Protein AF-A0DSZ3-F1 (afdb_monomer)

Nearest PDB structures (foldseek):
  6t9o-assembly1_A  TM=7.189E-01  e=1.129E-13  Homo sapiens
  1wfj-assembly1_A  TM=8.254E-01  e=3.241E-08  Arabidopsis thaliana
  7d7f-assembly1_A  TM=5.947E-01  e=1.026E-11  Mus musculus
  7d7f-assembly1_D  TM=6.562E-01  e=1.666E-10  Mus musculus
  5z1w-assembly1_B  TM=6.165E-01  e=2.910E-10  Mus musculus

Structure (mmCIF, N/CA/C/O backbone):
data_AF-A0DSZ3-F1
#
_entry.id   AF-A0DSZ3-F1
#
loop_
_atom_site.group_PDB
_atom_site.id
_atom_site.type_symbol
_atom_site.label_atom_id
_atom_site.label_alt_id
_atom_site.label_comp_id
_atom_site.label_asym_id
_atom_site.label_entity_id
_atom_site.label_seq_id
_atom_site.pdbx_PDB_ins_code
_atom_site.Cartn_x
_atom_site.Cartn_y
_atom_site.Cartn_z
_atom_site.occupancy
_atom_site.B_iso_or_equiv
_atom_site.auth_seq_id
_atom_site.auth_comp_id
_atom_site.auth_asym_id
_atom_site.auth_atom_id
_atom_site.pdbx_PDB_model_num
ATOM 1 N N . MET A 1 1 ? 15.810 -69.535 -3.157 1.00 43.78 1 MET A N 1
ATOM 2 C CA . MET A 1 1 ? 16.523 -68.258 -2.929 1.00 43.78 1 MET A CA 1
ATOM 3 C C . MET A 1 1 ? 15.518 -67.272 -2.348 1.00 43.78 1 MET A C 1
ATOM 5 O O . MET A 1 1 ? 14.525 -67.018 -3.012 1.00 43.78 1 MET A O 1
ATOM 9 N N . LYS A 1 2 ? 15.688 -66.802 -1.102 1.00 50.75 2 LYS A N 1
ATOM 10 C CA . LYS A 1 2 ? 14.826 -65.742 -0.543 1.00 50.75 2 LYS A CA 1
ATOM 11 C C . LYS A 1 2 ? 15.126 -64.450 -1.315 1.00 50.75 2 LYS A C 1
ATOM 13 O O . LYS A 1 2 ? 16.297 -64.090 -1.419 1.00 50.75 2 LYS A O 1
ATOM 18 N N . SER A 1 3 ? 14.113 -63.819 -1.910 1.00 60.22 3 SER A N 1
ATOM 19 C CA . SER A 1 3 ? 14.263 -62.538 -2.610 1.00 60.22 3 SER A CA 1
ATOM 20 C C . SER A 1 3 ? 14.832 -61.504 -1.640 1.00 60.22 3 SER A C 1
ATOM 22 O O . SER A 1 3 ? 14.325 -61.368 -0.526 1.00 60.22 3 SER A O 1
ATOM 24 N N . LYS A 1 4 ? 15.905 -60.813 -2.035 1.00 70.19 4 LYS A N 1
ATOM 25 C CA . LYS A 1 4 ? 16.459 -59.719 -1.232 1.00 70.19 4 LYS A CA 1
ATOM 26 C C . LYS A 1 4 ? 15.395 -58.613 -1.106 1.00 70.19 4 LYS A C 1
ATOM 28 O O . LYS A 1 4 ? 14.735 -58.335 -2.108 1.00 70.19 4 LYS A O 1
ATOM 33 N N . PRO A 1 5 ? 15.182 -58.034 0.086 1.00 77.62 5 PRO A N 1
ATOM 34 C CA . PRO A 1 5 ? 14.232 -56.939 0.258 1.00 77.62 5 PRO A CA 1
ATOM 35 C C . PRO A 1 5 ? 14.666 -55.718 -0.565 1.00 77.62 5 PRO A C 1
ATOM 37 O O . PRO A 1 5 ? 15.859 -55.424 -0.676 1.00 77.62 5 PRO A O 1
ATOM 40 N N . ASN A 1 6 ? 13.697 -55.014 -1.149 1.00 88.19 6 ASN A N 1
ATOM 41 C CA . ASN A 1 6 ? 13.939 -53.753 -1.848 1.00 88.19 6 ASN A CA 1
ATOM 42 C C . ASN A 1 6 ? 13.714 -52.585 -0.873 1.00 88.19 6 ASN A C 1
ATOM 44 O O . ASN A 1 6 ? 12.793 -52.622 -0.061 1.00 88.19 6 ASN A O 1
ATOM 48 N N . LEU A 1 7 ? 14.551 -51.558 -0.958 1.00 93.75 7 LEU A N 1
ATOM 49 C CA . LEU A 1 7 ? 14.502 -50.350 -0.139 1.00 93.75 7 LEU A CA 1
ATOM 50 C C . LEU A 1 7 ? 14.377 -49.141 -1.061 1.00 93.75 7 LEU A C 1
ATOM 52 O O . LEU A 1 7 ? 15.227 -48.945 -1.926 1.00 93.75 7 LEU A O 1
ATOM 56 N N . ASN A 1 8 ? 13.352 -48.324 -0.862 1.00 95.94 8 ASN A N 1
ATOM 57 C CA . ASN A 1 8 ? 13.233 -47.030 -1.515 1.00 95.94 8 ASN A CA 1
ATOM 58 C C . ASN A 1 8 ? 13.813 -45.951 -0.592 1.00 95.94 8 ASN A C 1
ATOM 60 O O . ASN A 1 8 ? 13.499 -45.910 0.596 1.00 95.94 8 ASN A O 1
ATOM 64 N N . ILE A 1 9 ? 14.668 -45.086 -1.132 1.00 96.81 9 ILE A N 1
ATOM 65 C CA . ILE A 1 9 ? 15.240 -43.938 -0.420 1.00 96.81 9 ILE A CA 1
ATOM 66 C C . ILE A 1 9 ? 14.906 -42.683 -1.217 1.00 96.81 9 ILE A C 1
ATOM 68 O O . ILE A 1 9 ? 15.325 -42.559 -2.369 1.00 96.81 9 ILE A O 1
ATOM 72 N N . THR A 1 10 ? 14.175 -41.754 -0.610 1.00 97.31 10 THR A N 1
ATOM 73 C CA . THR A 1 10 ? 13.839 -40.453 -1.193 1.00 97.31 10 THR A CA 1
ATOM 74 C C . THR A 1 10 ? 14.710 -39.368 -0.578 1.00 97.31 10 THR A C 1
ATOM 76 O O . THR A 1 10 ? 14.706 -39.172 0.635 1.00 97.31 10 THR A O 1
ATOM 79 N N . VAL A 1 11 ? 15.447 -38.640 -1.415 1.00 97.31 11 VAL A N 1
ATOM 80 C CA . VAL A 1 11 ? 16.230 -37.469 -1.001 1.00 97.31 11 VAL A CA 1
ATOM 81 C C . VAL A 1 11 ? 15.350 -36.230 -1.146 1.00 97.31 11 VAL A C 1
ATOM 83 O O . VAL A 1 11 ? 15.044 -35.833 -2.272 1.00 97.31 11 VAL A O 1
ATOM 86 N N . LYS A 1 12 ? 14.920 -35.629 -0.030 1.00 96.62 12 LYS A N 1
ATOM 87 C CA . LYS A 1 12 ? 14.001 -34.473 -0.027 1.00 96.62 12 LYS A CA 1
ATOM 88 C C . LYS A 1 12 ? 14.750 -33.181 -0.335 1.00 96.62 12 LYS A C 1
ATOM 90 O O . LYS A 1 12 ? 14.534 -32.574 -1.384 1.00 96.62 12 LYS A O 1
ATOM 95 N N . GLY A 1 13 ? 15.687 -32.816 0.534 1.00 95.75 13 GLY A N 1
ATOM 96 C CA . GLY A 1 13 ? 16.457 -31.579 0.458 1.00 95.75 13 GLY A CA 1
ATOM 97 C C . GLY A 1 13 ? 17.586 -31.537 1.485 1.00 95.75 13 GLY A C 1
ATOM 98 O O . GLY A 1 13 ? 17.763 -32.481 2.256 1.00 95.75 13 GLY A O 1
ATOM 99 N N . ALA A 1 14 ? 18.366 -30.458 1.476 1.00 95.88 14 ALA A N 1
ATOM 100 C CA . ALA A 1 14 ? 19.412 -30.202 2.467 1.00 95.88 14 ALA A CA 1
ATOM 101 C C . ALA A 1 14 ? 19.341 -28.764 2.990 1.00 95.88 14 ALA A C 1
ATOM 103 O O . ALA A 1 14 ? 18.869 -27.869 2.294 1.00 95.88 14 ALA A O 1
ATOM 104 N N . GLN A 1 15 ? 19.883 -28.534 4.183 1.00 95.06 15 GLN A N 1
ATOM 105 C CA . GLN A 1 15 ? 20.117 -27.209 4.747 1.00 95.06 15 GLN A CA 1
ATOM 106 C C . GLN A 1 15 ? 21.611 -27.056 5.030 1.00 95.06 15 GLN A C 1
ATOM 108 O O . GLN A 1 15 ? 22.111 -27.529 6.045 1.00 95.06 15 GLN A O 1
ATOM 113 N N . LEU A 1 16 ? 22.335 -26.428 4.105 1.00 91.38 16 LEU A N 1
ATOM 114 C CA . LEU A 1 16 ? 23.791 -26.280 4.126 1.00 91.38 16 LEU A CA 1
ATOM 115 C C . LEU A 1 16 ? 24.210 -25.000 4.863 1.00 91.38 16 LEU A C 1
ATOM 117 O O . LEU A 1 16 ? 23.619 -23.936 4.678 1.00 91.38 16 LEU A O 1
ATOM 121 N N . LEU A 1 17 ? 25.285 -25.062 5.649 1.00 79.50 17 LEU A N 1
ATOM 122 C CA . LEU A 1 17 ? 25.779 -23.898 6.402 1.00 79.50 17 LEU A CA 1
ATOM 123 C C . LEU A 1 17 ? 26.570 -22.909 5.524 1.00 79.50 17 LEU A C 1
ATOM 125 O O . LEU A 1 17 ? 26.542 -21.692 5.751 1.00 79.50 17 LEU A O 1
ATOM 129 N N . GLN A 1 18 ? 27.243 -23.403 4.482 1.00 82.00 18 GLN A N 1
ATOM 130 C CA . GLN A 1 18 ? 28.127 -22.615 3.617 1.00 82.00 18 GLN A CA 1
ATOM 131 C C . GLN A 1 18 ? 27.734 -22.719 2.138 1.00 82.00 18 GLN A C 1
ATOM 133 O O . GLN A 1 18 ? 27.254 -23.754 1.682 1.00 82.00 18 GLN A O 1
ATOM 138 N N . ASP A 1 19 ? 27.949 -21.620 1.410 1.00 80.81 19 ASP A N 1
ATOM 139 C CA . ASP A 1 19 ? 27.865 -21.560 -0.051 1.00 80.81 19 ASP A CA 1
ATOM 140 C C . ASP A 1 19 ? 29.287 -21.345 -0.587 1.00 80.81 19 ASP A C 1
ATOM 142 O O . ASP A 1 19 ? 29.890 -20.287 -0.369 1.00 80.81 19 ASP A O 1
ATOM 146 N N . LEU A 1 20 ? 29.851 -22.388 -1.201 1.00 74.50 20 LEU A N 1
ATOM 147 C CA . LEU A 1 20 ? 31.253 -22.402 -1.629 1.00 74.50 20 LEU A CA 1
ATOM 148 C C . LEU A 1 20 ? 31.528 -21.424 -2.782 1.00 74.50 20 LEU A C 1
ATOM 150 O O . LEU A 1 20 ? 32.667 -20.967 -2.932 1.00 74.50 20 LEU A O 1
ATOM 154 N N . ASP A 1 21 ? 30.507 -21.083 -3.571 1.00 72.81 21 ASP A N 1
ATOM 155 C CA . ASP A 1 21 ? 30.639 -20.211 -4.740 1.00 72.81 21 ASP A CA 1
ATOM 156 C C . ASP A 1 21 ? 30.352 -18.745 -4.419 1.00 72.81 21 ASP A C 1
ATOM 158 O O . ASP A 1 21 ? 30.994 -17.858 -4.998 1.00 72.81 21 ASP A O 1
ATOM 162 N N . GLN A 1 22 ? 29.503 -18.473 -3.421 1.00 71.12 22 GLN A N 1
ATOM 163 C CA . GLN A 1 22 ? 29.288 -17.113 -2.924 1.00 71.12 22 GLN A CA 1
ATOM 164 C C . GLN A 1 22 ? 30.568 -16.530 -2.299 1.00 71.12 22 GLN A C 1
ATOM 166 O O . GLN A 1 22 ? 30.901 -15.374 -2.555 1.00 71.12 22 GLN A O 1
ATOM 171 N N . GLN A 1 23 ? 31.348 -17.338 -1.566 1.00 63.00 23 GLN A N 1
ATOM 172 C CA . GLN A 1 23 ? 32.658 -16.921 -1.032 1.00 63.00 23 GLN A CA 1
ATOM 173 C C . GLN A 1 23 ? 33.678 -16.581 -2.130 1.00 63.00 23 GLN A C 1
ATOM 175 O O . GLN A 1 23 ? 34.609 -15.813 -1.899 1.00 63.00 23 GLN A O 1
ATOM 180 N N . LYS A 1 24 ? 33.509 -17.143 -3.332 1.00 64.62 24 LYS A N 1
ATOM 181 C CA . LYS A 1 24 ? 34.398 -16.940 -4.486 1.00 64.62 24 LYS A CA 1
ATOM 182 C C . LYS A 1 24 ? 33.848 -15.910 -5.483 1.00 64.62 24 LYS A C 1
ATOM 184 O O . LYS A 1 24 ? 34.476 -15.693 -6.518 1.00 64.62 24 LYS A O 1
ATOM 189 N N . GLY A 1 25 ? 32.691 -15.300 -5.200 1.00 66.19 25 GLY A N 1
ATOM 190 C CA . GLY A 1 25 ? 32.029 -14.320 -6.068 1.00 66.19 25 GLY A CA 1
ATOM 191 C C . GLY A 1 25 ? 31.495 -14.890 -7.390 1.00 66.19 25 GLY A C 1
ATOM 192 O O . GLY A 1 25 ? 31.346 -14.135 -8.349 1.00 66.19 25 GLY A O 1
ATOM 193 N N . LYS A 1 26 ? 31.245 -16.207 -7.480 1.00 66.50 26 LYS A N 1
ATOM 194 C CA . LYS A 1 26 ? 30.952 -16.911 -8.749 1.00 66.50 26 LYS A CA 1
ATOM 195 C C . LYS A 1 26 ? 29.492 -17.318 -8.976 1.00 66.50 26 LYS A C 1
ATOM 197 O O . LYS A 1 26 ? 29.199 -17.907 -10.010 1.00 66.50 26 LYS A O 1
ATOM 202 N N . GLY A 1 27 ? 28.577 -16.949 -8.085 1.00 77.69 27 GLY A N 1
ATOM 203 C CA . GLY A 1 27 ? 27.161 -17.321 -8.172 1.00 77.69 27 GLY A CA 1
ATOM 204 C C . GLY A 1 27 ? 26.725 -18.154 -6.970 1.00 77.69 27 GLY A C 1
ATOM 205 O O . GLY A 1 27 ? 27.404 -18.148 -5.946 1.00 77.69 27 GLY A O 1
ATOM 206 N N . LYS A 1 28 ? 25.570 -18.813 -7.084 1.00 83.81 28 LYS A N 1
ATOM 207 C CA . LYS A 1 28 ? 25.064 -19.768 -6.087 1.00 83.81 28 LYS A CA 1
ATOM 208 C C . LYS A 1 28 ? 25.524 -21.175 -6.472 1.00 83.81 28 LYS A C 1
ATOM 210 O O . LYS A 1 28 ? 25.491 -21.488 -7.656 1.00 83.81 28 LYS A O 1
ATOM 215 N N . GLN A 1 29 ? 25.876 -22.001 -5.489 1.00 88.00 29 GLN A N 1
ATOM 216 C CA . GLN A 1 29 ? 26.240 -23.408 -5.714 1.00 88.00 29 GLN A CA 1
ATOM 217 C C . GLN A 1 29 ? 25.100 -24.240 -6.341 1.00 88.00 29 GLN A C 1
ATOM 219 O O . GLN A 1 29 ? 23.913 -23.977 -6.088 1.00 88.00 29 GLN A O 1
ATOM 224 N N . ASP A 1 30 ? 25.484 -25.284 -7.087 1.00 92.06 30 ASP A N 1
ATOM 225 C CA . ASP A 1 30 ? 24.611 -26.228 -7.802 1.00 92.06 30 ASP A CA 1
ATOM 226 C C . ASP A 1 30 ? 24.709 -27.638 -7.172 1.00 92.06 30 ASP A C 1
ATOM 228 O O . ASP A 1 30 ? 25.304 -28.562 -7.744 1.00 92.06 30 ASP A O 1
ATOM 232 N N . PRO A 1 31 ? 24.147 -27.853 -5.968 1.00 94.12 31 PRO A N 1
ATOM 233 C CA . PRO A 1 31 ? 24.383 -29.071 -5.208 1.00 94.12 31 PRO A CA 1
ATOM 234 C C . PRO A 1 31 ? 23.666 -30.291 -5.813 1.00 94.12 31 PRO A C 1
ATOM 236 O O . PRO A 1 31 ? 22.507 -30.248 -6.238 1.00 94.12 31 PRO A O 1
ATOM 239 N N . GLN A 1 32 ? 24.356 -31.426 -5.788 1.00 95.94 32 GLN A N 1
ATOM 240 C CA . GLN A 1 32 ? 23.890 -32.747 -6.197 1.00 95.94 32 GLN A CA 1
ATOM 241 C C . GLN A 1 32 ? 24.146 -33.745 -5.064 1.00 95.94 32 GLN A C 1
ATOM 243 O O . GLN A 1 32 ? 25.259 -33.839 -4.546 1.00 95.94 32 GLN A O 1
ATOM 248 N N . ALA A 1 33 ? 23.137 -34.532 -4.697 1.00 97.12 33 ALA A N 1
ATOM 249 C CA . ALA A 1 33 ? 23.279 -35.598 -3.717 1.00 97.12 33 ALA A CA 1
ATOM 250 C C . ALA A 1 33 ? 23.647 -36.913 -4.417 1.00 97.12 33 ALA A C 1
ATOM 252 O O . ALA A 1 33 ? 23.026 -37.331 -5.394 1.00 97.12 33 ALA A O 1
ATOM 253 N N . ILE A 1 34 ? 24.672 -37.581 -3.903 1.00 97.12 34 ILE A N 1
ATOM 254 C CA . ILE A 1 34 ? 25.131 -38.896 -4.338 1.00 97.12 34 ILE A CA 1
ATOM 255 C C . ILE A 1 34 ? 24.864 -39.852 -3.185 1.00 97.12 34 ILE A C 1
ATOM 257 O O . ILE A 1 34 ? 25.453 -39.680 -2.118 1.00 97.12 34 ILE A O 1
ATOM 261 N N . ILE A 1 35 ? 24.022 -40.863 -3.391 1.00 97.25 35 ILE A N 1
ATOM 262 C CA . ILE A 1 35 ? 23.744 -41.861 -2.358 1.00 97.25 35 ILE A CA 1
ATOM 263 C C . ILE A 1 35 ? 24.173 -43.260 -2.799 1.00 97.25 35 ILE A C 1
ATOM 265 O O . ILE A 1 35 ? 23.939 -43.700 -3.927 1.00 97.25 35 ILE A O 1
ATOM 269 N N . GLN A 1 36 ? 24.909 -43.921 -1.908 1.00 96.62 36 GLN A N 1
ATOM 270 C CA . GLN A 1 36 ? 25.618 -45.165 -2.150 1.00 96.62 36 GLN A CA 1
ATOM 271 C C . GLN A 1 36 ? 25.309 -46.175 -1.044 1.00 96.62 36 GLN A C 1
ATOM 273 O O . GLN A 1 36 ? 25.546 -45.909 0.134 1.00 96.62 36 GLN A O 1
ATOM 278 N N . LEU A 1 37 ? 24.848 -47.359 -1.444 1.00 95.44 37 LEU A N 1
ATOM 279 C CA . LEU A 1 37 ? 24.607 -48.500 -0.566 1.00 95.44 37 LEU A CA 1
ATOM 280 C C . LEU A 1 37 ? 25.335 -49.729 -1.123 1.00 95.44 37 LEU A C 1
ATOM 282 O O . LEU A 1 37 ? 24.946 -50.309 -2.142 1.00 95.44 37 LEU A O 1
ATOM 286 N N . GLY A 1 38 ? 26.438 -50.107 -0.477 1.00 91.75 38 GLY A N 1
ATOM 287 C CA . GLY A 1 38 ? 27.344 -51.136 -0.989 1.00 91.75 38 GLY A CA 1
ATOM 288 C C . GLY A 1 38 ? 27.890 -50.777 -2.379 1.00 91.75 38 GLY A C 1
ATOM 289 O O . GLY A 1 38 ? 28.579 -49.769 -2.546 1.00 91.75 38 GLY A O 1
ATOM 290 N N . ALA A 1 39 ? 27.575 -51.608 -3.378 1.00 90.50 39 ALA A N 1
ATOM 291 C CA . ALA A 1 39 ? 27.979 -51.407 -4.775 1.00 90.50 39 ALA A CA 1
ATOM 292 C C . ALA A 1 39 ? 26.987 -50.561 -5.600 1.00 90.50 39 ALA A C 1
ATOM 294 O O . ALA A 1 39 ? 27.303 -50.176 -6.724 1.00 90.50 39 ALA A O 1
ATOM 295 N N . GLN A 1 40 ? 25.792 -50.279 -5.073 1.00 94.50 40 GLN A N 1
ATOM 296 C CA . GLN A 1 40 ? 24.776 -49.482 -5.763 1.00 94.50 40 GLN A CA 1
ATOM 297 C C . GLN A 1 40 ? 25.011 -48.000 -5.470 1.00 94.50 40 GLN A C 1
ATOM 299 O O . GLN A 1 40 ? 25.113 -47.611 -4.308 1.00 94.50 40 GLN A O 1
ATOM 304 N N . LYS A 1 41 ? 25.102 -47.173 -6.515 1.00 96.19 41 LYS A N 1
ATOM 305 C CA . LYS A 1 41 ? 25.348 -45.731 -6.416 1.00 96.19 41 LYS A CA 1
ATOM 306 C C . LYS A 1 41 ? 24.390 -44.987 -7.338 1.00 96.19 41 LYS A C 1
ATOM 308 O O . LYS A 1 41 ? 24.376 -45.253 -8.537 1.00 96.19 41 LYS A O 1
ATOM 313 N N . PHE A 1 42 ? 23.652 -44.033 -6.786 1.00 97.19 42 PHE A N 1
ATOM 314 C CA . PHE A 1 42 ? 22.746 -43.157 -7.523 1.00 97.19 42 PHE A CA 1
ATOM 315 C C . PHE A 1 42 ? 23.082 -41.688 -7.257 1.00 97.19 42 PHE A C 1
ATOM 317 O O . PHE A 1 42 ? 23.755 -41.357 -6.277 1.00 97.19 42 PHE A O 1
ATOM 324 N N . LYS A 1 43 ? 22.655 -40.810 -8.165 1.00 96.81 43 LYS A N 1
ATOM 325 C CA . LYS A 1 43 ? 22.856 -39.361 -8.085 1.00 96.81 43 LYS A CA 1
ATOM 326 C C . LYS A 1 43 ? 21.537 -38.656 -8.376 1.00 96.81 43 LYS A C 1
ATOM 328 O O . LYS A 1 43 ? 20.848 -39.068 -9.308 1.00 96.81 43 LYS A O 1
ATOM 333 N N . THR A 1 44 ? 21.232 -37.600 -7.631 1.00 97.12 44 THR A N 1
ATOM 334 C CA . THR A 1 44 ? 20.117 -36.700 -7.951 1.00 97.12 44 THR A CA 1
ATOM 335 C C . THR A 1 44 ? 20.450 -35.807 -9.143 1.00 97.12 44 THR A C 1
ATOM 337 O O . THR A 1 44 ? 21.602 -35.735 -9.587 1.00 97.12 44 THR A O 1
ATOM 340 N N . LYS A 1 45 ? 19.474 -35.081 -9.687 1.00 95.00 45 LYS A N 1
ATOM 341 C CA . LYS A 1 45 ? 19.768 -33.936 -10.560 1.00 95.00 45 LYS A CA 1
ATOM 342 C C . LYS A 1 45 ? 20.445 -32.822 -9.751 1.00 95.00 45 LYS A C 1
ATOM 344 O O . LYS A 1 45 ? 20.182 -32.660 -8.563 1.00 95.00 45 LYS A O 1
ATOM 349 N N . ALA A 1 46 ? 21.329 -32.054 -10.387 1.00 93.06 46 ALA A N 1
ATOM 350 C CA . ALA A 1 46 ? 21.920 -30.876 -9.752 1.00 93.06 46 ALA A CA 1
ATOM 351 C C . ALA A 1 46 ? 20.836 -29.806 -9.525 1.00 93.06 46 ALA A C 1
ATOM 353 O O . ALA A 1 46 ? 20.078 -29.491 -10.446 1.00 93.06 46 ALA A O 1
ATOM 354 N N . ALA A 1 47 ? 20.750 -29.267 -8.310 1.00 93.19 47 ALA A N 1
ATOM 355 C CA . ALA A 1 47 ? 19.769 -28.255 -7.933 1.00 93.19 47 ALA A CA 1
ATOM 356 C C . ALA A 1 47 ? 20.260 -26.857 -8.348 1.00 93.19 47 ALA A C 1
ATOM 358 O O . ALA A 1 47 ? 20.829 -26.119 -7.547 1.00 93.19 47 ALA A O 1
ATOM 359 N N . THR A 1 48 ? 20.063 -26.509 -9.622 1.00 88.50 48 THR A N 1
ATOM 360 C CA . THR A 1 48 ? 20.675 -25.321 -10.236 1.00 88.50 48 THR A CA 1
ATOM 361 C C . THR A 1 48 ? 20.257 -24.012 -9.547 1.00 88.50 48 THR A C 1
ATOM 363 O O . THR A 1 48 ? 19.064 -23.723 -9.448 1.00 88.50 48 THR A O 1
ATOM 366 N N . ASN A 1 49 ? 21.222 -23.195 -9.116 1.00 82.44 49 ASN A N 1
ATOM 367 C CA . ASN A 1 49 ? 21.071 -21.907 -8.430 1.00 82.44 49 ASN A CA 1
ATOM 368 C C . ASN A 1 49 ? 20.269 -21.940 -7.111 1.00 82.44 49 ASN A C 1
ATOM 370 O O . ASN A 1 49 ? 19.730 -20.908 -6.691 1.00 82.44 49 ASN A O 1
ATOM 374 N N . GLN A 1 50 ? 20.177 -23.092 -6.437 1.00 86.31 50 GLN A N 1
ATOM 375 C CA . GLN A 1 50 ? 19.425 -23.206 -5.178 1.00 86.31 50 GLN A CA 1
ATOM 376 C C . GLN A 1 50 ? 20.253 -22.877 -3.923 1.00 86.31 50 GLN A C 1
ATOM 378 O O . GLN A 1 50 ? 19.684 -22.633 -2.857 1.00 86.31 50 GLN A O 1
ATOM 383 N N . GLY A 1 51 ? 21.581 -22.756 -4.035 1.00 90.06 51 GLY A N 1
ATOM 384 C CA . GLY A 1 51 ? 22.419 -22.233 -2.954 1.00 90.06 51 GLY A CA 1
ATOM 385 C C . GLY A 1 51 ? 22.439 -23.143 -1.721 1.00 90.06 51 GLY A C 1
ATOM 386 O O . GLY A 1 51 ? 22.755 -24.327 -1.809 1.00 90.06 51 GLY A O 1
ATOM 387 N N . LYS A 1 52 ? 22.139 -22.588 -0.540 1.00 92.00 52 LYS A N 1
ATOM 388 C CA . LYS A 1 52 ? 22.222 -23.301 0.749 1.00 92.00 52 LYS A CA 1
ATOM 389 C C . LYS A 1 52 ? 21.057 -24.254 1.043 1.00 92.00 52 LYS A C 1
ATOM 391 O O . LYS A 1 52 ? 21.201 -25.087 1.930 1.00 92.00 52 LYS A O 1
ATOM 396 N N . VAL A 1 53 ? 19.926 -24.144 0.342 1.00 95.00 53 VAL A N 1
ATOM 397 C CA . VAL A 1 53 ? 18.711 -24.927 0.646 1.00 95.00 53 VAL A CA 1
ATOM 398 C C . VAL A 1 53 ? 18.211 -25.664 -0.604 1.00 95.00 53 VAL A C 1
ATOM 400 O O . VAL A 1 53 ? 17.195 -25.275 -1.182 1.00 95.00 53 VAL A O 1
ATOM 403 N N . PRO A 1 54 ? 18.944 -26.679 -1.099 1.00 95.62 54 PRO A N 1
ATOM 404 C CA . PRO A 1 54 ? 18.517 -27.424 -2.276 1.00 95.62 54 PRO A CA 1
ATOM 405 C C . PRO A 1 54 ? 17.370 -28.396 -1.994 1.00 95.62 54 PRO A C 1
ATOM 407 O O . PRO A 1 54 ? 17.348 -29.067 -0.964 1.00 95.62 54 PRO A O 1
ATOM 410 N N . ILE A 1 55 ? 16.460 -28.519 -2.961 1.00 95.75 55 ILE A N 1
ATOM 411 C CA . ILE A 1 55 ? 15.309 -29.427 -2.953 1.00 95.75 55 ILE A CA 1
ATOM 412 C C . ILE A 1 55 ? 15.407 -30.352 -4.174 1.00 95.75 55 ILE A C 1
ATOM 414 O O . ILE A 1 55 ? 15.439 -29.881 -5.313 1.00 95.75 55 ILE A O 1
ATOM 418 N N . TRP A 1 56 ? 15.424 -31.669 -3.942 1.00 96.69 56 TRP A N 1
ATOM 419 C CA . TRP A 1 56 ? 15.504 -32.692 -4.996 1.00 96.69 56 TRP A CA 1
ATOM 420 C C . TRP A 1 56 ? 14.202 -33.481 -5.152 1.00 96.69 56 TRP A C 1
ATOM 422 O O . TRP A 1 56 ? 13.697 -33.598 -6.265 1.00 96.69 56 TRP A O 1
ATOM 432 N N . ASN A 1 57 ? 13.644 -34.002 -4.054 1.00 96.44 57 ASN A N 1
ATOM 433 C CA . ASN A 1 57 ? 12.484 -34.905 -4.052 1.00 96.44 57 ASN A CA 1
ATOM 434 C C . ASN A 1 57 ? 12.617 -36.091 -5.033 1.00 96.44 57 ASN A C 1
ATOM 436 O O . ASN A 1 57 ? 11.677 -36.422 -5.757 1.00 96.44 57 ASN A O 1
ATOM 440 N N . GLU A 1 58 ? 13.789 -36.734 -5.067 1.00 97.31 58 GLU A N 1
ATOM 441 C CA . GLU A 1 58 ? 14.067 -37.874 -5.954 1.00 97.31 58 GLU A CA 1
ATOM 442 C C . GLU A 1 58 ? 14.154 -39.190 -5.171 1.00 97.31 58 GLU A C 1
ATOM 444 O O . GLU A 1 58 ? 14.863 -39.274 -4.166 1.00 97.31 58 GLU A O 1
ATOM 449 N N . THR A 1 59 ? 13.452 -40.223 -5.648 1.00 96.75 59 THR A N 1
ATOM 450 C CA . THR A 1 59 ? 13.400 -41.558 -5.031 1.00 96.75 59 THR A CA 1
ATOM 451 C C . THR A 1 59 ? 14.248 -42.564 -5.805 1.00 96.75 59 THR A C 1
ATOM 453 O O . THR A 1 59 ? 14.117 -42.697 -7.022 1.00 96.75 59 THR A O 1
ATOM 456 N N . PHE A 1 60 ? 15.075 -43.323 -5.087 1.00 97.00 60 PHE A N 1
ATOM 457 C CA . PHE A 1 60 ? 15.941 -44.366 -5.634 1.00 97.00 60 PHE A CA 1
ATOM 458 C C . PHE A 1 60 ? 15.637 -45.716 -4.995 1.00 97.00 60 PHE A C 1
ATOM 460 O O . PHE A 1 60 ? 15.472 -45.814 -3.780 1.00 97.00 60 PHE A O 1
ATOM 467 N N . GLN A 1 61 ? 15.603 -46.764 -5.814 1.00 95.94 61 GLN A N 1
ATOM 468 C CA . GLN A 1 61 ? 15.366 -48.129 -5.360 1.00 95.94 61 GLN A CA 1
ATOM 469 C C . GLN A 1 61 ? 16.690 -48.884 -5.225 1.00 95.94 61 GLN A C 1
ATOM 471 O O . GLN A 1 61 ? 17.465 -48.985 -6.177 1.00 95.94 61 GLN A O 1
ATOM 476 N N . PHE A 1 62 ? 16.921 -49.454 -4.047 1.00 94.69 62 PHE A N 1
ATOM 477 C CA . PHE A 1 62 ? 18.091 -50.244 -3.704 1.00 94.69 62 PHE A CA 1
ATOM 478 C C . PHE A 1 62 ? 17.711 -51.688 -3.388 1.00 94.69 62 PHE A C 1
ATOM 480 O O . PHE A 1 62 ? 16.721 -51.961 -2.714 1.00 94.69 62 PHE A O 1
ATOM 487 N N . THR A 1 63 ? 18.553 -52.635 -3.795 1.00 92.00 63 THR A N 1
ATOM 488 C CA . THR A 1 63 ? 18.534 -53.980 -3.208 1.00 92.00 63 THR A CA 1
ATOM 489 C C . THR A 1 63 ? 19.210 -53.928 -1.837 1.00 92.00 63 THR A C 1
ATOM 491 O O . THR A 1 63 ? 20.421 -53.702 -1.771 1.00 92.00 63 THR A O 1
ATOM 494 N N . TYR A 1 64 ? 18.450 -54.127 -0.759 1.00 89.62 64 TYR A N 1
ATOM 495 C CA . TYR A 1 64 ? 18.948 -54.064 0.615 1.00 89.62 64 TYR A CA 1
ATOM 496 C C . TYR A 1 64 ? 19.482 -55.432 1.060 1.00 89.62 64 TYR A C 1
ATOM 498 O O . TYR A 1 64 ? 18.800 -56.455 0.974 1.00 89.62 64 TYR A O 1
ATOM 506 N N . ASP A 1 65 ? 20.733 -55.458 1.520 1.00 86.81 65 ASP A N 1
ATOM 507 C CA . ASP A 1 65 ? 21.352 -56.630 2.138 1.00 86.81 65 ASP A CA 1
ATOM 508 C C . ASP A 1 65 ? 21.700 -56.267 3.587 1.00 86.81 65 ASP A C 1
ATOM 510 O O . ASP A 1 65 ? 22.570 -55.416 3.786 1.00 86.81 65 ASP A O 1
ATOM 514 N N . PRO A 1 66 ? 21.066 -56.885 4.602 1.00 81.69 66 PRO A N 1
ATOM 515 C CA . PRO A 1 66 ? 21.289 -56.541 6.009 1.00 81.69 66 PRO A CA 1
ATOM 516 C C . PRO A 1 66 ? 22.754 -56.631 6.459 1.00 81.69 66 PRO A C 1
ATOM 518 O O . PRO A 1 66 ? 23.128 -56.019 7.456 1.00 81.69 66 PRO A O 1
ATOM 521 N N . LYS A 1 67 ? 23.595 -57.381 5.726 1.00 82.00 67 LYS A N 1
ATOM 522 C CA . LYS A 1 67 ? 25.039 -57.493 5.988 1.00 82.00 67 LYS A CA 1
ATOM 523 C C . LYS A 1 67 ? 25.842 -56.252 5.575 1.00 82.00 67 LYS A C 1
ATOM 525 O O . LYS A 1 67 ? 26.934 -56.062 6.091 1.00 82.00 67 LYS A O 1
ATOM 530 N N . ASN A 1 68 ? 25.317 -55.429 4.664 1.00 80.81 68 ASN A N 1
ATOM 531 C CA . ASN A 1 68 ? 25.927 -54.187 4.180 1.00 80.81 68 ASN A CA 1
ATOM 532 C C . ASN A 1 68 ? 24.965 -53.015 4.432 1.00 80.81 68 ASN A C 1
ATOM 534 O O . ASN A 1 68 ? 24.401 -52.451 3.494 1.00 80.81 68 ASN A O 1
ATOM 538 N N . SER A 1 69 ? 24.756 -52.670 5.705 1.00 87.06 69 SER A N 1
ATOM 539 C CA . SER A 1 69 ? 23.760 -51.680 6.134 1.00 87.06 69 SER A CA 1
ATOM 540 C C . SER A 1 69 ? 24.231 -50.224 6.089 1.00 87.06 69 SER A C 1
ATOM 542 O O . SER A 1 69 ? 23.418 -49.330 6.294 1.00 87.06 69 SER A O 1
ATOM 544 N N . ASN A 1 70 ? 25.503 -49.955 5.789 1.00 93.19 70 ASN A N 1
ATOM 545 C CA . ASN A 1 70 ? 26.019 -48.587 5.770 1.00 93.19 70 ASN A CA 1
ATOM 546 C C . ASN A 1 70 ? 25.619 -47.858 4.481 1.00 93.19 70 ASN A C 1
ATOM 548 O O . ASN A 1 70 ? 26.185 -48.095 3.408 1.00 93.19 70 ASN A O 1
ATOM 552 N N . LEU A 1 71 ? 24.677 -46.930 4.609 1.00 96.00 71 LEU A N 1
ATOM 553 C CA . LEU A 1 71 ? 24.328 -45.961 3.584 1.00 96.00 71 LEU A CA 1
ATOM 554 C C . LEU A 1 71 ? 25.282 -44.774 3.673 1.00 96.00 71 LEU A C 1
ATOM 556 O O . LEU A 1 71 ? 25.393 -44.122 4.707 1.00 96.00 71 LEU A O 1
ATOM 560 N N . THR A 1 72 ? 25.960 -44.463 2.578 1.00 97.00 72 THR A N 1
ATOM 561 C CA . THR A 1 72 ? 26.768 -43.249 2.469 1.00 97.00 72 THR A CA 1
ATOM 562 C C . THR A 1 72 ? 26.055 -42.253 1.576 1.00 97.00 72 THR A C 1
ATOM 564 O O . THR A 1 72 ? 25.718 -42.585 0.440 1.00 97.00 72 THR A O 1
ATOM 567 N N . VAL A 1 73 ? 25.877 -41.025 2.053 1.00 97.06 73 VAL A N 1
ATOM 568 C CA . VAL A 1 73 ? 25.324 -39.930 1.253 1.00 97.06 73 VAL A CA 1
ATOM 569 C C . VAL A 1 73 ? 26.314 -38.779 1.225 1.00 97.06 73 VAL A C 1
ATOM 571 O O . VAL A 1 73 ? 26.818 -38.367 2.263 1.00 97.06 73 VAL A O 1
ATOM 574 N N . SER A 1 74 ? 26.638 -38.268 0.044 1.00 96.62 74 SER A N 1
ATOM 575 C CA . SER A 1 74 ? 27.528 -37.119 -0.119 1.00 96.62 74 SER A CA 1
ATOM 576 C C . SER A 1 74 ? 26.881 -36.071 -1.003 1.00 96.62 74 SER A C 1
ATOM 578 O O . SER A 1 74 ? 26.426 -36.399 -2.096 1.00 96.62 74 SER A O 1
ATOM 580 N N . VAL A 1 75 ? 26.885 -34.822 -0.553 1.00 96.31 75 VAL A N 1
ATOM 581 C CA . VAL A 1 75 ? 26.451 -33.669 -1.342 1.00 96.31 75 VAL A CA 1
ATOM 582 C C . VAL A 1 75 ? 27.687 -33.054 -1.988 1.00 96.31 75 VAL A C 1
ATOM 584 O O . VAL A 1 75 ? 28.672 -32.772 -1.301 1.00 96.31 75 VAL A O 1
ATOM 587 N N . VAL A 1 76 ? 27.657 -32.889 -3.306 1.00 94.75 76 VAL A N 1
ATOM 588 C CA . VAL A 1 76 ? 28.736 -32.298 -4.107 1.00 94.75 76 VAL A CA 1
ATOM 589 C C . VAL A 1 76 ? 28.218 -31.076 -4.851 1.00 94.75 76 VAL A C 1
ATOM 591 O O . VAL A 1 76 ? 27.068 -31.065 -5.273 1.00 94.75 76 VAL A O 1
ATOM 594 N N . ASP A 1 77 ? 29.059 -30.067 -5.020 1.00 92.25 77 ASP A N 1
ATOM 595 C CA . ASP A 1 77 ? 28.809 -28.947 -5.924 1.00 92.25 77 ASP A CA 1
ATOM 596 C C . ASP A 1 77 ? 29.218 -29.351 -7.347 1.00 92.25 77 ASP A C 1
ATOM 598 O O . ASP A 1 77 ? 30.359 -29.786 -7.563 1.00 92.25 77 ASP A O 1
ATOM 602 N N . VAL A 1 78 ? 28.278 -29.279 -8.295 1.00 87.81 78 VAL A N 1
ATOM 603 C CA . VAL A 1 78 ? 28.502 -29.687 -9.688 1.00 87.81 78 VAL A CA 1
ATOM 604 C C . VAL A 1 78 ? 28.759 -28.461 -10.531 1.00 87.81 78 VAL A C 1
ATOM 606 O O . VAL A 1 78 ? 27.839 -27.812 -11.018 1.00 87.81 78 VAL A O 1
ATOM 609 N N . ASP A 1 79 ? 30.035 -28.204 -10.778 1.00 80.19 79 ASP A N 1
ATOM 610 C CA . ASP A 1 79 ? 30.450 -27.001 -11.472 1.00 80.19 79 ASP A CA 1
ATOM 611 C C . ASP A 1 79 ? 31.160 -27.367 -12.781 1.00 80.19 79 ASP A C 1
ATOM 613 O O . ASP A 1 79 ? 32.330 -27.764 -12.816 1.00 80.19 79 ASP A O 1
ATOM 617 N N . LEU A 1 80 ? 30.428 -27.268 -13.897 1.00 64.69 80 LEU A N 1
ATOM 618 C CA . LEU A 1 80 ? 30.849 -27.773 -15.215 1.00 64.69 80 LEU A CA 1
ATOM 619 C C . LEU A 1 80 ? 32.122 -27.100 -15.763 1.00 64.69 80 LEU A C 1
ATOM 621 O O . LEU A 1 80 ? 32.695 -27.578 -16.745 1.00 64.69 80 LEU A O 1
ATOM 625 N N . GLN A 1 81 ? 32.556 -25.988 -15.162 1.00 63.88 81 GLN A N 1
ATOM 626 C CA . GLN A 1 81 ? 33.748 -25.238 -15.566 1.00 63.88 81 GLN A CA 1
ATOM 627 C C . GLN A 1 81 ? 34.994 -25.534 -14.710 1.00 63.88 81 GLN A C 1
ATOM 629 O O . GLN A 1 81 ? 36.098 -25.143 -15.102 1.00 63.88 81 GLN A O 1
ATOM 634 N N . LYS A 1 82 ? 34.861 -26.213 -13.558 1.00 66.44 82 LYS A N 1
ATOM 635 C CA . LYS A 1 82 ? 35.989 -26.527 -12.662 1.00 66.44 82 LYS A CA 1
ATOM 636 C C . LYS A 1 82 ? 36.754 -27.773 -13.147 1.00 66.44 82 LYS A C 1
ATOM 638 O O . LYS A 1 82 ? 36.199 -28.704 -13.721 1.00 66.44 82 LYS A O 1
ATOM 643 N N . LYS A 1 83 ? 38.073 -27.800 -12.895 1.00 56.31 83 LYS A N 1
ATOM 644 C CA . LYS A 1 83 ? 38.986 -28.906 -13.271 1.00 56.31 83 LYS A CA 1
ATOM 645 C C . LYS A 1 83 ? 38.669 -30.212 -12.520 1.00 56.31 83 LYS A C 1
ATOM 647 O O . LYS A 1 83 ? 38.920 -31.289 -13.049 1.00 56.31 83 LYS A O 1
ATOM 652 N N . ASN A 1 84 ? 38.087 -30.087 -11.323 1.00 64.31 84 ASN A N 1
ATOM 653 C CA . ASN A 1 84 ? 37.411 -31.156 -10.595 1.00 64.31 84 ASN A CA 1
ATOM 654 C C . ASN A 1 84 ? 35.906 -30.847 -10.615 1.00 64.31 84 ASN A C 1
ATOM 656 O O . ASN A 1 84 ? 35.504 -29.892 -9.955 1.00 64.31 84 ASN A O 1
ATOM 660 N N . PRO A 1 85 ? 35.094 -31.604 -11.369 1.00 64.75 85 PRO A N 1
ATOM 661 C CA . PRO A 1 85 ? 33.683 -31.278 -11.588 1.00 64.75 85 PRO A CA 1
ATOM 662 C C . PRO A 1 85 ? 32.774 -31.564 -10.381 1.00 64.75 85 PRO A C 1
ATOM 664 O O . PRO A 1 85 ? 31.600 -31.223 -10.430 1.00 64.75 85 PRO A O 1
ATOM 667 N N . GLU A 1 86 ? 33.287 -32.211 -9.328 1.00 77.25 86 GLU A N 1
ATOM 668 C CA . GLU A 1 86 ? 32.522 -32.599 -8.136 1.00 77.25 86 GLU A CA 1
ATOM 669 C C . GLU A 1 86 ? 33.321 -32.212 -6.875 1.00 77.25 86 GLU A C 1
ATOM 671 O O . GLU A 1 86 ? 34.187 -32.964 -6.421 1.00 77.25 86 GLU A O 1
ATOM 676 N N . GLU A 1 87 ? 33.072 -31.020 -6.320 1.00 86.31 87 GLU A N 1
ATOM 677 C CA . GLU A 1 87 ? 33.646 -30.600 -5.031 1.00 86.31 87 GLU A CA 1
ATOM 678 C C . GLU A 1 87 ? 32.716 -31.058 -3.895 1.00 86.31 87 GLU A C 1
ATOM 680 O O . GLU A 1 87 ? 31.565 -30.643 -3.823 1.00 86.31 87 GLU A O 1
ATOM 685 N N . ILE A 1 88 ? 33.183 -31.935 -2.995 1.00 91.81 88 ILE A N 1
ATOM 686 C CA . ILE A 1 88 ? 32.350 -32.438 -1.885 1.00 91.81 88 ILE A CA 1
ATOM 687 C C . ILE A 1 88 ? 32.042 -31.293 -0.915 1.00 91.81 88 ILE A C 1
ATOM 689 O O . ILE A 1 88 ? 32.962 -30.717 -0.331 1.00 91.81 88 ILE A O 1
ATOM 693 N N . ILE A 1 89 ? 30.757 -31.002 -0.711 1.00 93.00 89 ILE A N 1
ATOM 694 C CA . ILE A 1 89 ? 30.260 -30.050 0.288 1.00 93.00 89 ILE A CA 1
ATOM 695 C C . ILE A 1 89 ? 30.190 -30.733 1.654 1.00 93.00 89 ILE A C 1
ATOM 697 O O . ILE A 1 89 ? 30.716 -30.203 2.624 1.00 93.00 89 ILE A O 1
ATOM 701 N N . GLY A 1 90 ? 29.615 -31.936 1.729 1.00 95.50 90 GLY A N 1
ATOM 702 C CA . GLY A 1 90 ? 29.485 -32.687 2.977 1.00 95.50 90 GLY A CA 1
ATOM 703 C C . GLY A 1 90 ? 29.124 -34.152 2.750 1.00 95.50 90 GLY A C 1
ATOM 704 O O . GLY A 1 90 ? 28.632 -34.526 1.684 1.00 95.50 90 GLY A O 1
ATOM 705 N N . LYS A 1 91 ? 29.400 -34.999 3.744 1.00 96.81 91 LYS A N 1
ATOM 706 C CA . LYS A 1 91 ? 29.173 -36.447 3.704 1.00 96.81 91 LYS A CA 1
ATOM 707 C C . LYS A 1 91 ? 28.530 -36.930 5.004 1.00 96.81 91 LYS A C 1
ATOM 709 O O . LYS A 1 91 ? 28.989 -36.584 6.086 1.00 96.81 91 LYS A O 1
ATOM 714 N N . ALA A 1 92 ? 27.522 -37.779 4.876 1.00 96.69 92 ALA A N 1
ATOM 715 C CA . ALA A 1 92 ? 26.862 -38.500 5.951 1.00 96.69 92 ALA A CA 1
ATOM 716 C C . ALA A 1 92 ? 27.031 -40.015 5.761 1.00 96.69 92 ALA A C 1
ATOM 718 O O . ALA A 1 92 ? 27.068 -40.519 4.632 1.00 96.69 92 ALA A O 1
ATOM 719 N N . ILE A 1 93 ? 27.137 -40.743 6.870 1.00 96.19 93 ILE A N 1
ATOM 720 C CA . ILE A 1 93 ? 27.146 -42.208 6.903 1.00 96.19 93 ILE A CA 1
ATOM 721 C C . ILE A 1 93 ? 26.073 -42.629 7.902 1.00 96.19 93 ILE A C 1
ATOM 723 O O . ILE A 1 93 ? 26.107 -42.203 9.053 1.00 96.19 93 ILE A O 1
ATOM 727 N N . LEU A 1 94 ? 25.125 -43.442 7.452 1.00 95.62 94 LEU A N 1
ATOM 728 C CA . LEU A 1 94 ? 23.973 -43.881 8.225 1.00 95.62 94 LEU A CA 1
ATOM 729 C C . LEU A 1 94 ? 23.929 -45.408 8.254 1.00 95.62 94 LEU A C 1
ATOM 731 O O . LEU A 1 94 ? 24.045 -46.051 7.210 1.00 95.62 94 LEU A O 1
ATOM 735 N N . ASP A 1 95 ? 23.739 -45.986 9.436 1.00 94.38 95 ASP A N 1
ATOM 736 C CA . ASP A 1 95 ? 23.504 -47.421 9.579 1.00 94.38 95 ASP A CA 1
ATOM 737 C C . ASP A 1 95 ? 22.008 -47.716 9.426 1.00 94.38 95 ASP A C 1
ATOM 739 O O . ASP A 1 95 ? 21.192 -47.362 10.282 1.00 94.38 95 ASP A O 1
ATOM 743 N N . LEU A 1 96 ? 21.639 -48.370 8.324 1.00 93.75 96 LEU A N 1
ATOM 744 C CA . LEU A 1 96 ? 20.251 -48.693 8.002 1.00 93.75 96 LEU A CA 1
ATOM 745 C C . LEU A 1 96 ? 19.592 -49.622 9.027 1.00 93.75 96 LEU A C 1
ATOM 747 O O . LEU A 1 96 ? 18.368 -49.641 9.088 1.00 93.75 96 LEU A O 1
ATOM 751 N N . GLN A 1 97 ? 20.353 -50.367 9.839 1.00 90.12 97 GLN A N 1
ATOM 752 C CA . GLN A 1 97 ? 19.762 -51.177 10.914 1.00 90.12 97 GLN A CA 1
ATOM 753 C C . GLN A 1 97 ? 19.110 -50.296 11.989 1.00 90.12 97 GLN A C 1
ATOM 755 O O . GLN A 1 97 ? 18.048 -50.635 12.507 1.00 90.12 97 GLN A O 1
ATOM 760 N N . ASN A 1 98 ? 19.699 -49.134 12.283 1.00 90.06 98 ASN A N 1
ATOM 761 C CA . ASN A 1 98 ? 19.130 -48.180 13.238 1.00 90.06 98 ASN A CA 1
ATOM 762 C C . ASN A 1 98 ? 17.894 -47.486 12.654 1.00 90.06 98 ASN A C 1
ATOM 764 O O . ASN A 1 98 ? 16.901 -47.295 13.349 1.00 90.06 98 ASN A O 1
ATOM 768 N N . VAL A 1 99 ? 17.940 -47.167 11.359 1.00 91.81 99 VAL A N 1
ATOM 769 C CA . VAL A 1 99 ? 16.835 -46.535 10.620 1.00 91.81 99 VAL A CA 1
ATOM 770 C C . VAL A 1 99 ? 15.623 -47.451 10.531 1.00 91.81 99 VAL A C 1
ATOM 772 O O . VAL A 1 99 ? 14.497 -47.013 10.737 1.00 91.81 99 VAL A O 1
ATOM 775 N N . GLU A 1 100 ? 15.848 -48.732 10.243 1.00 89.31 100 GLU A N 1
ATOM 776 C CA . GLU A 1 100 ? 14.780 -49.721 10.107 1.00 89.31 100 GLU A CA 1
ATOM 777 C C . GLU A 1 100 ? 13.987 -49.905 11.414 1.00 89.31 100 GLU A C 1
ATOM 779 O O . GLU A 1 100 ? 12.788 -50.178 11.372 1.00 89.31 100 GLU A O 1
ATOM 784 N N . ASN A 1 101 ? 14.642 -49.700 12.562 1.00 87.69 101 ASN A N 1
ATOM 785 C CA . ASN A 1 101 ? 14.039 -49.781 13.893 1.00 87.69 101 ASN A CA 1
ATOM 786 C C . ASN A 1 101 ? 13.467 -48.440 14.401 1.00 87.69 101 ASN A C 1
ATOM 788 O O . ASN A 1 101 ? 12.859 -48.411 15.471 1.00 87.69 101 ASN A O 1
ATOM 792 N N . SER A 1 102 ? 13.657 -47.339 13.666 1.00 87.19 102 SER A N 1
ATOM 793 C CA . SER A 1 102 ? 13.152 -46.014 14.043 1.00 87.19 102 SER A CA 1
ATOM 794 C C . SER A 1 102 ? 11.623 -45.936 13.897 1.00 87.19 102 SER A C 1
ATOM 796 O O . SER A 1 102 ? 11.080 -46.465 12.920 1.00 87.19 102 SER A O 1
ATOM 798 N N . PRO A 1 103 ? 10.905 -45.254 14.816 1.00 83.94 103 PRO A N 1
ATOM 799 C CA . PRO A 1 103 ? 9.470 -44.998 14.670 1.00 83.94 103 PRO A CA 1
ATOM 800 C C . PRO A 1 103 ? 9.160 -44.127 13.447 1.00 83.94 103 PRO A C 1
ATOM 802 O O . PRO A 1 103 ? 8.099 -44.279 12.843 1.00 83.94 103 PRO A O 1
ATOM 805 N N . ASP A 1 104 ? 10.102 -43.269 13.043 1.00 88.00 104 ASP A N 1
ATOM 806 C CA . ASP A 1 104 ? 9.996 -42.422 11.864 1.00 88.00 104 ASP A CA 1
ATOM 807 C C . ASP A 1 104 ? 11.043 -42.764 10.811 1.00 88.00 104 ASP A C 1
ATOM 809 O O . ASP A 1 104 ? 12.240 -42.861 11.084 1.00 88.00 104 ASP A O 1
ATOM 813 N N . TRP A 1 105 ? 10.563 -42.931 9.579 1.00 92.19 105 TRP A N 1
ATOM 814 C CA . TRP A 1 105 ? 11.390 -43.159 8.399 1.00 92.19 105 TRP A CA 1
ATOM 815 C C . TRP A 1 105 ? 11.773 -41.864 7.676 1.00 92.19 105 TRP A C 1
ATOM 817 O O . TRP A 1 105 ? 12.454 -41.929 6.661 1.00 92.19 105 TRP A O 1
ATOM 827 N N . LEU A 1 106 ? 11.358 -40.700 8.181 1.00 94.50 106 LEU A N 1
ATOM 828 C CA . LEU A 1 106 ? 11.879 -39.404 7.756 1.00 94.50 106 LEU A CA 1
ATOM 829 C C . LEU A 1 106 ? 12.955 -38.989 8.761 1.00 94.50 106 LEU A C 1
ATOM 831 O O . LEU A 1 106 ? 12.649 -38.761 9.928 1.00 94.50 106 LEU A O 1
ATOM 835 N N . ILE A 1 107 ? 14.208 -38.938 8.321 1.00 94.38 107 ILE A N 1
ATOM 836 C CA . ILE A 1 107 ? 15.361 -38.687 9.187 1.00 94.38 107 ILE A CA 1
ATOM 837 C C . ILE A 1 107 ? 16.174 -37.532 8.609 1.00 94.38 107 ILE A C 1
ATOM 839 O O . ILE A 1 107 ? 16.519 -37.531 7.426 1.00 94.38 107 ILE A O 1
ATOM 843 N N . SER A 1 108 ? 16.511 -36.568 9.466 1.00 95.50 108 SER A N 1
ATOM 844 C CA . SER A 1 108 ? 17.485 -35.520 9.165 1.00 95.50 108 SER A CA 1
ATOM 845 C C . SER A 1 108 ? 18.869 -35.972 9.627 1.00 95.50 108 SER A C 1
ATOM 847 O O . SER A 1 108 ? 19.061 -36.312 10.795 1.00 95.50 108 SER A O 1
ATOM 849 N N . VAL A 1 109 ? 19.827 -36.038 8.702 1.00 95.19 109 VAL A N 1
ATOM 850 C CA . VAL A 1 109 ? 21.176 -36.558 8.952 1.00 95.19 109 VAL A CA 1
ATOM 851 C C . VAL A 1 109 ? 22.197 -35.424 8.822 1.00 95.19 109 VAL A C 1
ATOM 853 O O . VAL A 1 109 ? 22.219 -34.765 7.780 1.00 95.19 109 VAL A O 1
ATOM 856 N N . PRO A 1 110 ? 23.066 -35.192 9.822 1.00 96.00 110 PRO A N 1
ATOM 857 C CA . PRO A 1 110 ? 24.106 -34.174 9.724 1.00 96.00 110 PRO A CA 1
ATOM 858 C C . PRO A 1 110 ? 25.166 -34.552 8.679 1.00 96.00 110 PRO A C 1
ATOM 860 O O . PRO A 1 110 ? 25.579 -35.710 8.556 1.00 96.00 110 PRO A O 1
ATOM 863 N N . LEU A 1 111 ? 25.609 -33.560 7.914 1.00 96.56 111 LEU A N 1
ATOM 864 C CA . LEU A 1 111 ? 26.636 -33.664 6.886 1.00 96.56 111 LEU A CA 1
ATOM 865 C C . LEU A 1 111 ? 27.964 -33.156 7.442 1.00 96.56 111 LEU A C 1
ATOM 867 O O . LEU A 1 111 ? 28.049 -32.031 7.919 1.00 96.56 111 LEU A O 1
ATOM 871 N N . TYR A 1 112 ? 29.030 -33.938 7.279 1.00 95.31 112 TYR A N 1
ATOM 872 C CA . TYR A 1 112 ? 30.365 -33.553 7.734 1.00 95.31 112 TYR A CA 1
ATOM 873 C C . TYR A 1 112 ? 31.363 -33.439 6.580 1.00 95.31 112 TYR A C 1
ATOM 875 O O . TYR A 1 112 ? 31.365 -34.253 5.651 1.00 95.31 112 TYR A O 1
ATOM 883 N N . LYS A 1 113 ? 32.274 -32.464 6.659 1.00 94.44 113 LYS A N 1
ATOM 884 C CA . LYS A 1 113 ? 33.472 -32.366 5.807 1.00 94.44 113 LYS A CA 1
ATOM 885 C C . LYS A 1 113 ? 34.674 -32.105 6.705 1.00 94.44 113 LYS A C 1
ATOM 887 O O . LYS A 1 113 ? 34.736 -31.081 7.370 1.00 94.44 113 LYS A O 1
ATOM 892 N N . ASN A 1 114 ? 35.628 -33.037 6.740 1.00 91.12 114 ASN A N 1
ATOM 893 C CA . ASN A 1 114 ? 36.806 -32.962 7.618 1.00 91.12 114 ASN A CA 1
ATOM 894 C C . ASN A 1 114 ? 36.447 -32.691 9.097 1.00 91.12 114 ASN A C 1
ATOM 896 O O . ASN A 1 114 ? 37.074 -31.852 9.726 1.00 91.12 114 ASN A O 1
ATOM 900 N N . GLN A 1 115 ? 35.433 -33.389 9.629 1.00 89.88 115 GLN A N 1
ATOM 901 C CA . GLN A 1 115 ? 34.889 -33.230 10.995 1.00 89.88 115 GLN A CA 1
ATOM 902 C C . GLN A 1 115 ? 34.109 -31.931 11.271 1.00 89.88 115 GLN A C 1
ATOM 904 O O . GLN A 1 115 ? 33.467 -31.842 12.313 1.00 89.88 115 GLN A O 1
ATOM 909 N N . ASN A 1 116 ? 34.078 -30.972 10.344 1.00 91.62 116 ASN A N 1
ATOM 910 C CA . ASN A 1 116 ? 33.226 -29.792 10.475 1.00 91.62 116 ASN A CA 1
ATOM 911 C C . ASN A 1 116 ? 31.793 -30.113 10.050 1.00 91.62 116 ASN A C 1
ATOM 913 O O . ASN A 1 116 ? 31.590 -30.791 9.036 1.00 91.62 116 ASN A O 1
ATOM 917 N N . ASP A 1 117 ? 30.825 -29.608 10.812 1.00 93.94 117 ASP A N 1
ATOM 918 C CA . ASP A 1 117 ? 29.410 -29.619 10.445 1.00 93.94 117 ASP A CA 1
ATOM 919 C C . ASP A 1 117 ? 29.188 -28.713 9.225 1.00 93.94 117 ASP A C 1
ATOM 921 O O . ASP A 1 117 ? 29.625 -27.560 9.192 1.00 93.94 117 ASP A O 1
ATOM 925 N N . MET A 1 118 ? 28.551 -29.266 8.197 1.00 94.56 118 MET A N 1
ATOM 926 C CA . MET A 1 118 ? 28.250 -28.597 6.932 1.00 94.56 118 MET A CA 1
ATOM 927 C C . MET A 1 118 ? 26.747 -28.389 6.734 1.00 94.56 118 MET A C 1
ATOM 929 O O . MET A 1 118 ? 26.355 -27.834 5.703 1.00 94.56 118 MET A O 1
ATOM 933 N N . GLY A 1 119 ? 25.918 -28.793 7.701 1.00 95.06 119 GLY A N 1
ATOM 934 C CA . GLY A 1 119 ? 24.464 -28.725 7.640 1.00 95.06 119 GLY A CA 1
ATOM 935 C C . GLY A 1 119 ? 23.793 -30.092 7.749 1.00 95.06 119 GLY A C 1
ATOM 936 O O . GLY A 1 119 ? 24.414 -31.077 8.135 1.00 95.06 119 GLY A O 1
ATOM 937 N N . SER A 1 120 ? 22.521 -30.177 7.375 1.00 96.31 120 SER A N 1
ATOM 938 C CA . SER A 1 120 ? 21.723 -31.407 7.471 1.00 96.31 120 SER A CA 1
ATOM 939 C C . SER A 1 120 ? 21.097 -31.811 6.134 1.00 96.31 120 SER A C 1
ATOM 941 O O . SER A 1 120 ? 20.896 -30.985 5.242 1.00 96.31 120 SER A O 1
ATOM 943 N N . LEU A 1 121 ? 20.822 -33.107 5.974 1.00 96.88 121 LEU A N 1
ATOM 944 C CA . LEU A 1 121 ? 20.185 -33.714 4.806 1.00 96.88 121 LEU A CA 1
ATOM 945 C C . LEU A 1 121 ? 18.934 -34.487 5.230 1.00 96.88 121 LEU A C 1
ATOM 947 O O . LEU A 1 121 ? 19.018 -35.365 6.086 1.00 96.88 121 LEU A O 1
ATOM 951 N N . GLU A 1 122 ? 17.803 -34.226 4.583 1.00 97.56 122 GLU A N 1
ATOM 952 C CA . GLU A 1 122 ? 16.543 -34.922 4.845 1.00 97.56 122 GLU A CA 1
ATOM 953 C C . GLU A 1 122 ? 16.363 -36.132 3.916 1.00 97.56 122 GLU A C 1
ATOM 955 O O . GLU A 1 122 ? 16.323 -36.004 2.684 1.00 97.56 122 GLU A O 1
ATOM 960 N N . LEU A 1 123 ? 16.230 -37.317 4.518 1.00 97.31 123 LEU A N 1
ATOM 961 C CA . LEU A 1 123 ? 16.039 -38.595 3.833 1.00 97.31 123 LEU A CA 1
ATOM 962 C C . LEU A 1 123 ? 14.753 -39.271 4.310 1.00 97.31 123 LEU A C 1
ATOM 964 O O . LEU A 1 123 ? 14.511 -39.379 5.510 1.00 97.31 123 LEU A O 1
ATOM 968 N N . GLU A 1 124 ? 13.958 -39.776 3.371 1.00 97.06 124 GLU A N 1
ATOM 969 C CA . GLU A 1 124 ? 12.775 -40.594 3.647 1.00 97.06 124 GLU A CA 1
ATOM 970 C C . GLU A 1 124 ? 13.008 -42.034 3.169 1.00 97.06 124 GLU A C 1
ATOM 972 O O . GLU A 1 124 ? 13.392 -42.262 2.020 1.00 97.06 124 GLU A O 1
ATOM 977 N N . PHE A 1 125 ? 12.788 -43.005 4.052 1.00 95.88 125 PHE A N 1
ATOM 978 C CA . PHE A 1 125 ? 13.002 -44.430 3.806 1.00 95.88 125 PHE A CA 1
ATOM 979 C C . PHE A 1 125 ? 11.671 -45.175 3.655 1.00 95.88 125 PHE A C 1
ATOM 981 O O . PHE A 1 125 ? 10.718 -44.923 4.383 1.00 95.88 125 PHE A O 1
ATOM 988 N N . ASP A 1 126 ? 11.612 -46.133 2.735 1.00 94.19 126 ASP A N 1
ATOM 989 C CA . ASP A 1 126 ? 10.465 -47.028 2.565 1.00 94.19 126 ASP A CA 1
ATOM 990 C C . ASP A 1 126 ? 10.962 -48.461 2.312 1.00 94.19 126 ASP A C 1
ATOM 992 O O . ASP A 1 126 ? 11.483 -48.807 1.245 1.00 94.19 126 ASP A O 1
ATOM 996 N N . PHE A 1 127 ? 10.866 -49.293 3.352 1.00 91.19 127 PHE A N 1
ATOM 997 C CA . PHE A 1 127 ? 11.300 -50.688 3.335 1.00 91.19 127 PHE A CA 1
ATOM 998 C C . PHE A 1 127 ? 10.180 -51.560 2.755 1.00 91.19 127 PHE A C 1
ATOM 1000 O O . PHE A 1 127 ? 9.247 -51.949 3.462 1.00 91.19 127 PHE A O 1
ATOM 1007 N N . ILE A 1 128 ? 10.282 -51.910 1.468 1.00 86.44 128 ILE A N 1
ATOM 1008 C CA . ILE A 1 128 ? 9.238 -52.662 0.762 1.00 86.44 128 ILE A CA 1
ATOM 1009 C C . ILE A 1 128 ? 9.023 -54.017 1.451 1.00 86.44 128 ILE A C 1
ATOM 1011 O O . ILE A 1 128 ? 9.906 -54.878 1.475 1.00 86.44 128 ILE A O 1
ATOM 1015 N N . GLY A 1 129 ? 7.816 -54.215 1.984 1.00 79.94 129 GLY A N 1
ATOM 1016 C CA . GLY A 1 129 ? 7.410 -55.437 2.683 1.00 79.94 129 GLY A CA 1
ATOM 1017 C C . GLY A 1 129 ? 7.478 -55.366 4.212 1.00 79.94 129 GLY A C 1
ATOM 1018 O O . GLY A 1 129 ? 7.114 -56.346 4.862 1.00 79.94 129 GLY A O 1
ATOM 1019 N N . LYS A 1 130 ? 7.882 -54.232 4.799 1.00 79.62 130 LYS A N 1
ATOM 1020 C CA . LYS A 1 130 ? 7.721 -53.946 6.232 1.00 79.62 130 LYS A CA 1
ATOM 1021 C C . LYS A 1 130 ? 6.669 -52.851 6.418 1.00 79.62 130 LYS A C 1
ATOM 1023 O O . LYS A 1 130 ? 6.618 -51.899 5.651 1.00 79.62 130 LYS A O 1
ATOM 1028 N N . GLN A 1 131 ? 5.798 -52.997 7.413 1.00 75.50 131 GLN A N 1
ATOM 1029 C CA . GLN A 1 131 ? 4.904 -51.912 7.825 1.00 75.50 131 GLN A CA 1
ATOM 1030 C C . GLN A 1 131 ? 5.662 -50.996 8.788 1.00 75.50 131 GLN A C 1
ATOM 1032 O O . GLN A 1 131 ? 6.413 -51.493 9.631 1.00 75.50 131 GLN A O 1
ATOM 1037 N N . LYS A 1 132 ? 5.468 -49.677 8.662 1.00 72.94 132 LYS A N 1
ATOM 1038 C CA . LYS A 1 132 ? 6.045 -48.689 9.581 1.00 72.94 132 LYS A CA 1
ATOM 1039 C C . LYS A 1 132 ? 5.645 -49.065 11.020 1.00 72.94 132 LYS A C 1
ATOM 1041 O O . LYS A 1 132 ? 4.457 -49.319 11.244 1.00 72.94 132 LYS A O 1
ATOM 1046 N N . PRO A 1 133 ? 6.588 -49.167 11.975 1.00 66.62 133 PRO A N 1
ATOM 1047 C CA . PRO A 1 133 ? 6.256 -49.503 13.355 1.00 66.62 133 PRO A CA 1
ATOM 1048 C C . PRO A 1 133 ? 5.265 -48.467 13.895 1.00 66.62 133 PRO A C 1
ATOM 1050 O O . PRO A 1 133 ? 5.570 -47.281 13.991 1.00 66.62 133 PRO A O 1
ATOM 1053 N N . VAL A 1 134 ? 4.040 -48.908 14.190 1.00 60.72 134 VAL A N 1
ATOM 1054 C CA . VAL A 1 134 ? 2.990 -48.041 14.731 1.00 60.72 134 VAL A CA 1
ATOM 1055 C C . VAL A 1 134 ? 3.423 -47.628 16.133 1.00 60.72 134 VAL A C 1
ATOM 1057 O O . VAL A 1 134 ? 3.421 -48.450 17.051 1.00 60.72 134 VAL A O 1
ATOM 1060 N N . ALA A 1 135 ? 3.817 -46.364 16.293 1.00 54.06 135 ALA A N 1
ATOM 1061 C CA . ALA A 1 135 ? 4.056 -45.777 17.602 1.00 54.06 135 ALA A CA 1
ATOM 1062 C C . ALA A 1 135 ? 2.811 -46.006 18.474 1.00 54.06 135 ALA A C 1
ATOM 1064 O O . ALA A 1 135 ? 1.692 -45.666 18.072 1.00 54.06 135 ALA A O 1
ATOM 1065 N N . LYS A 1 136 ? 2.985 -46.621 19.651 1.00 47.62 136 LYS A N 1
ATOM 1066 C CA . LYS A 1 136 ? 1.927 -46.675 20.665 1.00 47.62 136 LYS A CA 1
ATOM 1067 C C . LYS A 1 136 ? 1.608 -45.231 21.038 1.00 47.62 136 LYS A C 1
ATOM 1069 O O . LYS A 1 136 ? 2.400 -44.568 21.690 1.00 47.62 136 LYS A O 1
ATOM 1074 N N . LYS A 1 137 ? 0.478 -44.747 20.533 1.00 37.09 137 LYS A N 1
ATOM 1075 C CA . LYS A 1 137 ? -0.027 -43.401 20.770 1.00 37.09 137 LYS A CA 1
ATOM 1076 C C . LYS A 1 137 ? -0.543 -43.350 22.208 1.00 37.09 137 LYS A C 1
ATOM 1078 O O . LYS A 1 137 ? -1.619 -43.885 22.483 1.00 37.09 137 LYS A O 1
ATOM 1083 N N . ASP A 1 138 ? 0.236 -42.760 23.108 1.00 38.34 138 ASP A N 1
ATOM 1084 C CA . ASP A 1 138 ? -0.287 -42.318 24.395 1.00 38.34 138 ASP A CA 1
ATOM 1085 C C . ASP A 1 138 ? -1.369 -41.262 24.140 1.00 38.34 138 ASP A C 1
ATOM 1087 O O . ASP A 1 138 ? -1.240 -40.376 23.292 1.00 38.34 138 ASP A O 1
ATOM 1091 N N . LYS A 1 139 ? -2.512 -41.456 24.801 1.00 36.72 139 LYS A N 1
ATOM 1092 C CA . LYS A 1 139 ? -3.690 -40.596 24.714 1.00 36.72 139 LYS A CA 1
ATOM 1093 C C . LYS A 1 139 ? -3.480 -39.361 25.588 1.00 36.72 139 LYS A C 1
ATOM 1095 O O . LYS A 1 139 ? -3.936 -39.336 26.725 1.00 36.72 139 LYS A O 1
ATOM 1100 N N . SER A 1 140 ? -2.884 -38.326 25.030 1.00 40.03 140 SER A N 1
ATOM 1101 C CA . SER A 1 140 ? -3.104 -36.951 25.473 1.00 40.03 140 SER A CA 1
ATOM 1102 C C . SER A 1 140 ? -2.776 -36.025 24.310 1.00 40.03 140 SER A C 1
ATOM 1104 O O . SER A 1 140 ? -1.812 -36.267 23.595 1.00 40.03 140 SER A O 1
ATOM 1106 N N . GLU A 1 141 ? -3.611 -35.004 24.136 1.00 33.59 141 GLU A N 1
ATOM 1107 C CA . GLU A 1 141 ? -3.481 -33.902 23.171 1.00 33.59 141 GLU A CA 1
ATOM 1108 C C . GLU A 1 141 ? -4.052 -34.183 21.770 1.00 33.59 141 GLU A C 1
ATOM 1110 O O . GLU A 1 141 ? -3.442 -34.738 20.854 1.00 33.59 141 GLU A O 1
ATOM 1115 N N . LEU A 1 142 ? -5.321 -33.789 21.646 1.00 31.08 142 LEU A N 1
ATOM 1116 C CA . LEU A 1 142 ? -6.117 -33.741 20.434 1.00 31.08 142 LEU A CA 1
ATOM 1117 C C . LEU A 1 142 ? -6.460 -32.270 20.169 1.00 31.08 142 LEU A C 1
ATOM 1119 O O . LEU A 1 142 ? -7.019 -31.614 21.041 1.00 31.08 142 LEU A O 1
ATOM 1123 N N . GLY A 1 143 ? -6.203 -31.815 18.944 1.00 27.39 143 GLY A N 1
ATOM 1124 C CA . GLY A 1 143 ? -6.574 -30.491 18.439 1.00 27.39 143 GLY A CA 1
ATOM 1125 C C . GLY A 1 143 ? -5.334 -29.609 18.320 1.00 27.39 143 GLY A C 1
ATOM 1126 O O . GLY A 1 143 ? -4.621 -29.434 19.287 1.00 27.39 143 GLY A O 1
ATOM 1127 N N . SER A 1 144 ? -4.963 -29.061 17.174 1.00 29.25 144 SER A N 1
ATOM 1128 C CA . SER A 1 144 ? -5.710 -28.820 15.945 1.00 29.25 144 SER A CA 1
ATOM 1129 C C . SER A 1 144 ? -4.723 -28.222 14.945 1.00 29.25 144 SER A C 1
ATOM 1131 O O . SER A 1 144 ? -4.119 -27.218 15.281 1.00 29.25 144 SER A O 1
ATOM 1133 N N . GLU A 1 145 ? -4.580 -28.788 13.742 1.00 27.45 145 GLU A N 1
ATOM 1134 C CA . GLU A 1 145 ? -4.287 -27.998 12.531 1.00 27.45 145 GLU A CA 1
ATOM 1135 C C . GLU A 1 145 ? -4.427 -28.856 11.258 1.00 27.45 145 GLU A C 1
ATOM 1137 O O . GLU A 1 145 ? -3.631 -29.733 10.927 1.00 27.45 145 GLU A O 1
ATOM 1142 N N . ARG A 1 146 ? -5.533 -28.604 10.557 1.00 30.02 146 ARG A N 1
ATOM 1143 C CA . ARG A 1 146 ? -5.745 -28.759 9.110 1.00 30.02 146 ARG A CA 1
ATOM 1144 C C . ARG A 1 146 ? -5.772 -27.307 8.597 1.00 30.02 146 ARG A C 1
ATOM 1146 O O . ARG A 1 146 ? -6.322 -26.471 9.295 1.00 30.02 146 ARG A O 1
ATOM 1153 N N . GLN A 1 147 ? -5.280 -26.903 7.434 1.00 28.05 147 GLN A N 1
ATOM 1154 C CA . GLN A 1 147 ? -5.048 -27.616 6.190 1.00 28.05 147 GLN A CA 1
ATOM 1155 C C . GLN A 1 147 ? -4.204 -26.709 5.275 1.00 28.05 147 GLN A C 1
ATOM 1157 O O . GLN A 1 147 ? -4.496 -25.527 5.118 1.00 28.05 147 GLN A O 1
ATOM 1162 N N . LEU A 1 148 ? -3.190 -27.308 4.655 1.00 29.67 148 LEU A N 1
ATOM 1163 C CA . LEU A 1 148 ? -2.555 -26.872 3.411 1.00 29.67 148 LEU A CA 1
ATOM 1164 C C . LEU A 1 148 ? -3.553 -26.889 2.246 1.00 29.67 148 LEU A C 1
ATOM 1166 O O . LEU A 1 148 ? -4.468 -27.712 2.259 1.00 29.67 148 LEU A O 1
ATOM 1170 N N . ASP A 1 149 ? -3.272 -26.079 1.217 1.00 30.31 149 ASP A N 1
ATOM 1171 C CA . ASP A 1 149 ? -3.247 -26.433 -0.221 1.00 30.31 149 ASP A CA 1
ATOM 1172 C C . ASP A 1 149 ? -3.377 -25.139 -1.070 1.00 30.31 149 ASP A C 1
ATOM 1174 O O . ASP A 1 149 ? -4.088 -24.225 -0.684 1.00 30.31 149 ASP A O 1
ATOM 1178 N N . LYS A 1 150 ? -2.785 -24.933 -2.254 1.00 28.00 150 LYS A N 1
ATOM 1179 C CA . LYS A 1 150 ? -2.039 -25.779 -3.196 1.00 28.00 150 LYS A CA 1
ATOM 1180 C C . LYS A 1 150 ? -1.503 -24.909 -4.346 1.00 28.00 150 LYS A C 1
ATOM 1182 O O . LYS A 1 150 ? -2.012 -23.826 -4.614 1.00 28.00 150 LYS A O 1
ATOM 1187 N N . SER A 1 151 ? -0.646 -25.557 -5.140 1.00 27.48 151 SER A N 1
ATOM 1188 C CA . SER A 1 151 ? -0.369 -25.360 -6.578 1.00 27.48 151 SER A CA 1
ATOM 1189 C C . SER A 1 151 ? 0.907 -24.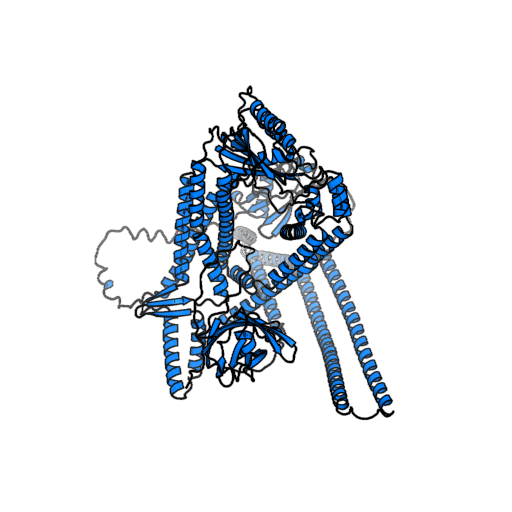556 -6.884 1.00 27.48 151 SER A C 1
ATOM 1191 O O . SER A 1 151 ? 1.017 -23.390 -6.542 1.00 27.48 151 SER A O 1
ATOM 1193 N N . ASN A 1 152 ? 2.020 -25.182 -7.288 1.00 25.80 152 ASN A N 1
ATOM 1194 C CA . ASN A 1 152 ? 2.370 -26.031 -8.451 1.00 25.80 152 ASN A CA 1
ATOM 1195 C C . ASN A 1 152 ? 3.048 -25.249 -9.592 1.00 25.80 152 ASN A C 1
ATOM 1197 O O . ASN A 1 152 ? 2.394 -24.666 -10.446 1.00 25.80 152 ASN A O 1
ATOM 1201 N N . ASN A 1 153 ? 4.383 -25.325 -9.601 1.00 25.66 153 ASN A N 1
ATOM 1202 C CA . ASN A 1 153 ? 5.218 -26.008 -10.602 1.00 25.66 153 ASN A CA 1
ATOM 1203 C C . ASN A 1 153 ? 4.774 -26.072 -12.077 1.00 25.66 153 ASN A C 1
ATOM 1205 O O . ASN A 1 153 ? 3.720 -26.630 -12.379 1.00 25.66 153 ASN A O 1
ATOM 1209 N N . ASN A 1 154 ? 5.724 -25.713 -12.964 1.00 27.77 154 ASN A N 1
ATOM 1210 C CA . ASN A 1 154 ? 6.248 -26.458 -14.141 1.00 27.77 154 ASN A CA 1
ATOM 1211 C C . ASN A 1 154 ? 6.599 -25.480 -15.290 1.00 27.77 154 ASN A C 1
ATOM 1213 O O . ASN A 1 154 ? 5.868 -24.530 -15.514 1.00 27.77 154 ASN A O 1
ATOM 1217 N N . ASN A 1 155 ? 7.614 -25.645 -16.146 1.00 26.81 155 ASN A N 1
ATOM 1218 C CA . ASN A 1 155 ? 8.751 -26.564 -16.267 1.00 26.81 155 ASN A CA 1
ATOM 1219 C C . ASN A 1 155 ? 9.633 -26.098 -17.456 1.00 26.81 155 ASN A C 1
ATOM 1221 O O . ASN A 1 155 ? 9.173 -25.347 -18.312 1.00 26.81 155 ASN A O 1
ATOM 1225 N N . SER A 1 156 ? 10.807 -26.732 -17.592 1.00 26.20 156 SER A N 1
ATOM 1226 C CA . SER A 1 156 ? 11.611 -26.968 -18.821 1.00 26.20 156 SER A CA 1
ATOM 1227 C C . SER A 1 156 ? 12.465 -25.806 -19.369 1.00 26.20 156 SER A C 1
ATOM 1229 O O . SER A 1 156 ? 11.952 -24.771 -19.761 1.00 26.20 156 SER A O 1
ATOM 1231 N N . ILE A 1 157 ? 13.806 -25.852 -19.289 1.00 25.55 157 ILE A N 1
ATOM 1232 C CA . ILE A 1 157 ? 14.799 -26.726 -19.972 1.00 25.55 157 ILE A CA 1
ATOM 1233 C C . ILE A 1 157 ? 14.904 -26.443 -21.486 1.00 25.55 157 ILE A C 1
ATOM 1235 O O . ILE A 1 157 ? 14.076 -26.922 -22.246 1.00 25.55 157 ILE A O 1
ATOM 1239 N N . SER A 1 158 ? 16.005 -25.813 -21.935 1.00 25.88 158 SER A N 1
ATOM 1240 C CA . SER A 1 158 ? 17.022 -26.491 -22.771 1.00 25.88 158 SER A CA 1
ATOM 1241 C C . SER A 1 158 ? 18.245 -25.614 -23.112 1.00 25.88 158 SER A C 1
ATOM 1243 O O . SER A 1 158 ? 18.169 -24.623 -23.829 1.00 25.88 158 SER A O 1
ATOM 1245 N N . SER A 1 159 ? 19.387 -26.092 -22.629 1.00 24.05 159 SER A N 1
ATOM 1246 C CA . SER A 1 159 ? 20.789 -25.955 -23.056 1.00 24.05 159 SER A CA 1
ATOM 1247 C C . SER A 1 159 ? 21.121 -25.699 -24.550 1.00 24.05 159 SER A C 1
ATOM 1249 O O . SER A 1 159 ? 20.549 -26.372 -25.406 1.00 24.05 159 SER A O 1
ATOM 1251 N N . LYS A 1 160 ? 22.192 -24.930 -24.849 1.00 25.16 160 LYS A N 1
ATOM 1252 C CA . LYS A 1 160 ? 23.540 -25.423 -25.283 1.00 25.16 160 LYS A CA 1
ATOM 1253 C C . LYS A 1 160 ? 24.423 -24.362 -25.985 1.00 25.16 160 LYS A C 1
ATOM 1255 O O . LYS A 1 160 ? 23.976 -23.740 -26.934 1.00 25.16 160 LYS A O 1
ATOM 1260 N N . GLN A 1 161 ? 25.704 -24.341 -25.566 1.00 23.64 161 GLN A N 1
ATOM 1261 C CA . GLN A 1 161 ? 26.974 -24.206 -26.334 1.00 23.64 161 GLN A CA 1
ATOM 1262 C C . GLN A 1 161 ? 27.129 -23.004 -27.298 1.00 23.64 161 GLN A C 1
ATOM 1264 O O . GLN A 1 161 ? 26.333 -22.825 -28.202 1.00 23.64 161 GLN A O 1
ATOM 1269 N N . GLY A 1 162 ? 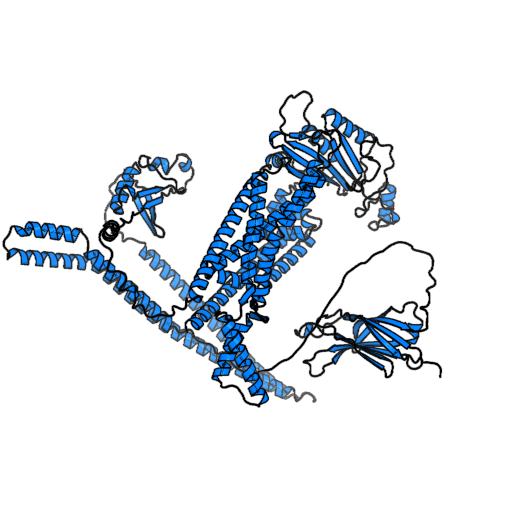28.1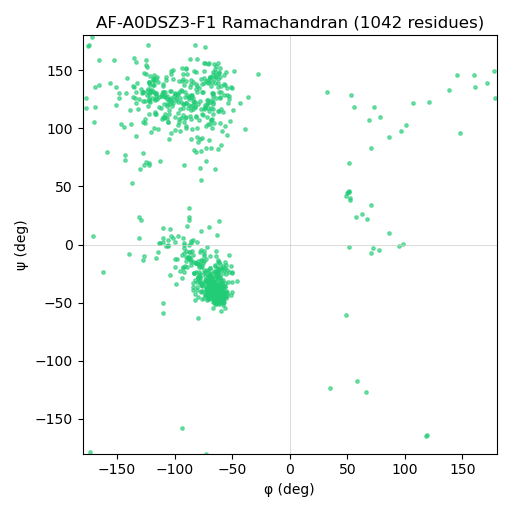75 -22.174 -27.290 1.00 22.23 162 GLY A N 1
ATOM 1270 C CA . GLY A 1 162 ? 29.513 -22.212 -26.696 1.00 22.23 162 GLY A CA 1
ATOM 1271 C C . GLY A 1 162 ? 30.513 -21.667 -27.732 1.00 22.23 162 GLY A C 1
ATOM 1272 O O . GLY A 1 162 ? 30.445 -22.095 -28.875 1.00 22.23 162 GLY A O 1
ATOM 1273 N N . SER A 1 163 ? 31.426 -20.758 -27.361 1.00 25.42 163 SER A N 1
ATOM 1274 C CA . SER A 1 163 ? 32.750 -20.583 -28.001 1.00 25.42 163 SER A CA 1
ATOM 1275 C C . SER A 1 163 ? 33.536 -19.426 -27.373 1.00 25.42 163 SER A C 1
ATOM 1277 O O . SER A 1 163 ? 33.053 -18.300 -27.313 1.00 25.42 163 SER A O 1
ATOM 1279 N N . LYS A 1 164 ? 34.762 -19.740 -26.945 1.00 24.67 164 LYS A N 1
ATOM 1280 C CA . LYS A 1 164 ? 35.825 -18.835 -26.487 1.00 24.67 164 LYS A CA 1
ATOM 1281 C C . LYS A 1 164 ? 36.321 -17.927 -27.617 1.00 24.67 164 LYS A C 1
ATOM 1283 O O . LYS A 1 164 ? 36.463 -18.412 -28.736 1.00 24.67 164 LYS A O 1
ATOM 1288 N N . GLN A 1 165 ? 36.748 -16.712 -27.278 1.00 25.52 165 GLN A N 1
ATOM 1289 C CA . GLN A 1 165 ? 37.877 -16.042 -27.930 1.00 25.52 165 GLN A CA 1
ATOM 1290 C C . GLN A 1 165 ? 38.591 -15.133 -26.918 1.00 25.52 165 GLN A C 1
ATOM 1292 O O . GLN A 1 165 ? 37.959 -14.344 -26.225 1.00 25.52 165 GLN A O 1
ATOM 1297 N N . GLN A 1 166 ? 39.903 -15.347 -26.800 1.00 25.91 166 GLN A N 1
ATOM 1298 C CA . GLN A 1 166 ? 40.871 -14.516 -26.086 1.00 25.91 166 GLN A CA 1
ATOM 1299 C C . GLN A 1 166 ? 41.053 -13.189 -26.821 1.00 25.91 166 GLN A C 1
ATOM 1301 O O . GLN A 1 166 ? 41.110 -13.197 -28.051 1.00 25.91 166 GLN A O 1
ATOM 1306 N N . GLN A 1 167 ? 41.249 -12.098 -26.083 1.00 25.52 167 GLN A N 1
ATOM 1307 C CA . GLN A 1 167 ? 41.968 -10.934 -26.589 1.00 25.52 167 GLN A CA 1
ATOM 1308 C C . GLN A 1 167 ? 42.650 -10.191 -25.437 1.00 25.52 167 GLN A C 1
ATOM 1310 O O . GLN A 1 167 ? 42.003 -9.762 -24.485 1.00 25.52 167 GLN A O 1
ATOM 1315 N N . ASP A 1 168 ? 43.972 -10.114 -25.554 1.00 22.81 168 ASP A N 1
ATOM 1316 C CA . ASP A 1 168 ? 44.874 -9.284 -24.772 1.00 22.81 168 ASP A CA 1
ATOM 1317 C C . ASP A 1 168 ? 44.775 -7.802 -25.192 1.00 22.81 168 ASP A C 1
ATOM 1319 O O . ASP A 1 168 ? 44.485 -7.508 -26.355 1.00 22.81 168 ASP A O 1
ATOM 1323 N N . ASN A 1 169 ? 45.158 -6.925 -24.254 1.00 23.59 169 ASN A N 1
ATOM 1324 C CA . ASN A 1 169 ? 45.956 -5.693 -24.417 1.00 23.59 169 ASN A CA 1
ATOM 1325 C C . ASN A 1 169 ? 45.344 -4.343 -23.992 1.00 23.59 169 ASN A C 1
ATOM 1327 O O . ASN A 1 169 ? 44.357 -3.869 -24.541 1.00 23.59 169 ASN A O 1
ATOM 1331 N N . ASN A 1 170 ? 46.108 -3.730 -23.075 1.00 24.02 170 ASN A N 1
ATOM 1332 C CA . ASN A 1 170 ? 46.544 -2.334 -22.960 1.00 24.02 170 ASN A CA 1
ATOM 1333 C C . ASN A 1 170 ? 45.527 -1.187 -22.922 1.00 24.02 170 ASN A C 1
ATOM 1335 O O . ASN A 1 170 ? 44.857 -0.859 -23.895 1.00 24.02 170 ASN A O 1
ATOM 1339 N N . TYR A 1 171 ? 45.577 -0.483 -21.789 1.00 24.55 171 TYR A N 1
ATOM 1340 C CA . TYR A 1 171 ? 45.101 0.880 -21.606 1.00 24.55 171 TYR A CA 1
ATOM 1341 C C . TYR A 1 171 ? 46.112 1.868 -22.205 1.00 24.55 171 TYR A C 1
ATOM 1343 O O . TYR A 1 171 ? 47.231 1.966 -21.707 1.00 24.55 171 TYR A O 1
ATOM 1351 N N . ASP A 1 172 ? 45.696 2.609 -23.232 1.00 25.61 172 ASP A N 1
ATOM 1352 C CA . ASP A 1 172 ? 46.376 3.821 -23.700 1.00 25.61 172 ASP A CA 1
ATOM 1353 C C . ASP A 1 172 ? 45.676 5.057 -23.117 1.00 25.61 172 ASP A C 1
ATOM 1355 O O . ASP A 1 172 ? 44.459 5.225 -23.225 1.00 25.61 172 ASP A O 1
ATOM 1359 N N . PHE A 1 173 ? 46.471 5.929 -22.503 1.00 26.50 173 PHE A N 1
ATOM 1360 C CA . PHE A 1 173 ? 46.089 7.266 -22.056 1.00 26.50 173 PHE A CA 1
ATOM 1361 C C . PHE A 1 173 ? 46.125 8.203 -23.277 1.00 26.50 173 PHE A C 1
ATOM 1363 O O . PHE A 1 173 ? 47.175 8.343 -23.902 1.00 26.50 173 PHE A O 1
ATOM 1370 N N . GLN A 1 174 ? 45.010 8.850 -23.636 1.00 30.44 174 GLN A N 1
ATOM 1371 C CA . GLN A 1 174 ? 45.002 9.892 -24.673 1.00 30.44 174 GLN A CA 1
ATOM 1372 C C . GLN A 1 174 ? 44.889 11.284 -24.052 1.00 30.44 174 GLN A C 1
ATOM 1374 O O . GLN A 1 174 ? 43.925 11.613 -23.363 1.00 30.44 174 GLN A O 1
ATOM 1379 N N . THR A 1 175 ? 45.902 12.096 -24.339 1.00 31.73 175 THR A N 1
ATOM 1380 C CA . THR A 1 175 ? 45.998 13.529 -24.075 1.00 31.73 175 THR A CA 1
ATOM 1381 C C . THR A 1 175 ? 44.962 14.316 -24.886 1.00 31.73 175 THR A C 1
ATOM 1383 O O . THR A 1 175 ? 44.692 14.037 -26.056 1.00 31.73 175 THR A O 1
ATOM 1386 N N . VAL A 1 176 ? 44.353 15.311 -24.240 1.00 35.44 176 VAL A N 1
ATOM 1387 C CA . VAL A 1 176 ? 43.323 16.190 -24.810 1.00 35.44 176 VAL A CA 1
ATOM 1388 C C . VAL A 1 176 ? 43.964 17.142 -25.823 1.00 35.44 176 VAL A C 1
ATOM 1390 O O . VAL A 1 176 ? 44.849 17.919 -25.479 1.00 35.44 176 VAL A O 1
ATOM 1393 N N . ASN A 1 177 ? 43.510 17.097 -27.078 1.00 42.75 177 ASN A N 1
ATOM 1394 C CA . ASN A 1 177 ? 44.070 17.906 -28.159 1.00 42.75 177 ASN A CA 1
ATOM 1395 C C . ASN A 1 177 ? 43.525 19.354 -28.136 1.00 42.75 177 ASN A C 1
ATOM 1397 O O . ASN A 1 177 ? 42.413 19.639 -28.601 1.00 42.75 177 ASN A O 1
ATOM 1401 N N . ILE A 1 178 ? 44.336 20.264 -27.587 1.00 43.75 178 ILE A N 1
ATOM 1402 C CA . ILE A 1 178 ? 44.101 21.712 -27.431 1.00 43.75 178 ILE A CA 1
ATOM 1403 C C . ILE A 1 178 ? 43.964 22.437 -28.787 1.00 43.75 178 ILE A C 1
ATOM 1405 O O . ILE A 1 178 ? 43.276 23.458 -28.880 1.00 43.75 178 ILE A O 1
ATOM 1409 N N . GLU A 1 179 ? 44.503 21.877 -29.877 1.00 40.06 179 GLU A N 1
ATOM 1410 C CA . GLU A 1 179 ? 44.388 22.455 -31.227 1.00 40.06 179 GLU A CA 1
ATOM 1411 C C . GLU A 1 179 ? 42.927 22.595 -31.683 1.00 40.06 179 GLU A C 1
ATOM 1413 O O . GLU A 1 179 ? 42.558 23.551 -32.372 1.00 40.06 179 GLU A O 1
ATOM 1418 N N . THR A 1 180 ? 42.061 21.683 -31.235 1.00 45.00 180 THR A N 1
ATOM 1419 C CA . THR A 1 180 ? 40.633 21.685 -31.573 1.00 45.00 180 THR A CA 1
ATOM 1420 C C . THR A 1 180 ? 39.886 22.857 -30.931 1.00 45.00 180 THR A C 1
ATOM 1422 O O . THR A 1 180 ? 39.026 23.465 -31.568 1.00 45.00 180 THR A O 1
ATOM 1425 N N . GLN A 1 181 ? 40.256 23.237 -29.705 1.00 44.34 181 GLN A N 1
ATOM 1426 C CA . GLN A 1 181 ? 39.654 24.376 -29.003 1.00 44.34 181 GLN A CA 1
ATOM 1427 C C . GLN A 1 181 ? 40.169 25.715 -29.553 1.00 44.34 181 GLN A C 1
ATOM 1429 O O . GLN A 1 181 ? 39.399 26.666 -29.698 1.00 44.34 181 GLN A O 1
ATOM 1434 N N . GLN A 1 182 ? 41.440 25.780 -29.965 1.00 43.12 182 GLN A N 1
ATOM 1435 C CA . GLN A 1 182 ? 41.989 26.956 -30.650 1.00 43.12 182 GLN A CA 1
ATOM 1436 C C . GLN A 1 182 ? 41.341 27.186 -32.027 1.00 43.12 182 GLN A C 1
ATOM 1438 O O . GLN A 1 182 ? 41.137 28.334 -32.436 1.00 43.12 182 GLN A O 1
ATOM 1443 N N . ALA A 1 183 ? 40.968 26.113 -32.734 1.00 53.91 183 ALA A N 1
ATOM 1444 C CA . ALA A 1 183 ? 40.239 26.199 -33.998 1.00 53.91 183 ALA A CA 1
ATOM 1445 C C . ALA A 1 183 ? 38.799 26.716 -33.813 1.00 53.91 183 ALA A C 1
ATOM 1447 O O . ALA A 1 183 ? 38.336 27.543 -34.604 1.00 53.91 183 ALA A O 1
ATOM 1448 N N . GLU A 1 184 ? 38.103 26.293 -32.754 1.00 50.38 184 GLU A N 1
ATOM 1449 C CA . GLU A 1 184 ? 36.757 26.789 -32.435 1.00 50.38 184 GLU A CA 1
ATOM 1450 C C . GLU A 1 184 ? 36.764 28.255 -31.983 1.00 50.38 184 GLU A C 1
ATOM 1452 O O . GLU A 1 184 ? 35.905 29.029 -32.412 1.00 50.38 184 GLU A O 1
ATOM 1457 N N . LEU A 1 185 ? 37.777 28.681 -31.221 1.00 45.66 185 LEU A N 1
ATOM 1458 C CA . LEU A 1 185 ? 37.922 30.078 -30.802 1.00 45.66 185 LEU A CA 1
ATOM 1459 C C . LEU A 1 185 ? 38.228 31.007 -31.991 1.00 45.66 185 LEU A C 1
ATOM 1461 O O . LEU A 1 185 ? 37.610 32.064 -32.129 1.00 45.66 185 LEU A O 1
ATOM 1465 N N . LYS A 1 186 ? 39.110 30.592 -32.915 1.00 52.41 186 LYS A N 1
ATOM 1466 C CA . LYS A 1 186 ? 39.373 31.334 -34.166 1.00 52.41 186 LYS A CA 1
ATOM 1467 C C . LYS A 1 186 ? 38.117 31.457 -35.032 1.00 52.41 186 LYS A C 1
ATOM 1469 O O . LYS A 1 186 ? 37.866 32.515 -35.611 1.00 52.41 186 LYS A O 1
ATOM 1474 N N . LYS A 1 187 ? 37.298 30.403 -35.082 1.00 58.19 187 LYS A N 1
ATOM 1475 C CA . LYS A 1 187 ? 36.017 30.400 -35.799 1.00 58.19 187 LYS A CA 1
ATOM 1476 C C . LYS A 1 187 ? 35.006 31.360 -35.167 1.00 58.19 187 LYS A C 1
ATOM 1478 O O . LYS A 1 187 ? 34.316 32.073 -35.890 1.00 58.19 187 LYS A O 1
ATOM 1483 N N . TRP A 1 188 ? 34.950 31.421 -33.839 1.00 53.88 188 TRP A N 1
ATOM 1484 C CA . TRP A 1 188 ? 34.073 32.339 -33.112 1.00 53.88 188 TRP A CA 1
ATOM 1485 C C . TRP A 1 188 ? 34.471 33.811 -33.313 1.00 53.88 188 TRP A C 1
ATOM 1487 O O . TRP A 1 188 ? 33.614 34.648 -33.595 1.00 53.88 188 TRP A O 1
ATOM 1497 N N . ILE A 1 189 ? 35.773 34.121 -33.297 1.00 47.69 189 ILE A N 1
ATOM 1498 C CA . ILE A 1 189 ? 36.289 35.476 -33.566 1.00 47.69 189 ILE A CA 1
ATOM 1499 C C . ILE A 1 189 ? 35.968 35.921 -35.002 1.00 47.69 189 ILE A C 1
ATOM 1501 O O . ILE A 1 189 ? 35.526 37.051 -35.210 1.00 47.69 189 ILE A O 1
ATOM 1505 N N . SER A 1 190 ? 36.105 35.027 -35.987 1.00 53.91 190 SER A N 1
ATOM 1506 C CA . SER A 1 190 ? 35.719 35.312 -37.378 1.00 53.91 190 SER A CA 1
ATOM 1507 C C . SER A 1 190 ? 34.222 35.622 -37.517 1.00 53.91 190 SER A C 1
ATOM 1509 O O . SER A 1 190 ? 33.850 36.495 -38.296 1.00 53.91 190 SER A O 1
ATOM 1511 N N . GLN A 1 191 ? 33.359 34.950 -36.748 1.00 52.69 191 GLN A N 1
ATOM 1512 C CA . GLN A 1 191 ? 31.909 35.183 -36.774 1.00 52.69 191 GLN A CA 1
ATOM 1513 C C . GLN A 1 191 ? 31.505 36.507 -36.115 1.00 52.69 191 GLN A C 1
ATOM 1515 O O . GLN A 1 191 ? 30.520 37.123 -36.522 1.00 52.69 191 GLN A O 1
ATOM 1520 N N . ILE A 1 192 ? 32.256 36.968 -35.112 1.00 53.00 192 ILE A N 1
ATOM 1521 C CA . ILE A 1 192 ? 32.050 38.289 -34.504 1.00 53.00 192 ILE A CA 1
ATOM 1522 C C . ILE A 1 192 ? 32.480 39.394 -35.469 1.00 53.00 192 ILE A C 1
ATOM 1524 O O . ILE A 1 192 ? 31.737 40.357 -35.648 1.00 53.00 192 ILE A O 1
ATOM 1528 N N . GLN A 1 193 ? 33.615 39.223 -36.152 1.00 51.25 193 GLN A N 1
ATOM 1529 C CA . GLN A 1 193 ? 34.088 40.169 -37.170 1.00 51.25 193 GLN A CA 1
ATOM 1530 C C . GLN A 1 193 ? 33.092 40.317 -38.326 1.00 51.25 193 GLN A C 1
ATOM 1532 O O . GLN A 1 193 ? 32.810 41.433 -38.758 1.00 51.25 193 GLN A O 1
ATOM 1537 N N . GLU A 1 194 ? 32.505 39.210 -38.784 1.00 52.62 194 GLU A N 1
ATOM 1538 C CA . GLU A 1 194 ? 31.483 39.222 -39.833 1.00 52.62 194 GLU A CA 1
ATOM 1539 C C . GLU A 1 194 ? 30.201 39.941 -39.370 1.00 52.62 194 GLU A C 1
ATOM 1541 O O . GLU A 1 194 ? 29.622 40.730 -40.116 1.00 52.62 194 GLU A O 1
ATOM 1546 N N . ARG A 1 195 ? 29.793 39.767 -38.103 1.00 50.84 195 ARG A N 1
ATOM 1547 C CA . ARG A 1 195 ? 28.636 40.478 -37.528 1.00 50.84 195 ARG A CA 1
ATOM 1548 C C . ARG A 1 195 ? 28.881 41.970 -37.325 1.00 50.84 195 ARG A C 1
ATOM 1550 O O . ARG A 1 195 ? 27.974 42.756 -37.585 1.00 50.84 195 ARG A O 1
ATOM 1557 N N . GLU A 1 196 ? 30.068 42.380 -36.884 1.00 52.75 196 GLU A N 1
ATOM 1558 C CA . GLU A 1 196 ? 30.397 43.804 -36.743 1.00 52.75 196 GLU A CA 1
ATOM 1559 C C . GLU A 1 196 ? 30.516 44.503 -38.101 1.00 52.75 196 GLU A C 1
ATOM 1561 O O . GLU A 1 196 ? 30.040 45.631 -38.243 1.00 52.75 196 GLU A O 1
ATOM 1566 N N . TYR A 1 197 ? 31.052 43.817 -39.116 1.00 47.94 197 TYR A N 1
ATOM 1567 C CA . TYR A 1 197 ? 31.099 44.305 -40.497 1.00 47.94 197 TYR A CA 1
ATOM 1568 C C . TYR A 1 197 ? 29.690 44.470 -41.100 1.00 47.94 197 TYR A C 1
ATOM 1570 O O . TYR A 1 197 ? 29.379 45.490 -41.715 1.00 47.94 197 TYR A O 1
ATOM 1578 N N . ILE A 1 198 ? 28.784 43.519 -40.846 1.00 50.94 198 ILE A N 1
ATOM 1579 C CA . ILE A 1 198 ? 27.374 43.611 -41.265 1.00 50.94 198 ILE A CA 1
ATOM 1580 C C . ILE A 1 198 ? 26.631 44.722 -40.504 1.00 50.94 198 ILE A C 1
ATOM 1582 O O . ILE A 1 198 ? 25.804 45.424 -41.086 1.00 50.94 198 ILE A O 1
ATOM 1586 N N . ASN A 1 199 ? 26.932 44.926 -39.219 1.00 48.41 199 ASN A N 1
ATOM 1587 C CA . ASN A 1 199 ? 26.322 45.995 -38.427 1.00 48.41 199 ASN A CA 1
ATOM 1588 C C . ASN A 1 199 ? 26.823 47.388 -38.835 1.00 48.41 199 ASN A C 1
ATOM 1590 O O . ASN A 1 199 ? 26.040 48.333 -38.812 1.00 48.41 199 ASN A O 1
ATOM 1594 N N . THR A 1 200 ? 28.081 47.521 -39.266 1.00 46.56 200 THR A N 1
ATOM 1595 C CA . THR A 1 200 ? 28.600 48.775 -39.840 1.00 46.56 200 THR A CA 1
ATOM 1596 C C . THR A 1 200 ? 28.023 49.057 -41.227 1.00 46.56 200 THR A C 1
ATOM 1598 O O . THR A 1 200 ? 27.681 50.204 -41.505 1.00 46.56 200 THR A O 1
ATOM 1601 N N . LEU A 1 201 ? 27.804 48.030 -42.058 1.00 42.69 201 LEU A N 1
ATOM 1602 C CA . LEU A 1 201 ? 27.070 48.163 -43.326 1.00 42.69 201 LEU A CA 1
ATOM 1603 C C . LEU A 1 201 ? 25.605 48.583 -43.116 1.00 42.69 201 LEU A C 1
ATOM 1605 O O . LEU A 1 201 ? 25.119 49.457 -43.824 1.00 42.69 201 LEU A O 1
ATOM 1609 N N . LYS A 1 202 ? 24.928 48.050 -42.091 1.00 46.25 202 LYS A N 1
ATOM 1610 C CA . LYS A 1 202 ? 23.569 48.478 -41.708 1.00 46.25 202 LYS A CA 1
ATOM 1611 C C . LYS A 1 202 ? 23.502 49.896 -41.144 1.00 46.25 202 LYS A C 1
ATOM 1613 O O . LYS A 1 202 ? 22.488 50.562 -41.308 1.00 46.25 202 LYS A O 1
ATOM 1618 N N . TYR A 1 203 ? 24.563 50.367 -40.491 1.00 45.19 203 TYR A N 1
ATOM 1619 C CA . TYR A 1 203 ? 24.640 51.739 -39.980 1.00 45.19 203 TYR A CA 1
ATOM 1620 C C . TYR A 1 203 ? 24.802 52.775 -41.108 1.00 45.19 203 TYR A C 1
ATOM 1622 O O . TYR A 1 203 ? 24.467 53.942 -40.930 1.00 45.19 203 TYR A O 1
ATOM 1630 N N . LEU A 1 204 ? 25.298 52.354 -42.278 1.00 43.53 204 LEU A N 1
ATOM 1631 C CA . LEU A 1 204 ? 25.399 53.190 -43.480 1.00 43.53 204 LEU A CA 1
ATOM 1632 C C . LEU A 1 204 ? 24.074 53.289 -44.262 1.00 43.53 204 LEU A C 1
ATOM 1634 O O . LEU A 1 204 ? 23.914 54.215 -45.051 1.00 43.53 204 LEU A O 1
ATOM 1638 N N . GLU A 1 205 ? 23.106 52.404 -44.001 1.00 46.44 205 GLU A N 1
ATOM 1639 C CA . GLU A 1 205 ? 21.733 52.454 -44.542 1.00 46.44 205 GLU A CA 1
ATOM 1640 C C . GLU A 1 205 ? 20.775 53.310 -43.682 1.00 46.44 205 GLU A C 1
ATOM 1642 O O . GLU A 1 205 ? 19.555 53.150 -43.730 1.00 46.44 205 GLU A O 1
ATOM 1647 N N . ASP A 1 206 ? 21.303 54.226 -42.864 1.00 51.72 206 ASP A N 1
ATOM 1648 C CA . ASP A 1 206 ? 20.487 55.101 -42.021 1.00 51.72 206 ASP A CA 1
ATOM 1649 C C . ASP A 1 206 ? 19.712 56.134 -42.869 1.00 51.72 206 ASP A C 1
ATOM 1651 O O . ASP A 1 206 ? 20.287 56.944 -43.607 1.00 51.72 206 ASP A O 1
ATOM 1655 N N . SER A 1 207 ? 18.381 56.136 -42.729 1.00 50.16 207 SER A N 1
ATOM 1656 C CA . SER A 1 207 ? 17.438 56.982 -43.485 1.00 50.16 207 SER A CA 1
ATOM 1657 C C . SER A 1 207 ? 17.704 58.486 -43.347 1.00 50.16 207 SER A C 1
ATOM 1659 O O . SER A 1 207 ? 17.268 59.275 -44.181 1.00 50.16 207 SER A O 1
ATOM 1661 N N . ARG A 1 208 ? 18.460 58.905 -42.322 1.00 47.62 208 ARG A N 1
ATOM 1662 C CA . ARG A 1 208 ? 18.878 60.301 -42.141 1.00 47.62 208 ARG A CA 1
ATOM 1663 C C . ARG A 1 208 ? 19.981 60.721 -43.105 1.00 47.62 208 ARG A C 1
ATOM 1665 O O . ARG A 1 208 ? 19.971 61.873 -43.526 1.00 47.62 208 ARG A O 1
ATOM 1672 N N . LEU A 1 209 ? 20.892 59.817 -43.480 1.00 48.69 209 LEU A N 1
ATOM 1673 C CA . LEU A 1 209 ? 21.909 60.103 -44.492 1.00 48.69 209 LEU A CA 1
ATOM 1674 C C . LEU A 1 209 ? 21.255 60.170 -45.876 1.00 48.69 209 LEU A C 1
ATOM 1676 O O . LEU A 1 209 ? 21.521 61.106 -46.617 1.00 48.69 209 LEU A O 1
ATOM 1680 N N . GLN A 1 210 ? 20.324 59.259 -46.179 1.00 52.69 210 GLN A N 1
ATOM 1681 C CA . GLN A 1 210 ? 19.523 59.324 -47.407 1.00 52.69 210 GLN A CA 1
ATOM 1682 C C . GLN A 1 210 ? 18.646 60.579 -47.470 1.00 52.69 210 GLN A C 1
ATOM 1684 O O . GLN A 1 210 ? 18.653 61.250 -48.493 1.00 52.69 210 GLN A O 1
ATOM 1689 N N . ALA A 1 211 ? 17.981 60.971 -46.378 1.00 55.66 211 ALA A N 1
ATOM 1690 C CA . ALA A 1 211 ? 17.177 62.195 -46.336 1.00 55.66 211 ALA A CA 1
ATOM 1691 C C . ALA A 1 211 ? 18.029 63.479 -46.371 1.00 55.66 211 ALA A C 1
ATOM 1693 O O . ALA A 1 211 ? 17.587 64.497 -46.899 1.00 55.66 211 ALA A O 1
ATOM 1694 N N . ALA A 1 212 ? 19.248 63.461 -45.821 1.00 54.69 212 ALA A N 1
ATOM 1695 C CA . ALA A 1 212 ? 20.193 64.572 -45.938 1.00 54.69 212 ALA A CA 1
ATOM 1696 C C . ALA A 1 212 ? 20.780 64.668 -47.355 1.00 54.69 212 ALA A C 1
ATOM 1698 O O . ALA A 1 212 ? 20.898 65.770 -47.882 1.00 54.69 212 ALA A O 1
ATOM 1699 N N . ILE A 1 213 ? 21.072 63.529 -47.990 1.00 56.47 213 ILE A N 1
ATOM 1700 C CA . ILE A 1 213 ? 21.522 63.441 -49.383 1.00 56.47 213 ILE A CA 1
ATOM 1701 C C . ILE A 1 213 ? 20.396 63.852 -50.341 1.00 56.47 213 ILE A C 1
ATOM 1703 O O . ILE A 1 213 ? 20.665 64.597 -51.271 1.00 56.47 213 ILE A O 1
ATOM 1707 N N . GLU A 1 214 ? 19.138 63.476 -50.095 1.00 59.22 214 GLU A N 1
ATOM 1708 C CA . GLU A 1 214 ? 17.980 63.942 -50.875 1.00 59.22 214 GLU A CA 1
ATOM 1709 C C . GLU A 1 214 ? 17.729 65.442 -50.706 1.00 59.22 214 GLU A C 1
ATOM 1711 O O . GLU A 1 214 ? 17.469 66.131 -51.688 1.00 59.22 214 GLU A O 1
ATOM 1716 N N . ARG A 1 215 ? 17.836 65.988 -49.486 1.00 60.34 215 ARG A N 1
ATOM 1717 C CA . ARG A 1 215 ? 17.714 67.443 -49.272 1.00 60.34 215 ARG A CA 1
ATOM 1718 C C . ARG A 1 215 ? 18.855 68.213 -49.929 1.00 60.34 215 ARG A C 1
ATOM 1720 O O . ARG A 1 215 ? 18.600 69.263 -50.509 1.00 60.34 215 ARG A O 1
ATOM 1727 N N . ALA A 1 216 ? 20.077 67.684 -49.875 1.00 54.78 216 ALA A N 1
ATOM 1728 C CA . ALA A 1 216 ? 21.223 68.264 -50.560 1.00 54.78 216 ALA A CA 1
ATOM 1729 C C . ALA A 1 216 ? 21.058 68.175 -52.085 1.00 54.78 216 ALA A C 1
ATOM 1731 O O . ALA A 1 216 ? 21.205 69.183 -52.757 1.00 54.78 216 ALA A O 1
ATOM 1732 N N . LEU A 1 217 ? 20.654 67.025 -52.636 1.00 57.66 217 LEU A N 1
ATOM 1733 C CA . LEU A 1 217 ? 20.390 66.847 -54.071 1.00 57.66 217 LEU A CA 1
ATOM 1734 C C . LEU A 1 217 ? 19.265 67.762 -54.576 1.00 57.66 217 LEU A C 1
ATOM 1736 O O . LEU A 1 217 ? 19.380 68.319 -55.665 1.00 57.66 217 LEU A O 1
ATOM 1740 N N . ASN A 1 218 ? 18.224 67.983 -53.768 1.00 61.72 218 ASN A N 1
ATOM 1741 C CA . ASN A 1 218 ? 17.128 68.891 -54.108 1.00 61.72 218 ASN A CA 1
ATOM 1742 C C . ASN A 1 218 ? 17.525 70.376 -54.020 1.00 61.72 218 ASN A C 1
ATOM 1744 O O . ASN A 1 218 ? 17.009 71.173 -54.793 1.00 61.72 218 ASN A O 1
ATOM 1748 N N . GLN A 1 219 ? 18.458 70.759 -53.141 1.00 57.19 219 GLN A N 1
ATOM 1749 C CA . GLN A 1 219 ? 19.035 72.116 -53.126 1.00 57.19 219 GLN A CA 1
ATOM 1750 C C . GLN A 1 219 ? 20.084 72.328 -54.232 1.00 57.19 219 GLN A C 1
ATOM 1752 O O . GLN A 1 219 ? 20.264 73.441 -54.720 1.00 57.19 219 GLN A O 1
ATOM 1757 N N . VAL A 1 220 ? 20.760 71.260 -54.658 1.00 51.66 220 VAL A N 1
ATOM 1758 C CA . VAL A 1 220 ? 21.803 71.265 -55.696 1.00 51.66 220 VAL A CA 1
ATOM 1759 C C . VAL A 1 220 ? 21.216 71.367 -57.113 1.00 51.66 220 VAL A C 1
ATOM 1761 O O . VAL A 1 220 ? 21.902 71.821 -58.027 1.00 51.66 220 VAL A O 1
ATOM 1764 N N . ALA A 1 221 ? 19.930 71.049 -57.297 1.00 54.81 221 ALA A N 1
ATOM 1765 C CA . ALA A 1 221 ? 19.232 71.174 -58.578 1.00 54.81 221 ALA A CA 1
ATOM 1766 C C . ALA A 1 221 ? 19.098 72.625 -59.103 1.00 54.81 221 ALA A C 1
ATOM 1768 O O . ALA A 1 221 ? 18.743 72.809 -60.266 1.00 54.81 221 ALA A O 1
ATOM 1769 N N . GLU A 1 222 ? 19.418 73.647 -58.297 1.00 54.72 222 GLU A N 1
ATOM 1770 C CA . GLU A 1 222 ? 19.275 75.064 -58.672 1.00 54.72 222 GLU A CA 1
ATOM 1771 C C . GLU A 1 222 ? 20.601 75.833 -58.890 1.00 54.72 222 GLU A C 1
ATOM 1773 O O . GLU A 1 222 ? 20.555 77.020 -59.215 1.00 54.72 222 GLU A O 1
ATOM 1778 N N . GLN A 1 223 ? 21.791 75.217 -58.778 1.00 57.16 223 GLN A N 1
ATOM 1779 C CA . GLN A 1 223 ? 23.078 75.939 -58.934 1.00 57.16 223 GLN A CA 1
ATOM 1780 C C . GLN A 1 223 ? 24.137 75.230 -59.803 1.00 57.16 223 GLN A C 1
ATOM 1782 O O . GLN A 1 223 ? 24.064 74.036 -60.061 1.00 57.16 223 GLN A O 1
ATOM 1787 N N . ASN A 1 224 ? 25.121 76.002 -60.289 1.00 62.19 224 ASN A N 1
ATOM 1788 C CA . ASN A 1 224 ? 26.105 75.650 -61.330 1.00 62.19 224 ASN A CA 1
ATOM 1789 C C . ASN A 1 224 ? 27.065 74.494 -60.921 1.00 62.19 224 ASN A C 1
ATOM 1791 O O . ASN A 1 224 ? 27.521 74.449 -59.780 1.00 62.19 224 ASN A O 1
ATOM 1795 N N . PRO A 1 225 ? 27.478 73.600 -61.846 1.00 57.25 225 PRO A N 1
ATOM 1796 C CA . PRO A 1 225 ? 28.058 72.288 -61.523 1.00 57.25 225 PRO A CA 1
ATOM 1797 C C . PRO A 1 225 ? 29.524 72.274 -61.054 1.00 57.25 225 PRO A C 1
ATOM 1799 O O . PRO A 1 225 ? 30.029 71.215 -60.691 1.00 57.25 225 PRO A O 1
ATOM 1802 N N . LYS A 1 226 ? 30.236 73.410 -61.049 1.00 55.00 226 LYS A N 1
ATOM 1803 C CA . LYS A 1 226 ? 31.637 73.461 -60.579 1.00 55.00 226 LYS A CA 1
ATOM 1804 C C . LYS A 1 226 ? 31.762 73.611 -59.062 1.00 55.00 226 LYS A C 1
ATOM 1806 O O . LYS A 1 226 ? 32.605 72.943 -58.479 1.00 55.00 226 LYS A O 1
ATOM 1811 N N . ASP A 1 227 ? 30.876 74.375 -58.428 1.00 55.22 227 ASP A N 1
ATOM 1812 C CA . ASP A 1 227 ? 30.892 74.566 -56.968 1.00 55.22 227 ASP A CA 1
ATOM 1813 C C . ASP A 1 227 ? 30.332 73.335 -56.217 1.00 55.22 227 ASP A C 1
ATOM 1815 O O . ASP A 1 227 ? 30.535 73.162 -55.017 1.00 55.22 227 ASP A O 1
ATOM 1819 N N . GLN A 1 228 ? 29.672 72.426 -56.947 1.00 56.62 228 GLN A N 1
ATOM 1820 C CA . GLN A 1 228 ? 29.069 71.197 -56.423 1.00 56.62 228 GLN A CA 1
ATOM 1821 C C . GLN A 1 228 ? 30.099 70.120 -56.04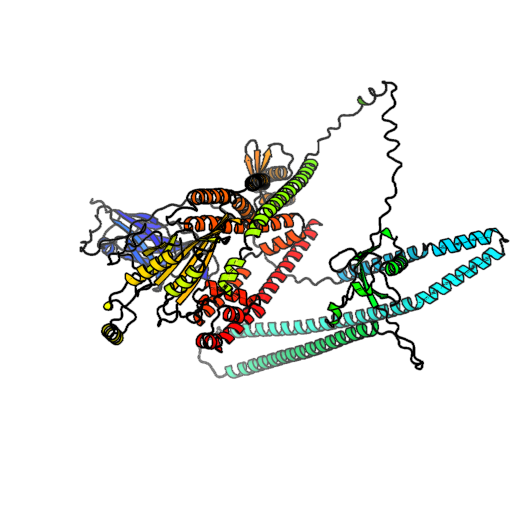9 1.00 56.62 228 GLN A C 1
ATOM 1823 O O . GLN A 1 228 ? 29.865 69.347 -55.120 1.00 56.62 228 GLN A O 1
ATOM 1828 N N . ILE A 1 229 ? 31.231 70.052 -56.756 1.00 60.62 229 ILE A N 1
ATOM 1829 C CA . ILE A 1 229 ? 32.242 69.004 -56.540 1.00 60.62 229 ILE A CA 1
ATOM 1830 C C . ILE A 1 229 ? 33.061 69.302 -55.279 1.00 60.62 229 ILE A C 1
ATOM 1832 O O . ILE A 1 229 ? 33.298 68.397 -54.478 1.00 60.62 229 ILE A O 1
ATOM 1836 N N . ASP A 1 230 ? 33.411 70.570 -55.060 1.00 59.19 230 ASP A N 1
ATOM 1837 C CA . ASP A 1 230 ? 34.185 70.986 -53.889 1.00 59.19 230 ASP A CA 1
ATOM 1838 C C . ASP A 1 230 ? 33.353 70.890 -52.600 1.00 59.19 230 ASP A C 1
ATOM 1840 O O . ASP A 1 230 ? 33.849 70.407 -51.582 1.00 59.19 230 ASP A O 1
ATOM 1844 N N . TYR A 1 231 ? 32.056 71.219 -52.652 1.00 62.53 231 TYR A N 1
ATOM 1845 C CA . TYR A 1 231 ? 31.159 71.068 -51.500 1.00 62.53 231 TYR A CA 1
ATOM 1846 C C . TYR A 1 231 ? 30.954 69.597 -51.096 1.00 62.53 231 TYR A C 1
ATOM 1848 O O . TYR A 1 231 ? 30.970 69.259 -49.910 1.00 62.53 231 TYR A O 1
ATOM 1856 N N . PHE A 1 232 ? 30.808 68.691 -52.071 1.00 58.69 232 PHE A N 1
ATOM 1857 C CA . PHE A 1 232 ? 30.678 67.258 -51.791 1.00 58.69 232 PHE A CA 1
ATOM 1858 C C . PHE A 1 232 ? 31.976 66.640 -51.261 1.00 58.69 232 PHE A C 1
ATOM 1860 O O . PHE A 1 232 ? 31.926 65.794 -50.365 1.00 58.69 232 PHE A O 1
ATOM 1867 N N . ALA A 1 233 ? 33.133 67.066 -51.774 1.00 64.25 233 ALA A N 1
ATOM 1868 C CA . ALA A 1 233 ? 34.427 66.611 -51.278 1.00 64.25 233 ALA A CA 1
ATOM 1869 C C . ALA A 1 233 ? 34.641 67.020 -49.810 1.00 64.25 233 ALA A C 1
ATOM 1871 O O . ALA A 1 233 ? 35.054 66.190 -48.996 1.00 64.25 233 ALA A O 1
ATOM 1872 N N . ASP A 1 234 ? 34.279 68.252 -49.448 1.00 65.44 234 ASP A N 1
ATOM 1873 C CA . ASP A 1 234 ? 34.441 68.759 -48.084 1.00 65.44 234 ASP A CA 1
ATOM 1874 C C . ASP A 1 234 ? 33.466 68.084 -47.098 1.00 65.44 234 ASP A C 1
ATOM 1876 O O . ASP A 1 234 ? 33.846 67.692 -45.989 1.00 65.44 234 ASP A O 1
ATOM 1880 N N . LEU A 1 235 ? 32.228 67.807 -47.527 1.00 61.62 235 LEU A N 1
ATOM 1881 C CA . LEU A 1 235 ? 31.236 67.076 -46.726 1.00 61.62 235 LEU A CA 1
ATOM 1882 C C . LEU A 1 235 ? 31.674 65.625 -46.439 1.00 61.62 235 LEU A C 1
ATOM 1884 O O . LEU A 1 235 ? 31.538 65.135 -45.312 1.00 61.62 235 LEU A O 1
ATOM 1888 N N . ILE A 1 236 ? 32.246 64.941 -47.437 1.00 65.31 236 ILE A N 1
ATOM 1889 C CA . ILE A 1 236 ? 32.764 63.573 -47.291 1.00 65.31 236 ILE A CA 1
ATOM 1890 C C . ILE A 1 236 ? 33.989 63.560 -46.371 1.00 65.31 236 ILE A C 1
ATOM 1892 O O . ILE A 1 236 ? 34.069 62.726 -45.466 1.00 65.31 236 ILE A O 1
ATOM 1896 N N . MET A 1 237 ? 34.911 64.512 -46.529 1.00 65.25 237 MET A N 1
ATOM 1897 C CA . MET A 1 237 ? 36.095 64.606 -45.671 1.00 65.25 237 MET A CA 1
ATOM 1898 C C . MET A 1 237 ? 35.737 64.942 -44.218 1.00 65.25 237 MET A C 1
ATOM 1900 O O . MET A 1 237 ? 36.327 64.381 -43.289 1.00 65.25 237 MET A O 1
ATOM 1904 N N . THR A 1 238 ? 34.710 65.765 -43.999 1.00 64.06 238 THR A N 1
ATOM 1905 C CA . THR A 1 238 ? 34.207 66.096 -42.657 1.00 64.06 238 THR A CA 1
ATOM 1906 C C . THR A 1 238 ? 33.525 64.893 -41.994 1.00 64.06 238 THR A C 1
ATOM 1908 O O . THR A 1 238 ? 33.751 64.623 -40.814 1.00 64.06 238 THR A O 1
ATOM 1911 N N . SER A 1 239 ? 32.768 64.103 -42.763 1.00 57.53 239 SER A N 1
ATOM 1912 C CA . SER A 1 239 ? 32.153 62.839 -42.327 1.00 57.53 239 SER A CA 1
ATOM 1913 C C . SER A 1 239 ? 33.194 61.777 -41.939 1.00 57.53 239 SER A C 1
ATOM 1915 O O . SER A 1 239 ? 33.102 61.154 -40.875 1.00 57.53 239 SER A O 1
ATOM 1917 N N . ILE A 1 240 ? 34.243 61.617 -42.752 1.00 62.62 240 ILE A N 1
ATOM 1918 C CA . ILE A 1 240 ? 35.342 60.678 -42.485 1.00 62.62 240 ILE A CA 1
ATOM 1919 C C . ILE A 1 240 ? 36.136 61.113 -41.244 1.00 62.62 240 ILE A C 1
ATOM 1921 O O . ILE A 1 240 ? 36.425 60.285 -40.378 1.00 62.62 240 ILE A O 1
ATOM 1925 N N . SER A 1 241 ? 36.426 62.411 -41.106 1.00 60.91 241 SER A N 1
ATOM 1926 C CA . SER A 1 241 ? 37.079 63.000 -39.927 1.00 60.91 241 SER A CA 1
ATOM 1927 C C . SER A 1 241 ? 36.262 62.794 -38.644 1.00 60.91 241 SER A C 1
ATOM 1929 O O . SER A 1 241 ? 36.796 62.352 -37.620 1.00 60.91 241 SER A O 1
ATOM 1931 N N . TYR A 1 242 ? 34.950 63.035 -38.704 1.00 60.00 242 TYR A N 1
ATOM 1932 C CA . TYR A 1 242 ? 34.033 62.858 -37.578 1.00 60.00 242 TYR A CA 1
ATOM 1933 C C . TYR A 1 242 ? 33.969 61.395 -37.112 1.00 60.00 242 TYR A C 1
ATOM 1935 O O . TYR A 1 242 ? 34.110 61.109 -35.918 1.00 60.00 242 TYR A O 1
ATOM 1943 N N . ASN A 1 243 ? 33.855 60.453 -38.052 1.00 57.66 243 ASN A N 1
ATOM 1944 C CA . ASN A 1 243 ? 33.814 59.023 -37.746 1.00 57.66 243 ASN A CA 1
ATOM 1945 C C . ASN A 1 243 ? 35.159 58.500 -37.218 1.00 57.66 243 ASN A C 1
ATOM 1947 O O . ASN A 1 243 ? 35.186 57.749 -36.240 1.00 57.66 243 ASN A O 1
ATOM 1951 N N . ALA A 1 244 ? 36.285 58.956 -37.775 1.00 62.44 244 ALA A N 1
ATOM 1952 C CA . ALA A 1 244 ? 37.616 58.595 -37.287 1.00 62.44 244 ALA A CA 1
ATOM 1953 C C . ALA A 1 244 ? 37.865 59.078 -35.846 1.00 62.44 244 ALA A C 1
ATOM 1955 O O . ALA A 1 244 ? 38.472 58.362 -35.045 1.00 62.44 244 ALA A O 1
ATOM 1956 N N . LYS A 1 245 ? 37.356 60.263 -35.480 1.00 63.12 245 LYS A N 1
ATOM 1957 C CA . LYS A 1 245 ? 37.494 60.821 -34.125 1.00 63.12 245 LYS A CA 1
ATOM 1958 C C . LYS A 1 245 ? 36.656 60.052 -33.095 1.00 63.12 245 LYS A C 1
ATOM 1960 O O . LYS A 1 245 ? 37.118 59.850 -31.975 1.00 63.12 245 LYS A O 1
ATOM 1965 N N . LYS A 1 246 ? 35.473 59.567 -33.489 1.00 58.38 246 LYS A N 1
ATOM 1966 C CA . LYS A 1 246 ? 34.548 58.812 -32.624 1.00 58.38 246 LYS A CA 1
ATOM 1967 C C . LYS A 1 246 ? 34.941 57.336 -32.446 1.00 58.38 246 LYS A C 1
ATOM 1969 O O . LYS A 1 246 ? 34.670 56.758 -31.399 1.00 58.38 246 LYS A O 1
ATOM 1974 N N . LEU A 1 247 ? 35.628 56.744 -33.429 1.00 58.16 247 LEU A N 1
ATOM 1975 C CA . LEU A 1 247 ? 36.113 55.352 -33.391 1.00 58.16 247 LEU A CA 1
ATOM 1976 C C . LEU A 1 247 ? 37.476 55.180 -32.693 1.00 58.16 247 LEU A C 1
ATOM 1978 O O . LEU A 1 247 ? 37.850 54.066 -32.324 1.00 58.16 247 LEU A O 1
ATOM 1982 N N . ARG A 1 248 ? 38.224 56.269 -32.478 1.00 60.19 248 ARG A N 1
ATOM 1983 C CA . ARG A 1 248 ? 39.545 56.251 -31.827 1.00 60.19 248 ARG A CA 1
ATOM 1984 C C . ARG A 1 248 ? 39.577 55.590 -30.432 1.00 60.19 248 ARG A C 1
ATOM 1986 O O . ARG A 1 248 ? 40.474 54.773 -30.230 1.00 60.19 248 ARG A O 1
ATOM 1993 N N . PRO A 1 249 ? 38.648 55.864 -29.489 1.00 58.03 249 PRO A N 1
ATOM 1994 C CA . PRO A 1 249 ? 38.674 55.224 -28.168 1.00 58.03 249 PRO A CA 1
ATOM 1995 C C . PRO A 1 249 ? 38.425 53.710 -28.231 1.00 58.03 249 PRO A C 1
ATOM 1997 O O . PRO A 1 249 ? 39.073 52.959 -27.508 1.00 58.03 249 PRO A O 1
ATOM 2000 N N . PHE A 1 250 ? 37.579 53.242 -29.155 1.00 53.34 250 PHE A N 1
ATOM 2001 C CA . PHE A 1 250 ? 37.333 51.810 -29.356 1.00 53.34 250 PHE A CA 1
ATOM 2002 C C . PHE A 1 250 ? 38.553 51.086 -29.921 1.00 53.34 250 PHE A C 1
ATOM 2004 O O . PHE A 1 250 ? 38.842 49.960 -29.527 1.00 53.34 250 PHE A O 1
ATOM 2011 N N . LYS A 1 251 ? 39.312 51.744 -30.806 1.00 63.94 251 LYS A N 1
ATOM 2012 C CA . LYS A 1 251 ? 40.570 51.192 -31.317 1.00 63.94 251 LYS A CA 1
ATOM 2013 C C . LYS A 1 251 ? 41.622 51.069 -30.209 1.00 63.94 251 LYS A C 1
ATOM 2015 O O . LYS A 1 251 ? 42.258 50.032 -30.106 1.00 63.94 251 LYS A O 1
ATOM 2020 N N . ILE A 1 252 ? 41.734 52.077 -29.340 1.00 71.06 252 ILE A N 1
ATOM 2021 C CA . ILE A 1 252 ? 42.647 52.045 -28.186 1.00 71.06 252 ILE A CA 1
ATOM 2022 C C . ILE A 1 252 ? 42.247 50.938 -27.197 1.00 71.06 252 ILE A C 1
ATOM 2024 O O . ILE A 1 252 ? 43.113 50.191 -26.751 1.00 71.06 252 ILE A O 1
ATOM 2028 N N . GLN A 1 253 ? 40.952 50.776 -26.897 1.00 60.88 253 GLN A N 1
ATOM 2029 C CA . GLN A 1 253 ? 40.473 49.682 -26.039 1.00 60.88 253 GLN A CA 1
ATOM 2030 C C . GLN A 1 253 ? 40.704 48.303 -26.662 1.00 60.88 253 GLN A C 1
ATOM 2032 O O . GLN A 1 253 ? 41.122 47.383 -25.963 1.00 60.88 253 GLN A O 1
ATOM 2037 N N . LYS A 1 254 ? 40.482 48.159 -27.974 1.00 73.69 254 LYS A N 1
ATOM 2038 C CA . LYS A 1 254 ? 40.772 46.921 -28.703 1.00 73.69 254 LYS A CA 1
ATOM 2039 C C . LYS A 1 254 ? 42.257 46.575 -28.641 1.00 73.69 254 LYS A C 1
ATOM 2041 O O . LYS A 1 254 ? 42.588 45.438 -28.331 1.00 73.69 254 LYS A O 1
ATOM 2046 N N . ASP A 1 255 ? 43.135 47.536 -28.916 1.00 73.12 255 ASP A N 1
ATOM 2047 C CA . ASP A 1 255 ? 44.582 47.311 -28.922 1.00 73.12 255 ASP A CA 1
ATOM 2048 C C . ASP A 1 255 ? 45.103 47.001 -27.501 1.00 73.12 255 ASP A C 1
ATOM 2050 O O . ASP A 1 255 ? 45.971 46.144 -27.340 1.00 73.12 255 ASP A O 1
ATOM 2054 N N . ALA A 1 256 ? 44.521 47.614 -26.461 1.00 72.81 256 ALA A N 1
ATOM 2055 C CA . ALA A 1 256 ? 44.809 47.284 -25.062 1.00 72.81 256 ALA A CA 1
ATOM 2056 C C . ALA A 1 256 ? 44.378 45.848 -24.704 1.00 72.81 256 ALA A C 1
ATOM 2058 O O . ALA A 1 256 ? 45.194 45.072 -24.214 1.00 72.81 256 ALA A O 1
ATOM 2059 N N . LEU A 1 257 ? 43.144 45.457 -25.045 1.00 62.03 257 LEU A N 1
ATOM 2060 C CA . LEU A 1 257 ? 42.640 44.093 -24.837 1.00 62.03 257 LEU A CA 1
ATOM 2061 C C . LEU A 1 257 ? 43.440 43.047 -25.624 1.00 62.03 257 LEU A C 1
ATOM 2063 O O . LEU A 1 257 ? 43.690 41.954 -25.125 1.00 62.03 257 LEU A O 1
ATOM 2067 N N . GLN A 1 258 ? 43.862 43.375 -26.847 1.00 71.62 258 GLN A N 1
ATOM 2068 C CA . GLN A 1 258 ? 44.685 42.497 -27.676 1.00 71.62 258 GLN A CA 1
ATOM 2069 C C . GLN A 1 258 ? 46.068 42.273 -27.042 1.00 71.62 258 GLN A C 1
ATOM 2071 O O . GLN A 1 258 ? 46.573 41.151 -27.051 1.00 71.62 258 GLN A O 1
ATOM 2076 N N . ASN A 1 259 ? 46.668 43.317 -26.463 1.00 79.19 259 ASN A N 1
ATOM 2077 C CA . ASN A 1 259 ? 47.945 43.215 -25.758 1.00 79.19 259 ASN A CA 1
ATOM 2078 C C . ASN A 1 259 ? 47.822 42.416 -24.453 1.00 79.19 259 ASN A C 1
ATOM 2080 O O . ASN A 1 259 ? 48.670 41.561 -24.198 1.00 79.19 259 ASN A O 1
ATOM 2084 N N . ASP A 1 260 ? 46.755 42.622 -23.678 1.00 74.00 260 ASP A N 1
ATOM 2085 C CA . ASP A 1 260 ? 46.494 41.846 -22.459 1.00 74.00 260 ASP A CA 1
ATOM 2086 C C . ASP A 1 260 ? 46.247 40.364 -22.771 1.00 74.00 260 ASP A C 1
ATOM 2088 O O . ASP A 1 260 ? 46.745 39.485 -22.068 1.00 74.00 260 ASP A O 1
ATOM 2092 N N . LEU A 1 261 ? 45.550 40.067 -23.871 1.00 68.94 261 LEU A N 1
ATOM 2093 C CA . LEU A 1 261 ? 45.310 38.697 -24.321 1.00 68.94 261 LEU A CA 1
ATOM 2094 C C . LEU A 1 261 ? 46.596 38.011 -24.802 1.00 68.94 261 LEU A C 1
ATOM 2096 O O . LEU A 1 261 ? 46.831 36.848 -24.480 1.00 68.94 261 LEU A O 1
ATOM 2100 N N . ASN A 1 262 ? 47.459 38.730 -25.525 1.00 77.19 262 ASN A N 1
ATOM 2101 C CA . ASN A 1 262 ? 48.768 38.212 -25.924 1.00 77.19 262 ASN A CA 1
ATOM 2102 C C . ASN A 1 262 ? 49.661 37.943 -24.705 1.00 77.19 262 ASN A C 1
ATOM 2104 O O . ASN A 1 262 ? 50.349 36.924 -24.668 1.00 77.19 262 ASN A O 1
ATOM 2108 N N . LYS A 1 263 ? 49.612 38.815 -23.691 1.00 82.44 263 LYS A N 1
ATOM 2109 C CA . LYS A 1 263 ? 50.342 38.631 -22.434 1.00 82.44 263 LYS A CA 1
ATOM 2110 C C . LYS A 1 263 ? 49.831 37.417 -21.651 1.00 82.44 263 LYS A C 1
ATOM 2112 O O . LYS A 1 263 ? 50.634 36.579 -21.261 1.00 82.44 263 LYS A O 1
ATOM 2117 N N . LEU A 1 264 ? 48.512 37.262 -21.509 1.00 66.38 264 LEU A N 1
ATOM 2118 C CA . LEU A 1 264 ? 47.898 36.080 -20.886 1.00 66.38 264 LEU A CA 1
ATOM 2119 C C . LEU A 1 264 ? 48.241 34.784 -21.632 1.00 66.38 264 LEU A C 1
ATOM 2121 O O . LEU A 1 264 ? 48.491 33.759 -21.007 1.00 66.38 264 LEU A O 1
ATOM 2125 N N . SER A 1 265 ? 48.295 34.825 -22.967 1.00 70.75 265 SER A N 1
ATOM 2126 C CA . SER A 1 265 ? 48.696 33.665 -23.768 1.00 70.75 265 SER A CA 1
ATOM 2127 C C . SER A 1 265 ? 50.163 33.281 -23.557 1.00 70.75 265 SER A C 1
ATOM 2129 O O . SER A 1 265 ? 50.476 32.095 -23.625 1.00 70.75 265 SER A O 1
ATOM 2131 N N . GLN A 1 266 ? 51.057 34.249 -23.335 1.00 77.12 266 GLN A N 1
ATOM 2132 C CA . GLN A 1 266 ? 52.462 33.980 -23.015 1.00 77.12 266 GLN A CA 1
ATOM 2133 C C . GLN A 1 266 ? 52.610 33.413 -21.600 1.00 77.12 266 GLN A C 1
ATOM 2135 O O . GLN A 1 266 ? 53.287 32.404 -21.430 1.00 77.12 266 GLN A O 1
ATOM 2140 N N . GLU A 1 267 ? 51.910 33.989 -20.616 1.00 72.81 267 GLU A N 1
ATOM 2141 C CA . GLU A 1 267 ? 51.892 33.488 -19.233 1.00 72.81 267 GLU A CA 1
ATOM 2142 C C . GLU A 1 267 ? 51.381 32.035 -19.168 1.00 72.81 267 GLU A C 1
ATOM 2144 O O . GLU A 1 267 ? 51.971 31.202 -18.486 1.00 72.81 267 GLU A O 1
ATOM 2149 N N . TYR A 1 268 ? 50.351 31.689 -19.949 1.00 65.00 268 TYR A N 1
ATOM 2150 C CA . TYR A 1 268 ? 49.832 30.317 -20.020 1.00 65.00 268 TYR A CA 1
ATOM 2151 C C . TYR A 1 268 ? 50.845 29.321 -20.611 1.00 65.00 268 TYR A C 1
ATOM 2153 O O . TYR A 1 268 ? 50.982 28.204 -20.119 1.00 65.00 268 TYR A O 1
ATOM 2161 N N . GLN A 1 269 ? 51.594 29.721 -21.646 1.00 71.00 269 GLN A N 1
ATOM 2162 C CA . GLN A 1 269 ? 52.645 28.878 -22.232 1.00 71.00 269 GLN A CA 1
ATOM 2163 C C . GLN A 1 269 ? 53.835 28.672 -21.286 1.00 71.00 269 GLN A C 1
ATOM 2165 O O . GLN A 1 269 ? 54.506 27.642 -21.350 1.00 71.00 269 GLN A O 1
ATOM 2170 N N . GLU A 1 270 ? 54.132 29.649 -20.430 1.00 76.50 270 GLU A N 1
ATOM 2171 C CA . GLU A 1 270 ? 55.153 29.506 -19.391 1.00 76.50 270 GLU A CA 1
ATOM 2172 C C . GLU A 1 270 ? 54.684 28.574 -18.262 1.00 76.50 270 GLU A C 1
ATOM 2174 O O . GLU A 1 270 ? 55.475 27.747 -17.807 1.00 76.50 270 GLU A O 1
ATOM 2179 N N . GLU A 1 271 ? 53.403 28.623 -17.873 1.00 65.44 271 GLU A N 1
ATOM 2180 C CA . GLU A 1 271 ? 52.810 27.676 -16.913 1.00 65.44 271 GLU A CA 1
ATOM 2181 C C . GLU A 1 271 ? 52.801 26.237 -17.431 1.00 65.44 271 GLU A C 1
ATOM 2183 O O . GLU A 1 271 ? 53.123 25.318 -16.682 1.00 65.44 271 GLU A O 1
ATOM 2188 N N . GLU A 1 272 ? 52.472 26.026 -18.706 1.00 67.69 272 GLU A N 1
ATOM 2189 C CA . GLU A 1 272 ? 52.482 24.695 -19.322 1.00 67.69 272 GLU A CA 1
ATOM 2190 C C . GLU A 1 272 ? 53.890 24.083 -19.277 1.00 67.69 272 GLU A C 1
ATOM 2192 O O . GLU A 1 272 ? 54.062 22.959 -18.812 1.00 67.69 272 GLU A O 1
ATOM 2197 N N . LYS A 1 273 ? 54.922 24.874 -19.604 1.00 75.31 273 LYS A N 1
ATOM 2198 C CA . LYS A 1 273 ? 56.325 24.446 -19.469 1.00 75.31 273 LYS A CA 1
ATOM 2199 C C . LYS A 1 273 ? 56.715 24.131 -18.027 1.00 75.31 273 LYS A C 1
ATOM 2201 O O . LYS A 1 273 ? 57.514 23.224 -17.809 1.00 75.31 273 LYS A O 1
ATOM 2206 N N . LEU A 1 274 ? 56.202 24.885 -17.053 1.00 70.06 274 LEU A N 1
ATOM 2207 C CA . LEU A 1 274 ? 56.489 24.647 -15.637 1.00 70.06 274 LEU A CA 1
ATOM 2208 C C . LEU A 1 274 ? 55.810 23.361 -15.137 1.00 70.06 274 LEU A C 1
ATOM 2210 O O . LEU A 1 274 ? 56.421 22.595 -14.394 1.00 70.06 274 LEU A O 1
ATOM 2214 N N . ASN A 1 275 ? 54.577 23.110 -15.582 1.00 65.50 275 ASN A N 1
ATOM 2215 C CA . ASN A 1 275 ? 53.819 21.902 -15.266 1.00 65.50 275 ASN A CA 1
ATOM 2216 C C . ASN A 1 275 ? 54.446 20.659 -15.903 1.00 65.50 275 ASN A C 1
ATOM 2218 O O . ASN A 1 275 ? 54.576 19.643 -15.225 1.00 65.50 275 ASN A O 1
ATOM 2222 N N . ASP A 1 276 ? 54.898 20.738 -17.154 1.00 71.56 276 ASP A N 1
ATOM 2223 C CA . ASP A 1 276 ? 55.614 19.636 -17.805 1.00 71.56 276 ASP A CA 1
ATOM 2224 C C . ASP A 1 276 ? 56.893 19.276 -17.034 1.00 71.56 276 ASP A C 1
ATOM 2226 O O . ASP A 1 276 ? 57.155 18.104 -16.763 1.00 71.56 276 ASP A O 1
ATOM 2230 N N . LEU A 1 277 ? 57.652 20.287 -16.591 1.00 74.25 277 LEU A N 1
ATOM 2231 C CA . LEU A 1 277 ? 58.856 20.089 -15.778 1.00 74.25 277 LEU A CA 1
ATOM 2232 C C . LEU A 1 277 ? 58.532 19.447 -14.417 1.00 74.25 277 LEU A C 1
ATOM 2234 O O . LEU A 1 277 ? 59.294 18.616 -13.924 1.00 74.25 277 LEU A O 1
ATOM 2238 N N . TYR A 1 278 ? 57.386 19.801 -13.830 1.00 71.94 278 TYR A N 1
ATOM 2239 C CA . TYR A 1 278 ? 56.883 19.232 -12.5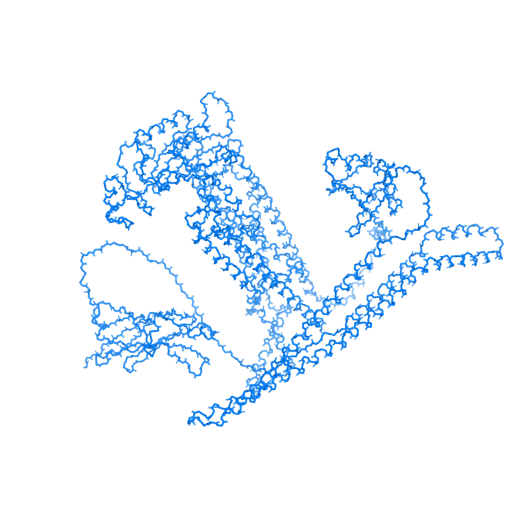80 1.00 71.94 278 TYR A CA 1
ATOM 2240 C C . TYR A 1 278 ? 56.457 17.762 -12.727 1.00 71.94 278 TYR A C 1
ATOM 2242 O O . TYR A 1 278 ? 56.845 16.924 -11.909 1.00 71.94 278 TYR A O 1
ATOM 2250 N N . PHE A 1 279 ? 55.707 17.418 -13.779 1.00 64.81 279 PHE A N 1
ATOM 2251 C CA . PHE A 1 279 ? 55.294 16.034 -14.034 1.00 64.81 279 PHE A CA 1
ATOM 2252 C C . PHE A 1 279 ? 56.483 15.129 -14.376 1.00 64.81 279 PHE A C 1
ATOM 2254 O O . PHE A 1 279 ? 56.510 13.972 -13.950 1.00 64.81 279 PHE A O 1
ATOM 2261 N N . ASP A 1 280 ? 57.507 15.659 -15.050 1.00 74.69 280 ASP A N 1
ATOM 2262 C CA . ASP A 1 280 ? 58.767 14.950 -15.275 1.00 74.69 280 ASP A CA 1
ATOM 2263 C C . ASP A 1 280 ? 59.532 14.668 -13.966 1.00 74.69 280 ASP A C 1
ATOM 2265 O O . ASP A 1 280 ? 60.105 13.584 -13.816 1.00 74.69 280 ASP A O 1
ATOM 2269 N N . GLU A 1 281 ? 59.545 15.600 -13.000 1.00 72.06 281 GLU A N 1
ATOM 2270 C CA . GLU A 1 281 ? 60.156 15.369 -11.678 1.00 72.06 281 GLU A CA 1
ATOM 2271 C C . GLU A 1 281 ? 59.405 14.286 -10.884 1.00 72.06 281 GLU A C 1
ATOM 2273 O O . GLU A 1 281 ? 60.044 13.404 -10.302 1.00 72.06 281 GLU A O 1
ATOM 2278 N N . ILE A 1 282 ? 58.066 14.283 -10.915 1.00 66.75 282 ILE A N 1
ATOM 2279 C CA . ILE A 1 282 ? 57.250 13.237 -10.271 1.00 66.75 282 ILE A CA 1
ATOM 2280 C C . ILE A 1 282 ? 57.494 11.875 -10.922 1.00 66.75 282 ILE A C 1
ATOM 2282 O O . ILE A 1 282 ? 57.763 10.898 -10.222 1.00 66.75 282 ILE A O 1
ATOM 2286 N N . GLY A 1 283 ? 57.479 11.809 -12.255 1.00 72.31 283 GLY A N 1
ATOM 2287 C CA . GLY A 1 283 ? 57.706 10.561 -12.980 1.00 72.31 283 GLY A CA 1
ATOM 2288 C C . GLY A 1 283 ? 59.102 9.969 -12.743 1.00 72.31 283 GLY A C 1
ATOM 2289 O O . GLY A 1 283 ? 59.275 8.749 -12.800 1.00 72.31 283 GLY A O 1
ATOM 2290 N N . ARG A 1 284 ? 60.116 10.798 -12.448 1.00 73.56 284 ARG A N 1
ATOM 2291 C CA . ARG A 1 284 ? 61.436 10.311 -12.005 1.00 73.56 284 ARG A CA 1
ATOM 2292 C C . ARG A 1 284 ? 61.385 9.735 -10.593 1.00 73.56 284 ARG A C 1
ATOM 2294 O O . ARG A 1 284 ? 61.912 8.644 -10.391 1.00 73.56 284 ARG A O 1
ATOM 2301 N N . ALA A 1 285 ? 60.725 10.414 -9.656 1.00 68.38 285 ALA A N 1
ATOM 2302 C CA . ALA A 1 285 ? 60.593 9.943 -8.278 1.00 68.38 285 ALA A CA 1
ATOM 2303 C C . ALA A 1 285 ? 59.824 8.609 -8.185 1.00 68.38 285 ALA A C 1
ATOM 2305 O O . ALA A 1 285 ? 60.233 7.713 -7.449 1.00 68.38 285 ALA A O 1
ATOM 2306 N N . GLU A 1 286 ? 58.761 8.437 -8.975 1.00 66.31 286 GLU A N 1
ATOM 2307 C CA . GLU A 1 286 ? 58.005 7.177 -9.042 1.00 66.31 286 GLU A CA 1
ATOM 2308 C C . GLU A 1 286 ? 58.853 6.026 -9.600 1.00 66.31 286 GLU A C 1
ATOM 2310 O O . GLU A 1 286 ? 58.849 4.926 -9.048 1.00 66.31 286 GLU A O 1
ATOM 2315 N N . LYS A 1 287 ? 59.660 6.275 -10.641 1.00 75.75 287 LYS A N 1
ATOM 2316 C CA . LYS A 1 287 ? 60.575 5.257 -11.189 1.00 75.75 287 LYS A CA 1
ATOM 2317 C C . LYS A 1 287 ? 61.663 4.841 -10.200 1.00 75.75 287 LYS A C 1
ATOM 2319 O O . LYS A 1 287 ? 62.035 3.667 -10.174 1.00 75.75 287 LYS A O 1
ATOM 2324 N N . GLU A 1 288 ? 62.189 5.779 -9.415 1.00 75.50 288 GLU A N 1
ATOM 2325 C CA . GLU A 1 288 ? 63.157 5.474 -8.355 1.00 75.50 288 GLU A CA 1
ATOM 2326 C C . GLU A 1 288 ? 62.515 4.646 -7.234 1.00 75.50 288 GLU A C 1
ATOM 2328 O O . GLU A 1 288 ? 63.115 3.675 -6.765 1.00 75.50 288 GLU A O 1
ATOM 2333 N N . PHE A 1 289 ? 61.268 4.955 -6.868 1.00 72.69 289 PHE A N 1
ATOM 2334 C CA . PHE A 1 289 ? 60.502 4.182 -5.891 1.00 72.69 289 PHE A CA 1
ATOM 2335 C C . PHE A 1 289 ? 60.219 2.748 -6.372 1.00 72.69 289 PHE A C 1
ATOM 2337 O O . PHE A 1 289 ? 60.490 1.787 -5.650 1.00 72.69 289 PHE A O 1
ATOM 2344 N N . ASP A 1 290 ? 59.775 2.581 -7.620 1.00 70.94 290 ASP A N 1
ATOM 2345 C CA . ASP A 1 290 ? 59.543 1.266 -8.230 1.00 70.94 290 ASP A CA 1
ATOM 2346 C C . ASP A 1 290 ? 60.825 0.418 -8.301 1.00 70.94 290 ASP A C 1
ATOM 2348 O O . ASP A 1 290 ? 60.793 -0.807 -8.133 1.00 70.94 290 ASP A O 1
ATOM 2352 N N . ALA A 1 291 ? 61.976 1.049 -8.562 1.00 77.69 291 ALA A N 1
ATOM 2353 C CA . ALA A 1 291 ? 63.268 0.368 -8.565 1.00 77.69 291 ALA A CA 1
ATOM 2354 C C . ALA A 1 291 ? 63.642 -0.147 -7.164 1.00 77.69 291 ALA A C 1
ATOM 2356 O O . ALA A 1 291 ? 64.109 -1.282 -7.030 1.00 77.69 291 ALA A O 1
ATOM 2357 N N . LEU A 1 292 ? 63.376 0.645 -6.124 1.00 70.81 292 LEU A N 1
ATOM 2358 C CA . LEU A 1 292 ? 63.576 0.262 -4.726 1.00 70.81 292 LEU A CA 1
ATOM 2359 C C . LEU A 1 292 ? 62.642 -0.866 -4.287 1.00 70.81 292 LEU A C 1
ATOM 2361 O O . LEU A 1 292 ? 63.085 -1.807 -3.627 1.00 70.81 292 LEU A O 1
ATOM 2365 N N . GLN A 1 293 ? 61.378 -0.831 -4.706 1.00 69.62 293 GLN A N 1
ATOM 2366 C CA . GLN A 1 293 ? 60.423 -1.894 -4.404 1.00 69.62 293 GLN A CA 1
ATOM 2367 C C . GLN A 1 293 ? 60.861 -3.231 -5.023 1.00 69.62 293 GLN A C 1
ATOM 2369 O O . GLN A 1 293 ? 60.852 -4.266 -4.356 1.00 69.62 293 GLN A O 1
ATOM 2374 N N . LYS A 1 294 ? 61.364 -3.207 -6.265 1.00 78.25 294 LYS A N 1
ATOM 2375 C CA . LYS A 1 294 ? 61.948 -4.395 -6.913 1.00 78.25 294 LYS A CA 1
ATOM 2376 C C . LYS A 1 294 ? 63.198 -4.909 -6.201 1.00 78.25 294 LYS A C 1
ATOM 2378 O O . LYS A 1 294 ? 63.400 -6.123 -6.149 1.00 78.25 294 LYS A O 1
ATOM 2383 N N . TYR A 1 295 ? 64.032 -4.017 -5.668 1.00 76.94 295 TYR A N 1
ATOM 2384 C CA . TYR A 1 295 ? 65.201 -4.404 -4.877 1.00 76.94 295 TYR A CA 1
ATOM 2385 C C . TYR A 1 295 ? 64.782 -5.100 -3.571 1.00 76.94 295 TYR A C 1
ATOM 2387 O O . TYR A 1 295 ? 65.322 -6.158 -3.240 1.00 76.94 295 TYR A O 1
ATOM 2395 N N . PHE A 1 296 ? 63.752 -4.586 -2.891 1.00 67.75 296 PHE A N 1
ATOM 2396 C CA . PHE A 1 296 ? 63.163 -5.209 -1.700 1.00 67.75 296 PHE A CA 1
ATOM 2397 C C . PHE A 1 296 ? 62.613 -6.610 -1.983 1.00 67.75 296 PHE A C 1
ATOM 2399 O O . PHE A 1 296 ? 62.938 -7.558 -1.265 1.00 67.75 296 PHE A O 1
ATOM 2406 N N . ASP A 1 297 ? 61.854 -6.768 -3.068 1.00 70.75 297 ASP A N 1
ATOM 2407 C CA . ASP A 1 297 ? 61.298 -8.062 -3.473 1.00 70.75 297 ASP A CA 1
ATOM 2408 C C . ASP A 1 297 ? 62.395 -9.090 -3.798 1.00 70.75 297 ASP A C 1
ATOM 2410 O O . ASP A 1 297 ? 62.255 -10.281 -3.504 1.00 70.75 297 ASP A O 1
ATOM 2414 N N . GLN A 1 298 ? 63.505 -8.654 -4.405 1.00 77.56 298 GLN A N 1
ATOM 2415 C CA . GLN A 1 298 ? 64.659 -9.521 -4.663 1.00 77.56 298 GLN A CA 1
ATOM 2416 C C . GLN A 1 298 ? 65.363 -9.932 -3.367 1.00 77.56 298 GLN A C 1
ATOM 2418 O O . GLN A 1 298 ? 65.700 -11.108 -3.210 1.00 77.56 298 GLN A O 1
ATOM 2423 N N . HIS A 1 299 ? 65.535 -9.003 -2.426 1.00 72.44 299 HIS A N 1
ATOM 2424 C CA . HIS A 1 299 ? 66.156 -9.283 -1.133 1.00 72.44 299 HIS A CA 1
ATOM 2425 C C . HIS A 1 299 ? 65.292 -10.240 -0.291 1.00 72.44 299 HIS A C 1
ATOM 2427 O O . HIS A 1 299 ? 65.799 -11.197 0.296 1.00 72.44 299 HIS A O 1
ATOM 2433 N N . GLN A 1 300 ? 63.968 -10.057 -0.300 1.00 65.38 300 GLN A N 1
ATOM 2434 C CA . GLN A 1 300 ? 63.026 -10.930 0.403 1.00 65.38 300 GLN A CA 1
ATOM 2435 C C . GLN A 1 300 ? 63.020 -12.354 -0.175 1.00 65.38 300 GLN A C 1
ATOM 2437 O O . GLN A 1 300 ? 63.026 -13.328 0.582 1.00 65.38 300 GLN A O 1
ATOM 2442 N N . LYS A 1 301 ? 63.090 -12.491 -1.506 1.00 70.00 301 LYS A N 1
ATOM 2443 C CA . LYS A 1 301 ? 63.200 -13.799 -2.175 1.00 70.00 301 LYS A CA 1
ATOM 2444 C C . LYS A 1 301 ? 64.510 -14.518 -1.848 1.00 70.00 301 LYS A C 1
ATOM 2446 O O . LYS A 1 301 ? 64.493 -15.724 -1.637 1.00 70.00 301 LYS A O 1
ATOM 2451 N N . GLN A 1 302 ? 65.631 -13.800 -1.749 1.00 69.19 302 GLN A N 1
ATOM 2452 C CA . GLN A 1 302 ? 66.924 -14.407 -1.403 1.00 69.19 302 GLN A CA 1
ATOM 2453 C C . GLN A 1 302 ? 66.997 -14.903 0.052 1.00 69.19 302 GLN A C 1
ATOM 2455 O O . GLN A 1 302 ? 67.736 -15.847 0.334 1.00 69.19 302 GLN A O 1
ATOM 2460 N N . HIS A 1 303 ? 66.215 -14.317 0.965 1.00 60.19 303 HIS A N 1
ATOM 2461 C CA . HIS A 1 303 ? 66.173 -14.731 2.372 1.00 60.19 303 HIS A CA 1
ATOM 2462 C C . HIS A 1 303 ? 65.114 -15.798 2.697 1.00 60.19 303 HIS A C 1
ATOM 2464 O O . HIS A 1 303 ? 65.261 -16.495 3.702 1.00 60.19 303 HIS A O 1
ATOM 2470 N N . GLN A 1 304 ? 64.092 -15.999 1.856 1.00 55.72 304 GLN A N 1
ATOM 2471 C CA . GLN A 1 304 ? 63.100 -17.065 2.070 1.00 55.72 304 GLN A CA 1
ATOM 2472 C C . GLN A 1 304 ? 63.662 -18.481 1.834 1.00 55.72 304 GLN A C 1
ATOM 2474 O O . GLN A 1 304 ? 63.237 -19.411 2.515 1.00 55.72 304 GLN A O 1
ATOM 2479 N N . ASP A 1 305 ? 64.687 -18.641 0.990 1.00 51.81 305 ASP A N 1
ATOM 2480 C CA . ASP A 1 305 ? 65.279 -19.956 0.677 1.00 51.81 305 ASP A CA 1
ATOM 2481 C C . ASP A 1 305 ? 66.367 -20.429 1.667 1.00 51.81 305 ASP A C 1
ATOM 2483 O O . ASP A 1 305 ? 66.925 -21.518 1.517 1.00 51.81 305 ASP A O 1
ATOM 2487 N N . LYS A 1 306 ? 66.677 -19.653 2.716 1.00 55.81 306 LYS A N 1
ATOM 2488 C CA . LYS A 1 306 ? 67.653 -20.032 3.756 1.00 55.81 306 LYS A CA 1
ATOM 2489 C C . LYS A 1 306 ? 67.095 -19.841 5.164 1.00 55.81 306 LYS A C 1
ATOM 2491 O O . LYS A 1 306 ? 67.606 -19.046 5.944 1.00 55.81 306 LYS A O 1
ATOM 2496 N N . THR A 1 307 ? 66.071 -20.610 5.520 1.00 46.53 307 THR A N 1
ATOM 2497 C CA . THR A 1 307 ? 65.593 -20.715 6.910 1.00 46.53 307 THR A CA 1
ATOM 2498 C C . THR A 1 307 ? 65.569 -22.167 7.389 1.00 46.53 307 THR A C 1
ATOM 2500 O O . THR A 1 307 ? 64.525 -22.768 7.607 1.00 46.53 307 THR A O 1
ATOM 2503 N N . SER A 1 308 ? 66.765 -22.733 7.594 1.00 49.56 308 SER A N 1
ATOM 2504 C CA . SER A 1 308 ? 66.984 -23.865 8.510 1.00 49.56 308 SER A CA 1
ATOM 2505 C C . SER A 1 308 ? 68.464 -23.950 8.930 1.00 49.56 308 SER A C 1
ATOM 2507 O O . SER A 1 308 ? 69.237 -24.732 8.380 1.00 49.56 308 SER A O 1
ATOM 2509 N N . GLY A 1 309 ? 68.879 -23.112 9.885 1.00 52.66 309 GLY A N 1
ATOM 2510 C CA . GLY A 1 309 ? 70.209 -23.139 10.514 1.00 52.66 309 GLY A CA 1
ATOM 2511 C C . GLY A 1 309 ? 70.382 -21.995 11.530 1.00 52.66 309 GLY A C 1
ATOM 2512 O O . GLY A 1 309 ? 69.742 -20.959 11.355 1.00 52.66 309 GLY A O 1
ATOM 2513 N N . PRO A 1 310 ? 71.176 -22.163 12.608 1.00 49.84 310 PRO A N 1
ATOM 2514 C CA . PRO A 1 310 ? 71.261 -21.185 13.691 1.00 49.84 310 PRO A CA 1
ATOM 2515 C C . PRO A 1 310 ? 71.998 -19.915 13.246 1.00 49.84 310 PRO A C 1
ATOM 2517 O O . PRO A 1 310 ? 72.999 -19.972 12.536 1.00 49.84 310 PRO A O 1
ATOM 2520 N N . ILE A 1 311 ? 71.470 -18.772 13.683 1.00 48.06 311 ILE A N 1
ATOM 2521 C CA . ILE A 1 311 ? 71.869 -17.416 13.292 1.00 48.06 311 ILE A CA 1
ATOM 2522 C C . ILE A 1 311 ? 73.279 -17.104 13.824 1.00 48.06 311 ILE A C 1
ATOM 2524 O O . ILE A 1 311 ? 73.494 -17.077 15.036 1.00 48.06 311 ILE A O 1
ATOM 2528 N N . THR A 1 312 ? 74.238 -16.854 12.928 1.00 54.94 312 THR A N 1
ATOM 2529 C CA . THR A 1 312 ? 75.579 -16.331 13.246 1.00 54.94 312 THR A CA 1
ATOM 2530 C C . THR A 1 312 ? 75.636 -14.802 13.131 1.00 54.94 312 THR A C 1
ATOM 2532 O O . THR A 1 312 ? 74.913 -14.190 12.349 1.00 54.94 312 THR A O 1
ATOM 2535 N N . GLN A 1 313 ? 76.532 -14.185 13.911 1.00 53.16 313 GLN A N 1
ATOM 2536 C CA . GLN A 1 313 ? 76.681 -12.736 14.158 1.00 53.16 313 GLN A CA 1
ATOM 2537 C C . GLN A 1 313 ? 77.054 -11.850 12.941 1.00 53.16 313 GLN A C 1
ATOM 2539 O O . GLN A 1 313 ? 77.286 -10.658 13.115 1.00 53.16 313 GLN A O 1
ATOM 2544 N N . GLU A 1 314 ? 77.073 -12.368 11.710 1.00 51.06 314 GLU A N 1
ATOM 2545 C CA . GLU A 1 314 ? 77.333 -11.563 10.499 1.00 51.06 314 GLU A CA 1
ATOM 2546 C C . GLU A 1 314 ? 76.082 -10.848 9.947 1.00 51.06 314 GLU A C 1
ATOM 2548 O O . GLU A 1 314 ? 76.207 -9.974 9.089 1.00 51.06 314 GLU A O 1
ATOM 2553 N N . SER A 1 315 ? 74.874 -11.140 10.452 1.00 51.94 315 SER A N 1
ATOM 2554 C CA . SER A 1 315 ? 73.630 -10.532 9.945 1.00 51.94 315 SER A CA 1
ATOM 2555 C C . SER A 1 315 ? 73.372 -9.093 10.418 1.00 51.94 315 SER A C 1
ATOM 2557 O O . SER A 1 315 ? 72.550 -8.404 9.826 1.00 51.94 315 SER A O 1
ATOM 2559 N N . GLN A 1 316 ? 74.093 -8.595 11.430 1.00 53.16 316 GLN A N 1
ATOM 2560 C CA . GLN A 1 316 ? 73.876 -7.242 11.971 1.00 53.16 316 GLN A CA 1
ATOM 2561 C C . GLN A 1 316 ? 74.435 -6.114 11.081 1.00 53.16 316 GLN A C 1
ATOM 2563 O O . GLN A 1 316 ? 74.019 -4.966 11.213 1.00 53.16 316 GLN A O 1
ATOM 2568 N N . GLY A 1 317 ? 75.350 -6.412 10.149 1.00 53.75 317 GLY A N 1
ATOM 2569 C CA . GLY A 1 317 ? 75.921 -5.402 9.245 1.00 53.75 317 GLY A CA 1
ATOM 2570 C C . GLY A 1 317 ? 75.044 -5.063 8.033 1.00 53.75 317 GLY A C 1
ATOM 2571 O O . GLY A 1 317 ? 75.165 -3.975 7.471 1.00 53.75 317 GLY A O 1
ATOM 2572 N N . ILE A 1 318 ? 74.160 -5.980 7.628 1.00 56.62 318 ILE A N 1
ATOM 2573 C CA . ILE A 1 318 ? 73.293 -5.818 6.450 1.00 56.62 318 ILE A CA 1
ATOM 2574 C C . ILE A 1 318 ? 72.035 -5.025 6.823 1.00 56.62 318 ILE A C 1
ATOM 2576 O O . ILE A 1 318 ? 71.651 -4.123 6.078 1.00 56.62 318 ILE A O 1
ATOM 2580 N N . ASP A 1 319 ? 71.479 -5.268 8.014 1.00 57.56 319 ASP A N 1
ATOM 2581 C CA . ASP A 1 319 ? 70.315 -4.530 8.519 1.00 57.56 319 ASP A CA 1
ATOM 2582 C C . ASP A 1 319 ? 70.618 -3.038 8.706 1.00 57.56 319 ASP A C 1
ATOM 2584 O O . ASP A 1 319 ? 69.814 -2.204 8.304 1.00 57.56 319 ASP A O 1
ATOM 2588 N N . ALA A 1 320 ? 71.818 -2.672 9.171 1.00 60.59 320 ALA A N 1
ATOM 2589 C CA . ALA A 1 320 ? 72.205 -1.265 9.314 1.00 60.59 320 ALA A CA 1
ATOM 2590 C C . ALA A 1 320 ? 72.319 -0.525 7.965 1.00 60.59 320 ALA A C 1
ATOM 2592 O O . ALA A 1 320 ? 72.042 0.673 7.877 1.00 60.59 320 ALA A O 1
ATOM 2593 N N . LYS A 1 321 ? 72.723 -1.223 6.894 1.00 67.31 321 LYS A N 1
ATOM 2594 C CA . LYS A 1 321 ? 72.823 -0.634 5.551 1.00 67.31 321 LYS A CA 1
ATOM 2595 C C . LYS A 1 321 ? 71.445 -0.495 4.899 1.00 67.31 321 LYS A C 1
ATOM 2597 O O . LYS A 1 321 ? 71.171 0.536 4.289 1.00 67.31 321 LYS A O 1
ATOM 2602 N N . LEU A 1 322 ? 70.579 -1.494 5.080 1.00 66.81 322 LEU A N 1
ATOM 2603 C CA . LEU A 1 322 ? 69.191 -1.456 4.622 1.00 66.81 322 LEU A CA 1
ATOM 2604 C C . LEU A 1 322 ? 68.404 -0.360 5.354 1.00 66.81 322 LEU A C 1
ATOM 2606 O O . LEU A 1 322 ? 67.714 0.434 4.722 1.00 66.81 322 LEU A O 1
ATOM 2610 N N . GLU A 1 323 ? 68.567 -0.257 6.672 1.00 65.38 323 GLU A N 1
ATOM 2611 C CA . GLU A 1 323 ? 67.946 0.783 7.491 1.00 65.38 323 GLU A CA 1
ATOM 2612 C C . GLU A 1 323 ? 68.439 2.179 7.084 1.00 65.38 323 GLU A C 1
ATOM 2614 O O . GLU A 1 323 ? 67.637 3.108 6.975 1.00 65.38 323 GLU A O 1
ATOM 2619 N N . HIS A 1 324 ? 69.727 2.334 6.749 1.00 74.12 324 HIS A N 1
ATOM 2620 C CA . HIS A 1 324 ? 70.260 3.595 6.232 1.00 74.12 324 HIS A CA 1
ATOM 2621 C C . HIS A 1 324 ? 69.655 3.988 4.874 1.00 74.12 324 HIS A C 1
ATOM 2623 O O . HIS A 1 324 ? 69.257 5.142 4.704 1.00 74.12 324 HIS A O 1
ATOM 2629 N N . GLU A 1 325 ? 69.543 3.056 3.922 1.00 72.12 325 GLU A N 1
ATOM 2630 C CA . GLU A 1 325 ? 68.952 3.330 2.602 1.00 72.12 325 GLU A CA 1
ATOM 2631 C C . GLU A 1 325 ? 67.442 3.586 2.680 1.00 72.12 325 GLU A C 1
ATOM 2633 O O . GLU A 1 325 ? 66.945 4.525 2.055 1.00 72.12 325 GLU A O 1
ATOM 2638 N N . VAL A 1 326 ? 66.713 2.842 3.516 1.00 70.62 326 VAL A N 1
ATOM 2639 C CA . VAL A 1 326 ? 65.289 3.096 3.773 1.00 70.62 326 VAL A CA 1
ATOM 2640 C C . VAL A 1 326 ? 65.106 4.475 4.398 1.00 70.62 326 VAL A C 1
ATOM 2642 O O . VAL A 1 326 ? 64.277 5.249 3.928 1.00 70.62 326 VAL A O 1
ATOM 2645 N N . THR A 1 327 ? 65.923 4.839 5.389 1.00 69.69 327 THR A N 1
ATOM 2646 C CA . THR A 1 327 ? 65.833 6.148 6.053 1.00 69.69 327 THR A CA 1
ATOM 2647 C C . THR A 1 327 ? 66.171 7.300 5.099 1.00 69.69 327 THR A C 1
ATOM 2649 O O . THR A 1 327 ? 65.494 8.328 5.116 1.00 69.69 327 THR A O 1
ATOM 2652 N N . GLN A 1 328 ? 67.176 7.142 4.230 1.00 70.56 328 GLN A N 1
ATOM 2653 C CA . GLN A 1 328 ? 67.515 8.115 3.179 1.00 70.56 328 GLN A CA 1
ATOM 2654 C C . GLN A 1 328 ? 66.358 8.303 2.189 1.00 70.56 328 GLN A C 1
ATOM 2656 O O . GLN A 1 328 ? 65.991 9.435 1.872 1.00 70.56 328 GLN A O 1
ATOM 2661 N N . THR A 1 329 ? 65.738 7.202 1.762 1.00 67.81 329 THR A N 1
ATOM 2662 C CA . THR A 1 329 ? 64.611 7.216 0.821 1.00 67.81 329 THR A CA 1
ATOM 2663 C C . THR A 1 329 ? 63.379 7.870 1.442 1.00 67.81 329 THR A C 1
ATOM 2665 O O . THR A 1 329 ? 62.742 8.721 0.826 1.00 67.81 329 THR A O 1
ATOM 2668 N N . LEU A 1 330 ? 63.071 7.541 2.698 1.00 67.06 330 LEU A N 1
ATOM 2669 C CA . LEU A 1 330 ? 61.944 8.123 3.426 1.00 67.06 330 LEU A CA 1
ATOM 2670 C C . LEU A 1 330 ? 62.152 9.625 3.649 1.00 67.06 330 LEU A C 1
ATOM 2672 O O . LEU A 1 330 ? 61.214 10.410 3.533 1.00 67.06 330 LEU A O 1
ATOM 2676 N N . LYS A 1 331 ? 63.399 10.046 3.886 1.00 69.81 331 LYS A N 1
ATOM 2677 C CA . LYS A 1 331 ? 63.761 11.460 3.991 1.00 69.81 331 LYS A CA 1
ATOM 2678 C C . LYS A 1 331 ? 63.596 12.195 2.659 1.00 69.81 331 LYS A C 1
ATOM 2680 O O . LYS A 1 331 ? 63.062 13.297 2.669 1.00 69.81 331 LYS A O 1
ATOM 2685 N N . LEU A 1 332 ? 63.991 11.596 1.532 1.00 68.75 332 LEU A N 1
ATOM 2686 C CA . LEU A 1 332 ? 63.762 12.149 0.188 1.00 68.75 332 LEU A CA 1
ATOM 2687 C C . LEU A 1 332 ? 62.267 12.251 -0.146 1.00 68.75 332 LEU A C 1
ATOM 2689 O O . LEU A 1 332 ? 61.820 13.276 -0.654 1.00 68.75 332 LEU A O 1
ATOM 2693 N N . PHE A 1 333 ? 61.483 11.233 0.207 1.00 70.06 333 PHE A N 1
ATOM 2694 C CA . PHE A 1 333 ? 60.037 11.221 -0.000 1.00 70.06 333 PHE A CA 1
ATOM 2695 C C . PHE A 1 333 ? 59.328 12.309 0.818 1.00 70.06 333 PHE A C 1
ATOM 2697 O O . PHE A 1 333 ? 58.536 13.077 0.275 1.00 70.06 333 PHE A O 1
ATOM 2704 N N . LEU A 1 334 ? 59.672 12.451 2.102 1.00 69.44 334 LEU A N 1
ATOM 2705 C CA . LEU A 1 334 ? 59.135 13.512 2.959 1.00 69.44 334 LEU A CA 1
ATOM 2706 C C . LEU A 1 334 ? 59.555 14.912 2.485 1.00 69.44 334 LEU A C 1
ATOM 2708 O O . LEU A 1 334 ? 58.762 15.849 2.559 1.00 69.44 334 LEU A O 1
ATOM 2712 N N . LEU A 1 335 ? 60.774 15.059 1.956 1.00 71.62 335 LEU A N 1
ATOM 2713 C CA . LEU A 1 335 ? 61.249 16.325 1.396 1.00 71.62 335 LEU A CA 1
ATOM 2714 C C . LEU A 1 335 ? 60.494 16.689 0.108 1.00 71.62 335 LEU A C 1
ATOM 2716 O O . LEU A 1 335 ? 60.156 17.854 -0.087 1.00 71.62 335 LEU A O 1
ATOM 2720 N N . ASN A 1 336 ? 60.148 15.698 -0.721 1.00 66.31 336 ASN A N 1
ATOM 2721 C CA . ASN A 1 336 ? 59.312 15.889 -1.909 1.00 66.31 336 ASN A CA 1
ATOM 2722 C C . ASN A 1 336 ? 57.850 16.207 -1.563 1.00 66.31 336 ASN A C 1
ATOM 2724 O O . ASN A 1 336 ? 57.253 17.052 -2.226 1.00 66.31 336 ASN A O 1
ATOM 2728 N N . ILE A 1 337 ? 57.288 15.617 -0.502 1.00 69.88 337 ILE A N 1
ATOM 2729 C CA . ILE A 1 337 ? 55.946 15.978 -0.010 1.00 69.88 337 ILE A CA 1
ATOM 2730 C C . ILE A 1 337 ? 55.933 17.416 0.512 1.00 69.88 337 ILE A C 1
ATOM 2732 O O . ILE A 1 337 ? 55.075 18.200 0.121 1.00 69.88 337 ILE A O 1
ATOM 2736 N N . SER A 1 338 ? 56.927 17.807 1.310 1.00 72.94 338 SER A N 1
ATOM 2737 C CA . SER A 1 338 ? 57.045 19.188 1.792 1.00 72.94 338 SER A CA 1
ATOM 2738 C C . SER A 1 338 ? 57.238 20.193 0.642 1.00 72.94 338 SER A C 1
ATOM 2740 O O . SER A 1 338 ? 56.654 21.282 0.640 1.00 72.94 338 SER A O 1
ATOM 2742 N N . LYS A 1 339 ? 58.011 19.825 -0.389 1.00 69.12 339 LYS A N 1
ATOM 2743 C CA . LYS A 1 339 ? 58.177 20.640 -1.602 1.00 69.12 339 LYS A CA 1
ATOM 2744 C C . LYS A 1 339 ? 56.871 20.733 -2.407 1.00 69.12 339 LYS A C 1
ATOM 2746 O O . LYS A 1 339 ? 56.568 21.791 -2.945 1.00 69.12 339 LYS A O 1
ATOM 2751 N N . LYS A 1 340 ? 56.063 19.668 -2.440 1.00 73.19 340 LYS A N 1
ATOM 2752 C CA . LYS A 1 340 ? 54.723 19.674 -3.044 1.00 73.19 340 LYS A CA 1
ATOM 2753 C C . LYS A 1 340 ? 53.771 20.617 -2.304 1.00 73.19 340 LYS A C 1
ATOM 2755 O O . LYS A 1 340 ? 53.182 21.478 -2.944 1.00 73.19 340 LYS A O 1
ATOM 2760 N N . GLU A 1 341 ? 53.685 20.523 -0.980 1.00 68.75 341 GLU A N 1
ATOM 2761 C CA . GLU A 1 341 ? 52.804 21.383 -0.172 1.00 68.75 341 GLU A CA 1
ATOM 2762 C C . GLU A 1 341 ? 53.169 22.871 -0.301 1.00 68.75 341 GLU A C 1
ATOM 2764 O O . GLU A 1 341 ? 52.298 23.733 -0.401 1.00 68.75 341 GLU A O 1
ATOM 2769 N N . THR A 1 342 ? 54.466 23.192 -0.357 1.00 68.81 342 THR A N 1
ATOM 2770 C CA . THR A 1 342 ? 54.920 24.579 -0.561 1.00 68.81 342 THR A CA 1
ATOM 2771 C C . THR A 1 342 ? 54.599 25.106 -1.959 1.00 68.81 342 THR A C 1
ATOM 2773 O O . THR A 1 342 ? 54.246 26.278 -2.091 1.00 68.81 342 THR A O 1
ATOM 2776 N N . LEU A 1 343 ? 54.672 24.264 -2.993 1.00 61.62 343 LEU A N 1
ATOM 2777 C CA . LEU A 1 343 ? 54.288 24.635 -4.357 1.00 61.62 343 LEU A CA 1
ATOM 2778 C C . LEU A 1 343 ? 52.769 24.789 -4.509 1.00 61.62 343 LEU A C 1
ATOM 2780 O O . LEU A 1 343 ? 52.332 25.769 -5.108 1.00 61.62 343 LEU A O 1
ATOM 2784 N N . GLU A 1 344 ? 51.972 23.902 -3.910 1.00 64.62 344 GLU A N 1
ATOM 2785 C CA . GLU A 1 344 ? 50.505 24.015 -3.879 1.00 64.62 344 GLU A CA 1
ATOM 2786 C C . GLU A 1 344 ? 50.066 25.297 -3.153 1.00 64.62 344 GLU A C 1
ATOM 2788 O O . GLU A 1 344 ? 49.222 26.037 -3.656 1.00 64.62 344 GLU A O 1
ATOM 2793 N N . PHE A 1 345 ? 50.717 25.645 -2.038 1.00 70.94 345 PHE A N 1
ATOM 2794 C CA . PHE A 1 345 ? 50.479 26.907 -1.335 1.00 70.94 345 PHE A CA 1
ATOM 2795 C C . PHE A 1 345 ? 50.851 28.145 -2.173 1.00 70.94 345 PHE A C 1
ATOM 2797 O O . PHE A 1 345 ? 50.132 29.150 -2.161 1.00 70.94 345 PHE A O 1
ATOM 2804 N N . ILE A 1 346 ? 51.966 28.103 -2.915 1.00 69.44 346 ILE A N 1
ATOM 2805 C CA . ILE A 1 346 ? 52.343 29.183 -3.844 1.00 69.44 346 ILE A CA 1
ATOM 2806 C C . ILE A 1 346 ? 51.285 29.316 -4.944 1.00 69.44 346 ILE A C 1
ATOM 2808 O O . ILE A 1 346 ? 50.836 30.431 -5.212 1.00 69.44 346 ILE A O 1
ATOM 2812 N N . GLN A 1 347 ? 50.833 28.196 -5.512 1.00 65.00 347 GLN A N 1
ATOM 2813 C CA . GLN A 1 347 ? 49.814 28.163 -6.557 1.00 65.00 347 GLN A CA 1
ATOM 2814 C C . GLN A 1 347 ? 48.470 28.714 -6.061 1.00 65.00 347 GLN A C 1
ATOM 2816 O O . GLN A 1 347 ? 47.851 29.527 -6.745 1.00 65.00 347 GLN A O 1
ATOM 2821 N N . GLU A 1 348 ? 48.043 28.357 -4.849 1.00 67.88 348 GLU A N 1
ATOM 2822 C CA . GLU A 1 348 ? 46.806 28.854 -4.240 1.00 67.88 348 GLU A CA 1
ATOM 2823 C C . GLU A 1 348 ? 46.873 30.368 -3.967 1.00 67.88 348 GLU A C 1
ATOM 2825 O O . GLU A 1 348 ? 45.926 31.110 -4.249 1.00 67.88 348 GLU A O 1
ATOM 2830 N N . LYS A 1 349 ? 48.033 30.867 -3.521 1.00 72.94 349 LYS A N 1
ATOM 2831 C CA . LYS A 1 349 ? 48.283 32.304 -3.330 1.00 72.94 349 LYS A CA 1
ATOM 2832 C C . LYS A 1 349 ? 48.300 33.076 -4.656 1.00 72.94 349 LYS A C 1
ATOM 2834 O O . LYS A 1 349 ? 47.826 34.215 -4.708 1.00 72.94 349 LYS A O 1
ATOM 2839 N N . GLU A 1 350 ? 48.824 32.480 -5.726 1.00 65.19 350 GLU A N 1
ATOM 2840 C CA . GLU A 1 350 ? 48.783 33.025 -7.091 1.00 65.19 350 GLU A CA 1
ATOM 2841 C C . GLU A 1 350 ? 47.329 33.116 -7.594 1.00 65.19 350 GLU A C 1
ATOM 2843 O O . GLU A 1 350 ? 46.903 34.148 -8.121 1.00 65.19 350 GLU A O 1
ATOM 2848 N N . LEU A 1 351 ? 46.533 32.071 -7.345 1.00 63.19 351 LEU A N 1
ATOM 2849 C CA . LEU A 1 351 ? 45.113 31.988 -7.697 1.00 63.19 351 LEU A CA 1
ATOM 2850 C C . LEU A 1 351 ? 44.276 33.033 -6.948 1.00 63.19 351 LEU A C 1
ATOM 2852 O O . LEU A 1 351 ? 43.442 33.711 -7.551 1.00 63.19 351 LEU A O 1
ATOM 2856 N N . GLN A 1 352 ? 44.550 33.257 -5.661 1.00 62.62 352 GLN A N 1
ATOM 2857 C CA . GLN A 1 352 ? 43.912 34.327 -4.889 1.00 62.62 352 GLN A CA 1
ATOM 2858 C C . GLN A 1 352 ? 44.280 35.723 -5.410 1.00 62.62 352 GLN A C 1
ATOM 2860 O O . GLN A 1 352 ? 43.401 36.577 -5.545 1.00 62.62 352 GLN A O 1
ATOM 2865 N N . LYS A 1 353 ? 45.546 35.960 -5.788 1.00 71.62 353 LYS A N 1
ATOM 2866 C CA . LYS A 1 353 ? 45.946 37.215 -6.452 1.00 71.62 353 LYS A CA 1
ATOM 2867 C C . LYS A 1 353 ? 45.238 37.401 -7.799 1.00 71.62 353 LYS A C 1
ATOM 2869 O O . LYS A 1 353 ? 44.873 38.529 -8.130 1.00 71.62 353 LYS A O 1
ATOM 2874 N N . ARG A 1 354 ? 45.013 36.324 -8.567 1.00 58.22 354 ARG A N 1
ATOM 2875 C CA . ARG A 1 354 ? 44.234 36.353 -9.822 1.00 58.22 354 ARG A CA 1
ATOM 2876 C C . ARG A 1 354 ? 42.778 36.729 -9.572 1.00 58.22 354 ARG A C 1
ATOM 2878 O O . ARG A 1 354 ? 42.269 37.611 -10.256 1.00 58.22 354 ARG A O 1
ATOM 2885 N N . LEU A 1 355 ? 42.136 36.137 -8.566 1.00 60.06 355 LEU A N 1
ATOM 2886 C CA . LEU A 1 355 ? 40.760 36.481 -8.193 1.00 60.06 355 LEU A CA 1
ATOM 2887 C C . LEU A 1 355 ? 40.641 37.944 -7.749 1.00 60.06 355 LEU A C 1
ATOM 2889 O O . LEU A 1 355 ? 39.724 38.638 -8.184 1.00 60.06 355 LEU A O 1
ATOM 2893 N N . GLN A 1 356 ? 41.611 38.448 -6.981 1.00 62.44 356 GLN A N 1
ATOM 2894 C CA . GLN A 1 356 ? 41.663 39.861 -6.594 1.00 62.44 356 GLN A CA 1
ATOM 2895 C C . GLN A 1 356 ? 41.893 40.796 -7.790 1.00 62.44 356 GLN A C 1
ATOM 2897 O O . GLN A 1 356 ? 41.265 41.853 -7.850 1.00 62.44 356 GLN A O 1
ATOM 2902 N N . ARG A 1 357 ? 42.734 40.416 -8.767 1.00 58.66 357 ARG A N 1
ATOM 2903 C CA . ARG A 1 357 ? 42.930 41.174 -10.020 1.00 58.66 357 ARG A CA 1
ATOM 2904 C C . ARG A 1 357 ? 41.679 41.183 -10.895 1.00 58.66 357 ARG A C 1
ATOM 2906 O O . ARG A 1 357 ? 41.316 42.230 -11.412 1.00 58.66 357 ARG A O 1
ATOM 2913 N N . ILE A 1 358 ? 40.984 40.053 -11.021 1.00 57.44 358 ILE A N 1
ATOM 2914 C CA . ILE A 1 358 ? 39.714 39.965 -11.758 1.00 57.44 358 ILE A CA 1
ATOM 2915 C C . ILE A 1 358 ? 38.642 40.827 -11.077 1.00 57.44 358 ILE A C 1
ATOM 2917 O O . ILE A 1 358 ? 37.941 41.570 -11.760 1.00 57.44 358 ILE A O 1
ATOM 2921 N N . GLN A 1 359 ? 38.570 40.813 -9.742 1.00 53.59 359 GLN A N 1
ATOM 2922 C CA . GLN A 1 359 ? 37.675 41.692 -8.984 1.00 53.59 359 GLN A CA 1
ATOM 2923 C C . GLN A 1 359 ? 38.033 43.175 -9.139 1.00 53.59 359 GLN A C 1
ATOM 2925 O O . GLN A 1 359 ? 37.136 43.997 -9.300 1.00 53.59 359 GLN A O 1
ATOM 2930 N N . THR A 1 360 ? 39.318 43.543 -9.149 1.00 59.00 360 THR A N 1
ATOM 2931 C CA . THR A 1 360 ? 39.729 44.941 -9.385 1.00 59.00 360 THR A CA 1
ATOM 2932 C C . THR A 1 360 ? 39.486 45.386 -10.825 1.00 59.00 360 THR A C 1
ATOM 2934 O O . THR A 1 360 ? 39.095 46.533 -11.028 1.00 59.00 360 THR A O 1
ATOM 2937 N N . ILE A 1 361 ? 39.619 44.497 -11.816 1.00 51.12 361 ILE A N 1
ATOM 2938 C CA . ILE A 1 361 ? 39.233 44.759 -13.214 1.00 51.12 361 ILE A CA 1
ATOM 2939 C C . ILE A 1 361 ? 37.708 44.937 -13.328 1.00 51.12 361 ILE A C 1
ATOM 2941 O O . ILE A 1 361 ? 37.244 45.862 -13.987 1.00 51.12 361 ILE A O 1
ATOM 2945 N N . GLN A 1 362 ? 36.910 44.125 -12.626 1.00 47.62 362 GLN A N 1
ATOM 2946 C CA . GLN A 1 362 ? 35.451 44.297 -12.571 1.00 47.62 362 GLN A CA 1
ATOM 2947 C C . GLN A 1 362 ? 35.030 45.597 -11.866 1.00 47.62 362 GLN A C 1
ATOM 2949 O O . GLN A 1 362 ? 34.077 46.241 -12.299 1.00 47.62 362 GLN A O 1
ATOM 2954 N N . LEU A 1 363 ? 35.745 46.011 -10.816 1.00 43.41 363 LEU A N 1
ATOM 2955 C CA . LEU A 1 363 ? 35.495 47.273 -10.110 1.00 43.41 363 LEU A CA 1
ATOM 2956 C C . LEU A 1 363 ? 35.903 48.497 -10.945 1.00 43.41 363 LEU A C 1
ATOM 2958 O O . LEU A 1 363 ? 35.172 49.484 -10.968 1.00 43.41 363 LEU A O 1
ATOM 2962 N N . THR A 1 364 ? 37.012 48.424 -11.687 1.00 41.16 364 THR A N 1
ATOM 2963 C CA . THR A 1 364 ? 37.461 49.513 -12.578 1.00 41.16 364 THR A CA 1
ATOM 2964 C C . THR A 1 364 ? 36.617 49.644 -13.847 1.00 41.16 364 THR A C 1
ATOM 2966 O O . THR A 1 364 ? 36.510 50.745 -14.377 1.00 41.16 364 THR A O 1
ATOM 2969 N N . MET A 1 365 ? 35.929 48.587 -14.296 1.00 41.47 365 MET A N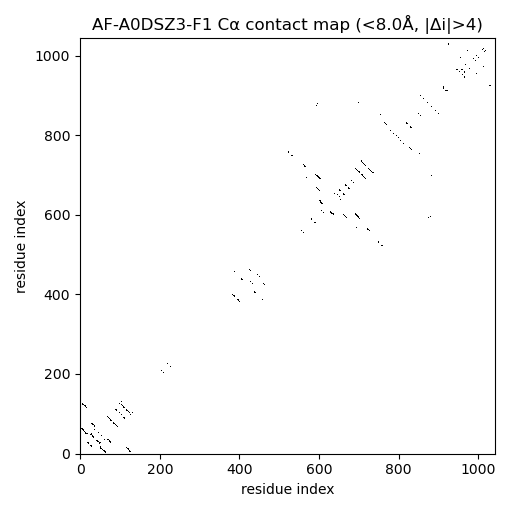 1
ATOM 2970 C CA . MET A 1 365 ? 34.920 48.701 -15.362 1.00 41.47 365 MET A CA 1
ATOM 2971 C C . MET A 1 365 ? 33.612 49.381 -14.913 1.00 41.47 365 MET A C 1
ATOM 2973 O O . MET A 1 365 ? 32.821 49.774 -15.768 1.00 41.47 365 MET A O 1
ATOM 2977 N N . ASN A 1 366 ? 33.397 49.564 -13.602 1.00 39.34 366 ASN A N 1
ATOM 2978 C CA . ASN A 1 366 ? 32.175 50.144 -13.029 1.00 39.34 366 ASN A CA 1
ATOM 2979 C C . ASN A 1 366 ? 32.348 51.544 -12.411 1.00 39.34 366 ASN A C 1
ATOM 2981 O O . ASN A 1 366 ? 31.390 52.074 -11.850 1.00 39.34 366 ASN A O 1
ATOM 2985 N N . GLN A 1 367 ? 33.516 52.180 -12.530 1.00 31.72 367 GLN A N 1
ATOM 2986 C CA . GLN A 1 367 ? 33.709 53.562 -12.079 1.00 31.72 367 GLN A CA 1
ATOM 2987 C C . GLN A 1 367 ? 33.801 54.525 -13.270 1.00 31.72 367 GLN A C 1
ATOM 2989 O O . GLN A 1 367 ? 34.664 54.399 -14.137 1.00 31.72 367 GLN A O 1
ATOM 2994 N N . LYS A 1 368 ? 32.882 55.501 -13.313 1.00 39.53 368 LYS A N 1
ATOM 2995 C CA . LYS A 1 368 ? 32.998 56.697 -14.165 1.00 39.53 368 LYS A CA 1
ATOM 2996 C C . LYS A 1 368 ? 34.177 57.552 -13.669 1.00 39.53 368 LYS A C 1
ATOM 2998 O O . LYS A 1 368 ? 34.372 57.618 -12.458 1.00 39.53 368 LYS A O 1
ATOM 3003 N N . PRO A 1 369 ? 34.915 58.241 -14.556 1.00 34.22 369 PRO A N 1
ATOM 3004 C CA . PRO A 1 369 ? 35.908 59.214 -14.124 1.00 34.22 369 PRO A CA 1
ATOM 3005 C C . PRO A 1 369 ? 35.187 60.447 -13.558 1.00 34.22 369 PRO A C 1
ATOM 3007 O O . PRO A 1 369 ? 34.366 61.052 -14.249 1.00 34.22 369 PRO A O 1
ATOM 3010 N N . GLU A 1 370 ? 35.461 60.785 -12.299 1.00 32.03 370 GLU A N 1
ATOM 3011 C CA . GLU A 1 370 ? 35.113 62.080 -11.713 1.00 32.03 370 GLU A CA 1
ATOM 3012 C C . GLU A 1 370 ? 36.190 63.100 -12.103 1.00 32.03 370 GLU A C 1
ATOM 3014 O O . GLU A 1 370 ? 37.376 62.896 -11.843 1.00 32.03 370 GLU A O 1
ATOM 3019 N N . ASP A 1 371 ? 35.766 64.184 -12.754 1.00 32.78 371 ASP A N 1
ATOM 3020 C CA . ASP A 1 371 ? 36.570 65.390 -12.922 1.00 32.78 371 ASP A CA 1
ATOM 3021 C C . ASP A 1 371 ? 36.609 66.143 -11.583 1.00 32.78 371 ASP A C 1
ATOM 3023 O O . ASP A 1 371 ? 35.592 66.633 -11.085 1.00 32.78 371 ASP A O 1
ATOM 3027 N N . GLU A 1 372 ? 37.802 66.270 -11.006 1.00 39.31 372 GLU A N 1
ATOM 3028 C CA . GLU A 1 372 ? 38.079 67.237 -9.949 1.00 39.31 372 GLU A CA 1
ATOM 3029 C C . GLU A 1 372 ? 38.011 68.654 -10.540 1.00 39.31 372 GLU A C 1
ATOM 3031 O O . GLU A 1 372 ? 38.902 69.053 -11.292 1.00 39.31 372 GLU A O 1
ATOM 3036 N N . ASN A 1 373 ? 36.945 69.398 -10.212 1.00 40.53 373 ASN A N 1
ATOM 3037 C CA . ASN A 1 373 ? 36.888 70.850 -9.939 1.00 40.53 373 ASN A CA 1
ATOM 3038 C C . ASN A 1 373 ? 35.542 71.465 -10.369 1.00 40.53 373 ASN A C 1
ATOM 3040 O O . ASN A 1 373 ? 35.413 71.930 -11.497 1.00 40.53 373 ASN A O 1
ATOM 3044 N N . ALA A 1 374 ? 34.585 71.603 -9.446 1.00 33.09 374 ALA A N 1
ATOM 3045 C CA . ALA A 1 374 ? 33.649 72.734 -9.432 1.00 33.09 374 ALA A CA 1
ATOM 3046 C C . ALA A 1 374 ? 32.911 72.807 -8.090 1.00 33.09 374 ALA A C 1
ATOM 3048 O O . ALA A 1 374 ? 32.512 71.797 -7.519 1.00 33.09 374 ALA A O 1
ATOM 3049 N N . LYS A 1 375 ? 32.784 74.029 -7.576 1.00 33.62 375 LYS A N 1
ATOM 3050 C CA . LYS A 1 375 ? 32.165 74.366 -6.296 1.00 33.62 375 LYS A CA 1
ATOM 3051 C C . LYS A 1 375 ? 30.639 74.266 -6.352 1.00 33.62 375 LYS A C 1
ATOM 3053 O O . LYS A 1 375 ? 30.027 74.564 -7.367 1.00 33.62 375 LYS A O 1
ATOM 3058 N N . VAL A 1 376 ? 30.114 73.915 -5.183 1.00 44.09 376 VAL A N 1
ATOM 3059 C CA . VAL A 1 376 ? 28.735 73.966 -4.688 1.00 44.09 376 VAL A CA 1
ATOM 3060 C C . VAL A 1 376 ? 28.020 75.270 -5.052 1.00 44.09 376 VAL A C 1
ATOM 3062 O O . VAL A 1 376 ? 28.462 76.322 -4.598 1.00 44.09 376 VAL A O 1
ATOM 3065 N N . GLU A 1 377 ? 26.893 75.167 -5.758 1.00 35.41 377 GLU A N 1
ATOM 3066 C CA . GLU A 1 377 ? 25.696 76.001 -5.569 1.00 35.41 377 GLU A CA 1
ATOM 3067 C C . GLU A 1 377 ? 24.448 75.115 -5.749 1.00 35.41 377 GLU A C 1
ATOM 3069 O O . GLU A 1 377 ? 24.463 74.152 -6.516 1.00 35.41 377 GLU A O 1
ATOM 3074 N N . ASP A 1 378 ? 23.426 75.401 -4.945 1.00 48.81 378 ASP A N 1
ATOM 3075 C CA . ASP A 1 378 ? 22.199 74.629 -4.750 1.00 48.81 378 ASP A CA 1
ATOM 3076 C C . ASP A 1 378 ? 21.368 74.465 -6.037 1.00 48.81 378 ASP A C 1
ATOM 3078 O O . ASP A 1 378 ? 20.963 75.457 -6.641 1.00 48.81 378 ASP A O 1
ATOM 3082 N N . GLU A 1 379 ? 21.012 73.226 -6.399 1.00 36.25 379 GLU A N 1
ATOM 3083 C CA . GLU A 1 379 ? 19.913 72.952 -7.333 1.00 36.25 379 GLU A CA 1
ATOM 3084 C C . GLU A 1 379 ? 18.943 71.915 -6.754 1.00 36.25 379 GLU A C 1
ATOM 3086 O O . GLU A 1 379 ? 19.317 70.892 -6.176 1.00 36.25 379 GLU A O 1
ATOM 3091 N N . GLU A 1 380 ? 17.666 72.257 -6.883 1.00 40.78 380 GLU A N 1
ATOM 3092 C CA . GLU A 1 380 ? 16.494 71.570 -6.369 1.00 40.78 380 GLU A CA 1
ATOM 3093 C C . GLU A 1 380 ? 16.405 70.099 -6.812 1.00 40.78 380 GLU A C 1
ATOM 3095 O O . GLU A 1 380 ? 16.815 69.707 -7.901 1.00 40.78 380 GLU A O 1
ATOM 3100 N N . LEU A 1 381 ? 15.812 69.288 -5.932 1.00 45.34 381 LEU A N 1
ATOM 3101 C CA . LEU A 1 381 ? 15.532 67.855 -6.064 1.00 45.34 381 LEU A CA 1
ATOM 3102 C C . LEU A 1 381 ? 15.080 67.414 -7.473 1.00 45.34 381 LEU A C 1
ATOM 3104 O O . LEU A 1 381 ? 13.890 67.424 -7.793 1.00 45.34 381 LEU A O 1
ATOM 3108 N N . ASP A 1 382 ? 16.010 66.875 -8.263 1.00 44.53 382 ASP A N 1
ATOM 3109 C CA . ASP A 1 382 ? 15.717 66.109 -9.481 1.00 44.53 382 ASP A CA 1
ATOM 3110 C C . ASP A 1 382 ? 15.267 64.670 -9.128 1.00 44.53 382 ASP A C 1
ATOM 3112 O O . ASP A 1 382 ? 15.952 63.668 -9.392 1.00 44.53 382 ASP A O 1
ATOM 3116 N N . ASN A 1 383 ? 14.102 64.577 -8.471 1.00 56.81 383 ASN A N 1
ATOM 3117 C CA . ASN A 1 383 ? 13.432 63.337 -8.060 1.00 56.81 383 ASN A CA 1
ATOM 3118 C C . ASN A 1 383 ? 12.820 62.613 -9.274 1.00 56.81 383 ASN A C 1
ATOM 3120 O O . ASN A 1 383 ? 11.606 62.583 -9.470 1.00 56.81 383 ASN A O 1
ATOM 3124 N N . GLY A 1 384 ? 13.671 62.033 -10.118 1.00 59.28 384 GLY A N 1
ATOM 3125 C CA . GLY A 1 384 ? 13.265 61.025 -11.098 1.00 59.28 384 GLY A CA 1
ATOM 3126 C C . GLY A 1 384 ? 13.328 59.612 -10.513 1.00 59.28 384 GLY A C 1
ATOM 3127 O O . GLY A 1 384 ? 14.203 59.319 -9.700 1.00 59.28 384 GLY A O 1
ATOM 3128 N N . TYR A 1 385 ? 12.433 58.724 -10.943 1.00 62.00 385 TYR A N 1
ATOM 3129 C CA . TYR A 1 385 ? 12.399 57.314 -10.535 1.00 62.00 385 TYR A CA 1
ATOM 3130 C C . TYR A 1 385 ? 12.956 56.406 -11.642 1.00 62.00 385 TYR A C 1
ATOM 3132 O O . TYR A 1 385 ? 12.828 56.700 -12.830 1.00 62.00 385 TYR A O 1
ATOM 3140 N N . TYR A 1 386 ? 13.615 55.305 -11.273 1.00 60.84 386 TYR A N 1
ATOM 3141 C CA . TYR A 1 386 ? 14.229 54.378 -12.230 1.00 60.84 386 TYR A CA 1
ATOM 3142 C C . TYR A 1 386 ? 13.250 53.269 -12.624 1.00 60.84 386 TYR A C 1
ATOM 3144 O O . TYR A 1 386 ? 12.725 52.566 -11.768 1.00 60.84 386 TYR A O 1
ATOM 3152 N N . ILE A 1 387 ? 13.038 53.074 -13.928 1.00 60.44 387 ILE A N 1
ATOM 3153 C CA . ILE A 1 387 ? 12.232 51.971 -14.466 1.00 60.44 387 ILE A CA 1
ATOM 3154 C C . ILE A 1 387 ? 13.158 50.956 -15.130 1.00 60.44 387 ILE A C 1
ATOM 3156 O O . ILE A 1 387 ? 13.965 51.308 -15.991 1.00 60.44 387 ILE A O 1
ATOM 3160 N N . THR A 1 388 ? 13.029 49.681 -14.757 1.00 54.06 388 THR A N 1
ATOM 3161 C CA . THR A 1 388 ? 13.776 48.584 -15.388 1.00 54.06 388 THR A CA 1
ATOM 3162 C C . THR A 1 388 ? 12.963 47.983 -16.534 1.00 54.06 388 THR A C 1
ATOM 3164 O O . THR A 1 388 ? 12.017 47.235 -16.306 1.00 54.06 388 THR A O 1
ATOM 3167 N N . LEU A 1 389 ? 13.346 48.271 -17.775 1.00 58.53 389 LEU A N 1
ATOM 3168 C CA . LEU A 1 389 ? 12.716 47.733 -18.981 1.00 58.53 389 LEU A CA 1
ATOM 3169 C C . LEU A 1 389 ? 13.295 46.353 -19.301 1.00 58.53 389 LEU A C 1
ATOM 3171 O O . LEU A 1 389 ? 14.498 46.244 -19.535 1.00 58.53 389 LEU A O 1
ATOM 3175 N N . ARG A 1 390 ? 12.466 45.303 -19.333 1.00 49.25 390 ARG A N 1
ATOM 3176 C CA . ARG A 1 390 ? 12.889 43.927 -19.656 1.00 49.25 390 ARG A CA 1
ATOM 3177 C C . ARG A 1 390 ? 12.389 43.498 -21.034 1.00 49.25 390 ARG A C 1
ATOM 3179 O O . ARG A 1 390 ? 11.193 43.534 -21.291 1.00 49.25 390 ARG A O 1
ATOM 3186 N N . ASN A 1 391 ? 13.292 43.024 -21.890 1.00 53.44 391 ASN A N 1
ATOM 3187 C CA . ASN A 1 391 ? 12.964 42.387 -23.165 1.00 53.44 391 ASN A CA 1
ATOM 3188 C C . ASN A 1 391 ? 13.625 41.005 -23.242 1.00 53.44 391 ASN A C 1
ATOM 3190 O O . ASN A 1 391 ? 14.833 40.934 -23.459 1.00 53.44 391 ASN A O 1
ATOM 3194 N N . GLN A 1 392 ? 12.824 39.947 -23.059 1.00 57.38 392 GLN A N 1
ATOM 3195 C CA . GLN A 1 392 ? 13.148 38.506 -23.107 1.00 57.38 392 GLN A CA 1
ATOM 3196 C C . GLN A 1 392 ? 14.382 38.047 -22.295 1.00 57.38 392 GLN A C 1
ATOM 3198 O O . GLN A 1 392 ? 14.224 37.247 -21.381 1.00 57.38 392 GLN A O 1
ATOM 3203 N N . SER A 1 393 ? 15.586 38.546 -22.584 1.00 42.78 393 SER A N 1
ATOM 3204 C CA . SER A 1 393 ? 16.839 38.238 -21.877 1.00 42.78 393 SER A CA 1
ATOM 3205 C C . SER A 1 393 ? 17.618 39.462 -21.372 1.00 42.78 393 SER A C 1
ATOM 3207 O O . SER A 1 393 ? 18.569 39.287 -20.617 1.00 42.78 393 SER A O 1
ATOM 3209 N N . ASN A 1 394 ? 17.244 40.690 -21.760 1.00 49.03 394 ASN A N 1
ATOM 3210 C CA . ASN A 1 394 ? 17.993 41.909 -21.428 1.00 49.03 394 ASN A CA 1
ATOM 3211 C C . ASN A 1 394 ? 17.149 42.866 -20.575 1.00 49.03 394 ASN A C 1
ATOM 3213 O O . ASN A 1 394 ? 15.962 43.051 -20.849 1.00 49.03 394 ASN A O 1
ATOM 3217 N N . SER A 1 395 ? 17.768 43.511 -19.580 1.00 56.81 395 SER A N 1
ATOM 3218 C CA . SER A 1 395 ? 17.143 44.562 -18.769 1.00 56.81 395 SER A CA 1
ATOM 3219 C C . SER A 1 395 ? 17.922 45.874 -18.850 1.00 56.81 395 SER A C 1
ATOM 3221 O O . SER A 1 395 ? 19.134 45.865 -18.650 1.00 56.81 395 SER A O 1
ATOM 3223 N N . VAL A 1 396 ? 17.241 46.994 -19.098 1.00 61.56 396 VAL A N 1
ATOM 3224 C CA . VAL A 1 396 ? 17.839 48.341 -19.129 1.00 61.56 396 VAL A CA 1
ATOM 3225 C C . VAL A 1 396 ? 17.124 49.229 -18.117 1.00 61.56 396 VAL A C 1
ATOM 3227 O O . VAL A 1 396 ? 15.902 49.342 -18.161 1.00 61.56 396 VAL A O 1
ATOM 3230 N N . GLN A 1 397 ? 17.874 49.859 -17.211 1.00 55.97 397 GLN A N 1
ATOM 3231 C CA . GLN A 1 397 ? 17.334 50.850 -16.279 1.00 55.97 397 GLN A CA 1
ATOM 3232 C C . GLN A 1 397 ? 17.319 52.235 -16.925 1.00 55.97 397 GLN A C 1
ATOM 3234 O O . GLN A 1 397 ? 18.339 52.701 -17.430 1.00 55.97 397 GLN A O 1
ATOM 3239 N N . VAL A 1 398 ? 16.162 52.893 -16.905 1.00 66.50 398 VAL A N 1
ATOM 3240 C CA . VAL A 1 398 ? 15.964 54.240 -17.451 1.00 66.50 398 VAL A CA 1
ATOM 3241 C C . VAL A 1 398 ? 15.459 55.149 -16.332 1.00 66.50 398 VAL A C 1
ATOM 3243 O O . VAL A 1 398 ? 14.441 54.841 -15.713 1.00 66.50 398 VAL A O 1
ATOM 3246 N N . LYS A 1 399 ? 16.163 56.260 -16.063 1.00 69.00 399 LYS A N 1
ATOM 3247 C CA . LYS A 1 399 ? 15.699 57.301 -15.128 1.00 69.00 399 LYS A CA 1
ATOM 3248 C C . LYS A 1 399 ? 14.573 58.082 -15.803 1.00 69.00 399 LYS A C 1
ATOM 3250 O O . LYS A 1 399 ? 14.789 58.703 -16.843 1.00 69.00 399 LYS A O 1
ATOM 3255 N N . VAL A 1 400 ? 13.381 58.031 -15.227 1.00 72.81 400 VAL A N 1
ATOM 3256 C CA . VAL A 1 400 ? 12.200 58.750 -15.697 1.00 72.81 400 VAL A CA 1
ATOM 3257 C C . VAL A 1 400 ? 12.045 60.024 -14.863 1.00 72.81 400 VAL A C 1
ATOM 3259 O O . VAL A 1 400 ? 12.011 59.934 -13.635 1.00 72.81 400 VAL A O 1
ATOM 3262 N N . PRO A 1 401 ? 11.979 61.211 -15.491 1.00 72.50 401 PRO A N 1
ATOM 3263 C CA . PRO A 1 401 ? 11.753 62.467 -14.781 1.00 72.50 401 PRO A CA 1
ATOM 3264 C C . PRO A 1 401 ? 10.458 62.438 -13.957 1.00 72.50 401 PRO A C 1
ATOM 3266 O O . PRO A 1 401 ? 9.419 62.002 -14.453 1.00 72.50 401 PRO A O 1
ATOM 3269 N N . GLY A 1 402 ? 10.486 62.970 -12.730 1.00 69.62 402 GLY A N 1
ATOM 3270 C CA . GLY A 1 402 ? 9.314 63.031 -11.840 1.00 69.62 402 GLY A CA 1
ATOM 3271 C C . GLY A 1 402 ? 8.155 63.901 -12.352 1.00 69.62 402 GLY A C 1
ATOM 3272 O O . GLY A 1 402 ? 7.084 63.934 -11.751 1.00 69.62 402 GLY A O 1
ATOM 3273 N N . THR A 1 403 ? 8.346 64.598 -13.474 1.00 77.19 403 THR A N 1
ATOM 3274 C CA . THR A 1 403 ? 7.320 65.399 -14.154 1.00 77.19 403 THR A CA 1
ATOM 3275 C C . THR A 1 403 ? 6.296 64.558 -14.918 1.00 77.19 403 THR A C 1
ATOM 3277 O O . THR A 1 403 ? 5.228 65.074 -15.240 1.00 77.19 403 THR A O 1
ATOM 3280 N N . ILE A 1 404 ? 6.585 63.279 -15.179 1.00 77.69 404 ILE A N 1
ATOM 3281 C CA . ILE A 1 404 ? 5.691 62.363 -15.898 1.00 77.69 404 ILE A CA 1
ATOM 3282 C C . ILE A 1 404 ? 4.680 61.780 -14.916 1.00 77.69 404 ILE A C 1
ATOM 3284 O O . ILE A 1 404 ? 5.049 61.084 -13.967 1.00 77.69 404 ILE A O 1
ATOM 3288 N N . LYS A 1 405 ? 3.398 62.078 -15.137 1.00 80.12 405 LYS A N 1
ATOM 3289 C CA . LYS A 1 405 ? 2.317 61.712 -14.210 1.00 80.12 405 LYS A CA 1
ATOM 3290 C C . LYS A 1 405 ? 1.487 60.535 -14.700 1.00 80.12 405 LYS A C 1
ATOM 3292 O O . LYS A 1 405 ? 0.925 59.828 -13.874 1.00 80.12 405 LYS A O 1
ATOM 3297 N N . THR A 1 406 ? 1.399 60.296 -16.008 1.00 87.69 406 THR A N 1
ATOM 3298 C CA . THR A 1 406 ? 0.522 59.249 -16.570 1.00 87.69 406 THR A CA 1
ATOM 3299 C C . THR A 1 406 ? 1.270 58.239 -17.434 1.00 87.69 406 THR A C 1
ATOM 3301 O O . THR A 1 406 ? 2.284 58.556 -18.062 1.00 87.69 406 THR A O 1
ATOM 3304 N N . PHE A 1 407 ? 0.752 57.008 -17.515 1.00 84.75 407 PHE A N 1
ATOM 3305 C CA . PHE A 1 407 ? 1.324 55.981 -18.395 1.00 84.75 407 PHE A CA 1
ATOM 3306 C C . PHE A 1 407 ? 1.258 56.379 -19.879 1.00 84.75 407 PHE A C 1
ATOM 3308 O O . PHE A 1 407 ? 2.074 55.917 -20.673 1.00 84.75 407 PHE A O 1
ATOM 3315 N N . ARG A 1 408 ? 0.344 57.280 -20.266 1.00 87.62 408 ARG A N 1
ATOM 3316 C CA . ARG A 1 408 ? 0.243 57.875 -21.608 1.00 87.62 408 ARG A CA 1
ATOM 3317 C C . ARG A 1 408 ? 1.472 58.716 -21.963 1.00 87.62 408 ARG A C 1
ATOM 3319 O O . ARG A 1 408 ? 1.996 58.583 -23.066 1.00 87.62 408 ARG A O 1
ATOM 3326 N N . GLU A 1 409 ? 1.950 59.544 -21.039 1.00 86.69 409 GLU A N 1
ATOM 3327 C CA . GLU A 1 409 ? 3.174 60.342 -21.214 1.00 86.69 409 GLU A CA 1
ATOM 3328 C C . GLU A 1 409 ? 4.411 59.438 -21.263 1.00 86.69 409 GLU A C 1
ATOM 3330 O O . GLU A 1 409 ? 5.256 59.571 -22.152 1.00 86.69 409 GLU A O 1
ATOM 3335 N N . LEU A 1 410 ? 4.467 58.433 -20.380 1.00 85.69 410 LEU A N 1
ATOM 3336 C CA . LEU A 1 410 ? 5.525 57.424 -20.401 1.00 85.69 410 LEU A CA 1
ATOM 3337 C C . LEU A 1 410 ? 5.545 56.648 -21.733 1.00 85.69 410 LEU A C 1
ATOM 3339 O O . LEU A 1 410 ? 6.617 56.357 -22.267 1.00 85.69 410 LEU A O 1
ATOM 3343 N N . LYS A 1 411 ? 4.370 56.383 -22.321 1.00 85.06 411 LYS A N 1
ATOM 3344 C CA . LYS A 1 411 ? 4.222 55.730 -23.631 1.00 85.06 411 LYS A CA 1
ATOM 3345 C C . LYS A 1 411 ? 4.853 56.511 -24.763 1.00 85.06 411 LYS A C 1
ATOM 3347 O O . LYS A 1 411 ? 5.488 55.908 -25.624 1.00 85.06 411 LYS A O 1
ATOM 3352 N N . GLN A 1 412 ? 4.731 57.834 -24.757 1.00 84.38 412 GLN A N 1
ATOM 3353 C CA . GLN A 1 412 ? 5.350 58.681 -25.778 1.00 84.38 412 GLN A CA 1
ATOM 3354 C C . GLN A 1 412 ? 6.881 58.622 -25.712 1.00 84.38 412 GLN A C 1
ATOM 3356 O O . GLN A 1 412 ? 7.553 58.632 -26.746 1.00 84.38 412 GLN A O 1
ATOM 3361 N N . ILE A 1 413 ? 7.436 58.485 -24.506 1.00 81.88 413 ILE A N 1
ATOM 3362 C CA . ILE A 1 413 ? 8.879 58.335 -24.295 1.00 81.88 413 ILE A CA 1
ATOM 3363 C C . ILE A 1 413 ? 9.344 56.954 -24.751 1.00 81.88 413 ILE A C 1
ATOM 3365 O O . ILE A 1 413 ? 10.282 56.854 -25.534 1.00 81.88 413 ILE A O 1
ATOM 3369 N N . VAL A 1 414 ? 8.653 55.882 -24.355 1.00 81.44 414 VAL A N 1
ATOM 3370 C CA . VAL A 1 414 ? 8.988 54.527 -24.827 1.00 81.44 414 VAL A CA 1
ATOM 3371 C C . VAL A 1 414 ? 8.863 54.440 -26.353 1.00 81.44 414 VAL A C 1
ATOM 3373 O O . VAL A 1 414 ? 9.733 53.873 -27.014 1.00 81.44 414 VAL A O 1
ATOM 3376 N N . ARG A 1 415 ? 7.843 55.070 -26.943 1.00 81.38 415 ARG A N 1
ATOM 3377 C CA . ARG A 1 415 ? 7.683 55.173 -28.397 1.00 81.38 415 ARG A CA 1
ATOM 3378 C C . ARG A 1 415 ? 8.876 55.850 -29.064 1.00 81.38 415 ARG A C 1
ATOM 3380 O O . ARG A 1 415 ? 9.370 55.333 -30.066 1.00 81.38 415 ARG A O 1
ATOM 3387 N N . SER A 1 416 ? 9.350 56.975 -28.528 1.00 76.81 416 SER A N 1
ATOM 3388 C CA . SER A 1 416 ? 10.495 57.687 -29.105 1.00 76.81 416 SER A CA 1
ATOM 3389 C C . SER A 1 416 ? 11.806 56.911 -28.935 1.00 76.81 416 SER A C 1
ATOM 3391 O O . SER A 1 416 ? 12.609 56.875 -29.866 1.00 76.81 416 SER A O 1
ATOM 3393 N N . CYS A 1 417 ? 11.987 56.214 -27.809 1.00 73.75 417 CYS A N 1
ATOM 3394 C CA . CYS A 1 417 ? 13.173 55.402 -27.541 1.00 73.75 417 CYS A CA 1
ATOM 3395 C C . CYS A 1 417 ? 13.247 54.124 -28.391 1.00 73.75 417 CYS A C 1
ATOM 3397 O O . CYS A 1 417 ? 14.334 53.753 -28.828 1.00 73.75 417 CYS A O 1
ATOM 3399 N N . PHE A 1 418 ? 12.121 53.443 -28.628 1.00 73.19 418 PHE A N 1
ATOM 3400 C CA . PHE A 1 418 ? 12.101 52.124 -29.283 1.00 73.19 418 PHE A CA 1
ATOM 3401 C C . PHE A 1 418 ? 11.568 52.130 -30.722 1.00 73.19 418 PHE A C 1
ATOM 3403 O O . PHE A 1 418 ? 11.564 51.079 -31.370 1.00 73.19 418 PHE A O 1
ATOM 3410 N N . MET A 1 419 ? 11.150 53.294 -31.236 1.00 76.38 419 MET A N 1
ATOM 3411 C CA . MET A 1 419 ? 10.572 53.458 -32.577 1.00 76.38 419 MET A CA 1
ATOM 3412 C C . MET A 1 419 ? 9.438 52.457 -32.860 1.00 76.38 419 MET A C 1
ATOM 3414 O O . MET A 1 419 ? 9.413 51.812 -33.909 1.00 76.38 419 MET A O 1
ATOM 3418 N N . ALA A 1 420 ? 8.537 52.285 -31.891 1.00 75.62 420 ALA A N 1
ATOM 3419 C CA . ALA A 1 420 ? 7.360 51.419 -31.987 1.00 75.62 420 ALA A CA 1
ATOM 3420 C C . ALA A 1 420 ? 6.095 52.251 -32.266 1.00 75.62 420 ALA A C 1
ATOM 3422 O O . ALA A 1 420 ? 6.021 53.415 -31.865 1.00 75.62 420 ALA A O 1
ATOM 3423 N N . GLU A 1 421 ? 5.105 51.686 -32.958 1.00 80.94 421 GLU A N 1
ATOM 3424 C CA . GLU A 1 421 ? 3.814 52.364 -33.159 1.00 80.94 421 GLU A CA 1
ATOM 3425 C C . GLU A 1 421 ? 2.978 52.352 -31.854 1.00 80.94 421 GLU A C 1
ATOM 3427 O O . GLU A 1 421 ? 3.187 51.517 -30.972 1.00 80.94 421 GLU A O 1
ATOM 3432 N N . ASP A 1 422 ? 2.037 53.294 -31.677 1.00 78.00 422 ASP A N 1
ATOM 3433 C CA . ASP A 1 422 ? 1.282 53.429 -30.409 1.00 78.00 422 ASP A CA 1
ATOM 3434 C C . ASP A 1 422 ? 0.495 52.158 -30.046 1.00 78.00 422 ASP A C 1
ATOM 3436 O O . ASP A 1 422 ? 0.282 51.852 -28.875 1.00 78.00 422 ASP A O 1
ATOM 3440 N N . ASN A 1 423 ? 0.056 51.407 -31.044 1.00 81.31 423 ASN A N 1
ATOM 3441 C CA . ASN A 1 423 ? -0.652 50.135 -30.919 1.00 81.31 423 ASN A CA 1
ATOM 3442 C C . ASN A 1 423 ? 0.268 48.939 -30.602 1.00 81.31 423 ASN A C 1
ATOM 3444 O O . ASN A 1 423 ? -0.243 47.854 -30.338 1.00 81.31 423 ASN A O 1
ATOM 3448 N N . GLU A 1 424 ? 1.591 49.113 -30.600 1.00 80.94 424 GLU A N 1
ATOM 3449 C CA . GLU A 1 424 ? 2.555 48.034 -30.349 1.00 80.94 424 GLU A CA 1
ATOM 3450 C C . GLU A 1 424 ? 3.064 47.999 -28.901 1.00 80.94 424 GLU A C 1
ATOM 3452 O O . GLU A 1 424 ? 3.696 47.020 -28.511 1.00 80.94 424 GLU A O 1
ATOM 3457 N N . ILE A 1 425 ? 2.809 49.043 -28.104 1.00 83.06 425 ILE A N 1
ATOM 3458 C CA . ILE A 1 425 ? 3.349 49.196 -26.744 1.00 83.06 425 ILE A CA 1
ATOM 3459 C C . ILE A 1 425 ? 2.251 48.960 -25.703 1.00 83.06 425 ILE A C 1
ATOM 3461 O O . ILE A 1 425 ? 1.279 49.723 -25.625 1.00 83.06 425 ILE A O 1
ATOM 3465 N N . PHE A 1 426 ? 2.456 47.951 -24.858 1.00 80.00 426 PHE A N 1
ATOM 3466 C CA . PHE A 1 426 ? 1.574 47.590 -23.750 1.00 80.00 426 PHE A CA 1
ATOM 3467 C C . PHE A 1 426 ? 2.341 47.621 -22.426 1.00 80.00 426 PHE A C 1
ATOM 3469 O O . PHE A 1 426 ? 3.492 47.186 -22.356 1.00 80.00 426 PHE A O 1
ATOM 3476 N N . TYR A 1 427 ? 1.697 48.133 -21.379 1.00 83.94 427 TYR A N 1
ATOM 3477 C CA . TYR A 1 427 ? 2.227 48.133 -20.017 1.00 83.94 427 TYR A CA 1
ATOM 3478 C C . TYR A 1 427 ? 1.530 47.048 -19.214 1.00 83.94 427 TYR A C 1
ATOM 3480 O O . TYR A 1 427 ? 0.301 46.972 -19.244 1.00 83.94 427 TYR A O 1
ATOM 3488 N N . THR A 1 428 ? 2.300 46.234 -18.500 1.00 74.81 428 THR A N 1
ATOM 3489 C CA . THR A 1 428 ? 1.769 45.214 -17.601 1.00 74.81 428 THR A CA 1
ATOM 3490 C C . THR A 1 428 ? 2.350 45.349 -16.201 1.00 74.81 428 THR A C 1
ATOM 3492 O O . THR A 1 428 ? 3.514 45.724 -16.036 1.00 74.81 428 THR A O 1
ATOM 3495 N N . ASP A 1 429 ? 1.564 45.010 -15.185 1.00 76.31 429 ASP A N 1
ATOM 3496 C CA . ASP A 1 429 ? 2.090 44.805 -13.834 1.00 76.31 429 ASP A CA 1
ATOM 3497 C C . ASP A 1 429 ? 2.900 43.488 -13.740 1.00 76.31 429 ASP A C 1
ATOM 3499 O O . ASP A 1 429 ? 3.052 42.752 -14.723 1.00 76.31 429 ASP A O 1
ATOM 3503 N N . GLN A 1 430 ? 3.436 43.175 -12.554 1.00 65.88 430 GLN A N 1
ATOM 3504 C CA . GLN A 1 430 ? 4.167 41.921 -12.312 1.00 65.88 430 GLN A CA 1
ATOM 3505 C C . GLN A 1 430 ? 3.310 40.659 -12.519 1.00 65.88 430 GLN A C 1
ATOM 3507 O O . GLN A 1 430 ? 3.865 39.584 -12.742 1.00 65.88 430 GLN A O 1
ATOM 3512 N N . MET A 1 431 ? 1.982 40.783 -12.456 1.00 61.44 431 MET A N 1
ATOM 3513 C CA . MET A 1 431 ? 1.027 39.685 -12.623 1.00 61.44 431 MET A CA 1
ATOM 3514 C C . MET A 1 431 ? 0.559 39.532 -14.080 1.00 61.44 431 MET A C 1
ATOM 3516 O O . MET A 1 431 ? -0.167 38.592 -14.395 1.00 61.44 431 MET A O 1
ATOM 3520 N N . GLY A 1 432 ? 1.001 40.415 -14.983 1.00 66.50 432 GLY A N 1
ATOM 3521 C CA . GLY A 1 432 ? 0.640 40.399 -16.400 1.00 66.50 432 GLY A CA 1
ATOM 3522 C C . GLY A 1 432 ? -0.665 41.131 -16.730 1.00 66.50 432 GLY A C 1
ATOM 3523 O O . GLY A 1 432 ? -1.138 41.027 -17.862 1.00 66.50 432 GLY A O 1
ATOM 3524 N N . ASN A 1 433 ? -1.246 41.883 -15.790 1.00 72.00 433 ASN A N 1
ATOM 3525 C CA . ASN A 1 433 ? -2.451 42.675 -16.036 1.00 72.00 433 ASN A CA 1
ATOM 3526 C C . ASN A 1 433 ? -2.115 43.936 -16.827 1.00 72.00 433 ASN A C 1
ATOM 3528 O O . ASN A 1 433 ? -1.126 44.608 -16.542 1.00 72.00 433 ASN A O 1
ATOM 3532 N N . LEU A 1 434 ? -2.958 44.279 -17.799 1.00 76.38 434 LEU A N 1
ATOM 3533 C CA . LEU A 1 434 ? -2.721 45.386 -18.723 1.00 76.38 434 LEU A CA 1
ATOM 3534 C C . LEU A 1 434 ? -3.124 46.726 -18.083 1.00 76.38 434 LEU A C 1
ATOM 3536 O O . LEU A 1 434 ? -4.289 46.930 -17.741 1.00 76.38 434 LEU A O 1
ATOM 3540 N N . LEU A 1 435 ? -2.163 47.639 -17.927 1.00 81.69 435 LEU A N 1
ATOM 3541 C CA . LEU A 1 435 ? -2.369 48.945 -17.295 1.00 81.69 435 LEU A CA 1
ATOM 3542 C C . LEU A 1 435 ? -2.989 49.940 -18.287 1.00 81.69 435 LEU A C 1
ATOM 3544 O O . LEU A 1 435 ? -2.570 50.032 -19.445 1.00 81.69 435 LEU A O 1
ATOM 3548 N N . GLN A 1 436 ? -3.985 50.706 -17.836 1.00 84.25 436 GLN A N 1
ATOM 3549 C CA . GLN A 1 436 ? -4.643 51.712 -18.672 1.00 84.25 436 GLN A CA 1
ATOM 3550 C C . GLN A 1 436 ? -3.773 52.968 -18.803 1.00 84.25 436 GLN A C 1
ATOM 3552 O O . GLN A 1 436 ? -3.143 53.415 -17.848 1.00 84.25 436 GLN A O 1
ATOM 3557 N N . PHE A 1 437 ? -3.765 53.583 -19.988 1.00 80.06 437 PHE A N 1
ATOM 3558 C CA . PHE A 1 437 ? -2.858 54.699 -20.292 1.00 80.06 437 PHE A CA 1
ATOM 3559 C C . PHE A 1 437 ? -3.119 55.960 -19.454 1.00 80.06 437 PHE A C 1
ATOM 3561 O O . PHE A 1 437 ? -2.203 56.752 -19.248 1.00 80.06 437 PHE A O 1
ATOM 3568 N N . ASP A 1 438 ? -4.336 56.129 -18.941 1.00 82.25 438 ASP A N 1
ATOM 3569 C CA . ASP A 1 438 ? -4.738 57.337 -18.208 1.00 82.25 438 ASP A CA 1
ATOM 3570 C C . ASP A 1 438 ? -4.507 57.219 -16.696 1.00 82.25 438 ASP A C 1
ATOM 3572 O O . ASP A 1 438 ? -4.749 58.169 -15.953 1.00 82.25 438 ASP A O 1
ATOM 3576 N N . MET A 1 439 ? -4.003 56.069 -16.238 1.00 78.88 439 MET A N 1
ATOM 3577 C CA . MET A 1 439 ? -3.652 55.843 -14.839 1.00 78.88 439 MET A CA 1
ATOM 3578 C C . MET A 1 439 ? -2.428 56.672 -14.434 1.00 78.88 439 MET A C 1
ATOM 3580 O O . MET A 1 439 ? -1.493 56.873 -15.221 1.00 78.88 439 MET A O 1
ATOM 3584 N N . ASN A 1 440 ? -2.438 57.144 -13.185 1.00 80.94 440 ASN A N 1
ATOM 3585 C CA . ASN A 1 440 ? -1.326 57.887 -12.603 1.00 80.94 440 ASN A CA 1
ATOM 3586 C C . ASN A 1 440 ? -0.211 56.915 -12.188 1.00 80.94 440 ASN A C 1
ATOM 3588 O O . ASN A 1 440 ? -0.446 56.000 -11.401 1.00 80.94 440 ASN A O 1
ATOM 3592 N N . VAL A 1 441 ? 0.996 57.130 -12.712 1.00 74.00 441 VAL A N 1
ATOM 3593 C CA . VAL A 1 441 ? 2.142 56.216 -12.574 1.00 74.00 441 VAL A CA 1
ATOM 3594 C C . VAL A 1 441 ? 2.547 56.038 -11.109 1.00 74.00 441 VAL A C 1
ATOM 3596 O O . VAL A 1 441 ? 2.842 54.926 -10.686 1.00 74.00 441 VAL A O 1
ATOM 3599 N N . LEU A 1 442 ? 2.517 57.111 -10.315 1.00 69.69 442 LEU A N 1
ATOM 3600 C CA . LEU A 1 442 ? 2.959 57.087 -8.917 1.00 69.69 442 LEU A CA 1
ATOM 3601 C C . LEU A 1 442 ? 1.968 56.371 -7.992 1.00 69.69 442 LEU A C 1
ATOM 3603 O O . LEU A 1 442 ? 2.386 55.573 -7.159 1.00 69.69 442 LEU A O 1
ATOM 3607 N N . ASN A 1 443 ? 0.667 56.609 -8.168 1.00 69.69 443 ASN A N 1
ATOM 3608 C CA . ASN A 1 443 ? -0.360 56.064 -7.274 1.00 69.69 443 ASN A CA 1
ATOM 3609 C C . ASN A 1 443 ? -0.551 54.548 -7.436 1.00 69.69 443 ASN A C 1
ATOM 3611 O O . ASN A 1 443 ? -0.879 53.873 -6.464 1.00 69.69 443 ASN A O 1
ATOM 3615 N N . GLU A 1 444 ? -0.345 54.017 -8.644 1.00 68.50 444 GLU A N 1
ATOM 3616 C CA . GLU A 1 444 ? -0.471 52.578 -8.918 1.00 68.50 444 GLU A CA 1
ATOM 3617 C C . GLU A 1 444 ? 0.808 51.801 -8.577 1.00 68.50 444 GLU A C 1
ATOM 3619 O O . GLU A 1 444 ? 0.742 50.653 -8.142 1.00 68.50 444 GLU A O 1
ATOM 3624 N N . LEU A 1 445 ? 1.986 52.417 -8.739 1.00 62.44 445 LEU A N 1
ATOM 3625 C CA . LEU A 1 445 ? 3.257 51.769 -8.394 1.00 62.44 445 LEU A CA 1
ATOM 3626 C C . LEU A 1 445 ? 3.557 51.799 -6.898 1.00 62.44 445 LEU A C 1
ATOM 3628 O O . LEU A 1 445 ? 4.194 50.874 -6.393 1.00 62.44 445 LEU A O 1
ATOM 3632 N N . TYR A 1 446 ? 3.063 52.814 -6.191 1.00 61.84 446 TYR A N 1
ATOM 3633 C CA . TYR A 1 446 ? 3.197 52.948 -4.746 1.00 61.84 446 TYR A CA 1
ATOM 3634 C C . TYR A 1 446 ? 1.830 53.183 -4.085 1.00 61.84 446 TYR A C 1
ATOM 3636 O O . TYR A 1 446 ? 1.503 54.311 -3.710 1.00 61.84 446 TYR A O 1
ATOM 3644 N N . PRO A 1 447 ? 1.013 52.128 -3.899 1.00 59.56 447 PRO A N 1
ATOM 3645 C CA . PRO A 1 447 ? -0.186 52.232 -3.078 1.00 59.56 447 PRO A CA 1
ATOM 3646 C C . PRO A 1 447 ? 0.188 52.604 -1.629 1.00 59.56 447 PRO A C 1
ATOM 3648 O O . PRO A 1 447 ? 1.216 52.129 -1.140 1.00 59.56 447 PRO A O 1
ATOM 3651 N N . PRO A 1 448 ? -0.652 53.350 -0.884 1.00 51.28 448 PRO A N 1
ATOM 3652 C CA . PRO A 1 448 ? -0.329 53.854 0.463 1.00 51.28 448 PRO A CA 1
ATOM 3653 C C . PRO A 1 448 ? 0.092 52.774 1.474 1.00 51.28 448 PRO A C 1
ATOM 3655 O O . PRO A 1 448 ? 0.838 53.035 2.411 1.00 51.28 448 PRO A O 1
ATOM 3658 N N . ILE A 1 449 ? -0.353 51.530 1.271 1.00 45.31 449 ILE A N 1
ATOM 3659 C CA . ILE A 1 449 ? 0.021 50.372 2.096 1.00 45.31 449 ILE A CA 1
ATOM 3660 C C . ILE A 1 449 ? 1.521 50.034 2.009 1.00 45.31 449 ILE A C 1
ATOM 3662 O O . ILE A 1 449 ? 2.078 49.482 2.957 1.00 45.31 449 ILE A O 1
ATOM 3666 N N . TYR A 1 450 ? 2.190 50.378 0.905 1.00 52.34 450 TYR A N 1
ATOM 3667 C CA . TYR A 1 450 ? 3.589 50.026 0.655 1.00 52.34 450 TYR A CA 1
ATOM 3668 C C . TYR A 1 450 ? 4.596 51.034 1.222 1.00 52.34 450 TYR A C 1
ATOM 3670 O O . TYR A 1 450 ? 5.766 50.679 1.348 1.00 52.34 450 TYR A O 1
ATOM 3678 N N . GLU A 1 451 ? 4.167 52.218 1.686 1.00 51.72 451 GLU A N 1
ATOM 3679 C CA . GLU A 1 451 ? 5.022 53.109 2.498 1.00 51.72 451 GLU A CA 1
ATOM 3680 C C . GLU A 1 451 ? 5.492 52.434 3.803 1.00 51.72 451 GLU A C 1
ATOM 3682 O O . GLU A 1 451 ? 6.523 52.802 4.367 1.00 51.72 451 GLU A O 1
ATOM 3687 N N . LEU A 1 452 ? 4.781 51.396 4.263 1.00 45.28 452 LEU A N 1
ATOM 3688 C CA . LEU A 1 452 ? 5.139 50.608 5.446 1.00 45.28 452 LEU A CA 1
ATOM 3689 C C . LEU A 1 452 ? 6.198 49.524 5.167 1.00 45.28 452 LEU A C 1
ATOM 3691 O O . LEU A 1 452 ? 6.814 49.013 6.104 1.00 45.28 452 LEU A O 1
ATOM 3695 N N . LEU A 1 453 ? 6.454 49.178 3.901 1.00 44.50 453 LEU A N 1
ATOM 3696 C CA . LEU A 1 453 ? 7.426 48.158 3.502 1.00 44.50 453 LEU A CA 1
ATOM 3697 C C . LEU A 1 453 ? 8.684 48.837 2.949 1.00 44.50 453 LEU A C 1
ATOM 3699 O O . LEU A 1 453 ? 8.799 49.079 1.752 1.00 44.50 453 LEU A O 1
ATOM 3703 N N . ARG A 1 454 ? 9.662 49.104 3.828 1.00 44.06 454 ARG A N 1
ATOM 3704 C CA . ARG A 1 454 ? 10.903 49.866 3.542 1.00 44.06 454 ARG A CA 1
ATOM 3705 C C . ARG A 1 454 ? 11.750 49.407 2.335 1.00 44.06 454 ARG A C 1
ATOM 3707 O O . ARG A 1 454 ? 12.668 50.132 1.977 1.00 44.06 454 ARG A O 1
ATOM 3714 N N . ASN A 1 455 ? 11.456 48.262 1.713 1.00 52.81 455 ASN A N 1
ATOM 3715 C CA . ASN A 1 455 ? 12.263 47.654 0.645 1.00 52.81 455 ASN A CA 1
ATOM 3716 C C . ASN A 1 455 ? 11.455 47.266 -0.616 1.00 52.81 455 ASN A C 1
ATOM 3718 O O . ASN A 1 455 ? 11.886 46.385 -1.360 1.00 52.81 455 ASN A O 1
ATOM 3722 N N . TYR A 1 456 ? 10.271 47.842 -0.852 1.00 53.03 456 TYR A N 1
ATOM 3723 C CA . TYR A 1 456 ? 9.493 47.525 -2.056 1.00 53.03 456 TYR A CA 1
ATOM 3724 C C . TYR A 1 456 ? 9.919 48.383 -3.262 1.00 53.03 456 TYR A C 1
ATOM 3726 O O . TYR A 1 456 ? 9.746 49.602 -3.264 1.00 53.03 456 TYR A O 1
ATOM 3734 N N . GLU A 1 457 ? 10.450 47.733 -4.303 1.00 60.09 457 GLU A N 1
ATOM 3735 C CA . GLU A 1 457 ? 10.761 48.340 -5.604 1.00 60.09 457 GLU A CA 1
ATOM 3736 C C . GLU A 1 457 ? 9.723 47.884 -6.648 1.00 60.09 457 GLU A C 1
ATOM 3738 O O . GLU A 1 457 ? 9.765 46.730 -7.095 1.00 60.09 457 GLU A O 1
ATOM 3743 N N . PRO A 1 458 ? 8.768 48.739 -7.053 1.00 61.75 458 PRO A N 1
ATOM 3744 C CA . PRO A 1 458 ? 7.788 48.371 -8.061 1.00 61.75 458 PRO A CA 1
ATOM 3745 C C . PRO A 1 458 ? 8.458 48.220 -9.428 1.00 61.75 458 PRO A C 1
ATOM 3747 O O . PRO A 1 458 ? 9.268 49.046 -9.851 1.00 61.75 458 PRO A O 1
ATOM 3750 N N . THR A 1 459 ? 8.090 47.166 -10.158 1.00 64.69 459 THR A N 1
ATOM 3751 C CA . THR A 1 459 ? 8.565 46.936 -11.527 1.00 64.69 459 THR A CA 1
ATOM 3752 C C . THR A 1 459 ? 7.389 46.887 -12.495 1.00 64.69 459 THR A C 1
ATOM 3754 O O . THR A 1 459 ? 6.404 46.191 -12.261 1.00 64.69 459 THR A O 1
ATOM 3757 N N . VAL A 1 460 ? 7.498 47.635 -13.596 1.00 71.06 460 VAL A N 1
ATOM 3758 C CA . VAL A 1 460 ? 6.518 47.640 -14.693 1.00 71.06 460 VAL A CA 1
ATOM 3759 C C . VAL A 1 460 ? 7.092 46.871 -15.869 1.00 71.06 460 VAL A C 1
ATOM 3761 O O . VAL A 1 460 ? 8.176 47.194 -16.360 1.00 71.06 460 VAL A O 1
ATOM 3764 N N . GLY A 1 461 ? 6.357 45.869 -16.342 1.00 71.12 461 GLY A N 1
ATOM 3765 C CA . GLY A 1 461 ? 6.654 45.194 -17.597 1.00 71.12 461 GLY A CA 1
ATOM 3766 C C . GLY A 1 461 ? 6.226 46.062 -18.779 1.00 71.12 461 GLY A C 1
ATOM 3767 O O . GLY A 1 461 ? 5.107 46.566 -18.813 1.00 71.12 461 GLY A O 1
ATOM 3768 N N . VAL A 1 462 ? 7.104 46.243 -19.767 1.00 78.44 462 VAL A N 1
ATOM 3769 C CA . VAL A 1 462 ? 6.757 46.906 -21.033 1.00 78.44 462 VAL A CA 1
ATOM 3770 C C . VAL A 1 462 ? 6.899 45.892 -22.153 1.00 78.44 462 VAL A C 1
ATOM 3772 O O . VAL A 1 462 ? 8.008 45.455 -22.460 1.00 78.44 462 VAL A O 1
ATOM 3775 N N . GLN A 1 463 ? 5.782 45.516 -22.767 1.00 74.19 463 GLN A N 1
ATOM 3776 C CA . GLN A 1 463 ? 5.760 44.576 -23.877 1.00 74.19 463 GLN A CA 1
ATOM 3777 C C . GLN A 1 463 ? 5.591 45.338 -25.192 1.00 74.19 463 GLN A C 1
ATOM 3779 O O . GLN A 1 463 ? 4.587 46.019 -25.401 1.00 74.19 463 GLN A O 1
ATOM 3784 N N . ILE A 1 464 ? 6.581 45.216 -26.082 1.00 78.06 464 ILE A N 1
ATOM 3785 C CA . ILE A 1 464 ? 6.548 45.805 -27.425 1.00 78.06 464 ILE A CA 1
ATOM 3786 C C . ILE A 1 464 ? 6.335 44.683 -28.441 1.00 78.06 464 ILE A C 1
ATOM 3788 O O . ILE A 1 464 ? 7.232 43.871 -28.677 1.00 78.06 464 ILE A O 1
ATOM 3792 N N . VAL A 1 465 ? 5.149 44.624 -29.040 1.00 73.00 465 VAL A N 1
ATOM 3793 C CA . VAL A 1 465 ? 4.779 43.602 -30.027 1.00 73.00 465 VAL A CA 1
ATOM 3794 C C . VAL A 1 465 ? 4.847 44.213 -31.421 1.00 73.00 465 VAL A C 1
ATOM 3796 O O . VAL A 1 465 ? 3.893 44.837 -31.870 1.00 73.00 465 VAL A O 1
ATOM 3799 N N . LYS A 1 466 ? 5.973 44.024 -32.124 1.00 64.06 466 LYS A N 1
ATOM 3800 C CA . LYS A 1 466 ? 6.108 44.484 -33.514 1.00 64.06 466 LYS A CA 1
ATOM 3801 C C . LYS A 1 466 ? 5.240 43.644 -34.441 1.00 64.06 466 LYS A C 1
ATOM 3803 O O . LYS A 1 466 ? 5.513 42.454 -34.633 1.00 64.06 466 LYS A O 1
ATOM 3808 N N . GLN A 1 467 ? 4.228 44.252 -35.051 1.00 51.72 467 GLN A N 1
ATOM 3809 C CA . GLN A 1 467 ? 3.431 43.566 -36.060 1.00 51.72 467 GLN A CA 1
ATOM 3810 C C . GLN A 1 467 ? 4.239 43.495 -37.356 1.00 51.72 467 GLN A C 1
ATOM 3812 O O . GLN A 1 467 ? 4.523 44.493 -38.017 1.00 51.72 467 GLN A O 1
ATOM 3817 N N . LYS A 1 468 ? 4.653 42.285 -37.738 1.00 48.91 468 LYS A N 1
ATOM 3818 C CA . LYS A 1 468 ? 5.342 42.056 -39.009 1.00 48.91 468 LYS A CA 1
ATOM 3819 C C . LYS A 1 468 ? 4.332 42.317 -40.132 1.00 48.91 468 LYS A C 1
ATOM 3821 O O . LYS A 1 468 ? 3.510 41.446 -40.400 1.00 48.91 468 LYS A O 1
ATOM 3826 N N . LYS A 1 469 ? 4.373 43.499 -40.770 1.00 46.03 469 LYS A N 1
ATOM 3827 C CA . LYS A 1 469 ? 3.586 43.788 -41.985 1.00 46.03 469 LYS A CA 1
ATOM 3828 C C . LYS A 1 469 ? 3.855 42.677 -42.997 1.00 46.03 469 LYS A C 1
ATOM 3830 O O . LYS A 1 469 ? 4.950 42.573 -43.552 1.00 46.03 469 LYS A O 1
ATOM 3835 N N . GLN A 1 470 ? 2.870 41.803 -43.162 1.00 38.97 470 GLN A N 1
ATOM 3836 C CA . GLN A 1 470 ? 2.891 40.739 -44.144 1.00 38.97 470 GLN A CA 1
ATOM 3837 C C . GLN A 1 470 ? 2.839 41.433 -45.504 1.00 38.97 470 GLN A C 1
ATOM 3839 O O . GLN A 1 470 ? 1.884 42.139 -45.815 1.00 38.97 470 GLN A O 1
ATOM 3844 N N . LYS A 1 471 ? 3.935 41.337 -46.256 1.00 39.25 471 LYS A N 1
ATOM 3845 C CA . LYS A 1 471 ? 4.013 41.838 -47.625 1.00 39.25 471 LYS A CA 1
ATOM 3846 C C . LYS A 1 471 ? 2.961 41.060 -48.420 1.00 39.25 471 LYS A C 1
ATOM 3848 O O . LYS A 1 471 ? 3.047 39.837 -48.491 1.00 39.25 471 LYS A O 1
ATOM 3853 N N . ASP A 1 472 ? 1.945 41.761 -48.913 1.00 40.38 472 ASP A N 1
ATOM 3854 C CA . ASP A 1 472 ? 0.894 41.207 -49.760 1.00 40.38 472 ASP A CA 1
ATOM 3855 C C . ASP A 1 472 ? 1.513 40.599 -51.029 1.00 40.38 472 ASP A C 1
ATOM 3857 O O . ASP A 1 472 ? 1.757 41.300 -52.009 1.00 40.38 472 ASP A O 1
ATOM 3861 N N . ASP A 1 473 ? 1.718 39.282 -51.045 1.00 40.53 473 ASP A N 1
ATOM 3862 C CA . ASP A 1 473 ? 1.933 38.499 -52.269 1.00 40.53 473 ASP A CA 1
ATOM 3863 C C . ASP A 1 473 ? 0.582 38.270 -52.982 1.00 40.53 473 ASP A C 1
ATOM 3865 O O . ASP A 1 473 ? 0.155 37.148 -53.260 1.00 40.53 473 ASP A O 1
ATOM 3869 N N . LYS A 1 474 ? -0.123 39.367 -53.284 1.00 41.34 474 LYS A N 1
ATOM 3870 C CA . LYS A 1 474 ? -1.300 39.393 -54.164 1.00 41.34 474 LYS A CA 1
ATOM 3871 C C . LYS A 1 474 ? -0.873 39.687 -55.601 1.00 41.34 474 LYS A C 1
ATOM 3873 O O . LYS A 1 474 ? -1.188 40.741 -56.140 1.00 41.34 474 LYS A O 1
ATOM 3878 N N . THR A 1 475 ? -0.169 38.758 -56.240 1.00 43.44 475 THR A N 1
ATOM 3879 C CA . THR A 1 475 ? 0.036 38.813 -57.704 1.00 43.44 475 THR A CA 1
ATOM 3880 C C . THR A 1 475 ? -0.056 37.469 -58.422 1.00 43.44 475 THR A C 1
ATOM 3882 O O . THR A 1 475 ? -0.157 37.473 -59.641 1.00 43.44 475 THR A O 1
ATOM 3885 N N . ASN A 1 476 ? -0.144 36.332 -57.719 1.00 41.09 476 ASN A N 1
ATOM 3886 C CA . ASN A 1 476 ? -0.212 35.017 -58.382 1.00 41.09 476 ASN A CA 1
ATOM 3887 C C . ASN A 1 476 ? -1.544 34.266 -58.210 1.00 41.09 476 ASN A C 1
ATOM 3889 O O . ASN A 1 476 ? -1.681 33.166 -58.738 1.00 41.09 476 ASN A O 1
ATOM 3893 N N . LEU A 1 477 ? -2.534 34.838 -57.511 1.00 37.78 477 LEU A N 1
ATOM 3894 C CA . LEU A 1 477 ? -3.841 34.190 -57.314 1.00 37.78 477 LEU A CA 1
ATOM 3895 C C . LEU A 1 477 ? -4.942 34.701 -58.262 1.00 37.78 477 LEU A C 1
ATOM 3897 O O . LEU A 1 477 ? -5.909 33.989 -58.494 1.00 37.78 477 LEU A O 1
ATOM 3901 N N . SER A 1 478 ? -4.780 35.882 -58.869 1.00 41.78 478 SER A N 1
ATOM 3902 C CA . SER A 1 478 ? -5.769 36.454 -59.799 1.00 41.78 478 SER A CA 1
ATOM 3903 C C . SER A 1 478 ? -5.688 35.893 -61.223 1.00 41.78 478 SER A C 1
ATOM 3905 O O . SER A 1 478 ? -6.645 36.019 -61.974 1.00 41.78 478 SER A O 1
ATOM 3907 N N . GLN A 1 479 ? -4.590 35.227 -61.598 1.00 41.59 479 GLN A N 1
ATOM 3908 C CA . GLN A 1 479 ? -4.458 34.573 -62.910 1.00 41.59 479 GLN A CA 1
ATOM 3909 C C . GLN A 1 479 ? -4.991 33.133 -62.930 1.00 41.59 479 GLN A C 1
ATOM 3911 O O . GLN A 1 479 ? -5.155 32.559 -64.004 1.00 41.59 479 GLN A O 1
ATOM 3916 N N . LEU A 1 480 ? -5.270 32.538 -61.763 1.00 40.34 480 LEU A N 1
ATOM 3917 C CA . LEU A 1 480 ? -5.774 31.164 -61.677 1.00 40.34 480 LEU A CA 1
ATOM 3918 C C . LEU A 1 480 ? -7.311 31.090 -61.662 1.00 40.34 480 LEU A C 1
ATOM 3920 O O . LEU A 1 480 ? -7.869 30.072 -62.062 1.00 40.34 480 LEU A O 1
ATOM 3924 N N . GLU A 1 481 ? -7.995 32.162 -61.249 1.00 41.09 481 GLU A N 1
ATOM 3925 C CA . GLU A 1 481 ? -9.465 32.236 -61.254 1.00 41.09 481 GLU A CA 1
ATOM 3926 C C . GLU A 1 481 ? -10.044 32.635 -62.621 1.00 41.09 481 GLU A C 1
ATOM 3928 O O . GLU A 1 481 ? -11.154 32.227 -62.954 1.00 41.09 481 GLU A O 1
ATOM 3933 N N . GLU A 1 482 ? -9.282 33.337 -63.466 1.00 40.12 482 GLU A N 1
ATOM 3934 C CA . GLU A 1 482 ? -9.758 33.790 -64.785 1.00 40.12 482 GLU A CA 1
ATOM 3935 C C . GLU A 1 482 ? -9.714 32.686 -65.866 1.00 40.12 482 GLU A C 1
ATOM 3937 O O . GLU A 1 482 ? -10.364 32.786 -66.905 1.00 40.12 482 GLU A O 1
ATOM 3942 N N . VAL A 1 483 ? -9.008 31.579 -65.603 1.00 44.28 483 VAL A N 1
ATOM 3943 C CA . VAL A 1 483 ? -8.910 30.426 -66.522 1.00 44.28 483 VAL A CA 1
ATOM 3944 C C . VAL A 1 483 ? -10.017 29.388 -66.276 1.00 44.28 483 VAL A C 1
ATOM 3946 O O . VAL A 1 483 ? -10.262 28.539 -67.131 1.00 44.28 483 VAL A O 1
ATOM 3949 N N . LEU A 1 484 ? -10.736 29.456 -65.148 1.00 41.94 484 LEU A N 1
ATOM 3950 C CA . LEU A 1 484 ? -11.758 28.459 -64.806 1.00 41.94 484 LEU A CA 1
ATOM 3951 C C . LEU A 1 484 ? -13.167 28.750 -65.356 1.00 41.94 484 LEU A C 1
ATOM 3953 O O . LEU A 1 484 ? -14.029 27.880 -65.249 1.00 41.94 484 LEU A O 1
ATOM 3957 N N . PHE A 1 485 ? -13.407 29.911 -65.978 1.00 45.31 485 PHE A N 1
ATOM 3958 C CA . PHE A 1 485 ? -14.739 30.300 -66.470 1.00 45.31 485 PHE A CA 1
ATOM 3959 C C . PHE A 1 485 ? -14.736 30.942 -67.865 1.00 45.31 485 PHE A C 1
ATOM 3961 O O . PHE A 1 485 ? -15.326 31.998 -68.077 1.00 45.31 485 PHE A O 1
ATOM 3968 N N . THR A 1 486 ? -14.127 30.285 -68.853 1.00 40.44 486 THR A N 1
ATOM 3969 C CA . THR A 1 486 ? -14.440 30.576 -70.262 1.00 40.44 486 THR A CA 1
ATOM 3970 C C . THR A 1 486 ? -14.849 29.307 -71.007 1.00 40.44 486 THR A C 1
ATOM 3972 O O . THR A 1 486 ? -14.055 28.415 -71.294 1.00 40.44 486 THR A O 1
ATOM 3975 N N . GLU A 1 487 ? -16.147 29.230 -71.300 1.00 50.00 487 GLU A N 1
ATOM 3976 C CA . GLU A 1 487 ? -16.754 28.273 -72.219 1.00 50.00 487 GLU A CA 1
ATOM 3977 C C . GLU A 1 487 ? -16.304 28.581 -73.654 1.00 50.00 487 GLU A C 1
ATOM 3979 O O . GLU A 1 487 ? -16.772 29.549 -74.248 1.00 50.00 487 GLU A O 1
ATOM 3984 N N . ALA A 1 488 ? -15.421 27.764 -74.236 1.00 42.75 488 ALA A N 1
ATOM 3985 C CA . ALA A 1 488 ? -15.309 27.628 -75.691 1.00 42.75 488 ALA A CA 1
ATOM 3986 C C . ALA A 1 488 ? -14.423 26.439 -76.110 1.00 42.75 488 ALA A C 1
ATOM 3988 O O . ALA A 1 488 ? -13.214 26.436 -75.907 1.00 42.75 488 ALA A O 1
ATOM 3989 N N . TYR A 1 489 ? -15.058 25.507 -76.824 1.00 41.19 489 TYR A N 1
ATOM 3990 C CA . TYR A 1 489 ? -14.506 24.518 -77.760 1.00 41.19 489 TYR A CA 1
ATOM 3991 C C . TYR A 1 489 ? -13.716 23.290 -77.243 1.00 41.19 489 TYR A C 1
ATOM 3993 O O . TYR A 1 489 ? -12.607 23.404 -76.722 1.00 41.19 489 TYR A O 1
ATOM 4001 N N . PRO A 1 490 ? -14.229 22.070 -77.521 1.00 52.28 490 PRO A N 1
ATOM 4002 C CA . PRO A 1 490 ? -13.516 20.813 -77.349 1.00 52.28 490 PRO A CA 1
ATOM 4003 C C . PRO A 1 490 ? -12.871 20.385 -78.678 1.00 52.28 490 PRO A C 1
ATOM 4005 O O . PRO A 1 490 ? -13.596 20.123 -79.625 1.00 52.28 490 PRO A O 1
ATOM 4008 N N . ASP A 1 491 ? -11.537 20.295 -78.761 1.00 43.12 491 ASP A N 1
ATOM 4009 C CA . ASP A 1 491 ? -10.879 19.357 -79.709 1.00 43.12 491 ASP A CA 1
ATOM 4010 C C . ASP A 1 491 ? -9.348 19.182 -79.558 1.00 43.12 491 ASP A C 1
ATOM 4012 O O . ASP A 1 491 ? -8.704 18.482 -80.339 1.00 43.12 491 ASP A O 1
ATOM 4016 N N . GLY A 1 492 ? -8.716 19.749 -78.524 1.00 44.44 492 GLY A N 1
ATOM 4017 C CA . GLY A 1 492 ? -7.257 19.636 -78.336 1.00 44.44 492 GLY A CA 1
ATOM 4018 C C . GLY A 1 492 ? -6.765 18.473 -77.459 1.00 44.44 492 GLY A C 1
ATOM 4019 O O . GLY A 1 492 ? -5.596 18.092 -77.533 1.00 44.44 492 GLY A O 1
ATOM 4020 N N . LEU A 1 493 ? -7.619 17.894 -76.608 1.00 40.09 493 LEU A N 1
ATOM 4021 C CA . LEU A 1 493 ? -7.158 17.092 -75.460 1.00 40.09 493 LEU A CA 1
ATOM 4022 C C . LEU A 1 493 ? -6.960 15.591 -75.729 1.00 40.09 493 LEU A C 1
ATOM 4024 O O . LEU A 1 493 ? -6.324 14.906 -74.931 1.00 40.09 493 LEU A O 1
ATOM 4028 N N . THR A 1 494 ? -7.403 15.056 -76.868 1.00 44.66 494 THR A N 1
ATOM 4029 C CA . THR A 1 494 ? -7.270 13.615 -77.169 1.00 44.66 494 THR A CA 1
ATOM 4030 C C . THR A 1 494 ? -5.936 13.227 -77.818 1.00 44.66 494 THR A C 1
ATOM 4032 O O . THR A 1 494 ? -5.600 12.041 -77.857 1.00 44.66 494 THR A O 1
ATOM 4035 N N . LYS A 1 495 ? -5.118 14.192 -78.267 1.00 41.84 495 LYS A N 1
ATOM 4036 C CA . LYS A 1 495 ? -3.787 13.915 -78.848 1.00 41.84 495 LYS A CA 1
ATOM 4037 C C . LYS A 1 495 ? -2.626 13.958 -77.852 1.00 41.84 495 LYS A C 1
ATOM 4039 O O . LYS A 1 495 ? -1.609 13.324 -78.115 1.00 41.84 495 LYS A O 1
ATOM 4044 N N . ILE A 1 496 ? -2.781 14.599 -76.692 1.00 44.41 496 ILE A N 1
ATOM 4045 C CA . ILE A 1 496 ? -1.723 14.654 -75.663 1.00 44.41 496 ILE A CA 1
ATOM 4046 C C . ILE A 1 496 ? -1.729 13.396 -74.771 1.00 44.41 496 ILE A C 1
ATOM 4048 O O . ILE A 1 496 ? -0.683 12.964 -74.292 1.00 44.41 496 ILE A O 1
ATOM 4052 N N . PHE A 1 497 ? -2.865 12.701 -74.650 1.00 41.41 497 PHE A N 1
ATOM 4053 C CA . PHE A 1 497 ? -2.979 11.485 -73.831 1.00 41.41 497 PHE A CA 1
ATOM 4054 C C . PHE A 1 497 ? -2.536 10.174 -74.508 1.00 41.41 497 PHE A C 1
ATOM 4056 O O . PHE A 1 497 ? -2.635 9.112 -73.899 1.00 41.41 497 PHE A O 1
ATOM 4063 N N . ARG A 1 498 ? -2.004 10.209 -75.740 1.00 42.00 498 ARG A N 1
ATOM 4064 C CA . ARG A 1 498 ? -1.493 9.002 -76.432 1.00 42.00 498 ARG A CA 1
ATOM 4065 C C . ARG A 1 498 ? 0.031 8.835 -76.424 1.00 42.00 498 ARG A C 1
ATOM 4067 O O . ARG A 1 498 ? 0.523 7.881 -77.019 1.00 42.00 498 ARG A O 1
ATOM 4074 N N . GLN A 1 499 ? 0.781 9.689 -75.723 1.00 42.56 499 GLN A N 1
ATOM 4075 C CA . GLN A 1 499 ? 2.249 9.582 -75.640 1.00 42.56 499 GLN A CA 1
ATOM 4076 C C . GLN A 1 499 ? 2.843 9.658 -74.224 1.00 42.56 499 GLN A C 1
ATOM 4078 O O . GLN A 1 499 ? 4.038 9.897 -74.067 1.00 42.56 499 GLN A O 1
ATOM 4083 N N . THR A 1 500 ? 2.083 9.344 -73.174 1.00 39.84 500 THR A N 1
ATOM 4084 C CA . THR A 1 500 ? 2.685 9.016 -71.873 1.00 39.84 500 THR A CA 1
ATOM 4085 C C . THR A 1 500 ? 3.038 7.533 -71.829 1.00 39.84 500 THR A C 1
ATOM 4087 O O . THR A 1 500 ? 2.256 6.646 -71.493 1.00 39.84 500 THR A O 1
ATOM 4090 N N . ARG A 1 501 ? 4.281 7.279 -72.241 1.00 40.94 501 ARG A N 1
ATOM 4091 C CA . ARG A 1 501 ? 5.067 6.074 -71.973 1.00 40.94 501 ARG A CA 1
ATOM 4092 C C . ARG A 1 501 ? 4.759 5.572 -70.553 1.00 40.94 501 ARG A C 1
ATOM 4094 O O . ARG A 1 501 ? 4.872 6.347 -69.607 1.00 40.94 501 ARG A O 1
ATOM 4101 N N . ARG A 1 502 ? 4.385 4.293 -70.415 1.00 42.34 502 ARG A N 1
ATOM 4102 C CA . ARG A 1 502 ? 4.244 3.600 -69.124 1.00 42.34 502 ARG A CA 1
ATOM 4103 C C . ARG A 1 502 ? 5.553 3.736 -68.338 1.00 42.34 502 ARG A C 1
ATOM 4105 O O . ARG A 1 502 ? 6.492 2.980 -68.559 1.00 42.34 502 ARG A O 1
ATOM 4112 N N . MET A 1 503 ? 5.631 4.740 -67.474 1.00 40.50 503 MET A N 1
ATOM 4113 C CA . MET A 1 503 ? 6.533 4.736 -66.335 1.00 40.50 503 MET A CA 1
ATOM 4114 C C . MET A 1 503 ? 5.807 3.914 -65.280 1.00 40.50 503 MET A C 1
ATOM 4116 O O . MET A 1 503 ? 4.762 4.333 -64.780 1.00 40.50 503 MET A O 1
ATOM 4120 N N . ASP A 1 504 ? 6.326 2.723 -64.996 1.00 43.84 504 ASP A N 1
ATOM 4121 C CA . ASP A 1 504 ? 5.956 1.961 -63.810 1.00 43.84 504 ASP A CA 1
ATOM 4122 C C . ASP A 1 504 ? 6.356 2.793 -62.584 1.00 43.84 504 ASP A C 1
ATOM 4124 O O . ASP A 1 504 ? 7.427 2.612 -62.002 1.00 43.84 504 ASP A O 1
ATOM 4128 N N . ASN A 1 505 ? 5.505 3.743 -62.196 1.00 45.09 505 ASN A N 1
ATOM 4129 C CA . ASN A 1 505 ? 5.600 4.419 -60.915 1.00 45.09 505 ASN A CA 1
ATOM 4130 C C . ASN A 1 505 ? 5.252 3.379 -59.852 1.00 45.09 505 ASN A C 1
ATOM 4132 O O . ASN A 1 505 ? 4.116 3.278 -59.390 1.00 45.09 505 ASN A O 1
ATOM 4136 N N . LYS A 1 506 ? 6.248 2.571 -59.480 1.00 47.38 506 LYS A N 1
ATOM 4137 C CA . LYS A 1 506 ? 6.226 1.815 -58.235 1.00 47.38 506 LYS A CA 1
ATOM 4138 C C . LYS A 1 506 ? 6.027 2.839 -57.128 1.00 47.38 506 LYS A C 1
ATOM 4140 O O . LYS A 1 506 ? 6.953 3.569 -56.783 1.00 47.38 506 LYS A O 1
ATOM 4145 N N . VAL A 1 507 ? 4.796 2.920 -56.624 1.00 52.78 507 VAL A N 1
ATOM 4146 C CA . VAL A 1 507 ? 4.459 3.696 -55.433 1.00 52.78 507 VAL A CA 1
ATOM 4147 C C . VAL A 1 507 ? 5.467 3.296 -54.371 1.00 52.78 507 VAL A C 1
ATOM 4149 O O . VAL A 1 507 ? 5.567 2.123 -54.005 1.00 52.78 507 VAL A O 1
ATOM 4152 N N . ASN A 1 508 ? 6.282 4.257 -53.949 1.00 56.66 508 ASN A N 1
ATOM 4153 C CA . ASN A 1 508 ? 7.334 3.998 -52.989 1.00 56.66 508 ASN A CA 1
ATOM 4154 C C . ASN A 1 508 ? 6.690 3.893 -51.602 1.00 56.66 508 ASN A C 1
ATOM 4156 O O . ASN A 1 508 ? 6.655 4.854 -50.835 1.00 56.66 508 ASN A O 1
ATOM 4160 N N . TRP A 1 509 ? 6.125 2.717 -51.313 1.00 57.25 509 TRP A N 1
ATOM 4161 C CA . TRP A 1 509 ? 5.413 2.394 -50.075 1.00 57.25 509 TRP A CA 1
ATOM 4162 C C . TRP A 1 509 ? 6.237 2.698 -48.818 1.00 57.25 509 TRP A C 1
ATOM 4164 O O . TRP A 1 509 ? 5.661 2.963 -47.769 1.00 57.25 509 TRP A O 1
ATOM 4174 N N . SER A 1 510 ? 7.570 2.739 -48.924 1.00 54.91 510 SER A N 1
ATOM 4175 C CA . SER A 1 510 ? 8.464 3.140 -47.831 1.00 54.91 510 SER A CA 1
ATOM 4176 C C . SER A 1 510 ? 8.253 4.592 -47.381 1.00 54.91 510 SER A C 1
ATOM 4178 O O . SER A 1 510 ? 8.217 4.864 -46.182 1.00 54.91 510 SER A O 1
ATOM 4180 N N . LEU A 1 511 ? 8.036 5.518 -48.323 1.00 61.88 511 LEU A N 1
ATOM 4181 C CA . LEU A 1 511 ? 7.785 6.925 -48.020 1.00 61.88 511 LEU A CA 1
ATOM 4182 C C . LEU A 1 511 ? 6.410 7.081 -47.354 1.00 61.88 511 LEU A C 1
ATOM 4184 O O . LEU A 1 511 ? 6.277 7.785 -46.358 1.00 61.88 511 LEU A O 1
ATOM 4188 N N . TYR A 1 512 ? 5.408 6.354 -47.859 1.00 59.59 512 TYR A N 1
ATOM 4189 C CA . TYR A 1 512 ? 4.042 6.357 -47.329 1.00 59.59 512 TYR A CA 1
ATOM 4190 C C . TYR A 1 512 ? 3.956 5.748 -45.918 1.00 59.59 512 TYR A C 1
ATOM 4192 O O . TYR A 1 512 ? 3.324 6.322 -45.035 1.00 59.59 512 TYR A O 1
ATOM 4200 N N . LEU A 1 513 ? 4.669 4.647 -45.661 1.00 56.03 513 LEU A N 1
ATOM 4201 C CA . LEU A 1 513 ? 4.801 4.059 -44.321 1.00 56.03 513 LEU A CA 1
ATOM 4202 C C . LEU A 1 513 ? 5.523 5.001 -43.342 1.00 56.03 513 LEU A C 1
ATOM 4204 O O . LEU A 1 513 ? 5.148 5.080 -42.174 1.00 56.03 513 LEU A O 1
ATOM 4208 N N . GLY A 1 514 ? 6.501 5.778 -43.818 1.00 63.47 514 GLY A N 1
ATOM 4209 C CA . GLY A 1 514 ? 7.139 6.833 -43.025 1.00 63.47 514 GLY A CA 1
ATOM 4210 C C . GLY A 1 514 ? 6.171 7.948 -42.606 1.00 63.47 514 GLY A C 1
ATOM 4211 O O . GLY A 1 514 ? 6.245 8.432 -41.474 1.00 63.47 514 GLY A O 1
ATOM 4212 N N . TYR A 1 515 ? 5.231 8.328 -43.478 1.00 65.38 515 TYR A N 1
ATOM 4213 C CA . TYR A 1 515 ? 4.151 9.260 -43.130 1.00 65.38 515 TYR A CA 1
ATOM 4214 C C . TYR A 1 515 ? 3.155 8.647 -42.143 1.00 65.38 515 TYR A C 1
ATOM 4216 O O . TYR A 1 515 ? 2.780 9.315 -41.182 1.00 65.38 515 TYR A O 1
ATOM 4224 N N . LEU A 1 516 ? 2.784 7.375 -42.318 1.00 60.53 516 LEU A N 1
ATOM 4225 C CA . LEU A 1 516 ? 1.876 6.677 -41.403 1.00 60.53 516 LEU A CA 1
ATOM 4226 C C . LEU A 1 516 ? 2.429 6.584 -39.976 1.00 60.53 516 LEU A C 1
ATOM 4228 O O . LEU A 1 516 ? 1.662 6.755 -39.037 1.00 60.53 516 LEU A O 1
ATOM 4232 N N . ASN A 1 517 ? 3.742 6.417 -39.791 1.00 66.56 517 ASN A N 1
ATOM 4233 C CA . ASN A 1 517 ? 4.341 6.446 -38.451 1.00 66.56 517 ASN A CA 1
ATOM 4234 C C . ASN A 1 517 ? 4.220 7.824 -37.784 1.00 66.56 517 ASN A C 1
ATOM 4236 O O . ASN A 1 517 ? 3.909 7.909 -36.601 1.00 66.56 517 ASN A O 1
ATOM 4240 N N . LYS A 1 518 ? 4.406 8.920 -38.531 1.00 73.62 518 LYS A N 1
ATOM 4241 C CA . LYS A 1 518 ? 4.197 10.276 -37.988 1.00 73.62 518 LYS A CA 1
ATOM 4242 C C . LYS A 1 518 ? 2.730 10.524 -37.636 1.00 73.62 518 LYS A C 1
ATOM 4244 O O . LYS A 1 518 ? 2.443 11.105 -36.596 1.00 73.62 518 LYS A O 1
ATOM 4249 N N . VAL A 1 519 ? 1.818 10.057 -38.488 1.00 73.94 519 VAL A N 1
ATOM 4250 C CA . VAL A 1 519 ? 0.370 10.141 -38.264 1.00 73.94 519 VAL A CA 1
ATOM 4251 C C . VAL A 1 519 ? -0.043 9.308 -37.050 1.00 73.94 519 VAL A C 1
ATOM 4253 O O . VAL A 1 519 ? -0.812 9.786 -36.224 1.00 73.94 519 VAL A O 1
ATOM 4256 N N . LYS A 1 520 ? 0.522 8.109 -36.883 1.00 78.19 520 LYS A N 1
ATOM 4257 C CA . LYS A 1 520 ? 0.318 7.260 -35.707 1.00 78.19 520 LYS A CA 1
ATOM 4258 C C . LYS A 1 520 ? 0.684 7.998 -34.419 1.00 78.19 520 LYS A C 1
ATOM 4260 O O . LYS A 1 520 ? -0.168 8.126 -33.546 1.00 78.19 520 LYS A O 1
ATOM 4265 N N . TYR A 1 521 ? 1.905 8.531 -34.325 1.00 73.81 521 TYR A N 1
ATOM 4266 C CA . TYR A 1 521 ? 2.331 9.265 -33.130 1.00 73.81 521 TYR A CA 1
ATOM 4267 C C . TYR A 1 521 ? 1.458 10.490 -32.873 1.00 73.81 521 TYR A C 1
ATOM 4269 O O . TYR A 1 521 ? 1.152 10.788 -31.723 1.00 73.81 521 TYR A O 1
ATOM 4277 N N . PHE A 1 522 ? 1.011 11.182 -33.923 1.00 78.94 522 PHE A N 1
ATOM 4278 C CA . PHE A 1 522 ? 0.070 12.290 -33.785 1.00 78.94 522 PHE A CA 1
ATOM 4279 C C . PHE A 1 522 ? -1.274 11.840 -33.189 1.00 78.94 522 PHE A C 1
ATOM 4281 O O . PHE A 1 522 ? -1.749 12.455 -32.239 1.00 78.94 522 PHE A O 1
ATOM 4288 N N . PHE A 1 523 ? -1.858 10.739 -33.672 1.00 79.50 523 PHE A N 1
ATOM 4289 C CA . PHE A 1 523 ? -3.103 10.205 -33.112 1.00 79.50 523 PHE A CA 1
ATOM 4290 C C . PHE A 1 523 ? -2.942 9.737 -31.664 1.00 79.50 523 PHE A C 1
ATOM 4292 O O . PHE A 1 523 ? -3.782 10.071 -30.833 1.00 79.50 523 PHE A O 1
ATOM 4299 N N . GLU A 1 524 ? -1.856 9.032 -31.340 1.00 76.75 524 GLU A N 1
ATOM 4300 C CA . GLU A 1 524 ? -1.537 8.650 -29.956 1.00 76.75 524 GLU A CA 1
ATOM 4301 C C . GLU A 1 524 ? -1.414 9.880 -29.052 1.00 76.75 524 GLU A C 1
ATOM 4303 O O . GLU A 1 524 ? -1.955 9.895 -27.951 1.00 76.75 524 GLU A O 1
ATOM 4308 N N . SER A 1 525 ? -0.776 10.943 -29.549 1.00 77.88 525 SER A N 1
ATOM 4309 C CA . SER A 1 525 ? -0.640 12.219 -28.844 1.00 77.88 525 SER A CA 1
ATOM 4310 C C . SER A 1 525 ? -1.990 12.864 -28.550 1.00 77.88 525 SER A C 1
ATOM 4312 O O . SER A 1 525 ? -2.256 13.263 -27.419 1.00 77.88 525 SER A O 1
ATOM 4314 N N . CYS A 1 526 ? -2.859 12.958 -29.559 1.00 81.88 526 CYS A N 1
ATOM 4315 C CA . CYS A 1 526 ? -4.188 13.538 -29.403 1.00 81.88 526 CYS A CA 1
ATOM 4316 C C . CYS A 1 526 ? -5.057 12.721 -28.442 1.00 81.88 526 CYS A C 1
ATOM 4318 O O . CYS A 1 526 ? -5.711 13.299 -27.579 1.00 81.88 526 CYS A O 1
ATOM 4320 N N . LEU A 1 527 ? -5.041 11.390 -28.562 1.00 81.69 527 LEU A N 1
ATOM 4321 C CA . LEU A 1 527 ? -5.791 10.495 -27.680 1.00 81.69 527 LEU A CA 1
ATOM 4322 C C . LEU A 1 527 ? -5.292 10.562 -26.237 1.00 81.69 527 LEU A C 1
ATOM 4324 O O . LEU A 1 527 ? -6.100 10.573 -25.314 1.00 81.69 527 LEU A O 1
ATOM 4328 N N . PHE A 1 528 ? -3.979 10.659 -26.037 1.00 78.25 528 PHE A N 1
ATOM 4329 C CA . PHE A 1 528 ? -3.390 10.795 -24.711 1.00 78.25 528 PHE A CA 1
ATOM 4330 C C . PHE A 1 528 ? -3.733 12.137 -24.052 1.00 78.25 528 PHE A C 1
ATOM 4332 O O . PHE A 1 528 ? -4.122 12.169 -22.888 1.00 78.25 528 PHE A O 1
ATOM 4339 N N . ILE A 1 529 ? -3.649 13.246 -24.795 1.00 82.31 529 ILE A N 1
ATOM 4340 C CA . ILE A 1 529 ? -4.050 14.571 -24.294 1.00 82.31 529 ILE A CA 1
ATOM 4341 C C . ILE A 1 529 ? -5.547 14.588 -23.963 1.00 82.31 529 ILE A C 1
ATOM 4343 O O . ILE A 1 529 ? -5.937 15.139 -22.936 1.00 82.31 529 ILE A O 1
ATOM 4347 N N . LEU A 1 530 ? -6.380 13.957 -24.797 1.00 86.12 530 LEU A N 1
ATOM 4348 C CA . LEU A 1 530 ? -7.811 13.821 -24.538 1.00 86.12 530 LEU A CA 1
ATOM 4349 C C . LEU A 1 530 ? -8.079 13.006 -23.265 1.00 86.12 530 LEU A C 1
ATOM 4351 O O . LEU A 1 530 ? -8.888 13.428 -22.442 1.00 86.12 530 LEU A O 1
ATOM 4355 N N . LEU A 1 531 ? -7.380 11.881 -23.079 1.00 81.62 531 LEU A N 1
ATOM 4356 C CA . LEU A 1 531 ? -7.459 11.066 -21.864 1.00 81.62 531 LEU A CA 1
ATOM 4357 C C . LEU A 1 531 ? -7.077 11.891 -20.630 1.00 81.62 531 LEU A C 1
ATOM 4359 O O . LEU A 1 531 ? -7.809 11.891 -19.649 1.00 81.62 531 LEU A O 1
ATOM 4363 N N . LEU A 1 532 ? -5.966 12.628 -20.697 1.00 80.12 532 LEU A N 1
ATOM 4364 C CA . LEU A 1 532 ? -5.491 13.479 -19.608 1.00 80.12 532 LEU A CA 1
ATOM 4365 C C . LEU A 1 532 ? -6.483 14.603 -19.284 1.00 80.12 532 LEU A C 1
ATOM 4367 O O . LEU A 1 532 ? -6.721 14.888 -18.116 1.00 80.12 532 LEU A O 1
ATOM 4371 N N . PHE A 1 533 ? -7.095 15.215 -20.298 1.00 85.12 533 PHE A N 1
ATOM 4372 C CA . PHE A 1 533 ? -8.113 16.243 -20.097 1.00 85.12 533 PHE A CA 1
ATOM 4373 C C . PHE A 1 533 ? -9.380 15.680 -19.444 1.00 85.12 533 PHE A C 1
ATOM 4375 O O . PHE A 1 533 ? -9.866 16.258 -18.475 1.00 85.12 533 PHE A O 1
ATOM 4382 N N . LEU A 1 534 ? -9.890 14.543 -19.935 1.00 83.56 534 LEU A N 1
ATOM 4383 C CA . LEU A 1 534 ? -11.041 13.860 -19.332 1.00 83.56 534 LEU A CA 1
ATOM 4384 C C . LEU A 1 534 ? -10.749 13.460 -17.886 1.00 83.56 534 LEU A C 1
ATOM 4386 O O . LEU A 1 534 ? -11.581 13.691 -17.017 1.00 83.56 534 LEU A O 1
ATOM 4390 N N . PHE A 1 535 ? -9.546 12.946 -17.634 1.00 81.12 535 PHE A N 1
ATOM 4391 C CA . PHE A 1 535 ? -9.088 12.561 -16.309 1.00 81.12 535 PHE A CA 1
ATOM 4392 C C . PHE A 1 535 ? -9.035 13.757 -15.346 1.00 81.12 535 PHE A C 1
ATOM 4394 O O . PHE A 1 535 ? -9.602 13.713 -14.257 1.00 81.12 535 PHE A O 1
ATOM 4401 N N . ILE A 1 536 ? -8.415 14.866 -15.764 1.00 80.44 536 ILE A N 1
ATOM 4402 C CA . ILE A 1 536 ? -8.376 16.108 -14.979 1.00 80.44 536 ILE A CA 1
ATOM 4403 C C . ILE A 1 536 ? -9.795 16.627 -14.723 1.00 80.44 536 ILE A C 1
ATOM 4405 O O . ILE A 1 536 ? -10.096 17.048 -13.610 1.00 80.44 536 ILE A O 1
ATOM 4409 N N . PHE A 1 537 ? -10.680 16.581 -15.720 1.00 83.31 537 PHE A N 1
ATOM 4410 C CA . PHE A 1 537 ? -12.063 17.025 -15.570 1.00 83.31 537 PHE A CA 1
ATOM 4411 C C . PHE A 1 537 ? -12.830 16.185 -14.537 1.00 83.31 537 PHE A C 1
ATOM 4413 O O . PHE A 1 537 ? -13.524 16.751 -13.692 1.00 83.31 537 PHE A O 1
ATOM 4420 N N . THR A 1 538 ? -12.669 14.857 -14.552 1.00 79.38 538 THR A N 1
ATOM 4421 C CA . THR A 1 538 ? -13.301 13.977 -13.558 1.00 79.38 538 THR A CA 1
ATOM 4422 C C . THR A 1 538 ? -12.711 14.161 -12.162 1.00 79.38 538 THR A C 1
ATOM 4424 O O . THR A 1 538 ? -13.462 14.251 -11.195 1.00 79.38 538 THR A O 1
ATOM 4427 N N . GLU A 1 539 ? -11.388 14.290 -12.041 1.00 77.12 539 GLU A N 1
ATOM 4428 C CA . GLU A 1 539 ? -10.725 14.407 -10.737 1.00 77.12 539 GLU A CA 1
ATOM 4429 C C . GLU A 1 539 ? -10.872 15.794 -10.104 1.00 77.12 539 GLU A C 1
ATOM 4431 O O . GLU A 1 539 ? -11.001 15.896 -8.891 1.00 77.12 539 GLU A O 1
ATOM 4436 N N . ILE A 1 540 ? -10.918 16.888 -10.874 1.00 74.69 540 ILE A N 1
ATOM 4437 C CA . ILE A 1 540 ? -11.152 18.232 -10.309 1.00 74.69 540 ILE A CA 1
ATOM 4438 C C . ILE A 1 540 ? -12.504 18.298 -9.589 1.00 74.69 540 ILE A C 1
ATOM 4440 O O . ILE A 1 540 ? -12.614 18.932 -8.534 1.00 74.69 540 ILE A O 1
ATOM 4444 N N . ASN A 1 541 ? -13.523 17.621 -10.123 1.00 67.25 541 ASN A N 1
ATOM 4445 C CA . ASN A 1 541 ? -14.821 17.519 -9.460 1.00 67.25 541 ASN A CA 1
ATOM 4446 C C . ASN A 1 541 ? -14.712 16.728 -8.148 1.00 67.25 541 ASN A C 1
ATOM 4448 O O . ASN A 1 541 ? -15.320 17.123 -7.153 1.00 67.25 541 ASN A O 1
ATOM 4452 N N . GLN A 1 542 ? -13.851 15.706 -8.106 1.00 65.19 542 GLN A N 1
ATOM 4453 C CA . GLN A 1 542 ? -13.520 14.984 -6.878 1.00 65.19 542 GLN A CA 1
ATOM 4454 C C . GLN A 1 542 ? -12.608 15.776 -5.930 1.00 65.19 542 GLN A C 1
ATOM 4456 O O . GLN A 1 542 ? -12.697 15.582 -4.734 1.00 65.19 542 GLN A O 1
ATOM 4461 N N . ILE A 1 543 ? -11.763 16.714 -6.362 1.00 57.09 543 ILE A N 1
ATOM 4462 C CA . ILE A 1 543 ? -10.892 17.478 -5.441 1.00 57.09 543 ILE A CA 1
ATOM 4463 C C . ILE A 1 543 ? -11.685 18.508 -4.624 1.00 57.09 543 ILE A C 1
ATOM 4465 O O . ILE A 1 543 ? -11.371 18.738 -3.453 1.00 57.09 543 ILE A O 1
ATOM 4469 N N . LYS A 1 544 ? -12.783 19.058 -5.170 1.00 55.84 544 LYS A N 1
ATOM 4470 C CA . LYS A 1 544 ? -13.744 19.874 -4.393 1.00 55.84 544 LYS A CA 1
ATOM 4471 C C . LYS A 1 544 ? -14.318 19.126 -3.174 1.00 55.84 544 LYS A C 1
ATOM 4473 O O . LYS A 1 544 ? -14.873 19.748 -2.275 1.00 55.84 544 LYS A O 1
ATOM 4478 N N . PHE A 1 545 ? -14.164 17.804 -3.117 1.00 51.00 545 PHE A N 1
ATOM 4479 C CA . PHE A 1 545 ? -14.583 16.928 -2.026 1.00 51.00 545 PHE A CA 1
ATOM 4480 C C . PHE A 1 545 ? -13.756 17.089 -0.734 1.00 51.00 545 PHE A C 1
ATOM 4482 O O . PHE A 1 545 ? -14.282 16.850 0.350 1.00 51.00 545 PHE A O 1
ATOM 4489 N N . VAL A 1 546 ? -12.481 17.503 -0.815 1.00 49.62 546 VAL A N 1
ATOM 4490 C CA . VAL A 1 546 ? -11.542 17.474 0.332 1.00 49.62 546 VAL A CA 1
ATOM 4491 C C . VAL A 1 546 ? -11.675 18.696 1.254 1.00 49.62 546 VAL A C 1
ATOM 4493 O O . VAL A 1 546 ? -11.253 18.658 2.407 1.00 49.62 546 VAL A O 1
ATOM 4496 N N . THR A 1 547 ? -12.335 19.771 0.819 1.00 48.53 547 THR A N 1
ATOM 4497 C CA . THR A 1 547 ? -12.477 21.005 1.615 1.00 48.53 547 THR A CA 1
ATOM 4498 C C . THR A 1 547 ? -13.522 20.931 2.737 1.00 48.53 547 THR A C 1
ATOM 4500 O O . THR A 1 547 ? -13.797 21.942 3.376 1.00 48.53 547 THR A O 1
ATOM 4503 N N . ASN A 1 548 ? -14.048 19.743 3.068 1.00 50.00 548 ASN A N 1
ATOM 4504 C CA . ASN A 1 548 ? -14.850 19.505 4.284 1.00 50.00 548 ASN A CA 1
ATOM 4505 C C . ASN A 1 548 ? -14.024 19.565 5.590 1.00 50.00 548 ASN A C 1
ATOM 4507 O O . ASN A 1 548 ? -14.501 19.186 6.663 1.00 50.00 548 ASN A O 1
ATOM 4511 N N . THR A 1 549 ? -12.808 20.111 5.517 1.00 53.47 549 THR A N 1
ATOM 4512 C CA . THR A 1 549 ? -11.945 20.448 6.648 1.00 53.47 549 THR A CA 1
ATOM 4513 C C . THR A 1 549 ? -12.657 21.270 7.710 1.00 53.47 549 THR A C 1
ATOM 4515 O O . THR A 1 549 ? -12.271 21.162 8.855 1.00 53.47 549 THR A O 1
ATOM 4518 N N . GLN A 1 550 ? -13.716 22.025 7.413 1.00 54.59 550 GLN A N 1
ATOM 4519 C CA . GLN A 1 550 ? -14.376 22.866 8.419 1.00 54.59 550 GLN A CA 1
ATOM 4520 C C . GLN A 1 550 ? -14.960 22.091 9.613 1.00 54.59 550 GLN A C 1
ATOM 4522 O O . GLN A 1 550 ? -14.816 22.566 10.733 1.00 54.59 550 GLN A O 1
ATOM 4527 N N . ILE A 1 551 ? -15.538 20.898 9.410 1.00 55.00 551 ILE A N 1
ATOM 4528 C CA . ILE A 1 551 ? -16.063 20.070 10.519 1.00 55.00 551 ILE A CA 1
ATOM 4529 C C . ILE A 1 551 ? -14.904 19.471 11.329 1.00 55.00 551 ILE A C 1
ATOM 4531 O O . ILE A 1 551 ? -14.898 19.506 12.555 1.00 55.00 551 ILE A O 1
ATOM 4535 N N . LEU A 1 552 ? -13.879 18.956 10.644 1.00 54.88 552 LEU A N 1
ATOM 4536 C CA . LEU A 1 552 ? -12.673 18.428 11.290 1.00 54.88 552 LEU A CA 1
ATOM 4537 C C . LEU A 1 552 ? -11.919 19.511 12.064 1.00 54.88 552 LEU A C 1
ATOM 4539 O O . LEU A 1 552 ? -11.505 19.276 13.189 1.00 54.88 552 LEU A O 1
ATOM 4543 N N . VAL A 1 553 ? -11.798 20.703 11.487 1.00 56.25 553 VAL A N 1
ATOM 4544 C CA . VAL A 1 553 ? -11.156 21.875 12.083 1.00 56.25 553 VAL A CA 1
ATOM 4545 C C . VAL A 1 553 ? -11.982 22.386 13.258 1.00 56.25 553 VAL A C 1
ATOM 4547 O O . VAL A 1 553 ? -11.391 22.750 14.266 1.00 56.25 553 VAL A O 1
ATOM 4550 N N . SER A 1 554 ? -13.320 22.370 13.201 1.00 56.84 554 SER A N 1
ATOM 4551 C CA . SER A 1 554 ? -14.134 22.745 14.362 1.00 56.84 554 SER A CA 1
ATOM 4552 C C . SER A 1 554 ? -13.984 21.750 15.510 1.00 56.84 554 SER A C 1
ATOM 4554 O O . SER A 1 554 ? -13.837 22.199 16.640 1.00 56.84 554 SER A O 1
ATOM 4556 N N . PHE A 1 555 ? -13.939 20.435 15.252 1.00 55.16 555 PHE A N 1
ATOM 4557 C CA . PHE A 1 555 ? -13.688 19.428 16.297 1.00 55.16 555 PHE A CA 1
ATOM 4558 C C . PHE A 1 555 ? -12.240 19.457 16.818 1.00 55.16 555 PHE A C 1
ATOM 4560 O O . PHE A 1 555 ? -12.028 19.395 18.024 1.00 55.16 555 PHE A O 1
ATOM 4567 N N . GLN A 1 556 ? -11.240 19.606 15.942 1.00 55.25 556 GLN A N 1
ATOM 4568 C CA . GLN A 1 556 ? -9.824 19.657 16.334 1.00 55.25 556 GLN A CA 1
ATOM 4569 C C . GLN A 1 556 ? -9.454 20.945 17.077 1.00 55.25 556 GLN A C 1
ATOM 4571 O O . GLN A 1 556 ? -8.664 20.891 18.015 1.00 55.25 556 GLN A O 1
ATOM 4576 N N . ASN A 1 557 ? -10.003 22.099 16.679 1.00 53.41 557 ASN A N 1
ATOM 4577 C CA . ASN A 1 557 ? -9.677 23.378 17.314 1.00 53.41 557 ASN A CA 1
ATOM 4578 C C . ASN A 1 557 ? -10.412 23.592 18.639 1.00 53.41 557 ASN A C 1
ATOM 4580 O O . ASN A 1 557 ? -9.936 24.372 19.460 1.00 53.41 557 ASN A O 1
ATOM 4584 N N . SER A 1 558 ? -11.580 22.973 18.833 1.00 50.72 558 SER A N 1
ATOM 4585 C CA . SER A 1 558 ? -12.385 23.217 20.034 1.00 50.72 558 SER A CA 1
ATOM 4586 C C . SER A 1 558 ? -11.866 22.465 21.254 1.00 50.72 558 SER A C 1
ATOM 4588 O O . SER A 1 558 ? -11.940 23.014 22.349 1.00 50.72 558 SER A O 1
ATOM 4590 N N . TYR A 1 559 ? -11.268 21.280 21.088 1.00 52.00 559 TYR A N 1
ATOM 4591 C CA . TYR A 1 559 ? -10.722 20.525 22.214 1.00 52.00 559 TYR A CA 1
ATOM 4592 C C . TYR A 1 559 ? -9.471 19.753 21.784 1.00 52.00 559 TYR A C 1
ATOM 4594 O O . TYR A 1 559 ? -9.599 18.716 21.125 1.00 52.00 559 TYR A O 1
ATOM 4602 N N . PRO A 1 560 ? -8.250 20.217 22.137 1.00 52.44 560 PRO A N 1
ATOM 4603 C CA . PRO A 1 560 ? -7.073 19.381 21.971 1.00 52.44 560 PRO A CA 1
ATOM 4604 C C . PRO A 1 560 ? -7.347 18.078 22.713 1.00 52.44 560 PRO A C 1
ATOM 4606 O O . PRO A 1 560 ? -7.877 18.095 23.822 1.00 52.44 560 PRO A O 1
ATOM 4609 N N . ILE A 1 561 ? -7.034 16.955 22.075 1.00 50.06 561 ILE A N 1
ATOM 4610 C CA . ILE A 1 561 ? -7.134 15.618 22.654 1.00 50.06 561 ILE A CA 1
ATOM 4611 C C . ILE A 1 561 ? -6.225 15.591 23.893 1.00 50.06 561 ILE A C 1
ATOM 4613 O O . ILE A 1 561 ? -5.037 15.287 23.813 1.00 50.06 561 ILE A O 1
ATOM 4617 N N . GLN A 1 562 ? -6.754 16.018 25.037 1.00 48.72 562 GLN A N 1
ATOM 4618 C CA . GLN A 1 562 ? -6.014 16.108 26.283 1.00 48.72 562 GLN A CA 1
ATOM 4619 C C . GLN A 1 562 ? -5.959 14.717 26.908 1.00 48.72 562 GLN A C 1
ATOM 4621 O O . GLN A 1 562 ? -6.967 14.014 27.017 1.00 48.72 562 GLN A O 1
ATOM 4626 N N . ARG A 1 563 ? -4.747 14.313 27.301 1.00 48.56 563 ARG A N 1
ATOM 4627 C CA . ARG A 1 563 ? -4.530 13.152 28.165 1.00 48.56 563 ARG A CA 1
ATOM 4628 C C . ARG A 1 563 ? -5.222 13.397 29.505 1.00 48.56 563 ARG A C 1
ATOM 4630 O O . ARG A 1 563 ? -5.237 14.520 29.998 1.00 48.56 563 ARG A O 1
ATOM 4637 N N . SER A 1 564 ? -5.701 12.314 30.105 1.00 51.03 564 SER A N 1
ATOM 4638 C CA . SER A 1 564 ? -6.327 12.241 31.430 1.00 51.03 564 SER A CA 1
ATOM 4639 C C . SER A 1 564 ? -7.716 12.874 31.536 1.00 51.03 564 SER A C 1
ATOM 4641 O O . SER A 1 564 ? -7.913 13.974 32.041 1.00 51.03 564 SER A O 1
ATOM 4643 N N . TYR A 1 565 ? -8.714 12.091 31.142 1.00 52.19 565 TYR A N 1
ATOM 4644 C CA . TYR A 1 565 ? -9.997 12.156 31.820 1.00 52.19 565 TYR A CA 1
ATOM 4645 C C . TYR A 1 565 ? -10.177 10.861 32.606 1.00 52.19 565 TYR A C 1
ATOM 4647 O O . TYR A 1 565 ? -9.991 9.797 32.008 1.00 52.19 565 TYR A O 1
ATOM 4655 N N . PRO A 1 566 ? -10.552 10.930 33.896 1.00 57.34 566 PRO A N 1
ATOM 4656 C CA . PRO A 1 566 ? -10.790 9.738 34.715 1.00 57.34 566 PRO A CA 1
ATOM 4657 C C . PRO A 1 566 ? -11.921 8.868 34.142 1.00 57.34 566 PRO A C 1
ATOM 4659 O O . PRO A 1 566 ? -12.041 7.695 34.471 1.00 57.34 566 PRO A O 1
ATOM 4662 N N . GLN A 1 567 ? -12.740 9.437 33.251 1.00 71.06 567 GLN A N 1
ATOM 4663 C CA . GLN A 1 567 ? -13.888 8.795 32.628 1.00 71.06 567 GLN A CA 1
ATOM 4664 C C . GLN A 1 567 ? -14.036 9.235 31.156 1.00 71.06 567 GLN A C 1
ATOM 4666 O O . GLN A 1 567 ? -14.868 10.086 30.834 1.00 71.06 567 GLN A O 1
ATOM 4671 N N . PRO A 1 568 ? -13.223 8.695 30.227 1.00 72.94 568 PRO A N 1
ATOM 4672 C CA . PRO A 1 568 ? -13.182 9.172 28.843 1.00 72.94 568 PRO A CA 1
ATOM 4673 C C . PRO A 1 568 ? -14.499 8.939 28.092 1.00 72.94 568 PRO A C 1
ATOM 4675 O O . PRO A 1 568 ? -14.905 9.795 27.316 1.00 72.94 568 PRO A O 1
ATOM 4678 N N . VAL A 1 569 ? -15.209 7.839 28.370 1.00 79.19 569 VAL A N 1
ATOM 4679 C CA . VAL A 1 569 ? -16.520 7.536 27.761 1.00 79.19 569 VAL A CA 1
ATOM 4680 C C . VAL A 1 569 ? -17.548 8.607 28.117 1.00 79.19 569 VAL A C 1
ATOM 4682 O O . VAL A 1 569 ? -18.259 9.083 27.239 1.00 79.19 569 VAL A O 1
ATOM 4685 N N . PHE A 1 570 ? -17.579 9.054 29.374 1.00 80.25 570 PHE A N 1
ATOM 4686 C CA . PHE A 1 570 ? -18.525 10.072 29.827 1.00 80.25 570 PHE A CA 1
ATOM 4687 C C . PHE A 1 570 ? -18.189 11.456 29.265 1.00 80.25 570 PHE A C 1
ATOM 4689 O O . PHE A 1 570 ? -19.081 12.170 28.818 1.00 80.25 570 PHE A O 1
ATOM 4696 N N . ASN A 1 571 ? -16.912 11.816 29.170 1.00 78.25 571 ASN A N 1
ATOM 4697 C CA . ASN A 1 571 ? -16.530 13.099 28.572 1.00 78.25 571 ASN A CA 1
ATOM 4698 C C . ASN A 1 571 ? -16.733 13.137 27.055 1.00 78.25 571 ASN A C 1
ATOM 4700 O O . ASN A 1 571 ? -17.067 14.175 26.493 1.00 78.25 571 ASN A O 1
ATOM 4704 N N . LEU A 1 572 ? -16.572 12.000 26.381 1.00 78.62 572 LEU A N 1
ATOM 4705 C CA . LEU A 1 572 ? -16.979 11.881 24.987 1.00 78.62 572 LEU A CA 1
ATOM 4706 C C . LEU A 1 572 ? -18.498 11.956 24.853 1.00 78.62 572 LEU A C 1
ATOM 4708 O O . LEU A 1 572 ? -18.988 12.593 23.928 1.00 78.62 572 LEU A O 1
ATOM 4712 N N . SER A 1 573 ? -19.249 11.384 25.795 1.00 79.94 573 SER A N 1
ATOM 4713 C CA . SER A 1 573 ? -20.708 11.474 25.786 1.00 79.94 573 SER A CA 1
ATOM 4714 C C . SER A 1 573 ? -21.209 12.911 25.917 1.00 79.94 573 SER A C 1
ATOM 4716 O O . SER A 1 573 ? -22.086 13.310 25.161 1.00 79.94 573 SER A O 1
ATOM 4718 N N . THR A 1 574 ? -20.606 13.734 26.780 1.00 80.19 574 THR A N 1
ATOM 4719 C CA . THR A 1 574 ? -20.991 15.148 26.907 1.00 80.19 574 THR A CA 1
ATOM 4720 C C . THR A 1 574 ? -20.674 15.936 25.637 1.00 80.19 574 THR A C 1
ATOM 4722 O O . THR A 1 574 ? -21.453 16.801 25.242 1.00 80.19 574 THR A O 1
ATOM 4725 N N . LEU A 1 575 ? -19.582 15.597 24.945 1.00 76.69 575 LEU A N 1
ATOM 4726 C CA . LEU A 1 575 ? -19.251 16.169 23.640 1.00 76.69 575 LEU A CA 1
ATOM 4727 C C . LEU A 1 575 ? -20.279 15.768 22.575 1.00 76.69 575 LEU A C 1
ATOM 4729 O O . LEU A 1 575 ? -20.728 16.617 21.811 1.00 76.69 575 LEU A O 1
ATOM 4733 N N . ILE A 1 576 ? -20.694 14.500 22.544 1.00 80.44 576 ILE A N 1
ATOM 4734 C CA . ILE A 1 576 ? -21.738 14.019 21.629 1.00 80.44 576 ILE A CA 1
ATOM 4735 C C . ILE A 1 576 ? -23.063 14.719 21.928 1.00 80.44 576 ILE A C 1
ATOM 4737 O O . ILE A 1 576 ? -23.712 15.203 21.004 1.00 80.44 576 ILE A O 1
ATOM 4741 N N . HIS A 1 577 ? -23.421 14.851 23.204 1.00 82.56 577 HIS A N 1
ATOM 4742 C CA . HIS A 1 577 ? -24.631 15.527 23.659 1.00 82.56 577 HIS A CA 1
ATOM 4743 C C . HIS A 1 577 ? -24.714 16.974 23.146 1.00 82.56 577 HIS A C 1
ATOM 4745 O O . HIS A 1 577 ? -25.761 17.384 22.655 1.00 82.56 577 HIS A O 1
ATOM 4751 N N . GLN A 1 578 ? -23.597 17.712 23.135 1.00 81.62 578 GLN A N 1
ATOM 4752 C CA . GLN A 1 578 ? -23.526 19.068 22.566 1.00 81.62 578 GLN A CA 1
ATOM 4753 C C . GLN A 1 578 ? -23.748 19.124 21.045 1.00 81.62 578 GLN A C 1
ATOM 4755 O O . GLN A 1 578 ? -24.031 20.193 20.509 1.00 81.62 578 GLN A O 1
ATOM 4760 N N . THR A 1 579 ? -23.602 18.003 20.332 1.00 80.31 579 THR A N 1
ATOM 4761 C CA . THR A 1 579 ? -23.866 17.932 18.884 1.00 80.31 579 THR A CA 1
ATOM 4762 C C . THR A 1 579 ? -25.322 17.608 18.544 1.00 80.31 579 THR A C 1
ATOM 4764 O O . THR A 1 579 ? -25.701 17.717 17.378 1.00 80.31 579 THR A O 1
ATOM 4767 N N . LEU A 1 580 ? -26.130 17.201 19.529 1.00 80.75 580 LEU A N 1
ATOM 4768 C CA . LEU A 1 580 ? -27.545 16.877 19.348 1.00 80.75 580 LEU A CA 1
ATOM 4769 C C . LEU A 1 580 ? -28.388 18.155 19.450 1.00 80.75 580 LEU A C 1
ATOM 4771 O O . LEU A 1 580 ? -28.147 18.989 20.322 1.00 80.75 580 LEU A O 1
ATOM 4775 N N . ALA A 1 581 ? -29.383 18.304 18.573 1.00 75.31 581 ALA A N 1
ATOM 4776 C CA . ALA A 1 581 ? -30.294 19.447 18.603 1.00 75.31 581 ALA A CA 1
ATOM 4777 C C . ALA A 1 581 ? -31.219 19.392 19.835 1.00 75.31 581 ALA A C 1
ATOM 4779 O O . ALA A 1 581 ? -31.672 18.316 20.230 1.00 75.31 581 ALA A O 1
ATOM 4780 N N . GLU A 1 582 ? -31.522 20.552 20.420 1.00 78.56 582 GLU A N 1
ATOM 4781 C CA . GLU A 1 582 ? -32.570 20.674 21.438 1.00 78.56 582 GLU A CA 1
ATOM 4782 C C . GLU A 1 582 ? -33.957 20.598 20.774 1.00 78.56 582 GLU A C 1
ATOM 4784 O O . GLU A 1 582 ? -34.179 21.213 19.730 1.00 78.56 582 GLU A O 1
ATOM 4789 N N . GLU A 1 583 ? -34.914 19.886 21.388 1.00 71.38 583 GLU A N 1
ATOM 4790 C CA . GLU A 1 583 ? -36.262 19.619 20.835 1.00 71.38 583 GLU A CA 1
ATOM 4791 C C . GLU A 1 583 ? -37.062 20.877 20.433 1.00 71.38 583 GLU A C 1
ATOM 4793 O O . GLU A 1 583 ? -38.033 20.774 19.686 1.00 71.38 583 GLU A O 1
ATOM 4798 N N . ASN A 1 584 ? -36.672 22.061 20.915 1.00 66.38 584 ASN A N 1
ATOM 4799 C CA . ASN A 1 584 ? -37.414 23.312 20.736 1.00 66.38 584 ASN A CA 1
ATOM 4800 C C . ASN A 1 584 ? -36.792 24.283 19.723 1.00 66.38 584 ASN A C 1
ATOM 4802 O O . ASN A 1 584 ? -37.354 25.355 19.486 1.00 66.38 584 ASN A O 1
ATOM 4806 N N . GLU A 1 585 ? -35.654 23.943 19.118 1.00 61.88 585 GLU A N 1
ATOM 4807 C CA . GLU A 1 585 ? -35.069 24.766 18.066 1.00 61.88 585 GLU A CA 1
ATOM 4808 C C . GLU A 1 585 ? -35.457 24.228 16.683 1.00 61.88 585 GLU A C 1
ATOM 4810 O O . GLU A 1 585 ? -34.829 23.312 16.160 1.00 61.88 585 GLU A O 1
ATOM 4815 N N . ASP A 1 586 ? -36.418 24.886 16.018 1.00 55.31 586 ASP A N 1
ATOM 4816 C CA . ASP A 1 586 ? -36.719 24.764 14.570 1.00 55.31 586 ASP A CA 1
ATOM 4817 C C . ASP A 1 586 ? -35.523 25.183 13.667 1.00 55.31 586 ASP A C 1
ATOM 4819 O O . ASP A 1 586 ? -35.667 25.554 12.493 1.00 55.31 586 ASP A O 1
ATOM 4823 N N . GLN A 1 587 ? -34.307 25.198 14.215 1.00 48.53 587 GLN A N 1
ATOM 4824 C CA . GLN A 1 587 ? -33.117 25.649 13.534 1.00 48.53 587 GLN A CA 1
ATOM 4825 C C . GLN A 1 587 ? -32.649 24.604 12.528 1.00 48.53 587 GLN A C 1
ATOM 4827 O O . GLN A 1 587 ? -32.497 23.414 12.796 1.00 48.53 587 GLN A O 1
ATOM 4832 N N . LYS A 1 588 ? -32.401 25.118 11.325 1.00 56.09 588 LYS A N 1
ATOM 4833 C CA . LYS A 1 588 ? -31.877 24.444 10.140 1.00 56.09 588 LYS A CA 1
ATOM 4834 C C . LYS A 1 588 ? -30.443 23.964 10.378 1.00 56.09 588 LYS A C 1
ATOM 4836 O O . LYS A 1 588 ? -29.516 24.452 9.729 1.00 56.09 588 LYS A O 1
ATOM 4841 N N . PHE A 1 589 ? -30.231 23.029 11.297 1.00 57.53 589 PHE A N 1
ATOM 4842 C CA . PHE A 1 589 ? -28.961 22.327 11.364 1.00 57.53 589 PHE A CA 1
ATOM 4843 C C . PHE A 1 589 ? -28.792 21.562 10.056 1.00 57.53 589 PHE A C 1
ATOM 4845 O O . PHE A 1 589 ? -29.571 20.679 9.700 1.00 57.53 589 PHE A O 1
ATOM 4852 N N . TYR A 1 590 ? -27.782 21.961 9.289 1.00 68.56 590 TYR A N 1
ATOM 4853 C CA . TYR A 1 590 ? -27.482 21.330 8.011 1.00 68.56 590 TYR A CA 1
ATOM 4854 C C . TYR A 1 590 ? -27.025 19.878 8.183 1.00 68.56 590 TYR A C 1
ATOM 4856 O O . TYR A 1 590 ? -27.184 19.096 7.250 1.00 68.56 590 TYR A O 1
ATOM 4864 N N . ASN A 1 591 ? -26.512 19.528 9.367 1.00 74.44 591 ASN A N 1
ATOM 4865 C CA . ASN A 1 591 ? -26.125 18.180 9.763 1.00 74.44 591 ASN A CA 1
ATOM 4866 C C . ASN A 1 591 ? -27.023 17.721 10.910 1.00 74.44 591 ASN A C 1
ATOM 4868 O O . ASN A 1 591 ? -27.057 18.396 11.936 1.00 74.44 591 ASN A O 1
ATOM 4872 N N . TYR A 1 592 ? -27.679 16.575 10.771 1.00 81.44 592 TYR A N 1
ATOM 4873 C CA . TYR A 1 592 ? -28.361 15.913 11.881 1.00 81.44 592 TYR A CA 1
ATOM 4874 C C . TYR A 1 592 ? -27.800 14.498 12.071 1.00 81.44 592 TYR A C 1
ATOM 4876 O O . TYR A 1 592 ? -27.484 13.833 11.081 1.00 81.44 592 TYR A O 1
ATOM 4884 N N . PRO A 1 593 ? -27.611 14.033 13.316 1.00 85.12 593 PRO A N 1
ATOM 4885 C CA . PRO A 1 593 ? -27.246 12.646 13.582 1.00 85.12 593 PRO A CA 1
ATOM 4886 C C . PRO A 1 593 ? -28.362 11.714 13.092 1.00 85.12 593 PRO A C 1
ATOM 4888 O O . PRO A 1 593 ? -29.545 12.056 13.136 1.00 85.12 593 PRO A O 1
ATOM 4891 N N . LEU A 1 594 ? -27.996 10.525 12.618 1.00 89.12 594 LEU A N 1
ATOM 4892 C CA . LEU A 1 594 ? -28.954 9.433 12.490 1.00 89.12 594 LEU A CA 1
ATOM 4893 C C . LEU A 1 594 ? -29.441 9.041 13.888 1.00 89.12 594 LEU A C 1
ATOM 4895 O O . LEU A 1 594 ? -28.724 9.215 14.870 1.00 89.12 594 LEU A O 1
ATOM 4899 N N . LYS A 1 595 ? -30.654 8.491 13.971 1.00 89.69 595 LYS A N 1
ATOM 4900 C CA . LYS A 1 595 ? -31.359 8.235 15.240 1.00 89.69 595 LYS A CA 1
ATOM 4901 C C . LYS A 1 595 ? -30.648 7.273 16.196 1.00 89.69 595 LYS A C 1
ATOM 4903 O O . LYS A 1 595 ? -31.009 7.215 17.361 1.00 89.69 595 LYS A O 1
ATOM 4908 N N . SER A 1 596 ? -29.660 6.534 15.718 1.00 91.75 596 SER A N 1
ATOM 4909 C CA . SER A 1 596 ? -28.977 5.465 16.444 1.00 91.75 596 SER A CA 1
ATOM 4910 C C . SER A 1 596 ? -27.465 5.557 16.226 1.00 91.75 596 SER A C 1
ATOM 4912 O O . SER A 1 596 ? -27.011 5.726 15.087 1.00 91.75 596 SER A O 1
ATOM 4914 N N . GLY A 1 597 ? -26.684 5.390 17.290 1.00 94.12 597 GLY A N 1
ATOM 4915 C CA . GLY A 1 597 ? -25.228 5.222 17.260 1.00 94.12 597 GLY A CA 1
ATOM 4916 C C . GLY A 1 597 ? -24.807 3.924 17.945 1.00 94.12 597 GLY A C 1
ATOM 4917 O O . GLY A 1 597 ? -25.628 3.273 18.577 1.00 94.12 597 GLY A O 1
ATOM 4918 N N . LEU A 1 598 ? -23.530 3.553 17.851 1.00 96.25 598 LEU A N 1
ATOM 4919 C CA . LEU A 1 598 ? -22.987 2.396 18.574 1.00 96.25 598 LEU A CA 1
ATOM 4920 C C . LEU A 1 598 ? -21.886 2.815 19.541 1.00 96.25 598 LEU A C 1
ATOM 4922 O O . LEU A 1 598 ? -21.033 3.638 19.200 1.00 96.25 598 LEU A O 1
ATOM 4926 N N . LEU A 1 599 ? -21.864 2.184 20.711 1.00 96.19 599 LEU A N 1
ATOM 4927 C CA . LEU A 1 599 ? -20.727 2.134 21.616 1.00 96.19 599 LEU A CA 1
ATOM 4928 C C . LEU A 1 599 ? -20.205 0.698 21.655 1.00 96.19 599 LEU A C 1
ATOM 4930 O O . LEU A 1 599 ? -20.910 -0.220 22.057 1.00 96.19 599 LEU A O 1
ATOM 4934 N N . ILE A 1 600 ? -18.962 0.503 21.228 1.00 96.44 600 ILE A N 1
ATOM 4935 C CA . ILE A 1 600 ? -18.313 -0.806 21.180 1.00 96.44 600 ILE A CA 1
ATOM 4936 C C . ILE A 1 600 ? -17.225 -0.848 22.244 1.00 96.44 600 ILE A C 1
ATOM 4938 O O . ILE A 1 600 ? -16.377 0.043 22.301 1.00 96.44 600 ILE A O 1
ATOM 4942 N N . GLN A 1 601 ? -17.208 -1.903 23.050 1.00 95.19 601 GLN A N 1
ATOM 4943 C CA . GLN A 1 601 ? -16.201 -2.144 24.075 1.00 95.19 601 GLN A CA 1
ATOM 4944 C C . GLN A 1 601 ? -15.431 -3.427 23.766 1.00 95.19 601 GLN A C 1
ATOM 4946 O O . GLN A 1 601 ? -16.009 -4.501 23.613 1.00 95.19 601 GLN A O 1
ATOM 4951 N N . LYS A 1 602 ? -14.102 -3.330 23.700 1.00 95.62 602 LYS A N 1
ATOM 4952 C CA . LYS A 1 602 ? -13.208 -4.487 23.590 1.00 95.62 602 LYS A CA 1
ATOM 4953 C C . LYS A 1 602 ? -12.566 -4.753 24.936 1.00 95.62 602 LYS A C 1
ATOM 4955 O O . LYS A 1 602 ? -11.937 -3.858 25.502 1.00 95.62 602 LYS A O 1
ATOM 4960 N N . LEU A 1 603 ? -12.702 -5.981 25.414 1.00 94.31 603 LEU A N 1
ATOM 4961 C CA . LEU A 1 603 ? -12.195 -6.412 26.709 1.00 94.31 603 LEU A CA 1
ATOM 4962 C C . LEU A 1 603 ? -10.913 -7.231 26.571 1.00 94.31 603 LEU A C 1
ATOM 4964 O O . LEU A 1 603 ? -10.698 -7.918 25.570 1.00 94.31 603 LEU A O 1
ATOM 4968 N N . VAL A 1 604 ? -10.057 -7.130 27.581 1.00 93.44 604 VAL A N 1
ATOM 4969 C CA . VAL A 1 604 ? -8.840 -7.933 27.723 1.00 93.44 604 VAL A CA 1
ATOM 4970 C C . VAL A 1 604 ? -9.156 -9.179 28.541 1.00 93.44 604 VAL A C 1
ATOM 4972 O O . VAL A 1 604 ? -9.855 -9.085 29.551 1.00 93.44 604 VAL A O 1
ATOM 4975 N N . GLN A 1 605 ? -8.642 -10.337 28.122 1.00 92.75 605 GLN A N 1
ATOM 4976 C CA . GLN A 1 605 ? -8.795 -11.561 28.904 1.00 92.75 605 GLN A CA 1
ATOM 4977 C C . GLN A 1 605 ? -8.007 -11.460 30.216 1.00 92.75 605 GLN A C 1
ATOM 4979 O O . GLN A 1 605 ? -6.825 -11.105 30.222 1.00 92.75 605 GLN A O 1
ATOM 4984 N N . GLU A 1 606 ? -8.673 -11.787 31.321 1.00 90.69 606 GLU A N 1
ATOM 4985 C CA . GLU A 1 606 ? -8.026 -11.974 32.616 1.00 90.69 606 GLU A CA 1
ATOM 4986 C C . GLU A 1 606 ? -7.220 -13.274 32.580 1.00 90.69 606 GLU A C 1
ATOM 4988 O O . GLU A 1 606 ? -7.746 -14.338 32.244 1.00 90.69 606 GLU A O 1
ATOM 4993 N N . GLU A 1 607 ? -5.927 -13.186 32.881 1.00 89.38 607 GLU A N 1
ATOM 4994 C CA . GLU A 1 607 ? -5.089 -14.365 33.063 1.00 89.38 607 GLU A CA 1
ATOM 4995 C C . GLU A 1 607 ? -5.056 -14.770 34.527 1.00 89.38 607 GLU A C 1
ATOM 4997 O O . GLU A 1 607 ? -5.080 -13.934 35.435 1.00 89.38 607 GLU A O 1
ATOM 5002 N N . ASN A 1 608 ? -4.969 -16.081 34.751 1.00 88.19 608 ASN A N 1
ATOM 5003 C CA . ASN A 1 608 ? -4.733 -16.593 36.085 1.00 88.19 608 ASN A CA 1
ATOM 5004 C C . ASN A 1 608 ? -3.397 -16.032 36.601 1.00 88.19 608 ASN A C 1
ATOM 5006 O O . ASN A 1 608 ? -2.404 -15.994 35.873 1.00 88.19 608 ASN A O 1
ATOM 5010 N N . ILE A 1 609 ? -3.366 -15.594 37.859 1.00 84.94 609 ILE A N 1
ATOM 5011 C CA . ILE A 1 609 ? -2.200 -14.932 38.470 1.00 84.94 609 ILE A CA 1
ATOM 5012 C C . ILE A 1 609 ? -0.960 -15.839 38.420 1.00 84.94 609 ILE A C 1
ATOM 5014 O O . ILE A 1 609 ? 0.166 -15.353 38.274 1.00 84.94 609 ILE A O 1
ATOM 5018 N N . ASP A 1 610 ? -1.168 -17.156 38.462 1.00 83.25 610 ASP A N 1
ATOM 5019 C CA . ASP A 1 610 ? -0.109 -18.158 38.341 1.00 83.25 610 ASP A CA 1
ATOM 5020 C C . ASP A 1 610 ? 0.634 -18.075 36.995 1.00 83.25 610 ASP A C 1
ATOM 5022 O O . ASP A 1 610 ? 1.865 -18.187 36.969 1.00 83.25 610 ASP A O 1
ATOM 5026 N N . ASP A 1 611 ? -0.094 -17.784 35.913 1.00 84.38 611 ASP A N 1
ATOM 5027 C CA . ASP A 1 611 ? 0.408 -17.714 34.534 1.00 84.38 611 ASP A CA 1
ATOM 5028 C C . ASP A 1 611 ? 0.983 -16.331 34.174 1.00 84.38 611 ASP A C 1
ATOM 5030 O O . ASP A 1 611 ? 1.602 -16.156 33.123 1.00 84.38 611 ASP A O 1
ATOM 5034 N N . CYS A 1 612 ? 0.842 -15.340 35.060 1.00 83.50 612 CYS A N 1
ATOM 5035 C CA . CYS A 1 612 ? 1.328 -13.978 34.853 1.00 83.50 612 CYS A CA 1
ATOM 5036 C C . CYS A 1 612 ? 2.874 -13.940 34.904 1.00 83.50 612 CYS A C 1
ATOM 5038 O O . CYS A 1 612 ? 3.489 -13.757 35.958 1.00 83.50 612 CYS A O 1
ATOM 5040 N N . HIS A 1 613 ? 3.523 -14.124 33.747 1.00 75.31 613 HIS A N 1
ATOM 5041 C CA . HIS A 1 613 ? 4.977 -14.320 33.603 1.00 75.31 613 HIS A CA 1
ATOM 5042 C C . HIS A 1 613 ? 5.868 -13.154 34.071 1.00 75.31 613 HIS A C 1
ATOM 5044 O O . HIS A 1 613 ? 7.079 -13.325 34.205 1.00 75.31 613 HIS A O 1
ATOM 5050 N N . ILE A 1 614 ? 5.302 -11.964 34.278 1.00 68.00 614 ILE A N 1
ATOM 5051 C CA . ILE A 1 614 ? 6.065 -10.726 34.507 1.00 68.00 614 ILE A CA 1
ATOM 5052 C C . ILE A 1 614 ? 6.358 -10.498 36.001 1.00 68.00 614 ILE A C 1
ATOM 5054 O O . ILE A 1 614 ? 7.286 -9.763 36.340 1.00 68.00 614 ILE A O 1
ATOM 5058 N N . LEU A 1 615 ? 5.609 -11.139 36.901 1.00 74.69 615 LEU A N 1
ATOM 5059 C CA . LEU A 1 615 ? 5.680 -10.869 38.336 1.00 74.69 615 LEU A CA 1
ATOM 5060 C C . LEU A 1 615 ? 6.586 -11.873 39.058 1.00 74.69 615 LEU A C 1
ATOM 5062 O O . LEU A 1 615 ? 6.417 -13.087 38.943 1.00 74.69 615 LEU A O 1
ATOM 5066 N N . ASN A 1 616 ? 7.527 -11.358 39.852 1.00 85.62 616 ASN A N 1
ATOM 5067 C CA . ASN A 1 616 ? 8.237 -12.160 40.851 1.00 85.62 616 ASN A CA 1
ATOM 5068 C C . ASN A 1 616 ? 7.250 -12.620 41.948 1.00 85.62 616 ASN A C 1
ATOM 5070 O O . ASN A 1 616 ? 6.259 -11.939 42.193 1.00 85.62 616 ASN A O 1
ATOM 5074 N N . GLU A 1 617 ? 7.533 -13.715 42.655 1.00 84.19 617 GLU A N 1
ATOM 5075 C CA . GLU A 1 617 ? 6.657 -14.295 43.694 1.00 84.19 617 GLU A CA 1
ATOM 5076 C C . GLU A 1 617 ? 6.199 -13.255 44.737 1.00 84.19 617 GLU A C 1
ATOM 5078 O O . GLU A 1 617 ? 5.010 -13.128 45.010 1.00 84.19 617 GLU A O 1
ATOM 5083 N N . ASN A 1 618 ? 7.105 -12.394 45.216 1.00 83.38 618 ASN A N 1
ATOM 5084 C CA . ASN A 1 618 ? 6.753 -11.319 46.158 1.00 83.38 618 ASN A CA 1
ATOM 5085 C C . ASN A 1 618 ? 5.781 -10.281 45.560 1.00 83.38 618 ASN A C 1
ATOM 5087 O O . ASN A 1 618 ? 5.002 -9.662 46.279 1.00 83.38 618 ASN A O 1
ATOM 5091 N N . GLN A 1 619 ? 5.850 -10.039 44.247 1.00 82.38 619 GLN A N 1
ATOM 5092 C CA . GLN A 1 619 ? 4.913 -9.144 43.564 1.00 82.38 619 GLN A CA 1
ATOM 5093 C C . GLN A 1 619 ? 3.568 -9.837 43.350 1.00 82.38 619 GLN A C 1
ATOM 5095 O O . GLN A 1 619 ? 2.541 -9.183 43.480 1.00 82.38 619 GLN A O 1
ATOM 5100 N N . LYS A 1 620 ? 3.557 -11.151 43.088 1.00 83.81 620 LYS A N 1
ATOM 5101 C CA . LYS A 1 620 ? 2.318 -11.937 43.023 1.00 83.81 620 LYS A CA 1
ATOM 5102 C C . LYS A 1 620 ? 1.565 -11.896 44.353 1.00 83.81 620 LYS A C 1
ATOM 5104 O O . LYS A 1 620 ? 0.369 -11.628 44.344 1.00 83.81 620 LYS A O 1
ATOM 5109 N N . GLU A 1 621 ? 2.258 -12.067 45.483 1.00 82.56 621 GLU A N 1
ATOM 5110 C CA . GLU A 1 621 ? 1.655 -11.926 46.820 1.00 82.56 621 GLU A CA 1
ATOM 5111 C C . GLU A 1 621 ? 1.058 -10.527 47.026 1.00 82.56 621 GLU A C 1
ATOM 5113 O O . GLU A 1 621 ? -0.098 -10.406 47.420 1.00 82.56 621 GLU A O 1
ATOM 5118 N N . MET A 1 622 ? 1.788 -9.468 46.666 1.00 81.19 622 MET A N 1
ATOM 5119 C CA . MET A 1 622 ? 1.294 -8.092 46.790 1.00 81.19 622 MET A CA 1
ATOM 5120 C C . MET A 1 622 ? 0.085 -7.801 45.878 1.00 81.19 622 MET A C 1
ATOM 5122 O O . MET A 1 622 ? -0.802 -7.034 46.250 1.00 81.19 622 MET A O 1
ATOM 5126 N N . PHE A 1 623 ? 0.025 -8.408 44.688 1.00 82.88 623 PHE A N 1
ATOM 5127 C CA . PHE A 1 623 ? -1.125 -8.301 43.783 1.00 82.88 623 PHE A CA 1
ATOM 5128 C C . PHE A 1 623 ? -2.345 -9.046 44.339 1.00 82.88 623 PHE A C 1
ATOM 5130 O O . PHE A 1 623 ? -3.450 -8.504 44.313 1.00 82.88 623 PHE A O 1
ATOM 5137 N N . LEU A 1 624 ? -2.140 -10.243 44.900 1.00 84.94 624 LEU A N 1
ATOM 5138 C CA . LEU A 1 624 ? -3.182 -11.019 45.577 1.00 84.94 624 LEU A CA 1
ATOM 5139 C C . LEU A 1 624 ? -3.731 -10.277 46.804 1.00 84.94 624 LEU A C 1
ATOM 5141 O O . LEU A 1 624 ? -4.944 -10.207 46.977 1.00 84.94 624 LEU A O 1
ATOM 5145 N N . GLU A 1 625 ? -2.863 -9.673 47.621 1.00 88.69 625 GLU A N 1
ATOM 5146 C CA . GLU A 1 625 ? -3.266 -8.881 48.794 1.00 88.69 625 GLU A CA 1
ATOM 5147 C C . GLU A 1 625 ? -4.103 -7.649 48.417 1.00 88.69 625 GLU A C 1
ATOM 5149 O O . GLU A 1 625 ? -5.016 -7.270 49.153 1.00 88.69 625 GLU A O 1
ATOM 5154 N N . ASN A 1 626 ? -3.829 -7.046 47.257 1.00 86.00 626 ASN A N 1
ATOM 5155 C CA . ASN A 1 626 ? -4.528 -5.857 46.769 1.00 86.00 626 ASN A CA 1
ATOM 5156 C C . ASN A 1 626 ? -5.730 -6.167 45.856 1.00 86.00 626 ASN A C 1
ATOM 5158 O O . ASN A 1 626 ? -6.313 -5.231 45.307 1.00 86.00 626 ASN A O 1
ATOM 5162 N N . ASN A 1 627 ? -6.111 -7.442 45.678 1.00 84.62 627 ASN A N 1
ATOM 5163 C CA . ASN A 1 627 ? -7.144 -7.881 44.724 1.00 84.62 627 ASN A CA 1
ATOM 5164 C C . ASN A 1 627 ? -6.914 -7.358 43.290 1.00 84.62 627 ASN A C 1
ATOM 5166 O O . ASN A 1 627 ? -7.852 -6.951 42.604 1.00 84.62 627 ASN A O 1
ATOM 5170 N N . GLN A 1 628 ? -5.660 -7.339 42.835 1.00 83.44 628 GLN A N 1
ATOM 5171 C CA . GLN A 1 628 ? -5.310 -6.917 41.482 1.00 83.44 628 GLN A CA 1
ATOM 5172 C C . GLN A 1 628 ? -5.348 -8.108 40.518 1.00 83.44 628 GLN A C 1
ATOM 5174 O O . GLN A 1 628 ? -4.730 -9.144 40.755 1.00 83.44 628 GLN A O 1
ATOM 5179 N N . SER A 1 629 ? -6.059 -7.948 39.404 1.00 84.31 629 SER A N 1
ATOM 5180 C CA . SER A 1 629 ? -6.144 -8.926 38.313 1.00 84.31 629 SER A CA 1
ATOM 5181 C C . SER A 1 629 ? -4.984 -8.766 37.324 1.00 84.31 629 SER A C 1
ATOM 5183 O O . SER A 1 629 ? -4.639 -7.638 36.959 1.00 84.31 629 SER A O 1
ATOM 5185 N N . CYS A 1 630 ? -4.437 -9.873 36.813 1.00 86.44 630 CYS A N 1
ATOM 5186 C CA . CYS A 1 630 ? -3.497 -9.840 35.688 1.00 86.44 630 CYS A CA 1
ATOM 5187 C C . CYS A 1 630 ? -4.274 -9.851 34.359 1.00 86.44 630 CYS A C 1
ATOM 5189 O O . CYS A 1 630 ? -5.126 -10.709 34.137 1.00 86.44 630 CYS A O 1
ATOM 5191 N N . LEU A 1 631 ? -4.001 -8.887 33.475 1.00 87.75 631 LEU A N 1
ATOM 5192 C CA . LEU A 1 631 ? -4.666 -8.748 32.174 1.00 87.75 631 LEU A CA 1
ATOM 5193 C C . LEU A 1 631 ? -3.693 -9.086 31.041 1.00 87.75 631 LEU A C 1
ATOM 5195 O O . LEU A 1 631 ? -2.622 -8.483 30.950 1.00 87.75 631 LEU A O 1
ATOM 5199 N N . ASN A 1 632 ? -4.080 -9.987 30.134 1.00 88.31 632 ASN A N 1
ATOM 5200 C CA . ASN A 1 632 ? -3.280 -10.296 28.948 1.00 88.31 632 ASN A CA 1
ATOM 5201 C C . ASN A 1 632 ? -3.739 -9.498 27.725 1.00 88.31 632 ASN A C 1
ATOM 5203 O O . ASN A 1 632 ? -4.644 -9.914 27.002 1.00 88.31 632 ASN A O 1
ATOM 5207 N N . PHE A 1 633 ? -3.047 -8.394 27.438 1.00 84.50 633 PHE A N 1
ATOM 5208 C CA . PHE A 1 633 ? -3.355 -7.494 26.318 1.00 84.50 633 PHE A CA 1
ATOM 5209 C C . PHE A 1 633 ? -3.325 -8.140 24.931 1.00 84.50 633 PHE A C 1
ATOM 5211 O O . PHE A 1 633 ? -3.939 -7.589 24.007 1.00 84.50 633 PHE A O 1
ATOM 5218 N N . ASP A 1 634 ? -2.655 -9.277 24.765 1.00 87.44 634 ASP A N 1
ATOM 5219 C CA . ASP A 1 634 ? -2.587 -9.982 23.488 1.00 87.44 634 ASP A CA 1
ATOM 5220 C C . ASP A 1 634 ? -3.862 -10.790 23.213 1.00 87.44 634 ASP A C 1
ATOM 5222 O O . ASP A 1 634 ? -4.209 -11.016 22.051 1.00 87.44 634 ASP A O 1
ATOM 5226 N N . LYS A 1 635 ? -4.608 -11.167 24.260 1.00 90.81 635 LYS A N 1
ATOM 5227 C CA . LYS A 1 635 ? -5.846 -11.946 24.153 1.00 90.81 635 LYS A CA 1
ATOM 5228 C C . LYS A 1 635 ? -7.075 -11.063 24.372 1.00 90.81 635 LYS A C 1
ATOM 5230 O O . LYS A 1 635 ? -7.227 -10.389 25.390 1.00 90.81 635 LYS A O 1
ATOM 5235 N N . VAL A 1 636 ? -7.980 -11.075 23.395 1.00 93.69 636 VAL A N 1
ATOM 5236 C CA . VAL A 1 636 ? -9.279 -10.394 23.491 1.00 93.69 636 VAL A CA 1
ATOM 5237 C C . VAL A 1 636 ? -10.267 -11.319 24.194 1.00 93.69 636 VAL A C 1
ATOM 5239 O O . VAL A 1 636 ? -10.422 -12.474 23.797 1.00 93.69 636 VAL A O 1
ATOM 5242 N N . PHE A 1 637 ? -10.942 -10.808 25.221 1.00 95.00 637 PHE A N 1
ATOM 5243 C CA . PHE A 1 637 ? -12.024 -11.528 25.882 1.00 95.00 637 PHE A CA 1
ATOM 5244 C C . PHE A 1 637 ? -13.243 -11.577 24.949 1.00 95.00 637 PHE A C 1
ATOM 5246 O O . PHE A 1 637 ? -13.678 -10.540 24.443 1.00 95.00 637 PHE A O 1
ATOM 5253 N N . SER A 1 638 ? -13.725 -12.790 24.670 1.00 95.31 638 SER A N 1
ATOM 5254 C CA . SER A 1 638 ? -14.779 -13.065 23.679 1.00 95.31 638 SER A CA 1
ATOM 5255 C C . SER A 1 638 ? -15.905 -13.958 24.208 1.00 95.31 638 SER A C 1
ATOM 5257 O O . SER A 1 638 ? -16.782 -14.349 23.443 1.00 95.31 638 SER A O 1
ATOM 5259 N N . GLU A 1 639 ? -15.884 -14.284 25.501 1.00 94.69 639 GLU A N 1
ATOM 5260 C CA . GLU A 1 639 ? -16.950 -15.049 26.154 1.00 94.69 639 GLU A CA 1
ATOM 5261 C C . GLU A 1 639 ? -18.133 -14.134 26.501 1.00 94.69 639 GLU A C 1
ATOM 5263 O O . GLU A 1 639 ? -17.990 -12.912 26.554 1.00 94.69 639 GLU A O 1
ATOM 5268 N N . ASP A 1 640 ? -19.318 -14.699 26.709 1.00 93.56 640 ASP A N 1
ATOM 5269 C CA . ASP A 1 640 ? -20.499 -13.904 27.055 1.00 93.56 640 ASP A CA 1
ATOM 5270 C C . ASP A 1 640 ? -20.324 -13.251 28.439 1.00 93.56 640 ASP A C 1
ATOM 5272 O O . ASP A 1 640 ? -19.744 -13.834 29.355 1.00 93.56 640 ASP A O 1
ATOM 5276 N N . LEU A 1 641 ? -20.807 -12.017 28.587 1.00 92.38 641 LEU A N 1
ATOM 5277 C CA . LEU A 1 641 ? -20.758 -11.287 29.849 1.00 92.38 641 LEU A CA 1
ATOM 5278 C C . LEU A 1 641 ? -21.854 -11.768 30.794 1.00 92.38 641 LEU A C 1
ATOM 5280 O O . LEU A 1 641 ? -23.028 -11.826 30.428 1.00 92.38 641 LEU A O 1
ATOM 5284 N N . ASP A 1 642 ? -21.480 -11.985 32.051 1.00 85.81 642 ASP A N 1
ATOM 5285 C CA . ASP A 1 642 ? -22.433 -12.239 33.123 1.00 85.81 642 ASP A CA 1
ATOM 5286 C C . ASP A 1 642 ? -23.210 -10.948 33.454 1.00 85.81 642 ASP A C 1
ATOM 5288 O O . ASP A 1 642 ? -22.685 -10.024 34.087 1.00 85.81 642 ASP A O 1
ATOM 5292 N N . GLY A 1 643 ? -24.466 -10.867 33.004 1.00 81.75 643 GLY A N 1
ATOM 5293 C CA . GLY A 1 643 ? -25.385 -9.775 33.329 1.00 81.75 643 GLY A CA 1
ATOM 5294 C C . GLY A 1 643 ? -26.687 -9.806 32.524 1.00 81.75 643 GLY A C 1
ATOM 5295 O O . GLY A 1 643 ? -26.679 -10.049 31.319 1.00 81.75 643 GLY A O 1
ATOM 5296 N N . ASP A 1 644 ? -27.807 -9.514 33.189 1.00 83.31 644 ASP A N 1
ATOM 5297 C CA . ASP A 1 644 ? -29.106 -9.306 32.539 1.00 83.31 644 ASP A CA 1
ATOM 5298 C C . ASP A 1 644 ? -29.173 -7.870 32.000 1.00 83.31 644 ASP A C 1
ATOM 5300 O O . ASP A 1 644 ? -29.722 -6.965 32.631 1.00 83.31 644 ASP A O 1
ATOM 5304 N N . TYR A 1 645 ? -28.553 -7.653 30.844 1.00 86.81 645 TYR A N 1
ATOM 5305 C CA . TYR A 1 645 ? -28.583 -6.369 30.154 1.00 86.81 645 TYR A CA 1
ATOM 5306 C C . TYR A 1 645 ? -29.862 -6.224 29.319 1.00 86.81 645 TYR A C 1
ATOM 5308 O O . TYR A 1 645 ? -30.420 -7.203 28.811 1.00 86.81 645 TYR A O 1
ATOM 5316 N N . THR A 1 646 ? -30.341 -4.995 29.154 1.00 75.19 646 THR A N 1
ATOM 5317 C CA . THR A 1 646 ? -31.519 -4.716 28.327 1.00 75.19 646 THR A CA 1
ATOM 5318 C C . THR A 1 646 ? -31.218 -5.000 26.857 1.00 75.19 646 THR A C 1
ATOM 5320 O O . THR A 1 646 ? -30.278 -4.472 26.267 1.00 75.19 646 THR A O 1
ATOM 5323 N N . GLN A 1 647 ? -32.014 -5.887 26.256 1.00 69.75 647 GLN A N 1
ATOM 5324 C CA . GLN A 1 647 ? -31.849 -6.251 24.852 1.00 69.75 647 GLN A CA 1
ATOM 5325 C C . GLN A 1 647 ? -32.338 -5.111 23.958 1.00 69.75 647 GLN A C 1
ATOM 5327 O O . GLN A 1 647 ? -33.519 -4.756 23.971 1.00 69.75 647 GLN A O 1
ATOM 5332 N N . THR A 1 648 ? -31.415 -4.572 23.166 1.00 75.56 648 THR A N 1
ATOM 5333 C CA . THR A 1 648 ? -31.728 -3.742 21.996 1.00 75.56 648 THR A CA 1
ATOM 5334 C C . THR A 1 648 ? -31.767 -4.640 20.753 1.00 75.56 648 THR A C 1
ATOM 5336 O O . THR A 1 648 ? -31.959 -5.852 20.874 1.00 75.56 648 THR A O 1
ATOM 5339 N N . GLU A 1 649 ? -31.595 -4.093 19.547 1.00 83.75 649 GLU A N 1
ATOM 5340 C CA . GLU A 1 649 ? -31.347 -4.928 18.362 1.00 83.75 649 GLU A CA 1
ATOM 5341 C C . GLU A 1 649 ? -30.043 -5.737 18.508 1.00 83.75 649 GLU A C 1
ATOM 5343 O O . GLU A 1 649 ? -29.937 -6.853 17.994 1.00 83.75 649 GLU A O 1
ATOM 5348 N N . PHE A 1 650 ? -29.089 -5.211 19.286 1.00 86.56 650 PHE A N 1
ATOM 5349 C CA . PHE A 1 650 ? -27.859 -5.886 19.684 1.00 86.56 650 PHE A CA 1
ATOM 5350 C C . PHE A 1 650 ? -27.969 -6.420 21.119 1.00 86.56 650 PHE A C 1
ATOM 5352 O O . PHE A 1 650 ? -28.553 -5.780 21.998 1.00 86.56 650 PHE A O 1
ATOM 5359 N N . ASP A 1 651 ? -27.400 -7.605 21.353 1.00 90.00 651 ASP A N 1
ATOM 5360 C CA . ASP A 1 651 ? -27.300 -8.225 22.677 1.00 90.00 651 ASP A CA 1
ATOM 5361 C C . ASP A 1 651 ? -25.976 -7.786 23.333 1.00 90.00 651 ASP A C 1
ATOM 5363 O O . ASP A 1 651 ? -24.925 -8.324 22.974 1.00 90.00 651 ASP A O 1
ATOM 5367 N N . PRO A 1 652 ? -25.985 -6.821 24.273 1.00 91.62 652 PRO A N 1
ATOM 5368 C CA . PRO A 1 652 ? -24.760 -6.255 24.845 1.00 91.62 652 PRO A CA 1
ATOM 5369 C C . PRO A 1 652 ? -23.992 -7.243 25.737 1.00 91.62 652 PRO A C 1
ATOM 5371 O O . PRO A 1 652 ? -22.859 -6.944 26.124 1.00 91.62 652 PRO A O 1
ATOM 5374 N N . SER A 1 653 ? -24.588 -8.402 26.059 1.00 92.38 653 SER A N 1
ATOM 5375 C CA . SER A 1 653 ? -23.922 -9.497 26.774 1.00 92.38 653 SER A CA 1
ATOM 5376 C C . SER A 1 653 ? -23.032 -10.342 25.861 1.00 92.38 653 SER A C 1
ATOM 5378 O O . SER A 1 653 ? -22.039 -10.903 26.320 1.00 92.38 653 SER A O 1
ATOM 5380 N N . LYS A 1 654 ? -23.348 -10.416 24.564 1.00 94.50 654 LYS A N 1
ATOM 5381 C CA . LYS A 1 654 ? -22.666 -11.306 23.622 1.00 94.50 654 LYS A CA 1
ATOM 5382 C C . LYS A 1 654 ? -21.576 -10.581 22.867 1.00 94.50 654 LYS A C 1
ATOM 5384 O O . LYS A 1 654 ? -21.730 -9.438 22.438 1.00 94.50 654 LYS A O 1
ATOM 5389 N N . TYR A 1 655 ? -20.471 -11.283 22.660 1.00 95.19 655 TYR A N 1
ATOM 5390 C CA . TYR A 1 655 ? -19.385 -10.767 21.846 1.00 95.19 655 TYR A CA 1
ATOM 5391 C C . TYR A 1 655 ? -19.792 -10.741 20.366 1.00 95.19 655 TYR A C 1
ATOM 5393 O O . TYR A 1 655 ? -20.020 -11.786 19.749 1.00 95.19 655 TYR A O 1
ATOM 5401 N N . ASP A 1 656 ? -19.842 -9.552 19.766 1.00 95.62 656 ASP A N 1
ATOM 5402 C CA . ASP A 1 656 ? -20.113 -9.413 18.341 1.00 95.62 656 ASP A CA 1
ATOM 5403 C C . ASP A 1 656 ? -18.810 -9.551 17.542 1.00 95.62 656 ASP A C 1
ATOM 5405 O O . ASP A 1 656 ? -17.951 -8.664 17.523 1.00 95.62 656 ASP A O 1
ATOM 5409 N N . SER A 1 657 ? -18.669 -10.677 16.841 1.00 94.06 657 SER A N 1
ATOM 5410 C CA . SER A 1 657 ? -17.519 -10.945 15.969 1.00 94.06 657 SER A CA 1
ATOM 5411 C C . SER A 1 657 ? -17.373 -9.960 14.801 1.00 94.06 657 SER A C 1
ATOM 5413 O O . SER A 1 657 ? -16.261 -9.770 14.309 1.00 94.06 657 SER A O 1
ATOM 5415 N N . TYR A 1 658 ? -18.466 -9.330 14.357 1.00 93.19 658 TYR A N 1
ATOM 5416 C CA . TYR A 1 658 ? -18.471 -8.393 13.239 1.00 93.19 658 TYR A CA 1
ATOM 5417 C C . TYR A 1 658 ? -17.851 -7.047 13.634 1.00 93.19 658 TYR A C 1
ATOM 5419 O O . TYR A 1 658 ? -16.976 -6.538 12.933 1.00 93.19 658 TYR A O 1
ATOM 5427 N N . PHE A 1 659 ? -18.237 -6.505 14.793 1.00 93.81 659 PHE A N 1
ATOM 5428 C CA . PHE A 1 659 ? -17.649 -5.277 15.347 1.00 93.81 659 PHE A CA 1
ATOM 5429 C C . PHE A 1 659 ? -16.381 -5.537 16.184 1.00 93.81 659 PHE A C 1
ATOM 5431 O O . PHE A 1 659 ? -15.604 -4.619 16.474 1.00 93.81 659 PHE A O 1
ATOM 5438 N N . GLY A 1 660 ? -16.129 -6.799 16.538 1.00 94.56 660 GLY A N 1
ATOM 5439 C CA . GLY A 1 660 ? -14.967 -7.250 17.296 1.00 94.56 660 GLY A CA 1
ATOM 5440 C C . GLY A 1 660 ? -14.995 -6.821 18.764 1.00 94.56 660 GLY A C 1
ATOM 5441 O O . GLY A 1 660 ? -13.932 -6.521 19.316 1.00 94.56 660 GLY A O 1
ATOM 5442 N N . GLY A 1 661 ? -16.178 -6.748 19.376 1.00 96.06 661 GLY A N 1
ATOM 5443 C CA . GLY A 1 661 ? -16.386 -6.306 20.757 1.00 96.06 661 GLY A CA 1
ATOM 5444 C C . GLY A 1 661 ? -17.835 -6.472 21.218 1.00 96.06 661 GLY A C 1
ATOM 5445 O O . GLY A 1 661 ? -18.683 -6.939 20.463 1.00 96.06 661 GLY A O 1
ATOM 5446 N N . TYR A 1 662 ? -18.116 -6.064 22.452 1.00 96.38 662 TYR A N 1
ATOM 5447 C CA . TYR A 1 662 ? -19.477 -5.962 22.986 1.00 96.38 662 TYR A CA 1
ATOM 5448 C C . TYR A 1 662 ? -20.093 -4.655 22.509 1.00 96.38 662 TYR A C 1
ATOM 5450 O O . TYR A 1 662 ? -19.433 -3.614 22.556 1.00 96.38 662 TYR A O 1
ATOM 5458 N N . VAL A 1 663 ? -21.331 -4.709 22.032 1.00 96.62 663 VAL A N 1
ATOM 5459 C CA . VAL A 1 663 ? -21.971 -3.596 21.326 1.00 96.62 663 VAL A CA 1
ATOM 5460 C C . VAL A 1 663 ? -23.177 -3.112 22.112 1.00 96.62 663 VAL A C 1
ATOM 5462 O O . VAL A 1 663 ? -24.036 -3.906 22.482 1.00 96.62 663 VAL A O 1
ATOM 5465 N N . TRP A 1 664 ? -23.248 -1.803 22.323 1.00 95.56 664 TRP A N 1
ATOM 5466 C CA . TRP A 1 664 ? -24.400 -1.123 22.897 1.00 95.56 664 TRP A CA 1
ATOM 5467 C C . TRP A 1 664 ? -24.951 -0.101 21.901 1.00 95.56 664 TRP A C 1
ATOM 5469 O O . TRP A 1 664 ? -24.211 0.763 21.421 1.00 95.56 664 TRP A O 1
ATOM 5479 N N . GLU A 1 665 ? -26.244 -0.180 21.589 1.00 95.38 665 GLU A N 1
ATOM 5480 C CA . GLU A 1 665 ? -26.913 0.784 20.712 1.00 95.38 665 GLU A CA 1
ATOM 5481 C C . GLU A 1 665 ? -27.354 2.024 21.501 1.00 95.38 665 GLU A C 1
ATOM 5483 O O . GLU A 1 665 ? -28.031 1.939 22.524 1.00 95.38 665 GLU A O 1
ATOM 5488 N N . LEU A 1 666 ? -26.937 3.196 21.033 1.00 94.31 666 LEU A N 1
ATOM 5489 C CA . LEU A 1 666 ? -27.225 4.493 21.633 1.00 94.31 666 LEU A CA 1
ATOM 5490 C C . LEU A 1 666 ? -28.379 5.151 20.885 1.00 94.31 666 LEU A C 1
ATOM 5492 O O . LEU A 1 666 ? -28.302 5.306 19.664 1.00 94.31 666 LEU A O 1
ATOM 5496 N N . ASN A 1 667 ? -29.400 5.618 21.602 1.00 93.69 667 ASN A N 1
ATOM 5497 C CA . ASN A 1 667 ? -30.458 6.416 20.994 1.00 93.69 667 ASN A CA 1
ATOM 5498 C C . ASN A 1 667 ? -30.020 7.889 20.879 1.00 93.69 667 ASN A C 1
ATOM 5500 O O . ASN A 1 667 ? -29.753 8.543 21.882 1.00 93.69 667 ASN A O 1
ATOM 5504 N N . LEU A 1 668 ? -29.942 8.407 19.652 1.00 92.69 668 LEU A N 1
ATOM 5505 C CA . LEU A 1 668 ? -29.504 9.765 19.309 1.00 92.69 668 LEU A CA 1
ATOM 5506 C C . LEU A 1 668 ? -30.659 10.653 18.805 1.00 92.69 668 LEU A C 1
ATOM 5508 O O . LEU A 1 668 ? -30.399 11.692 18.200 1.00 92.69 668 LEU A O 1
ATOM 5512 N N . THR A 1 669 ? -31.925 10.254 18.997 1.00 89.56 669 THR A N 1
ATOM 5513 C CA . THR A 1 669 ? -33.090 11.042 18.542 1.00 89.56 669 THR A CA 1
ATOM 5514 C C . THR A 1 669 ? -33.143 12.436 19.151 1.00 89.56 669 THR A C 1
ATOM 5516 O O . THR A 1 669 ? -33.463 13.400 18.460 1.00 89.56 669 THR A O 1
ATOM 5519 N N . ASP A 1 670 ? -32.831 12.525 20.437 1.00 89.88 670 ASP A N 1
ATOM 5520 C CA . ASP A 1 670 ? -32.919 13.720 21.260 1.00 89.88 670 ASP A CA 1
ATOM 5521 C C . ASP A 1 670 ? -31.899 13.626 22.400 1.00 89.88 670 ASP A C 1
ATOM 5523 O O . ASP A 1 670 ? -31.437 12.543 22.779 1.00 89.88 670 ASP A O 1
ATOM 5527 N N . GLN A 1 671 ? -31.543 14.783 22.953 1.00 89.81 671 GLN A N 1
ATOM 5528 C CA . GLN A 1 671 ? -30.583 14.894 24.049 1.00 89.81 671 GLN A CA 1
ATOM 5529 C C . GLN A 1 671 ? -30.976 14.059 25.279 1.00 89.81 671 GLN A C 1
ATOM 5531 O O . GLN A 1 671 ? -30.095 13.472 25.913 1.00 89.81 671 GLN A O 1
ATOM 5536 N N . ASN A 1 672 ? -32.275 13.964 25.594 1.00 92.50 672 ASN A N 1
ATOM 5537 C CA . ASN A 1 672 ? -32.762 13.221 26.758 1.00 92.50 672 ASN A CA 1
ATOM 5538 C C . ASN A 1 672 ? -32.675 11.708 26.533 1.00 92.50 672 ASN A C 1
ATOM 5540 O O . ASN A 1 672 ? -32.207 10.993 27.413 1.00 92.50 672 ASN A O 1
ATOM 5544 N N . SER A 1 673 ? -33.057 11.203 25.356 1.00 91.75 673 SER A N 1
ATOM 5545 C CA . SER A 1 673 ? -32.910 9.777 25.030 1.00 91.75 673 SER A CA 1
ATOM 5546 C C . SER A 1 673 ? -31.455 9.310 25.036 1.00 91.75 673 SER A C 1
ATOM 5548 O O . SER A 1 673 ? -31.163 8.209 25.515 1.00 91.75 673 SER A O 1
ATOM 5550 N N . PHE A 1 674 ? -30.531 10.148 24.560 1.00 92.88 674 PHE A N 1
ATOM 5551 C CA . PHE A 1 674 ? -29.103 9.847 24.636 1.00 92.88 674 PHE A CA 1
ATOM 5552 C C . PHE A 1 674 ? -28.613 9.800 26.087 1.00 92.88 674 PHE A C 1
ATOM 5554 O O . PHE A 1 674 ? -27.929 8.855 26.481 1.00 92.88 674 PHE A O 1
ATOM 5561 N N . GLN A 1 675 ? -29.014 10.782 26.899 1.00 92.06 675 GLN A N 1
ATOM 5562 C CA . GLN A 1 675 ? -28.690 10.827 28.323 1.00 92.06 675 GLN A CA 1
ATOM 5563 C C . GLN A 1 675 ? -29.230 9.592 29.061 1.00 92.06 675 GLN A C 1
ATOM 5565 O O . GLN A 1 675 ? -28.478 8.949 29.788 1.00 92.06 675 GLN A O 1
ATOM 5570 N N . ASN A 1 676 ? -30.480 9.200 28.799 1.00 93.94 676 ASN A N 1
ATOM 5571 C CA . ASN A 1 676 ? -31.089 7.991 29.359 1.00 93.94 676 ASN A CA 1
ATOM 5572 C C . ASN A 1 676 ? -30.297 6.730 28.982 1.00 93.94 676 ASN A C 1
ATOM 5574 O O . ASN A 1 676 ? -30.075 5.873 29.833 1.00 93.94 676 ASN A O 1
ATOM 5578 N N . SER A 1 677 ? -29.823 6.637 27.732 1.00 92.62 677 SER A N 1
ATOM 5579 C CA . SER A 1 677 ? -28.990 5.511 27.280 1.00 92.62 677 SER A CA 1
ATOM 5580 C C . SER A 1 677 ? -27.668 5.444 28.061 1.00 92.62 677 SER A C 1
ATOM 5582 O O . SER A 1 677 ? -27.229 4.365 28.457 1.00 92.62 677 SER A O 1
ATOM 5584 N N . MET A 1 678 ? -27.036 6.592 28.333 1.00 93.38 678 MET A N 1
ATOM 5585 C CA . MET A 1 678 ? -25.796 6.641 29.119 1.00 93.38 678 MET A CA 1
ATOM 5586 C C . MET A 1 678 ? -26.019 6.375 30.611 1.00 93.38 678 MET A C 1
ATOM 5588 O O . MET A 1 678 ? -25.196 5.706 31.240 1.00 93.38 678 MET A O 1
ATOM 5592 N N . GLU A 1 679 ? -27.131 6.843 31.178 1.00 93.81 679 GLU A N 1
ATOM 5593 C CA . GLU A 1 679 ? -27.537 6.518 32.549 1.00 93.81 679 GLU A CA 1
ATOM 5594 C C . GLU A 1 679 ? -27.815 5.019 32.709 1.00 93.81 679 GLU A C 1
ATOM 5596 O O . GLU A 1 679 ? -27.430 4.424 33.717 1.00 93.81 679 GLU A O 1
ATOM 5601 N N . GLU A 1 680 ? -28.399 4.380 31.694 1.00 93.31 680 GLU A N 1
ATOM 5602 C CA . GLU A 1 680 ? -28.625 2.938 31.669 1.00 93.31 680 GLU A CA 1
ATOM 5603 C C . GLU A 1 680 ? -27.302 2.157 31.667 1.00 93.31 680 GLU A C 1
ATOM 5605 O O . GLU A 1 680 ? -27.097 1.319 32.550 1.00 93.31 680 GLU A O 1
ATOM 5610 N N . ILE A 1 681 ? -26.361 2.507 30.779 1.00 92.81 681 ILE A N 1
ATOM 5611 C CA . ILE A 1 681 ? -25.001 1.932 30.734 1.00 92.81 681 ILE A CA 1
ATOM 5612 C C . ILE A 1 681 ? -24.300 2.054 32.094 1.00 92.81 681 ILE A C 1
ATOM 5614 O O . ILE A 1 681 ? -23.650 1.110 32.560 1.00 92.81 681 ILE A O 1
ATOM 5618 N N . GLN A 1 682 ? -24.434 3.214 32.744 1.00 91.38 682 GLN A N 1
ATOM 5619 C CA . GLN A 1 682 ? -23.851 3.470 34.057 1.00 91.38 682 GLN A CA 1
ATOM 5620 C C . GLN A 1 682 ? -24.528 2.636 35.153 1.00 91.38 682 GLN A C 1
ATOM 5622 O O . GLN A 1 682 ? -23.838 2.042 35.983 1.00 91.38 682 GLN A O 1
ATOM 5627 N N . SER A 1 683 ? -25.862 2.570 35.152 1.00 93.06 683 SER A N 1
ATOM 5628 C CA . SER A 1 683 ? -26.643 1.831 36.149 1.00 93.06 683 SER A CA 1
ATOM 5629 C C . SER A 1 683 ? -26.399 0.320 36.088 1.00 93.06 683 SER A C 1
ATOM 5631 O O . SER A 1 683 ? -26.335 -0.330 37.130 1.00 93.06 683 SER A O 1
ATOM 5633 N N . GLN A 1 684 ? -26.189 -0.223 34.885 1.00 92.31 684 GLN A N 1
ATOM 5634 C CA . GLN A 1 684 ? -25.950 -1.648 34.645 1.00 92.31 684 GLN A CA 1
ATOM 5635 C C . GLN A 1 684 ? -24.468 -2.043 34.761 1.00 92.31 684 GLN A C 1
ATOM 5637 O O . GLN A 1 684 ? -24.129 -3.212 34.579 1.00 92.31 684 GLN A O 1
ATOM 5642 N N . GLN A 1 685 ? -23.569 -1.092 35.057 1.00 91.00 685 GLN A N 1
ATOM 5643 C CA . GLN A 1 685 ? -22.120 -1.324 35.144 1.00 91.00 685 GLN A CA 1
ATOM 5644 C C . GLN A 1 685 ? -21.569 -2.091 33.924 1.00 91.00 685 GLN A C 1
ATOM 5646 O O . GLN A 1 685 ? -20.768 -3.025 34.051 1.00 91.00 685 GLN A O 1
ATOM 5651 N N . TRP A 1 686 ? -22.042 -1.726 32.727 1.00 92.88 686 TRP A N 1
ATOM 5652 C CA . TRP A 1 686 ? -21.643 -2.392 31.484 1.00 92.88 686 TRP A CA 1
ATOM 5653 C C . TRP A 1 686 ? -20.173 -2.110 31.130 1.00 92.88 686 TRP A C 1
ATOM 5655 O O . TRP A 1 686 ? -19.443 -3.002 30.693 1.00 92.88 686 TRP A O 1
ATOM 5665 N N . LEU A 1 687 ? -19.704 -0.893 31.428 1.00 90.62 687 LEU A N 1
ATOM 5666 C CA . LEU A 1 687 ? -18.288 -0.534 31.367 1.00 90.62 687 LEU A CA 1
ATOM 5667 C C . LEU A 1 687 ? -17.513 -1.318 32.435 1.00 90.62 687 LEU A C 1
ATOM 5669 O O . LEU A 1 687 ? -17.583 -1.005 33.625 1.00 90.62 687 LEU A O 1
ATOM 5673 N N . LYS A 1 688 ? -16.775 -2.346 32.010 1.00 90.19 688 LYS A N 1
ATOM 5674 C CA . LYS A 1 688 ? -15.927 -3.147 32.900 1.00 90.19 688 LYS A CA 1
ATOM 5675 C C . LYS A 1 688 ? -14.590 -2.442 33.134 1.00 90.19 688 LYS A C 1
ATOM 5677 O O . LYS A 1 688 ? -14.277 -1.434 32.511 1.00 90.19 688 LYS A O 1
ATOM 5682 N N . TYR A 1 689 ? -13.783 -2.966 34.044 1.00 86.75 689 TYR A N 1
ATOM 5683 C CA . TYR A 1 689 ? -12.473 -2.388 34.345 1.00 86.75 689 TYR A CA 1
ATOM 5684 C C . TYR A 1 689 ? -11.383 -2.859 33.366 1.00 86.75 689 TYR A C 1
ATOM 5686 O O . TYR A 1 689 ? -10.408 -2.151 33.159 1.00 86.75 689 TYR A O 1
ATOM 5694 N N . ASN A 1 690 ? -11.552 -4.021 32.725 1.00 90.31 690 ASN A N 1
ATOM 5695 C CA . ASN A 1 690 ? -10.600 -4.642 31.796 1.00 90.31 690 ASN A CA 1
ATOM 5696 C C . ASN A 1 690 ? -10.775 -4.173 30.334 1.00 90.31 690 ASN A C 1
ATOM 5698 O O . ASN A 1 690 ? -10.545 -4.937 29.392 1.00 90.31 690 ASN A O 1
ATOM 5702 N N . ILE A 1 691 ? -11.207 -2.927 30.113 1.00 90.81 691 ILE A N 1
ATOM 5703 C CA . ILE A 1 691 ? -11.434 -2.381 28.764 1.00 90.81 691 ILE A CA 1
ATOM 5704 C C . ILE A 1 691 ? -10.101 -2.092 28.089 1.00 90.81 691 ILE A C 1
ATOM 5706 O O . ILE A 1 691 ? -9.355 -1.233 28.533 1.00 90.81 691 ILE A O 1
ATOM 5710 N N . LYS A 1 692 ? -9.840 -2.732 26.950 1.00 90.94 692 LYS A N 1
ATOM 5711 C CA . LYS A 1 692 ? -8.712 -2.404 26.066 1.00 90.94 692 LYS A CA 1
ATOM 5712 C C . LYS A 1 692 ? -8.979 -1.139 25.256 1.00 90.94 692 LYS A C 1
ATOM 5714 O O . LYS A 1 692 ? -8.119 -0.275 25.092 1.00 90.94 692 LYS A O 1
ATOM 5719 N N . GLN A 1 693 ? -10.175 -1.079 24.679 1.00 93.12 693 GLN A N 1
ATOM 5720 C CA . GLN A 1 693 ? -10.574 -0.069 23.710 1.00 93.12 693 GLN A CA 1
ATOM 5721 C C . GLN A 1 693 ? -12.081 0.159 23.815 1.00 93.12 693 GLN A C 1
ATOM 5723 O O . GLN A 1 693 ? -12.843 -0.806 23.852 1.00 93.12 693 GLN A O 1
ATOM 5728 N N . SER A 1 694 ? -12.507 1.419 23.801 1.00 93.75 694 SER A N 1
ATOM 5729 C CA . SER A 1 694 ? -13.897 1.800 23.554 1.00 93.75 694 SER A CA 1
ATOM 5730 C C . SER A 1 694 ? -13.989 2.589 22.251 1.00 93.75 694 SER A C 1
ATOM 5732 O O . SER A 1 694 ? -13.065 3.313 21.876 1.00 93.75 694 SER A O 1
ATOM 5734 N N . GLN A 1 695 ? -15.070 2.397 21.504 1.00 95.50 695 GLN A N 1
ATOM 5735 C CA . GLN A 1 695 ? -15.261 3.008 20.197 1.00 95.50 695 GLN A CA 1
ATOM 5736 C C . GLN A 1 695 ? -16.705 3.478 20.049 1.00 95.50 695 GLN A C 1
ATOM 5738 O O . GLN A 1 695 ? -17.623 2.667 20.026 1.00 95.50 695 GLN A O 1
ATOM 5743 N N . PHE A 1 696 ? -16.899 4.786 19.915 1.00 94.88 696 PHE A N 1
ATOM 5744 C CA . PHE A 1 696 ? -18.169 5.376 19.510 1.00 94.88 696 PHE A CA 1
ATOM 5745 C C . PHE A 1 696 ? -18.222 5.448 17.991 1.00 94.88 696 PHE A C 1
ATOM 5747 O O . PHE A 1 696 ? -17.311 6.006 17.379 1.00 94.88 696 PHE A O 1
ATOM 5754 N N . ILE A 1 697 ? -19.280 4.919 17.384 1.00 95.56 697 ILE A N 1
ATOM 5755 C CA . ILE A 1 697 ? -19.556 5.063 15.955 1.00 95.56 697 ILE A CA 1
ATOM 5756 C C . ILE A 1 697 ? -20.862 5.832 15.791 1.00 95.56 697 ILE A C 1
ATOM 5758 O O . ILE A 1 697 ? -21.941 5.336 16.112 1.00 95.56 697 ILE A O 1
ATOM 5762 N N . LEU A 1 698 ? -20.751 7.046 15.264 1.00 94.50 698 LEU A N 1
ATOM 5763 C CA . LEU A 1 698 ? -21.854 7.982 15.085 1.00 94.50 698 LEU A CA 1
ATOM 5764 C C . LEU A 1 698 ? -21.995 8.296 13.602 1.00 94.50 698 LEU A C 1
ATOM 5766 O O . LEU A 1 698 ? -21.009 8.605 12.938 1.00 94.50 698 LEU A O 1
ATOM 5770 N N . ASN A 1 699 ? -23.213 8.251 13.080 1.00 94.44 699 ASN A N 1
ATOM 5771 C CA . ASN A 1 699 ? -23.489 8.586 11.689 1.00 94.44 699 ASN A CA 1
ATOM 5772 C C . ASN A 1 699 ? -24.276 9.898 11.647 1.00 94.44 699 ASN A C 1
ATOM 5774 O O . ASN A 1 699 ? -25.291 10.024 12.319 1.00 94.44 699 ASN A O 1
ATOM 5778 N N . TYR A 1 700 ? -23.834 10.862 10.848 1.00 91.38 700 TYR A N 1
ATOM 5779 C CA . TYR A 1 700 ? -24.473 12.160 10.648 1.00 91.38 700 TYR A CA 1
ATOM 5780 C C . TYR A 1 700 ? -24.870 12.313 9.187 1.00 91.38 700 TYR A C 1
ATOM 5782 O O . TYR A 1 700 ? -24.077 12.015 8.302 1.00 91.38 700 TYR A O 1
ATOM 5790 N N . PHE A 1 701 ? -26.058 12.825 8.904 1.00 90.06 701 PHE A N 1
ATOM 5791 C CA . PHE A 1 701 ? -26.473 13.162 7.551 1.00 90.06 701 PHE A CA 1
ATOM 5792 C C . PHE A 1 701 ? -26.477 14.681 7.358 1.00 90.06 701 PHE A C 1
ATOM 5794 O O . PHE A 1 701 ? -27.107 15.427 8.106 1.00 90.06 701 PHE A O 1
ATOM 5801 N N . ASN A 1 702 ? -25.761 15.141 6.335 1.00 87.12 702 ASN A N 1
ATOM 5802 C CA . ASN A 1 702 ? -25.732 16.524 5.887 1.00 87.12 702 ASN A CA 1
ATOM 5803 C C . ASN A 1 702 ? -26.758 16.713 4.764 1.00 87.12 702 ASN A C 1
ATOM 5805 O O . ASN A 1 702 ? -26.544 16.255 3.642 1.00 87.12 702 ASN A O 1
ATOM 5809 N N . SER A 1 703 ? -27.851 17.415 5.059 1.00 83.50 703 SER A N 1
ATOM 5810 C CA . SER A 1 703 ? -28.972 17.604 4.133 1.00 83.50 703 SER A CA 1
ATOM 5811 C C . SER A 1 703 ? -28.618 18.426 2.882 1.00 83.50 703 SER A C 1
ATOM 5813 O O . SER A 1 703 ? -28.876 17.936 1.782 1.00 83.50 703 SER A O 1
ATOM 5815 N N . PRO A 1 704 ? -27.961 19.605 2.970 1.00 83.50 704 PRO A N 1
ATOM 5816 C CA . PRO A 1 704 ? -27.601 20.383 1.778 1.00 83.50 704 PRO A CA 1
ATOM 5817 C C . PRO A 1 704 ? -26.658 19.683 0.809 1.00 83.50 704 PRO A C 1
ATOM 5819 O O . PRO A 1 704 ? -26.761 19.885 -0.396 1.00 83.50 704 PRO A O 1
ATOM 5822 N N . THR A 1 705 ? -25.700 18.916 1.333 1.00 81.06 705 THR A N 1
ATOM 5823 C CA . THR A 1 705 ? -24.718 18.214 0.494 1.00 81.06 705 THR A CA 1
ATOM 5824 C C . THR A 1 705 ? -25.141 16.788 0.161 1.00 81.06 705 THR A C 1
ATOM 5826 O O . THR A 1 705 ? -24.499 16.171 -0.680 1.00 81.06 705 THR A O 1
ATOM 5829 N N . GLN A 1 706 ? -26.207 16.278 0.793 1.00 87.62 706 GLN A N 1
ATOM 5830 C CA . GLN A 1 706 ? -26.654 14.884 0.713 1.00 87.62 706 GLN A CA 1
ATOM 5831 C C . GLN A 1 706 ? -25.511 13.903 1.011 1.00 87.62 706 GLN A C 1
ATOM 5833 O O . GLN A 1 706 ? -25.284 12.928 0.299 1.00 87.62 706 GLN A O 1
ATOM 5838 N N . ARG A 1 707 ? -24.759 14.184 2.080 1.00 88.19 707 ARG A N 1
ATOM 5839 C CA . ARG A 1 707 ? -23.611 13.373 2.502 1.00 88.19 707 ARG A CA 1
ATOM 5840 C C . ARG A 1 707 ? -23.864 12.713 3.837 1.00 88.19 707 ARG A C 1
ATOM 5842 O O . ARG A 1 707 ? -24.357 13.346 4.763 1.00 88.19 707 ARG A O 1
ATOM 5849 N N . LEU A 1 708 ? -23.444 11.466 3.952 1.00 91.06 708 LEU A N 1
ATOM 5850 C CA . LEU A 1 708 ? -23.392 10.735 5.204 1.00 91.06 708 LEU A CA 1
ATOM 5851 C C . LEU A 1 708 ? -21.979 10.845 5.775 1.00 91.06 708 LEU A C 1
ATOM 5853 O O . LEU A 1 708 ? -21.004 10.653 5.062 1.00 91.06 708 LEU A O 1
ATOM 5857 N N . ILE A 1 709 ? -21.841 11.192 7.043 1.00 91.00 709 ILE A N 1
ATOM 5858 C CA . ILE A 1 709 ? -20.571 11.399 7.728 1.00 91.00 709 ILE A CA 1
ATOM 5859 C C . ILE A 1 709 ? -20.535 10.442 8.910 1.00 91.00 709 ILE A C 1
ATOM 5861 O O . ILE A 1 709 ? -21.284 10.612 9.863 1.00 91.00 709 ILE A O 1
ATOM 5865 N N . GLN A 1 710 ? -19.656 9.451 8.870 1.00 93.12 710 GLN A N 1
ATOM 5866 C CA . GLN A 1 710 ? -19.385 8.595 10.013 1.00 93.12 710 GLN A CA 1
ATOM 5867 C C . GLN A 1 710 ? -18.254 9.204 10.840 1.00 93.12 710 GLN A C 1
ATOM 5869 O O . GLN A 1 710 ? -17.155 9.428 10.331 1.00 93.12 710 GLN A O 1
ATOM 5874 N N . ALA A 1 711 ? -18.525 9.482 12.109 1.00 90.44 711 ALA A N 1
ATOM 5875 C CA . ALA A 1 711 ? -17.545 9.864 13.107 1.00 90.44 711 ALA A CA 1
ATOM 5876 C C . ALA A 1 711 ? -17.290 8.670 14.031 1.00 90.44 711 ALA A C 1
ATOM 5878 O O . ALA A 1 711 ? -18.176 8.219 14.753 1.00 90.44 711 ALA A O 1
ATOM 5879 N N . THR A 1 712 ? -16.059 8.175 14.003 1.00 92.31 712 THR A N 1
ATOM 5880 C CA . THR A 1 712 ? -15.579 7.092 14.850 1.00 92.31 712 THR A CA 1
ATOM 5881 C C . THR A 1 712 ? -14.620 7.667 15.879 1.00 92.31 712 THR A C 1
ATOM 5883 O O . THR A 1 712 ? -13.523 8.108 15.530 1.00 92.31 712 THR A O 1
ATOM 5886 N N . ILE A 1 713 ? -15.013 7.659 17.148 1.00 91.00 713 ILE A N 1
ATOM 5887 C CA . ILE A 1 713 ? -14.171 8.106 18.257 1.00 91.00 713 ILE A CA 1
ATOM 5888 C C . ILE A 1 713 ? -13.687 6.868 18.997 1.00 91.00 713 ILE A C 1
ATOM 5890 O O . ILE A 1 713 ? -14.482 6.157 19.597 1.00 91.00 713 ILE A O 1
ATOM 5894 N N . THR A 1 714 ? -12.391 6.591 18.935 1.00 90.81 714 THR A N 1
ATOM 5895 C CA . THR A 1 714 ? -11.772 5.440 19.590 1.00 90.81 714 THR A CA 1
ATOM 5896 C C . THR A 1 714 ? -10.924 5.901 20.761 1.00 90.81 714 THR A C 1
ATOM 5898 O O . THR A 1 714 ? -9.955 6.632 20.565 1.00 90.81 714 THR A O 1
ATOM 5901 N N . THR A 1 715 ? -11.241 5.426 21.956 1.00 89.00 715 THR A N 1
ATOM 5902 C CA . THR A 1 715 ? -10.415 5.570 23.151 1.00 89.00 715 THR A CA 1
ATOM 5903 C C . THR A 1 715 ? -9.669 4.270 23.398 1.00 89.00 715 THR A C 1
ATOM 5905 O O . THR A 1 715 ? -10.272 3.212 23.565 1.00 89.00 715 THR A O 1
ATOM 5908 N N . LEU A 1 716 ? -8.344 4.350 23.429 1.00 87.50 716 LEU A N 1
ATOM 5909 C CA . LEU A 1 716 ? -7.466 3.246 23.789 1.00 87.50 716 LEU A CA 1
ATOM 5910 C C . LEU A 1 716 ? -6.992 3.454 25.230 1.00 87.50 716 LEU A C 1
ATOM 5912 O O . LEU A 1 716 ? -6.451 4.514 25.561 1.00 87.50 716 LEU A O 1
ATOM 5916 N N . TYR A 1 717 ? -7.222 2.450 26.072 1.00 84.38 717 TYR A N 1
ATOM 5917 C CA . TYR A 1 717 ? -6.868 2.473 27.486 1.00 84.38 717 TYR A CA 1
ATOM 5918 C C . TYR A 1 717 ? -5.516 1.787 27.654 1.00 84.38 717 TYR A C 1
ATOM 5920 O O . TYR A 1 717 ? -5.396 0.567 27.525 1.00 84.38 717 TYR A O 1
ATOM 5928 N N . LEU A 1 718 ? -4.472 2.581 27.886 1.00 74.00 718 LEU A N 1
ATOM 5929 C CA . LEU A 1 718 ? -3.147 2.066 28.211 1.00 74.00 718 LEU A CA 1
ATOM 5930 C C . LEU A 1 718 ? -3.048 1.999 29.735 1.00 74.00 718 LEU A C 1
ATOM 5932 O O . LEU A 1 718 ? -3.049 3.031 30.405 1.00 74.00 718 LEU A O 1
ATOM 5936 N N . PHE A 1 719 ? -2.996 0.790 30.294 1.00 63.72 719 PHE A N 1
ATOM 5937 C CA . PHE A 1 719 ? -2.950 0.604 31.743 1.00 63.72 719 PHE A CA 1
ATOM 5938 C C . PHE A 1 719 ? -1.542 0.878 32.272 1.00 63.72 719 PHE A C 1
ATOM 5940 O O . PHE A 1 719 ? -0.689 -0.000 32.327 1.00 63.72 719 PHE A O 1
ATOM 5947 N N . ASN A 1 720 ? -1.321 2.134 32.643 1.00 50.75 720 ASN A N 1
ATOM 5948 C CA . ASN A 1 720 ? -0.393 2.542 33.687 1.00 50.75 720 ASN A CA 1
ATOM 5949 C C . ASN A 1 720 ? -1.062 3.741 34.382 1.00 50.75 720 ASN A C 1
ATOM 5951 O O . ASN A 1 720 ? -1.113 4.834 33.817 1.00 50.75 720 ASN A O 1
ATOM 5955 N N . ASP A 1 721 ? -1.660 3.488 35.548 1.00 49.66 721 ASP A N 1
ATOM 5956 C CA . ASP A 1 721 ? -2.198 4.472 36.499 1.00 49.66 721 ASP A CA 1
ATOM 5957 C C . ASP A 1 721 ? -3.155 5.539 35.939 1.00 49.66 721 ASP A C 1
ATOM 5959 O O . ASP A 1 721 ? -2.773 6.700 35.901 1.00 49.66 721 ASP A O 1
ATOM 5963 N N . GLU A 1 722 ? -4.385 5.184 35.528 1.00 50.19 722 GLU A N 1
ATOM 5964 C CA . GLU A 1 722 ? -5.555 6.086 35.306 1.00 50.19 722 GLU A CA 1
ATOM 5965 C C . GLU A 1 722 ? -5.369 7.353 34.417 1.00 50.19 722 GLU A C 1
ATOM 5967 O O . GLU A 1 722 ? -6.324 8.088 34.157 1.00 50.19 722 GLU A O 1
ATOM 5972 N N . LEU A 1 723 ? -4.169 7.628 33.903 1.00 53.12 723 LEU A N 1
ATOM 5973 C CA . LEU A 1 723 ? -3.750 8.951 33.424 1.00 53.12 723 LEU A CA 1
ATOM 5974 C C . LEU A 1 723 ? -3.456 8.977 31.918 1.00 53.12 723 LEU A C 1
ATOM 5976 O O . LEU A 1 723 ? -3.324 10.056 31.333 1.00 53.12 723 LEU A O 1
ATOM 5980 N N . LEU A 1 724 ? -3.371 7.818 31.257 1.00 63.25 724 LEU A N 1
ATOM 5981 C CA . LEU A 1 724 ? -2.942 7.712 29.859 1.00 63.25 724 LEU A CA 1
ATOM 5982 C C . LEU A 1 724 ? -3.995 7.041 28.968 1.00 63.25 724 LEU A C 1
ATOM 5984 O O . LEU A 1 724 ? -3.796 5.958 28.428 1.00 63.25 724 LEU A O 1
ATOM 5988 N N . ASN A 1 725 ? -5.098 7.752 28.743 1.00 73.75 725 ASN A N 1
ATOM 5989 C CA . ASN A 1 725 ? -6.043 7.430 27.672 1.00 73.75 725 ASN A CA 1
ATOM 5990 C C . ASN A 1 725 ? -5.603 8.103 26.366 1.00 73.75 725 ASN A C 1
ATOM 5992 O O . ASN A 1 725 ? -5.234 9.283 26.361 1.00 73.75 725 ASN A O 1
ATOM 5996 N N . TYR A 1 726 ? -5.650 7.362 25.258 1.00 76.31 726 TYR A N 1
ATOM 5997 C CA . TYR A 1 726 ? -5.393 7.893 23.921 1.00 76.31 726 TYR A CA 1
ATOM 5998 C C . TYR A 1 726 ? -6.692 7.915 23.122 1.00 76.31 726 TYR A C 1
ATOM 6000 O O . TYR A 1 726 ? -7.216 6.865 22.755 1.00 76.31 726 TYR A O 1
ATOM 6008 N N . ASN A 1 727 ? -7.216 9.111 22.856 1.00 81.31 727 ASN A N 1
ATOM 6009 C CA . ASN A 1 727 ? -8.401 9.270 22.021 1.00 81.31 727 ASN A CA 1
ATOM 6010 C C . ASN A 1 727 ? -7.969 9.538 20.580 1.00 81.31 727 ASN A C 1
ATOM 6012 O O . ASN A 1 727 ? -7.124 10.388 20.314 1.00 81.31 727 ASN A O 1
ATOM 6016 N N . THR A 1 728 ? -8.579 8.839 19.637 1.00 82.88 728 THR A N 1
ATOM 6017 C CA . THR A 1 728 ? -8.462 9.117 18.209 1.00 82.88 728 THR A CA 1
ATOM 6018 C C . THR A 1 728 ? -9.844 9.367 17.653 1.00 82.88 728 THR A C 1
ATOM 6020 O O . THR A 1 728 ? -10.799 8.684 18.009 1.00 82.88 728 THR A O 1
ATOM 6023 N N . MET A 1 729 ? -9.955 10.357 16.778 1.00 84.44 729 MET A N 1
ATOM 6024 C CA . MET A 1 729 ? -11.185 10.640 16.058 1.00 84.44 729 MET A CA 1
ATOM 6025 C C . MET A 1 729 ? -10.916 10.441 14.575 1.00 84.44 729 MET A C 1
ATOM 6027 O O . MET A 1 729 ? -10.000 11.040 14.012 1.00 84.44 729 MET A O 1
ATOM 6031 N N . GLN A 1 730 ? -11.709 9.587 13.948 1.00 85.94 730 GLN A N 1
ATOM 6032 C CA . GLN A 1 730 ? -11.703 9.372 12.512 1.00 85.94 730 GLN A CA 1
ATOM 6033 C C . GLN A 1 730 ? -13.053 9.806 11.969 1.00 85.94 730 GLN A C 1
ATOM 6035 O O . GLN A 1 730 ? -14.088 9.364 12.455 1.00 85.94 730 GLN A O 1
ATOM 6040 N N . THR A 1 731 ? -13.052 10.670 10.961 1.00 86.38 731 THR A N 1
ATOM 6041 C CA . THR A 1 731 ? -14.277 11.056 10.265 1.00 86.38 731 THR A CA 1
ATOM 6042 C C . THR A 1 731 ? -14.184 10.646 8.811 1.00 86.38 731 THR A C 1
ATOM 6044 O O . THR A 1 731 ? -13.147 10.790 8.160 1.00 86.38 731 THR A O 1
ATOM 6047 N N . GLN A 1 732 ? -15.276 10.099 8.300 1.00 88.50 732 GLN A N 1
ATOM 6048 C CA . GLN A 1 732 ? -15.375 9.648 6.925 1.00 88.50 732 GLN A CA 1
ATOM 6049 C C . GLN A 1 732 ? -16.681 10.147 6.339 1.00 88.50 732 GLN A C 1
ATOM 6051 O O . GLN A 1 732 ? -17.726 10.015 6.960 1.00 88.50 732 GLN A O 1
ATOM 6056 N N . ALA A 1 733 ? -16.611 10.749 5.156 1.00 88.31 733 ALA A N 1
ATOM 6057 C CA . ALA A 1 733 ? -17.776 11.247 4.444 1.00 88.31 733 ALA A CA 1
ATOM 6058 C C . ALA A 1 733 ? -18.042 10.391 3.202 1.00 88.31 733 ALA A C 1
ATOM 6060 O O . ALA A 1 733 ? -17.116 10.086 2.440 1.00 88.31 733 ALA A O 1
ATOM 6061 N N . PHE A 1 734 ? -19.312 10.071 3.000 1.00 89.31 734 PHE A N 1
ATOM 6062 C CA . PHE A 1 734 ? -19.877 9.283 1.918 1.00 89.31 734 PHE A CA 1
ATOM 6063 C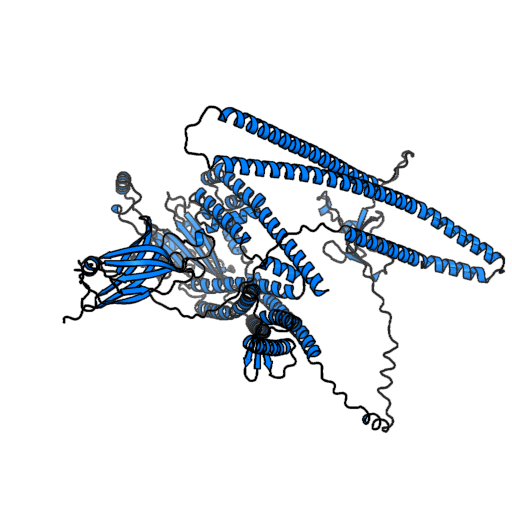 C . PHE A 1 734 ? -20.896 10.153 1.189 1.00 89.31 734 PHE A C 1
ATOM 6065 O O . PHE A 1 734 ? -21.714 10.823 1.818 1.00 89.31 734 PHE A O 1
ATOM 6072 N N . ASP A 1 735 ? -20.824 10.177 -0.134 1.00 86.62 735 ASP A N 1
ATOM 6073 C CA . ASP A 1 735 ? -21.818 10.868 -0.950 1.00 86.62 735 ASP A CA 1
ATOM 6074 C C . ASP A 1 735 ? -22.991 9.919 -1.203 1.00 86.62 735 ASP A C 1
ATOM 6076 O O . ASP A 1 735 ? -22.762 8.772 -1.600 1.00 86.62 735 ASP A O 1
ATOM 6080 N N . LEU A 1 736 ? -24.215 10.378 -0.930 1.00 86.62 736 LEU A N 1
ATOM 6081 C CA . LEU A 1 736 ? -25.438 9.629 -1.230 1.00 86.62 736 LEU A CA 1
ATOM 6082 C C . LEU A 1 736 ? -25.987 9.978 -2.616 1.00 86.62 736 LEU A C 1
ATOM 6084 O O . LEU A 1 736 ? -26.926 9.335 -3.080 1.00 86.62 736 LEU A O 1
ATOM 6088 N N . ASN A 1 737 ? -25.413 10.976 -3.293 1.00 85.44 737 ASN A N 1
ATOM 6089 C CA . ASN A 1 737 ? -25.800 11.283 -4.658 1.00 85.44 737 ASN A CA 1
ATOM 6090 C C . ASN A 1 737 ? -25.405 10.144 -5.592 1.00 85.44 737 ASN A C 1
ATOM 6092 O O . ASN A 1 737 ? -24.246 9.722 -5.644 1.00 85.44 737 ASN A O 1
ATOM 6096 N N . SER A 1 738 ? -26.367 9.695 -6.396 1.00 82.56 738 SER A N 1
ATOM 6097 C CA . SER A 1 738 ? -26.064 8.881 -7.566 1.00 82.56 738 SER A CA 1
ATOM 6098 C C . SER A 1 738 ? -25.086 9.644 -8.459 1.00 82.56 738 SER A C 1
ATOM 6100 O O . SER A 1 738 ? -25.264 10.846 -8.681 1.00 82.56 738 SER A O 1
ATOM 6102 N N . GLN A 1 739 ? -24.075 8.950 -8.986 1.00 80.88 739 GLN A N 1
ATOM 6103 C CA . GLN A 1 739 ? -23.134 9.536 -9.943 1.00 80.88 739 GLN A CA 1
ATOM 6104 C C . GLN A 1 739 ? -23.901 10.216 -11.080 1.00 80.88 739 GLN A C 1
ATOM 6106 O O . GLN A 1 739 ? -24.872 9.663 -11.599 1.00 80.88 739 GLN A O 1
ATOM 6111 N N . SER A 1 740 ? -23.474 11.419 -11.462 1.00 84.00 740 SER A N 1
ATOM 6112 C CA . SER A 1 740 ? -24.135 12.134 -12.553 1.00 84.00 740 SER A CA 1
ATOM 6113 C C . SER A 1 740 ? -23.955 11.377 -13.873 1.00 84.00 740 SER A C 1
ATOM 6115 O O . SER A 1 740 ? -22.881 10.832 -14.139 1.00 84.00 740 SER A O 1
ATOM 6117 N N . ASP A 1 741 ? -24.960 11.398 -14.754 1.00 86.06 741 ASP A N 1
ATOM 6118 C CA . ASP A 1 741 ? -24.864 10.768 -16.085 1.00 86.06 741 ASP A CA 1
ATOM 6119 C C . ASP A 1 741 ? -23.628 11.252 -16.864 1.00 86.06 741 ASP A C 1
ATOM 6121 O O . ASP A 1 741 ? -23.005 10.503 -17.618 1.00 86.06 741 ASP A O 1
ATOM 6125 N N . THR A 1 742 ? -23.228 12.508 -16.644 1.00 85.62 742 THR A N 1
ATOM 6126 C CA . THR A 1 742 ? -22.019 13.101 -17.221 1.00 85.62 742 THR A CA 1
ATOM 6127 C C . THR A 1 742 ? -20.730 12.458 -16.716 1.00 85.62 742 THR A C 1
ATOM 6129 O O . THR A 1 742 ? -19.805 12.266 -17.504 1.00 85.62 742 THR A O 1
ATOM 6132 N N . GLU A 1 743 ? -20.652 12.103 -15.433 1.00 82.00 743 GLU A N 1
ATOM 6133 C CA . GLU A 1 743 ? -19.490 11.412 -14.861 1.00 82.00 743 GLU A CA 1
ATOM 6134 C C . GLU A 1 743 ? -19.418 9.969 -15.347 1.00 82.00 743 GLU A C 1
ATOM 6136 O O . GLU A 1 743 ? -18.346 9.523 -15.760 1.00 82.00 743 GLU A O 1
ATOM 6141 N N . VAL A 1 744 ? -20.554 9.267 -15.388 1.00 83.31 744 VAL A N 1
ATOM 6142 C CA . VAL A 1 744 ? -20.635 7.900 -15.925 1.00 83.31 744 VAL A CA 1
ATOM 6143 C C . VAL A 1 744 ? -20.202 7.878 -17.394 1.00 83.31 744 VAL A C 1
ATOM 6145 O O . VAL A 1 744 ? -19.408 7.026 -17.809 1.00 83.31 744 VAL A O 1
ATOM 6148 N N . LEU A 1 745 ? -20.654 8.854 -18.188 1.00 86.25 745 LEU A N 1
ATOM 6149 C CA . LEU A 1 745 ? -20.249 9.006 -19.583 1.00 86.25 745 LEU A CA 1
ATOM 6150 C C . LEU A 1 745 ? -18.752 9.319 -19.718 1.00 86.25 745 LEU A C 1
ATOM 6152 O O . LEU A 1 745 ? -18.081 8.714 -20.555 1.00 86.25 745 LEU A O 1
ATOM 6156 N N . ALA A 1 746 ? -18.202 10.209 -18.887 1.00 83.69 746 ALA A N 1
ATOM 6157 C CA . ALA A 1 746 ? -16.775 10.527 -18.894 1.00 83.69 746 ALA A CA 1
ATOM 6158 C C . ALA A 1 746 ? -15.911 9.306 -18.532 1.00 83.69 746 ALA A C 1
ATOM 6160 O O . ALA A 1 746 ? -14.942 9.015 -19.234 1.00 83.69 746 ALA A O 1
ATOM 6161 N N . GLN A 1 747 ? -16.288 8.545 -17.500 1.00 79.94 747 GLN A N 1
ATOM 6162 C CA . GLN A 1 747 ? -15.610 7.301 -17.115 1.00 79.94 747 GLN A CA 1
ATOM 6163 C C . GLN A 1 747 ? -15.663 6.252 -18.230 1.00 79.94 747 GLN A C 1
ATOM 6165 O O . GLN A 1 747 ? -14.653 5.623 -18.552 1.00 79.94 747 GLN A O 1
ATOM 6170 N N . THR A 1 748 ? -16.818 6.119 -18.882 1.00 82.56 748 THR A N 1
ATOM 6171 C CA . THR A 1 748 ? -17.004 5.213 -20.020 1.00 82.56 748 THR A CA 1
ATOM 6172 C C . THR A 1 748 ? -16.135 5.624 -21.214 1.00 82.56 748 THR A C 1
ATOM 6174 O O . THR A 1 748 ? -15.482 4.782 -21.831 1.00 82.56 748 THR A O 1
ATOM 6177 N N . LEU A 1 749 ? -16.062 6.921 -21.528 1.00 86.00 749 LEU A N 1
ATOM 6178 C CA . LEU A 1 749 ? -15.185 7.441 -22.580 1.00 86.00 749 LEU A CA 1
ATOM 6179 C C . LEU A 1 749 ? -13.708 7.209 -22.259 1.00 86.00 749 LEU A C 1
ATOM 6181 O O . LEU A 1 749 ? -12.969 6.759 -23.135 1.00 86.00 749 LEU A O 1
ATOM 6185 N N . MET A 1 750 ? -13.282 7.461 -21.017 1.00 79.38 750 MET A N 1
ATOM 6186 C CA . MET A 1 750 ? -11.913 7.177 -20.579 1.00 79.38 750 MET A CA 1
ATOM 6187 C C . MET A 1 750 ? -11.564 5.702 -20.779 1.00 79.38 750 MET A C 1
ATOM 6189 O O . MET A 1 750 ? -10.508 5.405 -21.332 1.00 79.38 750 MET A O 1
ATOM 6193 N N . PHE A 1 751 ? -12.466 4.786 -20.417 1.00 78.06 751 PHE A N 1
ATOM 6194 C CA . PHE A 1 751 ? -12.277 3.351 -20.629 1.00 78.06 751 PHE A CA 1
ATOM 6195 C C . PHE A 1 751 ? -12.059 2.998 -22.108 1.00 78.06 751 PHE A C 1
ATOM 6197 O O . PHE A 1 751 ? -11.084 2.326 -22.449 1.00 78.06 751 PHE A O 1
ATOM 6204 N N . TYR A 1 752 ? -12.914 3.490 -23.009 1.00 84.62 752 TYR A N 1
ATOM 6205 C CA . TYR A 1 752 ? -12.776 3.200 -24.438 1.00 84.62 752 TYR A CA 1
ATOM 6206 C C . TYR A 1 752 ? -11.540 3.846 -25.069 1.00 84.62 752 TYR A C 1
ATOM 6208 O O . TYR A 1 752 ? -10.886 3.214 -25.898 1.00 84.62 752 TYR A O 1
ATOM 6216 N N . ILE A 1 753 ? -11.183 5.070 -24.670 1.00 81.88 753 ILE A N 1
ATOM 6217 C CA . ILE A 1 753 ? -9.954 5.732 -25.133 1.00 81.88 753 ILE A CA 1
ATOM 6218 C C . ILE A 1 753 ? -8.724 4.950 -24.662 1.00 81.88 753 ILE A C 1
ATOM 6220 O O . ILE A 1 753 ? -7.785 4.764 -25.435 1.00 81.88 753 ILE A O 1
ATOM 6224 N N . ALA A 1 754 ? -8.740 4.440 -23.431 1.00 74.19 754 ALA A N 1
ATOM 6225 C CA . ALA A 1 754 ? -7.642 3.653 -22.888 1.00 74.19 754 ALA A CA 1
ATOM 6226 C C . ALA A 1 754 ? -7.477 2.306 -23.625 1.00 74.19 754 ALA A C 1
ATOM 6228 O O . ALA A 1 754 ? -6.361 1.939 -24.001 1.00 74.19 754 ALA A O 1
ATOM 6229 N N . ILE A 1 755 ? -8.584 1.626 -23.962 1.00 77.50 755 ILE A N 1
ATOM 6230 C CA . ILE A 1 755 ? -8.569 0.446 -24.851 1.00 77.50 755 ILE A CA 1
ATOM 6231 C C . ILE A 1 755 ? -8.018 0.809 -26.234 1.00 77.50 755 ILE A C 1
ATOM 6233 O O . ILE A 1 755 ? -7.186 0.084 -26.782 1.00 77.50 755 ILE A O 1
ATOM 6237 N N . LEU A 1 756 ? -8.456 1.934 -26.804 1.00 82.88 756 LEU A N 1
ATOM 6238 C CA . LEU A 1 756 ? -8.007 2.386 -28.118 1.00 82.88 756 LEU A CA 1
ATOM 6239 C C . LEU A 1 756 ? -6.495 2.664 -28.134 1.00 82.88 756 LEU A C 1
ATOM 6241 O O . LEU A 1 756 ? -5.844 2.345 -29.121 1.00 82.88 756 LEU A O 1
ATOM 6245 N N . LEU A 1 757 ? -5.924 3.196 -27.047 1.00 75.88 757 LEU A N 1
ATOM 6246 C CA . LEU A 1 757 ? -4.479 3.415 -26.877 1.00 75.88 757 LEU A CA 1
ATOM 6247 C C . LEU A 1 757 ? -3.680 2.107 -26.689 1.00 75.88 757 LEU A C 1
ATOM 6249 O O . LEU A 1 757 ? -2.499 2.034 -27.047 1.00 75.88 757 LEU A O 1
ATOM 6253 N N . LEU A 1 758 ? -4.311 1.045 -26.182 1.00 71.94 758 LEU A N 1
ATOM 6254 C CA . LEU A 1 758 ? -3.684 -0.274 -26.034 1.00 71.94 758 LEU A CA 1
ATOM 6255 C C . LEU A 1 758 ? -3.434 -0.939 -27.402 1.00 71.94 758 LEU A C 1
ATOM 6257 O O . LEU A 1 758 ? -2.443 -1.640 -27.598 1.00 71.94 758 LEU A O 1
ATOM 6261 N N . VAL A 1 759 ? -4.285 -0.673 -28.394 1.00 78.81 759 VAL A N 1
ATOM 6262 C CA . VAL A 1 759 ? -4.173 -1.294 -29.722 1.00 78.81 759 VAL A CA 1
ATOM 6263 C C . VAL A 1 759 ? -2.873 -0.895 -30.460 1.00 78.81 759 VAL A C 1
ATOM 6265 O O . VAL A 1 759 ? -2.136 -1.792 -30.877 1.00 78.81 759 VAL A O 1
ATOM 6268 N N . PRO A 1 760 ? -2.508 0.395 -30.608 1.00 72.19 760 PRO A N 1
ATOM 6269 C CA . PRO A 1 760 ? -1.248 0.799 -31.233 1.00 72.19 760 PRO A CA 1
ATOM 6270 C C . PRO A 1 760 ? 0.003 0.307 -30.504 1.00 72.19 760 PRO A C 1
ATOM 6272 O O . PRO A 1 760 ? 0.971 -0.073 -31.166 1.00 72.19 760 PRO A O 1
ATOM 6275 N N . SER A 1 761 ? -0.029 0.285 -29.168 1.00 68.31 761 SER A N 1
ATOM 6276 C CA . SER A 1 761 ? 1.088 -0.190 -28.345 1.00 68.31 761 SER A CA 1
ATOM 6277 C C . SER A 1 761 ? 1.307 -1.698 -28.492 1.00 68.31 761 SER A C 1
ATOM 6279 O O . SER A 1 761 ? 2.449 -2.150 -28.577 1.00 68.31 761 SER A O 1
ATOM 6281 N N . PHE A 1 762 ? 0.229 -2.472 -28.638 1.00 73.69 762 PHE A N 1
ATOM 6282 C CA . PHE A 1 762 ? 0.305 -3.881 -29.015 1.00 73.69 762 PHE A CA 1
ATOM 6283 C C . PHE A 1 762 ? 0.968 -4.066 -30.392 1.00 73.69 762 PHE A C 1
ATOM 6285 O O . PHE A 1 762 ? 1.869 -4.892 -30.545 1.00 73.69 762 PHE A O 1
ATOM 6292 N N . PHE A 1 763 ? 0.590 -3.262 -31.390 1.00 75.00 763 PHE A N 1
ATOM 6293 C CA . PHE A 1 763 ? 1.172 -3.344 -32.736 1.00 75.00 763 PHE A CA 1
ATOM 6294 C C . PHE A 1 763 ? 2.623 -2.845 -32.835 1.00 75.00 763 PHE A C 1
ATOM 6296 O O . PHE A 1 763 ? 3.342 -3.276 -33.734 1.00 75.00 763 PHE A O 1
ATOM 6303 N N . ASP A 1 764 ? 3.093 -1.989 -31.923 1.00 69.06 764 ASP A N 1
ATOM 6304 C CA . ASP A 1 764 ? 4.525 -1.648 -31.846 1.00 69.06 764 ASP A CA 1
ATOM 6305 C C . ASP A 1 764 ? 5.386 -2.821 -31.389 1.00 69.06 764 ASP A C 1
ATOM 6307 O O . ASP A 1 764 ? 6.547 -2.939 -31.788 1.00 69.06 764 ASP A O 1
ATOM 6311 N N . PHE A 1 765 ? 4.825 -3.694 -30.554 1.00 70.62 765 PHE A N 1
ATOM 6312 C CA . PHE A 1 765 ? 5.524 -4.877 -30.075 1.00 70.62 765 PHE A CA 1
ATOM 6313 C C . PHE A 1 765 ? 5.497 -6.013 -31.107 1.00 70.62 765 PHE A C 1
ATOM 6315 O O . PHE A 1 765 ? 6.487 -6.731 -31.273 1.00 70.62 765 PHE A O 1
ATOM 6322 N N . PHE A 1 766 ? 4.381 -6.141 -31.831 1.00 78.88 766 PHE A N 1
ATOM 6323 C CA . PHE A 1 766 ? 4.153 -7.177 -32.835 1.00 78.88 766 PHE A CA 1
ATOM 6324 C C . PHE A 1 766 ? 4.041 -6.590 -34.248 1.00 78.88 766 PHE A C 1
ATOM 6326 O O . PHE A 1 766 ? 2.981 -6.145 -34.686 1.00 78.88 766 PHE A O 1
ATOM 6333 N N . GLY A 1 767 ? 5.133 -6.665 -35.009 1.00 84.00 767 GLY A N 1
ATOM 6334 C CA . GLY A 1 767 ? 5.134 -6.357 -36.435 1.00 84.00 767 GLY A CA 1
ATOM 6335 C C . GLY A 1 767 ? 4.630 -7.541 -37.259 1.00 84.00 767 GLY A C 1
ATOM 6336 O O . GLY A 1 767 ? 5.327 -8.545 -37.395 1.00 84.00 767 GLY A O 1
ATOM 6337 N N . PHE A 1 768 ? 3.444 -7.427 -37.853 1.00 86.62 768 PHE A N 1
ATOM 6338 C CA . PHE A 1 768 ? 2.896 -8.443 -38.758 1.00 86.62 768 PHE A CA 1
ATOM 6339 C C . PHE A 1 768 ? 3.159 -8.067 -40.215 1.00 86.62 768 PHE A C 1
ATOM 6341 O O . PHE A 1 768 ? 2.724 -7.016 -40.682 1.00 86.62 768 PHE A O 1
ATOM 6348 N N . TYR A 1 769 ? 3.841 -8.937 -40.959 1.00 88.56 769 TYR A N 1
ATOM 6349 C CA . TYR A 1 769 ? 4.200 -8.663 -42.348 1.00 88.56 769 TYR A CA 1
ATOM 6350 C C . TYR A 1 769 ? 3.961 -9.872 -43.252 1.00 88.56 769 TYR A C 1
ATOM 6352 O O . TYR A 1 769 ? 4.476 -10.959 -43.008 1.00 88.56 769 TYR A O 1
ATOM 6360 N N . PHE A 1 770 ? 3.218 -9.690 -44.339 1.00 88.31 770 PHE A N 1
ATOM 6361 C CA . PHE A 1 770 ? 2.948 -10.761 -45.304 1.00 88.31 770 PHE A CA 1
ATOM 6362 C C . PHE A 1 770 ? 4.174 -11.138 -46.139 1.00 88.31 770 PHE A C 1
ATOM 6364 O O . PHE A 1 770 ? 5.068 -10.322 -46.369 1.00 88.31 770 PHE A O 1
ATOM 6371 N N . ILE A 1 771 ? 4.198 -12.368 -46.650 1.00 84.19 771 ILE A N 1
ATOM 6372 C CA . ILE A 1 771 ? 5.218 -12.811 -47.611 1.00 84.19 771 ILE A CA 1
ATOM 6373 C C . ILE A 1 771 ? 5.174 -11.929 -48.869 1.00 84.19 771 ILE A C 1
ATOM 6375 O O . ILE A 1 771 ? 4.111 -11.685 -49.430 1.00 84.19 771 ILE A O 1
ATOM 6379 N N . GLY A 1 772 ? 6.338 -11.439 -49.307 1.00 83.19 772 GLY A N 1
ATOM 6380 C CA . GLY A 1 772 ? 6.460 -10.478 -50.416 1.00 83.19 772 GLY A CA 1
ATOM 6381 C C . GLY A 1 772 ? 6.530 -9.010 -49.979 1.00 83.19 772 GLY A C 1
ATOM 6382 O O . GLY A 1 772 ? 6.690 -8.122 -50.813 1.00 83.19 772 GLY A O 1
ATOM 6383 N N . THR A 1 773 ? 6.455 -8.753 -48.673 1.00 85.81 773 THR A N 1
ATOM 6384 C CA . THR A 1 773 ? 6.750 -7.458 -48.051 1.00 85.81 773 THR A CA 1
ATOM 6385 C C . THR A 1 773 ? 8.097 -6.873 -48.497 1.00 85.81 773 THR A C 1
ATOM 6387 O O . THR A 1 773 ? 9.122 -7.554 -48.503 1.00 85.81 773 THR A O 1
ATOM 6390 N N . GLN A 1 774 ? 8.101 -5.578 -48.829 1.00 85.75 774 GLN A N 1
ATOM 6391 C CA . GLN A 1 774 ? 9.316 -4.798 -49.109 1.00 85.75 774 GLN A CA 1
ATOM 6392 C C . GLN A 1 774 ? 9.899 -4.141 -47.848 1.00 85.75 774 GLN A C 1
ATOM 6394 O O . GLN A 1 774 ? 10.711 -3.222 -47.942 1.00 85.75 774 GLN A O 1
ATOM 6399 N N . ASN A 1 775 ? 9.481 -4.575 -46.655 1.00 85.06 775 ASN A N 1
ATOM 6400 C CA . ASN A 1 775 ? 10.038 -4.049 -45.419 1.00 85.06 775 ASN A CA 1
ATOM 6401 C C . ASN A 1 775 ? 11.534 -4.401 -45.324 1.00 85.06 775 ASN A C 1
ATOM 6403 O O . ASN A 1 775 ? 11.919 -5.570 -45.419 1.00 85.06 775 ASN A O 1
ATOM 6407 N N . ALA A 1 776 ? 12.370 -3.379 -45.118 1.00 85.31 776 ALA A N 1
ATOM 6408 C CA . ALA A 1 776 ? 13.823 -3.513 -45.067 1.00 85.31 776 ALA A CA 1
ATOM 6409 C C . ALA A 1 776 ? 14.291 -4.531 -44.015 1.00 85.31 776 ALA A C 1
ATOM 6411 O O . ALA A 1 776 ? 15.231 -5.274 -44.270 1.00 85.31 776 ALA A O 1
ATOM 6412 N N . LEU A 1 777 ? 13.606 -4.630 -42.872 1.00 85.44 777 LEU A N 1
ATOM 6413 C CA . LEU A 1 777 ? 13.972 -5.537 -41.784 1.00 85.44 777 LEU A CA 1
ATOM 6414 C C . LEU A 1 777 ? 13.782 -7.006 -42.184 1.00 85.44 777 LEU A C 1
ATOM 6416 O O . LEU A 1 777 ? 14.651 -7.841 -41.937 1.00 85.44 777 LEU A O 1
ATOM 6420 N N . ILE A 1 778 ? 12.689 -7.322 -42.883 1.00 89.69 778 ILE A N 1
ATOM 6421 C CA . ILE A 1 778 ? 12.435 -8.684 -43.375 1.00 89.69 778 ILE A CA 1
ATOM 6422 C C . ILE A 1 778 ? 13.356 -9.029 -44.536 1.00 89.69 778 ILE A C 1
ATOM 6424 O O . ILE A 1 778 ? 13.846 -10.152 -44.608 1.00 89.69 778 ILE A O 1
ATOM 6428 N N . LEU A 1 779 ? 13.659 -8.069 -45.410 1.00 90.50 779 LEU A N 1
ATOM 6429 C CA . LEU A 1 779 ? 14.668 -8.263 -46.450 1.00 90.50 779 LEU A CA 1
ATOM 6430 C C . LEU A 1 779 ? 16.049 -8.549 -45.839 1.00 90.50 779 LEU A C 1
ATOM 6432 O O . LEU A 1 779 ? 16.715 -9.491 -46.269 1.00 90.50 779 LEU A O 1
ATOM 6436 N N . ILE A 1 780 ? 16.444 -7.814 -44.793 1.00 89.31 780 ILE A N 1
ATOM 6437 C CA . ILE A 1 780 ? 17.676 -8.065 -44.028 1.00 89.31 780 ILE A CA 1
ATOM 6438 C C . ILE A 1 780 ? 17.646 -9.461 -43.392 1.00 89.31 780 ILE A C 1
ATOM 6440 O O . ILE A 1 780 ? 18.641 -10.180 -43.477 1.00 89.31 780 ILE A O 1
ATOM 6444 N N . TYR A 1 781 ? 16.514 -9.886 -42.820 1.00 93.62 781 TYR A N 1
ATOM 6445 C CA . TYR A 1 781 ? 16.338 -11.234 -42.266 1.00 93.62 781 TYR A CA 1
ATOM 6446 C C . TYR A 1 781 ? 16.480 -12.337 -43.320 1.00 93.62 781 TYR A C 1
ATOM 6448 O O . TYR A 1 781 ? 17.200 -13.312 -43.100 1.00 93.62 781 TYR A O 1
ATOM 6456 N N . ILE A 1 782 ? 15.840 -12.183 -44.481 1.00 92.25 782 ILE A N 1
ATOM 6457 C CA . ILE A 1 782 ? 15.929 -13.145 -45.588 1.00 92.25 782 ILE A CA 1
ATOM 6458 C C . ILE A 1 782 ? 17.380 -13.250 -46.074 1.00 92.25 782 ILE A C 1
ATOM 6460 O O . ILE A 1 782 ? 17.906 -14.357 -46.204 1.00 92.25 782 ILE A O 1
ATOM 6464 N N . GLN A 1 783 ? 18.058 -12.113 -46.266 1.00 93.00 783 GLN A N 1
ATOM 6465 C CA . GLN A 1 783 ? 19.470 -12.076 -46.658 1.00 93.00 783 GLN A CA 1
ATOM 6466 C C . GLN A 1 783 ? 20.386 -12.693 -45.590 1.00 93.00 783 GLN A C 1
ATOM 6468 O O . GLN A 1 783 ? 21.324 -13.418 -45.918 1.00 93.00 783 GLN A O 1
ATOM 6473 N N . TYR A 1 784 ? 20.118 -12.439 -44.307 1.00 94.44 784 TYR A N 1
ATOM 6474 C CA . TYR A 1 784 ? 20.844 -13.058 -43.200 1.00 94.44 784 TYR A CA 1
ATOM 6475 C C . TYR A 1 784 ? 20.678 -14.580 -43.192 1.00 94.44 784 TYR A C 1
ATOM 6477 O O . TYR A 1 784 ? 21.669 -15.294 -43.061 1.00 94.44 784 TYR A O 1
ATOM 6485 N N . MET A 1 785 ? 19.457 -15.089 -43.384 1.00 91.94 785 MET A N 1
ATOM 6486 C CA . MET A 1 785 ? 19.199 -16.530 -43.460 1.00 91.94 785 MET A CA 1
ATOM 6487 C C . MET A 1 785 ? 19.887 -17.170 -44.672 1.00 91.94 785 MET A C 1
ATOM 6489 O O . MET A 1 785 ? 20.399 -18.286 -44.565 1.00 91.94 785 MET A O 1
ATOM 6493 N N . GLU A 1 786 ? 19.969 -16.470 -45.807 1.00 93.94 786 GLU A N 1
ATOM 6494 C CA . GLU A 1 786 ? 20.734 -16.933 -46.967 1.00 93.94 786 GLU A CA 1
ATOM 6495 C C . GLU A 1 786 ? 22.237 -17.035 -46.654 1.00 93.94 786 GLU A C 1
ATOM 6497 O O . GLU A 1 786 ? 22.842 -18.088 -46.882 1.00 93.94 786 GLU A O 1
ATOM 6502 N N . LEU A 1 787 ? 22.828 -15.989 -46.063 1.00 91.94 787 LEU A N 1
ATOM 6503 C CA . LEU A 1 787 ? 24.231 -15.985 -45.631 1.00 91.94 787 LEU A CA 1
ATOM 6504 C C . LEU A 1 787 ? 24.505 -17.060 -44.570 1.00 91.94 787 LEU A C 1
ATOM 6506 O O . LEU A 1 787 ? 25.506 -17.772 -44.648 1.00 91.94 787 LEU A O 1
ATOM 6510 N N . PHE A 1 788 ? 23.593 -17.245 -43.616 1.00 92.94 788 PHE A N 1
ATOM 6511 C CA . PHE A 1 788 ? 23.690 -18.271 -42.581 1.00 92.94 788 PHE A CA 1
ATOM 6512 C C . PHE A 1 788 ? 23.675 -19.689 -43.171 1.00 92.94 788 PHE A C 1
ATOM 6514 O O . PHE A 1 788 ? 24.494 -20.535 -42.799 1.00 92.94 788 PHE A O 1
ATOM 6521 N N . ASN A 1 789 ? 22.794 -19.951 -44.140 1.00 94.44 789 ASN A N 1
ATOM 6522 C CA . ASN A 1 789 ? 22.735 -21.232 -44.845 1.00 94.44 789 ASN A CA 1
ATOM 6523 C C . ASN A 1 789 ? 23.987 -21.473 -45.702 1.00 94.44 789 ASN A C 1
ATOM 6525 O O . ASN A 1 789 ? 24.524 -22.586 -45.708 1.00 94.44 789 ASN A O 1
ATOM 6529 N N . ARG A 1 790 ? 24.503 -20.435 -46.378 1.00 91.88 790 ARG A N 1
ATOM 6530 C CA . ARG A 1 790 ? 25.785 -20.501 -47.100 1.00 91.88 790 ARG A CA 1
ATOM 6531 C C . ARG A 1 790 ? 26.940 -20.810 -46.149 1.00 91.88 790 ARG A C 1
ATOM 6533 O O . ARG A 1 790 ? 27.722 -21.712 -46.443 1.00 91.88 790 ARG A O 1
ATOM 6540 N N . ARG A 1 791 ? 26.999 -20.163 -44.980 1.00 91.50 791 ARG A N 1
ATOM 6541 C CA . ARG A 1 791 ? 27.991 -20.437 -43.928 1.00 91.50 791 ARG A CA 1
ATOM 6542 C C . ARG A 1 791 ? 27.933 -21.874 -43.437 1.00 91.50 791 ARG A C 1
ATOM 6544 O O . ARG A 1 791 ? 28.968 -22.530 -43.424 1.00 91.50 791 ARG A O 1
ATOM 6551 N N . LYS A 1 792 ? 26.747 -22.412 -43.130 1.00 92.81 792 LYS A N 1
ATOM 6552 C CA . LYS A 1 792 ? 26.590 -23.835 -42.770 1.00 92.81 792 LYS A CA 1
ATOM 6553 C C . LYS A 1 792 ? 27.096 -24.769 -43.875 1.00 92.81 792 LYS A C 1
ATOM 6555 O O . LYS A 1 792 ? 27.806 -25.735 -43.597 1.00 92.81 792 LYS A O 1
ATOM 6560 N N . LYS A 1 793 ? 26.784 -24.461 -45.139 1.00 93.44 793 LYS A N 1
ATOM 6561 C CA . LYS A 1 793 ? 27.255 -25.235 -46.299 1.00 93.44 793 LYS A CA 1
ATOM 6562 C C . LYS A 1 793 ? 28.779 -25.162 -46.457 1.00 93.44 793 LYS A C 1
ATOM 6564 O O . LYS A 1 793 ? 29.400 -26.185 -46.737 1.00 93.44 793 LYS A O 1
ATOM 6569 N N . MET A 1 794 ? 29.396 -24.003 -46.245 1.00 88.25 794 MET A N 1
ATOM 6570 C CA . MET A 1 794 ? 30.851 -23.819 -46.328 1.00 88.25 794 MET A CA 1
ATOM 6571 C C . MET A 1 794 ? 31.588 -24.464 -45.146 1.00 88.25 794 MET A C 1
ATOM 6573 O O . MET A 1 794 ? 32.567 -25.175 -45.364 1.00 88.25 794 MET A O 1
ATOM 6577 N N . GLN A 1 795 ? 31.044 -24.365 -43.929 1.00 88.12 795 GLN A N 1
ATOM 6578 C CA . GLN A 1 795 ? 31.551 -25.063 -42.742 1.00 88.12 795 GLN A CA 1
ATOM 6579 C C . GLN A 1 795 ? 31.522 -26.585 -42.920 1.00 88.12 795 GLN A C 1
ATOM 6581 O O . GLN A 1 795 ? 32.510 -27.252 -42.622 1.00 88.12 795 GLN A O 1
ATOM 6586 N N . SER A 1 796 ? 30.451 -27.142 -43.506 1.00 90.62 796 SER A N 1
ATOM 6587 C CA . SER A 1 796 ? 30.401 -28.576 -43.850 1.00 90.62 796 SER A CA 1
ATOM 6588 C C . SER A 1 796 ? 31.485 -28.991 -44.858 1.00 90.62 796 SER A C 1
ATOM 6590 O O . SER A 1 796 ? 31.898 -30.147 -44.894 1.00 90.62 796 SER A O 1
ATOM 6592 N N . ARG A 1 797 ? 31.987 -28.033 -45.647 1.00 92.25 797 ARG A N 1
ATOM 6593 C CA . ARG A 1 797 ? 33.074 -28.198 -46.622 1.00 92.25 797 ARG A CA 1
ATOM 6594 C C . ARG A 1 797 ? 34.445 -27.766 -46.084 1.00 92.25 797 ARG A C 1
ATOM 6596 O O . ARG A 1 797 ? 35.391 -27.739 -46.867 1.00 92.25 797 ARG A O 1
ATOM 6603 N N . LYS A 1 798 ? 34.561 -27.433 -44.789 1.00 89.31 798 LYS A N 1
ATOM 6604 C CA . LYS A 1 798 ? 35.776 -26.895 -44.143 1.00 89.31 798 LYS A CA 1
ATOM 6605 C C . LYS A 1 798 ? 36.360 -25.667 -44.862 1.00 89.31 798 LYS A C 1
ATOM 6607 O O . LYS A 1 798 ? 37.573 -25.549 -45.004 1.00 89.31 798 LYS A O 1
ATOM 6612 N N . ARG A 1 799 ? 35.499 -24.781 -45.366 1.00 89.12 799 ARG A N 1
ATOM 6613 C CA . ARG A 1 799 ? 35.888 -23.495 -45.962 1.00 89.12 799 ARG A CA 1
ATOM 6614 C C . ARG A 1 799 ? 35.260 -22.351 -45.176 1.00 89.12 799 ARG A C 1
ATOM 6616 O O . ARG A 1 799 ? 34.104 -22.461 -44.769 1.00 89.12 799 ARG A O 1
ATOM 6623 N N . ASP A 1 800 ? 36.003 -21.263 -45.030 1.00 86.81 800 ASP A N 1
ATOM 6624 C CA . ASP A 1 800 ? 35.512 -20.038 -44.404 1.00 86.81 800 ASP A CA 1
ATOM 6625 C C . ASP A 1 800 ? 34.811 -19.130 -45.426 1.00 86.81 800 ASP A C 1
ATOM 6627 O O . ASP A 1 800 ? 34.988 -19.277 -46.641 1.00 86.81 800 ASP A O 1
ATOM 6631 N N . LEU A 1 801 ? 33.967 -18.219 -44.933 1.00 89.50 801 LEU A N 1
ATOM 6632 C CA . LEU A 1 801 ? 33.363 -17.169 -45.756 1.00 89.50 801 LEU A CA 1
ATOM 6633 C C . LEU A 1 801 ? 34.418 -16.140 -46.171 1.00 89.50 801 LEU A C 1
ATOM 6635 O O . LEU A 1 801 ? 35.424 -15.948 -45.486 1.00 89.50 801 LEU A O 1
ATOM 6639 N N . ALA A 1 802 ? 34.160 -15.430 -47.271 1.00 92.12 802 ALA A N 1
ATOM 6640 C CA . ALA A 1 802 ? 34.989 -14.288 -47.627 1.00 92.12 802 ALA A CA 1
ATOM 6641 C C . ALA A 1 802 ? 34.932 -13.225 -46.503 1.00 92.12 802 ALA A C 1
ATOM 6643 O O . ALA A 1 802 ? 33.861 -13.007 -45.930 1.00 92.12 802 ALA A O 1
ATOM 6644 N N . PRO A 1 803 ? 36.033 -12.507 -46.200 1.00 89.88 803 PRO A N 1
ATOM 6645 C CA . PRO A 1 803 ? 36.078 -11.545 -45.091 1.00 89.88 803 PRO A CA 1
ATOM 6646 C C . PRO A 1 803 ? 34.997 -10.459 -45.172 1.00 89.88 803 PRO A C 1
ATOM 6648 O O . PRO A 1 803 ? 34.493 -9.998 -44.151 1.00 89.88 803 PRO A O 1
ATOM 6651 N N . GLN A 1 804 ? 34.628 -10.055 -46.390 1.00 88.38 804 GLN A N 1
ATOM 6652 C CA . GLN A 1 804 ? 33.576 -9.070 -46.633 1.00 88.38 804 GLN A CA 1
ATOM 6653 C C . GLN A 1 804 ? 32.181 -9.617 -46.294 1.00 88.38 804 GLN A C 1
ATOM 6655 O O . GLN A 1 804 ? 31.410 -8.931 -45.629 1.00 88.38 804 GLN A O 1
ATOM 6660 N N . GLU A 1 805 ? 31.887 -10.865 -46.673 1.00 89.38 805 GLU A N 1
ATOM 6661 C CA . GLU A 1 805 ? 30.622 -11.530 -46.334 1.00 89.38 805 GLU A CA 1
ATOM 6662 C C . GLU A 1 805 ? 30.526 -11.824 -44.829 1.00 89.38 805 GLU A C 1
ATOM 6664 O O . GLU A 1 805 ? 29.439 -11.754 -44.263 1.00 89.38 805 GLU A O 1
ATOM 6669 N N . GLU A 1 806 ? 31.646 -12.111 -44.153 1.00 85.94 806 GLU A N 1
ATOM 6670 C CA . GLU A 1 806 ? 31.658 -12.282 -42.694 1.00 85.94 806 GLU A CA 1
ATOM 6671 C C . GLU A 1 806 ? 31.365 -10.953 -41.978 1.00 85.94 806 GLU A C 1
ATOM 6673 O O . GLU A 1 806 ? 30.568 -10.935 -41.043 1.00 85.94 806 GLU A O 1
ATOM 6678 N N . ARG A 1 807 ? 31.920 -9.821 -42.441 1.00 83.38 807 ARG A N 1
ATOM 6679 C CA . ARG A 1 807 ? 31.565 -8.488 -41.907 1.00 83.38 807 ARG A CA 1
ATOM 6680 C C . ARG A 1 807 ? 30.083 -8.175 -42.114 1.00 83.38 807 ARG A C 1
ATOM 6682 O O . ARG A 1 807 ? 29.421 -7.742 -41.173 1.00 83.38 807 ARG A O 1
ATOM 6689 N N . GLU A 1 808 ? 29.554 -8.440 -43.307 1.00 88.19 808 GLU A N 1
ATOM 6690 C CA . GLU A 1 808 ? 28.132 -8.249 -43.616 1.00 88.19 808 GLU A CA 1
ATOM 6691 C C . GLU A 1 808 ? 27.241 -9.162 -42.756 1.00 88.19 808 GLU A C 1
ATOM 6693 O O . GLU A 1 808 ? 26.214 -8.728 -42.231 1.00 88.19 808 GLU A O 1
ATOM 6698 N N . PHE A 1 809 ? 27.658 -10.412 -42.540 1.00 89.94 809 PHE A N 1
ATOM 6699 C CA . PHE A 1 809 ? 26.978 -11.348 -41.650 1.00 89.94 809 PHE A CA 1
ATOM 6700 C C . PHE A 1 809 ? 26.950 -10.841 -40.203 1.00 89.94 809 PHE A C 1
ATOM 6702 O O . PHE A 1 809 ? 25.892 -10.889 -39.578 1.00 89.94 809 PHE A O 1
ATOM 6709 N N . GLN A 1 810 ? 28.065 -10.326 -39.672 1.00 82.62 810 GLN A N 1
ATOM 6710 C CA . GLN A 1 810 ? 28.126 -9.771 -38.312 1.00 82.62 810 GLN A CA 1
ATOM 6711 C C . GLN A 1 810 ? 27.258 -8.514 -38.167 1.00 82.62 810 GLN A C 1
ATOM 6713 O O . GLN A 1 810 ? 26.503 -8.408 -37.204 1.00 82.62 810 GLN A O 1
ATOM 6718 N N . GLN A 1 811 ? 27.284 -7.605 -39.147 1.00 85.06 811 GLN A N 1
ATOM 6719 C CA . GLN A 1 811 ? 26.421 -6.417 -39.155 1.00 85.06 811 GLN A CA 1
ATOM 6720 C C . GLN A 1 811 ? 24.935 -6.793 -39.166 1.00 85.06 811 GLN A C 1
ATOM 6722 O O . GLN A 1 811 ? 24.167 -6.320 -38.329 1.00 85.06 811 GLN A O 1
ATOM 6727 N N . LYS A 1 812 ? 24.519 -7.702 -40.059 1.00 88.06 812 LYS A N 1
ATOM 6728 C CA . LYS A 1 812 ? 23.123 -8.166 -40.118 1.00 88.06 812 LYS A CA 1
ATOM 6729 C C . LYS A 1 812 ? 22.722 -8.942 -38.866 1.00 88.06 812 LYS A C 1
ATOM 6731 O O . LYS A 1 812 ? 21.587 -8.813 -38.420 1.00 88.06 812 LYS A O 1
ATOM 6736 N N . LYS A 1 813 ? 23.644 -9.709 -38.273 1.00 87.50 813 LYS A N 1
ATOM 6737 C CA . LYS A 1 813 ? 23.426 -10.406 -36.999 1.00 87.50 813 LYS A CA 1
ATOM 6738 C C . LYS A 1 813 ? 23.188 -9.422 -35.855 1.00 87.50 813 LYS A C 1
ATOM 6740 O O . LYS A 1 813 ? 22.300 -9.679 -35.054 1.00 87.50 813 LYS A O 1
ATOM 6745 N N . LEU A 1 814 ? 23.940 -8.321 -35.787 1.00 77.88 814 LEU A N 1
ATOM 6746 C CA . LEU A 1 814 ? 23.733 -7.272 -34.784 1.00 77.88 814 LEU A CA 1
ATOM 6747 C C . LEU A 1 814 ? 22.348 -6.635 -34.941 1.00 77.88 814 LEU A C 1
ATOM 6749 O O . LEU A 1 814 ? 21.588 -6.610 -33.980 1.00 77.88 814 LEU A O 1
ATOM 6753 N N . ILE A 1 815 ? 21.970 -6.246 -36.162 1.00 82.06 815 ILE A N 1
ATOM 6754 C CA . ILE A 1 815 ? 20.645 -5.663 -36.440 1.00 82.06 815 ILE A CA 1
ATOM 6755 C C . ILE A 1 815 ? 19.515 -6.645 -36.083 1.00 82.06 815 ILE A C 1
ATOM 6757 O O . ILE A 1 815 ? 18.524 -6.258 -35.476 1.00 82.06 815 ILE A O 1
ATOM 6761 N N . LEU A 1 816 ? 19.655 -7.927 -36.437 1.00 85.00 816 LEU A N 1
ATOM 6762 C CA . LEU A 1 816 ? 18.634 -8.949 -36.171 1.00 85.00 816 LEU A CA 1
ATOM 6763 C C . LEU A 1 816 ? 18.631 -9.457 -34.730 1.00 85.00 816 LEU A C 1
ATOM 6765 O O . LEU A 1 816 ? 17.634 -10.029 -34.308 1.00 85.00 816 LEU A O 1
ATOM 6769 N N . SER A 1 817 ? 19.704 -9.250 -33.964 1.00 78.62 817 SER A N 1
ATOM 6770 C CA . SER A 1 817 ? 19.741 -9.639 -32.549 1.00 78.62 817 SER A CA 1
ATOM 6771 C C . SER A 1 817 ? 18.734 -8.864 -31.691 1.00 78.62 817 SER A C 1
ATOM 6773 O O . SER A 1 817 ? 18.362 -9.335 -30.621 1.00 78.62 817 SER A O 1
ATOM 6775 N N . GLU A 1 818 ? 18.230 -7.740 -32.205 1.00 78.31 818 GLU A N 1
ATOM 6776 C CA . GLU A 1 818 ? 17.152 -6.944 -31.614 1.00 78.31 818 GLU A CA 1
ATOM 6777 C C . GLU A 1 818 ? 15.740 -7.423 -32.010 1.00 78.31 818 GLU A C 1
ATOM 6779 O O . GLU A 1 818 ? 14.759 -6.790 -31.630 1.00 78.31 818 GLU A O 1
ATOM 6784 N N . TYR A 1 819 ? 15.577 -8.512 -32.781 1.00 85.38 819 TYR A N 1
ATOM 6785 C CA . TYR A 1 819 ? 14.263 -8.978 -33.256 1.00 85.38 819 TYR A CA 1
ATOM 6786 C C . TYR A 1 819 ? 14.126 -10.512 -33.277 1.00 85.38 819 TYR A C 1
ATOM 6788 O O . TYR A 1 819 ? 14.929 -11.234 -33.862 1.00 85.38 819 TYR A O 1
ATOM 6796 N N . PHE A 1 820 ? 13.037 -11.025 -32.706 1.00 84.88 820 PHE A N 1
ATOM 6797 C CA . PHE A 1 820 ? 12.559 -12.393 -32.864 1.00 84.88 820 PHE A CA 1
ATOM 6798 C C . PHE A 1 820 ? 11.613 -12.434 -34.055 1.00 84.88 820 PHE A C 1
ATOM 6800 O O . PHE A 1 820 ? 10.504 -11.915 -34.003 1.00 84.88 820 PHE A O 1
ATOM 6807 N N . ILE A 1 821 ? 12.042 -13.069 -35.141 1.00 90.31 821 ILE A N 1
ATOM 6808 C CA . ILE A 1 821 ? 11.240 -13.164 -36.361 1.00 90.31 821 ILE A CA 1
ATOM 6809 C C . ILE A 1 821 ? 10.742 -14.598 -36.512 1.00 90.31 821 ILE A C 1
ATOM 6811 O O . ILE A 1 821 ? 11.518 -15.507 -36.815 1.00 90.31 821 ILE A O 1
ATOM 6815 N N . PHE A 1 822 ? 9.438 -14.800 -36.321 1.00 90.38 822 PHE A N 1
ATOM 6816 C CA . PHE A 1 822 ? 8.761 -16.055 -36.628 1.00 90.38 822 PHE A CA 1
ATOM 6817 C C . PHE A 1 822 ? 8.343 -16.058 -38.093 1.00 90.38 822 PHE A C 1
ATOM 6819 O O . PHE A 1 822 ? 7.552 -15.227 -38.535 1.00 90.38 822 PHE A O 1
ATOM 6826 N N . ASN A 1 823 ? 8.866 -17.016 -38.849 1.00 91.12 823 ASN A N 1
ATOM 6827 C CA . ASN A 1 823 ? 8.456 -17.249 -40.226 1.00 91.12 823 ASN A CA 1
ATOM 6828 C C . ASN A 1 823 ? 7.296 -18.256 -40.251 1.00 91.12 823 ASN A C 1
ATOM 6830 O O . ASN A 1 823 ? 7.517 -19.463 -40.133 1.00 91.12 823 ASN A O 1
ATOM 6834 N N . LEU A 1 824 ? 6.065 -17.764 -40.388 1.00 89.56 824 LEU A N 1
ATOM 6835 C CA . LEU A 1 824 ? 4.894 -18.588 -40.683 1.00 89.56 824 LEU A CA 1
ATOM 6836 C C . LEU A 1 824 ? 4.722 -18.674 -42.205 1.00 89.56 824 LEU A C 1
ATOM 6838 O O . LEU A 1 824 ? 5.043 -17.734 -42.927 1.00 89.56 824 LEU A O 1
ATOM 6842 N N . LYS A 1 825 ? 4.143 -19.775 -42.704 1.00 87.94 825 LYS A N 1
ATOM 6843 C CA . LYS A 1 825 ? 3.995 -20.064 -44.151 1.00 87.94 825 LYS A CA 1
ATOM 6844 C C . LYS A 1 825 ? 3.375 -18.944 -45.001 1.00 87.94 825 LYS A C 1
ATOM 6846 O O . LYS A 1 825 ? 3.509 -19.009 -46.215 1.00 87.94 825 LYS A O 1
ATOM 6851 N N . VAL A 1 826 ? 2.674 -17.980 -44.400 1.00 89.81 826 VAL A N 1
ATOM 6852 C CA . VAL A 1 826 ? 2.018 -16.847 -45.084 1.00 89.81 826 VAL A CA 1
ATOM 6853 C C . VAL A 1 826 ? 2.417 -15.486 -44.477 1.00 89.81 826 VAL A C 1
ATOM 6855 O O . VAL A 1 826 ? 2.187 -14.440 -45.085 1.00 89.81 826 VAL A O 1
ATOM 6858 N N . LEU A 1 827 ? 3.050 -15.476 -43.299 1.00 91.12 827 LEU A N 1
ATOM 6859 C CA . LEU A 1 827 ? 3.188 -14.289 -42.455 1.00 91.12 827 LEU A CA 1
ATOM 6860 C C . LEU A 1 827 ? 4.498 -14.323 -41.657 1.00 91.12 827 LEU A C 1
ATOM 6862 O O . LEU A 1 827 ? 4.787 -15.291 -40.962 1.00 91.12 827 LEU A O 1
ATOM 6866 N N . TYR A 1 828 ? 5.262 -13.242 -41.695 1.00 89.00 828 TYR A N 1
ATOM 6867 C CA . TYR A 1 828 ? 6.353 -12.991 -40.764 1.00 89.00 828 TYR A CA 1
ATOM 6868 C C . TYR A 1 828 ? 5.811 -12.232 -39.552 1.00 89.00 828 TYR A C 1
ATOM 6870 O O . TYR A 1 828 ? 5.263 -11.138 -39.699 1.00 89.00 828 TYR A O 1
ATOM 6878 N N . VAL A 1 829 ? 5.978 -12.803 -38.360 1.00 89.44 829 VAL A N 1
ATOM 6879 C CA . VAL A 1 829 ? 5.719 -12.108 -37.094 1.00 89.44 829 VAL A CA 1
ATOM 6880 C C . VAL A 1 829 ? 7.062 -11.647 -36.549 1.00 89.44 829 VAL A C 1
ATOM 6882 O O . VAL A 1 829 ? 7.893 -12.464 -36.159 1.00 89.44 829 VAL A O 1
ATOM 6885 N N . VAL A 1 830 ? 7.293 -10.340 -36.573 1.00 86.38 830 VAL A N 1
ATOM 6886 C CA . VAL A 1 830 ? 8.484 -9.688 -36.035 1.00 86.38 830 VAL A CA 1
ATOM 6887 C C . VAL A 1 830 ? 8.144 -9.200 -34.635 1.00 86.38 830 VAL A C 1
ATOM 6889 O O . VAL A 1 830 ? 7.399 -8.241 -34.469 1.00 86.38 830 VAL A O 1
ATOM 6892 N N . ILE A 1 831 ? 8.695 -9.860 -33.630 1.00 83.69 831 ILE A N 1
ATOM 6893 C CA . ILE A 1 831 ? 8.693 -9.390 -32.250 1.00 83.69 831 ILE A CA 1
ATOM 6894 C C . ILE A 1 831 ? 10.011 -8.661 -32.044 1.00 83.69 831 ILE A C 1
ATOM 6896 O O . ILE A 1 831 ? 11.071 -9.241 -32.260 1.00 83.69 831 ILE A O 1
ATOM 6900 N N . LYS A 1 832 ? 9.995 -7.395 -31.642 1.00 76.88 832 LYS A N 1
ATOM 6901 C CA . LYS A 1 832 ? 11.239 -6.720 -31.258 1.00 76.88 832 LYS A CA 1
ATOM 6902 C C . LYS A 1 832 ? 11.764 -7.381 -29.979 1.00 76.88 832 LYS A C 1
ATOM 6904 O O . LYS A 1 832 ? 11.058 -7.347 -28.981 1.00 76.88 832 LYS A O 1
ATOM 6909 N N . ILE A 1 833 ? 12.946 -8.012 -30.017 1.00 61.38 833 ILE A N 1
ATOM 6910 C CA . ILE A 1 833 ? 13.684 -8.458 -28.824 1.00 61.38 833 ILE A CA 1
ATOM 6911 C C . ILE A 1 833 ? 14.156 -7.183 -28.160 1.00 61.38 833 ILE A C 1
ATOM 6913 O O . ILE A 1 833 ? 15.102 -6.552 -28.640 1.00 61.38 833 ILE A O 1
ATOM 6917 N N . PRO A 1 834 ? 13.516 -6.760 -27.073 1.00 54.94 834 PRO A N 1
ATOM 6918 C CA . PRO A 1 834 ? 14.057 -5.647 -26.345 1.00 54.94 834 PRO A CA 1
ATOM 6919 C C . PRO A 1 834 ? 15.345 -6.177 -25.687 1.00 54.94 834 PRO A C 1
ATOM 6921 O O . PRO A 1 834 ? 15.398 -7.322 -25.225 1.00 54.94 834 PRO A O 1
ATOM 6924 N N . LEU A 1 835 ? 16.418 -5.384 -25.657 1.00 57.22 835 LEU A N 1
ATOM 6925 C CA . LEU A 1 835 ? 17.545 -5.664 -24.756 1.00 57.22 835 LEU A CA 1
ATOM 6926 C C . LEU A 1 835 ? 16.973 -5.938 -23.355 1.00 57.22 835 LEU A C 1
ATOM 6928 O O . LEU A 1 835 ? 15.953 -5.354 -23.024 1.00 57.22 835 LEU A O 1
ATOM 6932 N N . ILE A 1 836 ? 17.587 -6.774 -22.508 1.00 52.72 836 ILE A N 1
ATOM 6933 C CA . ILE A 1 836 ? 17.076 -7.071 -21.140 1.00 52.72 836 ILE A CA 1
ATOM 6934 C C . ILE A 1 836 ? 16.660 -5.789 -20.387 1.00 52.72 836 ILE A C 1
ATOM 6936 O O . ILE A 1 836 ? 15.696 -5.773 -19.629 1.00 52.72 836 ILE A O 1
ATOM 6940 N N . PHE A 1 837 ? 17.347 -4.693 -20.690 1.00 47.59 837 PHE A N 1
ATOM 6941 C CA . PHE A 1 837 ? 17.045 -3.337 -20.265 1.00 47.59 837 PHE A CA 1
ATOM 6942 C C . PHE A 1 837 ? 15.739 -2.736 -20.805 1.00 47.59 837 PHE A C 1
ATOM 6944 O O . PHE A 1 837 ? 14.926 -2.232 -20.035 1.00 47.59 837 PHE A O 1
ATOM 6951 N N . ASP A 1 838 ? 15.506 -2.834 -22.113 1.00 49.69 838 ASP A N 1
ATOM 6952 C CA . ASP A 1 838 ? 14.222 -2.499 -22.721 1.00 49.69 838 ASP A CA 1
ATOM 6953 C C . ASP A 1 838 ? 13.144 -3.523 -22.323 1.00 49.69 838 ASP A C 1
ATOM 6955 O O . ASP A 1 838 ? 11.978 -3.173 -22.290 1.00 49.69 838 ASP A O 1
ATOM 6959 N N . ILE A 1 839 ? 13.469 -4.775 -21.975 1.00 50.09 839 ILE A N 1
ATOM 6960 C CA . ILE A 1 839 ? 12.466 -5.718 -21.463 1.00 50.09 839 ILE A CA 1
ATOM 6961 C C . ILE A 1 839 ? 12.011 -5.195 -20.120 1.00 50.09 839 ILE A C 1
ATOM 6963 O O . ILE A 1 839 ? 10.835 -4.941 -19.966 1.00 50.09 839 ILE A O 1
ATOM 6967 N N . ILE A 1 840 ? 12.909 -4.942 -19.172 1.00 54.03 840 ILE A N 1
ATOM 6968 C CA . ILE A 1 840 ? 12.485 -4.459 -17.859 1.00 54.03 840 ILE A CA 1
ATOM 6969 C C . ILE A 1 840 ? 11.757 -3.123 -17.998 1.00 54.03 840 ILE A C 1
ATOM 6971 O O . ILE A 1 840 ? 10.670 -3.004 -17.465 1.00 54.03 840 ILE A O 1
ATOM 6975 N N . CYS A 1 841 ? 12.245 -2.152 -18.770 1.00 55.69 841 CYS A N 1
ATOM 6976 C CA . CYS A 1 841 ? 11.580 -0.849 -18.836 1.00 55.69 841 CYS A CA 1
ATOM 6977 C C . CYS A 1 841 ? 10.361 -0.787 -19.740 1.00 55.69 841 CYS A C 1
ATOM 6979 O O . CYS A 1 841 ? 9.352 -0.235 -19.326 1.00 55.69 841 CYS A O 1
ATOM 6981 N N . ASN A 1 842 ? 10.414 -1.334 -20.950 1.00 57.94 842 ASN A N 1
ATOM 6982 C CA . ASN A 1 842 ? 9.275 -1.308 -21.864 1.00 57.94 842 ASN A CA 1
ATOM 6983 C C . ASN A 1 842 ? 8.233 -2.363 -21.459 1.00 57.94 842 ASN A C 1
ATOM 6985 O O . ASN A 1 842 ? 7.053 -2.068 -21.579 1.00 57.94 842 ASN A O 1
ATOM 6989 N N . LEU A 1 843 ? 8.606 -3.532 -20.908 1.00 61.72 843 LEU A N 1
ATOM 6990 C CA . LEU A 1 843 ? 7.633 -4.448 -20.288 1.00 61.72 843 LEU A CA 1
ATOM 6991 C C . LEU A 1 843 ? 7.072 -3.845 -19.009 1.00 61.72 843 LEU A C 1
ATOM 6993 O O . LEU A 1 843 ? 5.878 -3.950 -18.835 1.00 61.72 843 LEU A O 1
ATOM 6997 N N . TYR A 1 844 ? 7.861 -3.202 -18.138 1.00 66.50 844 TYR A N 1
ATOM 6998 C CA . TYR A 1 844 ? 7.312 -2.557 -16.937 1.00 66.50 844 TYR A CA 1
ATOM 6999 C C . TYR A 1 844 ? 6.415 -1.374 -17.302 1.00 66.50 844 TYR A C 1
ATOM 7001 O O . TYR A 1 844 ? 5.350 -1.249 -16.724 1.00 66.50 844 TYR A O 1
ATOM 7009 N N . LEU A 1 845 ? 6.763 -0.566 -18.309 1.00 65.50 845 LEU A N 1
ATOM 7010 C CA . LEU A 1 845 ? 5.916 0.525 -18.808 1.00 65.50 845 LEU A CA 1
ATOM 7011 C C . LEU A 1 845 ? 4.663 0.014 -19.530 1.00 65.50 845 LEU A C 1
ATOM 7013 O O . LEU A 1 845 ? 3.581 0.516 -19.270 1.00 65.50 845 LEU A O 1
ATOM 7017 N N . HIS A 1 846 ? 4.760 -1.009 -20.383 1.00 67.50 846 HIS A N 1
ATOM 7018 C CA . HIS A 1 846 ? 3.574 -1.619 -20.996 1.00 67.50 846 HIS A CA 1
ATOM 7019 C C . HIS A 1 846 ? 2.748 -2.427 -19.992 1.00 67.50 846 HIS A C 1
ATOM 7021 O O . HIS A 1 846 ? 1.532 -2.481 -20.122 1.00 67.50 846 HIS A O 1
ATOM 7027 N N . MET A 1 847 ? 3.375 -3.027 -18.981 1.00 67.19 847 MET A N 1
ATOM 7028 C CA . MET A 1 847 ? 2.695 -3.624 -17.833 1.00 67.19 847 MET A CA 1
ATOM 7029 C C . MET A 1 847 ? 2.027 -2.545 -17.005 1.00 67.19 847 MET A C 1
ATOM 7031 O O . MET A 1 847 ? 0.932 -2.794 -16.555 1.00 67.19 847 MET A O 1
ATOM 7035 N N . LEU A 1 848 ? 2.622 -1.368 -16.818 1.00 67.69 848 LEU A N 1
ATOM 7036 C CA . LEU A 1 848 ? 2.000 -0.227 -16.146 1.00 67.69 848 LEU A CA 1
ATOM 7037 C C . LEU A 1 848 ? 0.807 0.298 -16.944 1.00 67.69 848 LEU A C 1
ATOM 7039 O O . LEU A 1 848 ? -0.230 0.554 -16.350 1.00 67.69 848 LEU A O 1
ATOM 7043 N N . ASP A 1 849 ? 0.910 0.382 -18.272 1.00 66.25 849 ASP A N 1
ATOM 7044 C CA . ASP A 1 849 ? -0.207 0.753 -19.150 1.00 66.25 849 ASP A CA 1
ATOM 7045 C C . ASP A 1 849 ? -1.323 -0.312 -19.092 1.00 66.25 849 ASP A C 1
ATOM 7047 O O . ASP A 1 849 ? -2.501 0.003 -18.936 1.00 66.25 849 ASP A O 1
ATOM 7051 N N . MET A 1 850 ? -0.963 -1.598 -19.139 1.00 69.00 850 MET A N 1
ATOM 7052 C CA . MET A 1 850 ? -1.897 -2.717 -18.964 1.00 69.00 850 MET A CA 1
ATOM 7053 C C . MET A 1 850 ? -2.506 -2.741 -17.563 1.00 69.00 850 MET A C 1
ATOM 7055 O O . MET A 1 850 ? -3.707 -2.940 -17.427 1.00 69.00 850 MET A O 1
ATOM 7059 N N . LEU A 1 851 ? -1.704 -2.506 -16.528 1.00 69.56 851 LEU A N 1
ATOM 7060 C CA . LEU A 1 851 ? -2.133 -2.428 -15.140 1.00 69.56 851 LEU A CA 1
ATOM 7061 C C . LEU A 1 851 ? -3.048 -1.236 -14.954 1.00 69.56 851 LEU A C 1
ATOM 7063 O O . LEU A 1 851 ? -4.028 -1.423 -14.262 1.00 69.56 851 LEU A O 1
ATOM 7067 N N . SER A 1 852 ? -2.780 -0.094 -15.600 1.00 70.75 852 SER A N 1
ATOM 7068 C CA . SER A 1 852 ? -3.621 1.113 -15.645 1.00 70.75 852 SER A CA 1
ATOM 7069 C C . SER A 1 852 ? -4.960 0.868 -16.353 1.00 70.75 852 SER A C 1
ATOM 7071 O O . SER A 1 852 ? -5.972 1.466 -15.988 1.00 70.75 852 SER A O 1
ATOM 7073 N N . ASN A 1 853 ? -5.010 -0.063 -17.308 1.00 70.44 853 ASN A N 1
ATOM 7074 C CA . ASN A 1 853 ? -6.252 -0.483 -17.964 1.00 70.44 853 ASN A CA 1
ATOM 7075 C C . ASN A 1 853 ? -7.033 -1.528 -17.149 1.00 70.44 853 ASN A C 1
ATOM 7077 O O . ASN A 1 853 ? -8.249 -1.408 -17.005 1.00 70.44 853 ASN A O 1
ATOM 7081 N N . VAL A 1 854 ? -6.344 -2.517 -16.565 1.00 75.38 854 VAL A N 1
ATOM 7082 C CA . VAL A 1 854 ? -6.917 -3.501 -15.623 1.00 75.38 854 VAL A CA 1
ATOM 7083 C C . VAL A 1 854 ? -7.472 -2.784 -14.397 1.00 75.38 854 VAL A C 1
ATOM 7085 O O . VAL A 1 854 ? -8.619 -3.010 -14.025 1.00 75.38 854 VAL A O 1
ATOM 7088 N N . SER A 1 855 ? -6.681 -1.858 -13.865 1.00 75.44 855 SER A N 1
ATOM 7089 C CA . SER A 1 855 ? -7.088 -0.465 -13.762 1.00 75.44 855 SER A CA 1
ATOM 7090 C C . SER A 1 855 ? -8.565 -0.174 -13.478 1.00 75.44 855 SER A C 1
ATOM 7092 O O . SER A 1 855 ? -9.262 -0.608 -12.555 1.00 75.44 855 SER A O 1
ATOM 7094 N N . ILE A 1 856 ? -9.059 0.594 -14.426 1.00 75.06 856 ILE A N 1
ATOM 7095 C CA . ILE A 1 856 ? -10.405 1.122 -14.491 1.00 75.06 856 ILE A CA 1
ATOM 7096 C C . ILE A 1 856 ? -11.457 -0.015 -14.468 1.00 75.06 856 ILE A C 1
ATOM 7098 O O . ILE A 1 856 ? -12.572 0.205 -13.998 1.00 75.06 856 ILE A O 1
ATOM 7102 N N . LEU A 1 857 ? -11.119 -1.249 -14.876 1.00 77.06 857 LEU A N 1
ATOM 7103 C CA . LEU A 1 857 ? -12.025 -2.403 -14.767 1.00 77.06 857 LEU A CA 1
ATOM 7104 C C . LEU A 1 857 ? -12.241 -2.836 -13.306 1.00 77.06 857 LEU A C 1
ATOM 7106 O O . LEU A 1 857 ? -13.387 -3.030 -12.888 1.00 77.06 857 LEU A O 1
ATOM 7110 N N . ILE A 1 858 ? -11.173 -2.918 -12.508 1.00 82.69 858 ILE A N 1
ATOM 7111 C CA . ILE A 1 858 ? -11.273 -3.160 -11.060 1.00 82.69 858 ILE A CA 1
ATOM 7112 C C . ILE A 1 858 ? -12.044 -2.012 -10.400 1.00 82.69 858 ILE A C 1
ATOM 7114 O O . ILE A 1 858 ? -12.964 -2.275 -9.624 1.00 82.69 858 ILE A O 1
ATOM 7118 N N . ARG A 1 859 ? -11.761 -0.756 -10.781 1.00 82.88 859 ARG A N 1
ATOM 7119 C CA . ARG A 1 859 ? -12.502 0.423 -10.294 1.00 82.88 859 ARG A CA 1
ATOM 7120 C C . ARG A 1 859 ? -14.009 0.292 -10.527 1.00 82.88 859 ARG A C 1
ATOM 7122 O O . ARG A 1 859 ? -14.779 0.538 -9.606 1.00 82.88 859 ARG A O 1
ATOM 7129 N N . SER A 1 860 ? -14.443 -0.156 -11.710 1.00 83.31 860 SER A N 1
ATOM 7130 C CA . SER A 1 860 ? -15.875 -0.346 -12.005 1.00 83.31 860 SER A CA 1
ATOM 7131 C C . SER A 1 860 ? -16.539 -1.383 -11.088 1.00 83.31 860 SER A C 1
ATOM 7133 O O . SER A 1 860 ? -17.667 -1.190 -10.636 1.00 83.31 860 SER A O 1
ATOM 7135 N N . THR A 1 861 ? -15.812 -2.450 -10.743 1.00 87.19 861 THR A N 1
ATOM 7136 C CA . THR A 1 861 ? -16.301 -3.508 -9.848 1.00 87.19 861 THR A CA 1
ATOM 7137 C C . THR A 1 861 ? -16.415 -2.994 -8.414 1.00 87.19 861 THR A C 1
ATOM 7139 O O . THR A 1 861 ? -17.426 -3.231 -7.754 1.00 87.19 861 THR A O 1
ATOM 7142 N N . ILE A 1 862 ? -15.414 -2.237 -7.949 1.00 88.88 862 ILE A N 1
ATOM 7143 C CA . ILE A 1 862 ? -15.425 -1.601 -6.626 1.00 88.88 862 ILE A CA 1
ATOM 7144 C C . ILE A 1 862 ? -16.549 -0.564 -6.539 1.00 88.88 862 ILE A C 1
ATOM 7146 O O . ILE A 1 862 ? -17.286 -0.551 -5.559 1.00 88.88 862 ILE A O 1
ATOM 7150 N N . SER A 1 863 ? -16.732 0.257 -7.578 1.00 86.31 863 SER A N 1
ATOM 7151 C CA . SER A 1 863 ? -17.806 1.253 -7.632 1.00 86.31 863 SER A CA 1
ATOM 7152 C C . SER A 1 863 ? -19.182 0.597 -7.580 1.00 86.31 863 SER A C 1
ATOM 7154 O O . SER A 1 863 ? -20.066 1.106 -6.901 1.00 86.31 863 SER A O 1
ATOM 7156 N N . LYS A 1 864 ? -19.369 -0.548 -8.250 1.00 89.69 864 LYS A N 1
ATOM 7157 C CA . LYS A 1 864 ? -20.614 -1.313 -8.142 1.00 89.69 864 LYS A CA 1
ATOM 7158 C C . LYS A 1 864 ? -20.825 -1.834 -6.721 1.00 89.69 864 LYS A C 1
ATOM 7160 O O . LYS A 1 864 ? -21.886 -1.617 -6.159 1.00 89.69 864 LYS A O 1
ATOM 7165 N N . SER A 1 865 ? -19.798 -2.433 -6.115 1.00 91.56 865 SER A N 1
ATOM 7166 C CA . SER A 1 865 ? -19.872 -2.888 -4.721 1.00 91.56 865 SER A CA 1
ATOM 7167 C C . SER A 1 865 ? -20.159 -1.745 -3.743 1.00 91.56 865 SER A C 1
ATOM 7169 O O . SER A 1 865 ? -20.819 -1.976 -2.738 1.00 91.56 865 SER A O 1
ATOM 7171 N N . TYR A 1 866 ? -19.654 -0.538 -4.005 1.00 92.00 866 TYR A N 1
ATOM 7172 C CA . TYR A 1 866 ? -19.957 0.650 -3.211 1.00 92.00 866 TYR A CA 1
ATOM 7173 C C . TYR A 1 866 ? -21.435 1.037 -3.337 1.00 92.00 866 TYR A C 1
ATOM 7175 O O . TYR A 1 866 ? -22.089 1.226 -2.319 1.00 92.00 866 TYR A O 1
ATOM 7183 N N . GLN A 1 867 ? -21.970 1.097 -4.563 1.00 90.06 867 GLN A N 1
ATOM 7184 C CA . GLN A 1 867 ? -23.385 1.412 -4.808 1.00 90.06 867 GLN A CA 1
ATOM 7185 C C . GLN A 1 867 ? -24.320 0.354 -4.206 1.00 90.06 867 GLN A C 1
ATOM 7187 O O . GLN A 1 867 ? -25.254 0.710 -3.501 1.00 90.06 867 GLN A O 1
ATOM 7192 N N . ASP A 1 868 ? -24.003 -0.935 -4.366 1.00 92.31 868 ASP A N 1
ATOM 7193 C CA . ASP A 1 868 ? -24.790 -2.033 -3.791 1.00 92.31 868 ASP A CA 1
ATOM 7194 C C . ASP A 1 868 ? -24.879 -1.932 -2.250 1.00 92.31 868 ASP A C 1
ATOM 7196 O O . ASP A 1 868 ? -25.885 -2.317 -1.664 1.00 92.31 868 ASP A O 1
ATOM 7200 N N . GLN A 1 869 ? -23.834 -1.427 -1.577 1.00 92.56 869 GLN A N 1
ATOM 7201 C CA . GLN A 1 869 ? -23.855 -1.174 -0.127 1.00 92.56 869 GLN A CA 1
ATOM 7202 C C . GLN A 1 869 ? -24.557 0.142 0.232 1.00 92.56 869 GLN A C 1
ATOM 7204 O O . GLN A 1 869 ? -25.171 0.233 1.292 1.00 92.56 869 GLN A O 1
ATOM 7209 N N . LEU A 1 870 ? -24.471 1.155 -0.632 1.00 92.12 870 LEU A N 1
ATOM 7210 C CA . LEU A 1 870 ? -25.120 2.452 -0.443 1.00 92.12 870 LEU A CA 1
ATOM 7211 C C . LEU A 1 870 ? -26.647 2.309 -0.493 1.00 92.12 870 LEU A C 1
ATOM 7213 O O . LEU A 1 870 ? -27.337 2.871 0.352 1.00 92.12 870 LEU A O 1
ATOM 7217 N N . ASP A 1 871 ? -27.150 1.487 -1.417 1.00 92.25 871 ASP A N 1
ATOM 7218 C CA . ASP A 1 871 ? -28.577 1.193 -1.599 1.00 92.25 871 ASP A CA 1
ATOM 7219 C C . ASP A 1 871 ? -29.213 0.491 -0.384 1.00 92.25 871 ASP A C 1
ATOM 7221 O O . ASP A 1 871 ? -30.434 0.517 -0.216 1.00 92.25 871 ASP A O 1
ATOM 7225 N N . LEU A 1 872 ? -28.404 -0.133 0.481 1.00 93.62 872 LEU A N 1
ATOM 7226 C CA . LEU A 1 872 ? -28.877 -0.766 1.716 1.00 93.62 872 LEU A CA 1
ATOM 7227 C C . LEU A 1 872 ? -29.119 0.240 2.851 1.00 93.62 872 LEU A C 1
ATOM 7229 O O . LEU A 1 872 ? -29.788 -0.110 3.822 1.00 93.62 872 LEU A O 1
ATOM 7233 N N . ILE A 1 873 ? -28.586 1.462 2.756 1.00 93.06 873 ILE A N 1
ATOM 7234 C CA . ILE A 1 873 ? -28.646 2.453 3.833 1.00 93.06 873 ILE A CA 1
ATOM 7235 C C . ILE A 1 873 ? -29.936 3.267 3.737 1.00 93.06 873 ILE A C 1
ATOM 7237 O O . ILE A 1 873 ? -30.168 4.005 2.779 1.00 93.06 873 ILE A O 1
ATOM 7241 N N . VAL A 1 874 ? -30.751 3.212 4.793 1.00 93.56 874 VAL A N 1
ATOM 7242 C CA . VAL A 1 874 ? -31.985 4.001 4.905 1.00 93.56 874 VAL A CA 1
ATOM 7243 C C . VAL A 1 874 ? -31.781 5.150 5.896 1.00 93.56 874 VAL A C 1
ATOM 7245 O O . VAL A 1 874 ? -31.798 4.947 7.102 1.00 93.56 874 VAL A O 1
ATOM 7248 N N . VAL A 1 875 ? -31.650 6.387 5.399 1.00 89.31 875 VAL A N 1
ATOM 7249 C CA . VAL A 1 875 ? -31.364 7.602 6.210 1.00 89.31 875 VAL A CA 1
ATOM 7250 C C . VAL A 1 875 ? -32.402 7.862 7.323 1.00 89.31 875 VAL A C 1
ATOM 7252 O O . VAL A 1 875 ? -32.107 8.537 8.303 1.00 89.31 875 VAL A O 1
ATOM 7255 N N . GLY A 1 876 ? -33.621 7.327 7.200 1.00 87.62 876 GLY A N 1
ATOM 7256 C CA . GLY A 1 876 ? -34.708 7.510 8.170 1.00 87.62 876 GLY A CA 1
ATOM 7257 C C . GLY A 1 876 ? -34.987 6.326 9.102 1.00 87.62 876 GLY A C 1
ATOM 7258 O O . GLY A 1 876 ? -36.014 6.354 9.785 1.00 87.62 876 GLY A O 1
ATOM 7259 N N . SER A 1 877 ? -34.160 5.274 9.104 1.00 90.81 877 SER A N 1
ATOM 7260 C CA . SER A 1 877 ? -34.387 4.111 9.970 1.00 90.81 877 SER A CA 1
ATOM 7261 C C . SER A 1 877 ? -34.268 4.473 11.454 1.00 90.81 877 SER A C 1
ATOM 7263 O O . SER A 1 877 ? -33.536 5.385 11.839 1.00 90.81 877 SER A O 1
ATOM 7265 N N . ASN A 1 878 ? -35.003 3.745 12.296 1.00 88.88 878 ASN A N 1
ATOM 7266 C CA . ASN A 1 878 ? -34.827 3.813 13.749 1.00 88.88 878 ASN A CA 1
ATOM 7267 C C . ASN A 1 878 ? -33.722 2.866 14.243 1.00 88.88 878 ASN A C 1
ATOM 7269 O O . ASN A 1 878 ? -33.264 3.041 15.362 1.00 88.88 878 ASN A O 1
ATOM 7273 N N . SER A 1 879 ? -33.330 1.885 13.426 1.00 91.00 879 SER A N 1
ATOM 7274 C CA . SER A 1 879 ? -32.227 0.968 13.699 1.00 91.00 879 SER A CA 1
ATOM 7275 C C . SER A 1 879 ? -30.904 1.493 13.163 1.00 91.00 879 SER A C 1
ATOM 7277 O O . SER A 1 879 ? -30.871 2.176 12.123 1.00 91.00 879 SER A O 1
ATOM 7279 N N . TYR A 1 880 ? -29.818 1.092 13.823 1.00 93.44 880 TYR A N 1
ATOM 7280 C CA . TYR A 1 880 ? -28.462 1.378 13.381 1.00 93.44 880 TYR A CA 1
ATOM 7281 C C . TYR A 1 880 ? -28.195 0.945 11.938 1.00 93.44 880 TYR A C 1
ATOM 7283 O O . TYR A 1 880 ? -28.295 -0.222 11.563 1.00 93.44 880 TYR A O 1
ATOM 7291 N N . GLN A 1 881 ? -27.810 1.921 11.116 1.00 94.25 881 GLN A N 1
ATOM 7292 C CA . GLN A 1 881 ? -27.335 1.689 9.757 1.00 94.25 881 GLN A CA 1
ATOM 7293 C C . GLN A 1 881 ? -25.819 1.568 9.774 1.00 94.25 881 GLN A C 1
ATOM 7295 O O . GLN A 1 881 ? -25.106 2.520 10.102 1.00 94.25 881 GLN A O 1
ATOM 7300 N N . ASP A 1 882 ? -25.320 0.400 9.388 1.00 93.19 882 ASP A N 1
ATOM 7301 C CA . ASP A 1 882 ? -23.890 0.150 9.367 1.00 93.19 882 ASP A CA 1
ATOM 7302 C C . ASP A 1 882 ? -23.216 0.737 8.121 1.00 93.19 882 ASP A C 1
ATOM 7304 O O . ASP A 1 882 ? -23.077 0.105 7.073 1.00 93.19 882 ASP A O 1
ATOM 7308 N N . VAL A 1 883 ? -22.743 1.969 8.279 1.00 93.56 883 VAL A N 1
ATOM 7309 C CA . VAL A 1 883 ? -21.981 2.709 7.268 1.00 93.56 883 VAL A CA 1
ATOM 7310 C C . VAL A 1 883 ? -20.545 2.183 7.146 1.00 93.56 883 VAL A C 1
ATOM 7312 O O . VAL A 1 883 ? -19.868 2.453 6.153 1.00 93.56 883 VAL A O 1
ATOM 7315 N N . SER A 1 884 ? -20.062 1.377 8.104 1.00 91.69 884 SER A N 1
ATOM 7316 C CA . SER A 1 884 ? -18.676 0.896 8.086 1.00 91.69 884 SER A CA 1
ATOM 7317 C C . SER A 1 884 ? -18.374 -0.011 6.878 1.00 91.69 884 SER A C 1
ATOM 7319 O O . SER A 1 884 ? -17.244 -0.044 6.386 1.00 91.69 884 SER A O 1
ATOM 7321 N N . LYS A 1 885 ? -19.400 -0.653 6.300 1.00 92.62 885 LYS A N 1
ATOM 7322 C CA . LYS A 1 885 ? -19.290 -1.442 5.057 1.00 92.62 885 LYS A CA 1
ATOM 7323 C C . LYS A 1 885 ? -18.909 -0.610 3.836 1.00 92.62 885 LYS A C 1
ATOM 7325 O O . LYS A 1 885 ? -18.335 -1.152 2.893 1.00 92.62 885 LYS A O 1
ATOM 7330 N N . LEU A 1 886 ? -19.182 0.697 3.845 1.00 92.75 886 LEU A N 1
ATOM 7331 C CA . LEU A 1 886 ? -18.797 1.610 2.765 1.00 92.75 886 LEU A CA 1
ATOM 7332 C C . LEU A 1 886 ? -17.327 2.029 2.829 1.00 92.75 886 LEU A C 1
ATOM 7334 O O . LEU A 1 886 ? -16.768 2.446 1.813 1.00 92.75 886 LEU A O 1
ATOM 7338 N N . ILE A 1 887 ? -16.680 1.893 3.989 1.00 90.31 887 ILE A N 1
ATOM 7339 C CA . ILE A 1 887 ? -15.288 2.303 4.210 1.00 90.31 887 ILE A CA 1
ATOM 7340 C C . ILE A 1 887 ? -14.362 1.554 3.255 1.00 90.31 887 ILE A C 1
ATOM 7342 O O . ILE A 1 887 ? -13.641 2.162 2.466 1.00 90.31 887 ILE A O 1
ATOM 7346 N N . THR A 1 888 ? -14.381 0.222 3.295 1.00 90.00 888 THR A N 1
ATOM 7347 C CA . THR A 1 888 ? -13.471 -0.615 2.506 1.00 90.00 888 THR A CA 1
ATOM 7348 C C . THR A 1 888 ? -13.568 -0.357 0.995 1.00 90.00 888 THR A C 1
ATOM 7350 O O . THR A 1 888 ? -12.524 -0.082 0.392 1.00 90.00 888 THR A O 1
ATOM 7353 N N . PRO A 1 889 ? -14.750 -0.384 0.344 1.00 91.06 889 PRO A N 1
ATOM 7354 C CA . PRO A 1 889 ? -14.852 -0.084 -1.084 1.00 91.06 889 PRO A CA 1
ATOM 7355 C C . PRO A 1 889 ? -14.449 1.364 -1.409 1.00 91.06 889 PRO A C 1
ATOM 7357 O O . PRO A 1 889 ? -13.784 1.604 -2.414 1.00 91.06 889 PRO A O 1
ATOM 7360 N N . LEU A 1 890 ? -14.747 2.333 -0.537 1.00 86.50 890 LEU A N 1
ATOM 7361 C CA . LEU A 1 890 ? -14.344 3.724 -0.745 1.00 86.50 890 LEU A CA 1
ATOM 7362 C C . LEU A 1 890 ? -12.819 3.906 -0.690 1.00 86.50 890 LEU A C 1
ATOM 7364 O O . LEU A 1 890 ? -12.232 4.511 -1.589 1.00 86.50 890 LEU A O 1
ATOM 7368 N N . TYR A 1 891 ? -12.155 3.380 0.343 1.00 86.31 891 TYR A N 1
ATOM 7369 C CA . TYR A 1 891 ? -10.697 3.467 0.475 1.00 86.31 891 TYR A CA 1
ATOM 7370 C C . TYR A 1 891 ? -9.982 2.698 -0.625 1.00 86.31 891 TYR A C 1
ATOM 7372 O O . TYR A 1 891 ? -9.013 3.211 -1.184 1.00 86.31 891 TYR A O 1
ATOM 7380 N N . THR A 1 892 ? -10.459 1.497 -0.961 1.00 85.31 892 THR A N 1
ATOM 7381 C CA . THR A 1 892 ? -9.886 0.733 -2.073 1.00 85.31 892 THR A CA 1
ATOM 7382 C C . THR A 1 892 ? -10.026 1.506 -3.377 1.00 85.31 892 THR A C 1
ATOM 7384 O O . THR A 1 892 ? -9.017 1.656 -4.055 1.00 85.31 892 THR A O 1
ATOM 7387 N N . SER A 1 893 ? -11.187 2.107 -3.671 1.00 84.00 893 SER A N 1
ATOM 7388 C CA . SER A 1 893 ? -11.352 2.982 -4.841 1.00 84.00 893 SER A CA 1
ATOM 7389 C C . SER A 1 893 ? -10.372 4.157 -4.828 1.00 84.00 893 SER A C 1
ATOM 7391 O O . SER A 1 893 ? -9.715 4.403 -5.830 1.00 84.00 893 SER A O 1
ATOM 7393 N N . ARG A 1 894 ? -10.205 4.863 -3.702 1.00 82.88 894 ARG A N 1
ATOM 7394 C CA . ARG A 1 894 ? -9.297 6.026 -3.624 1.00 82.88 894 ARG A CA 1
ATOM 7395 C C . ARG A 1 894 ? -7.823 5.665 -3.768 1.00 82.88 894 ARG A C 1
ATOM 7397 O O . ARG A 1 894 ? -7.085 6.370 -4.448 1.00 82.88 894 ARG A O 1
ATOM 7404 N N . ILE A 1 895 ? -7.379 4.588 -3.118 1.00 82.56 895 ILE A N 1
ATOM 7405 C CA . ILE A 1 895 ? -6.007 4.076 -3.266 1.00 82.56 895 ILE A CA 1
ATOM 7406 C C . ILE A 1 895 ? -5.757 3.752 -4.734 1.00 82.56 895 ILE A C 1
ATOM 7408 O O . ILE A 1 895 ? -4.710 4.079 -5.288 1.00 82.56 895 ILE A O 1
ATOM 7412 N N . TYR A 1 896 ? -6.748 3.133 -5.359 1.00 81.88 896 TYR A N 1
ATOM 7413 C CA . TYR A 1 896 ? -6.694 2.737 -6.743 1.00 81.88 896 TYR A CA 1
ATOM 7414 C C . TYR A 1 896 ? -6.622 3.927 -7.701 1.00 81.88 896 TYR A C 1
ATOM 7416 O O 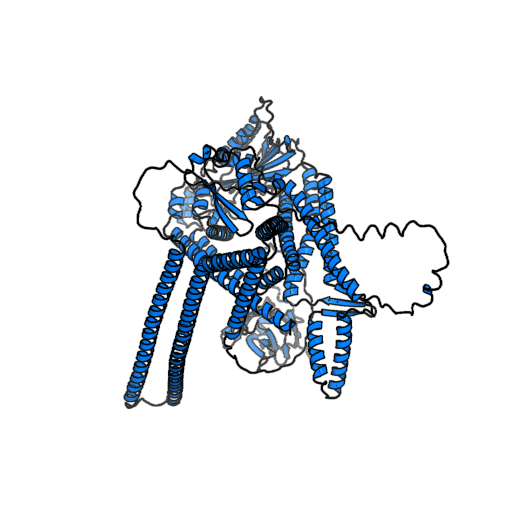. TYR A 1 896 ? -5.760 3.952 -8.576 1.00 81.88 896 TYR A O 1
ATOM 7424 N N . ASP A 1 897 ? -7.451 4.943 -7.468 1.00 77.69 897 ASP A N 1
ATOM 7425 C CA . ASP A 1 897 ? -7.433 6.206 -8.205 1.00 77.69 897 ASP A CA 1
ATOM 7426 C C . ASP A 1 897 ? -6.072 6.905 -8.047 1.00 77.69 897 ASP A C 1
ATOM 7428 O O . ASP A 1 897 ? -5.468 7.328 -9.032 1.00 77.69 897 ASP A O 1
ATOM 7432 N N . GLY A 1 898 ? -5.503 6.917 -6.837 1.00 79.75 898 GLY A N 1
ATOM 7433 C CA . GLY A 1 898 ? -4.154 7.433 -6.583 1.00 79.75 898 GLY A CA 1
ATOM 7434 C C . GLY A 1 898 ? -3.050 6.672 -7.331 1.00 79.75 898 GLY A C 1
ATOM 7435 O O . GLY A 1 898 ? -2.154 7.286 -7.916 1.00 79.75 898 GLY A O 1
ATOM 7436 N N . ILE A 1 899 ? -3.120 5.338 -7.365 1.00 79.19 899 ILE A N 1
ATOM 7437 C CA . ILE A 1 899 ? -2.191 4.497 -8.138 1.00 79.19 899 ILE A CA 1
ATOM 7438 C C . ILE A 1 899 ? -2.354 4.759 -9.639 1.00 79.19 899 ILE A C 1
ATOM 7440 O O . ILE A 1 899 ? -1.358 4.877 -10.354 1.00 79.19 899 ILE A O 1
ATOM 7444 N N . GLN A 1 900 ? -3.590 4.900 -10.120 1.00 76.88 900 GLN A N 1
ATOM 7445 C CA . GLN A 1 900 ? -3.882 5.200 -11.517 1.00 76.88 900 GLN A CA 1
ATOM 7446 C C . GLN A 1 900 ? -3.317 6.568 -11.925 1.00 76.88 900 GLN A C 1
ATOM 7448 O O . GLN A 1 900 ? -2.682 6.664 -12.976 1.00 76.88 900 GLN A O 1
ATOM 7453 N N . ILE A 1 901 ? -3.465 7.602 -11.086 1.00 77.06 901 ILE A N 1
ATOM 7454 C CA . ILE A 1 901 ? -2.841 8.923 -11.290 1.00 77.06 901 ILE A CA 1
ATOM 7455 C C . ILE A 1 901 ? -1.331 8.778 -11.408 1.00 77.06 901 ILE A C 1
ATOM 7457 O O . ILE A 1 901 ? -0.729 9.298 -12.347 1.00 77.06 901 ILE A O 1
ATOM 7461 N N . LEU A 1 902 ? -0.714 8.060 -10.470 1.00 77.62 902 LEU A N 1
ATOM 7462 C CA . LEU A 1 902 ? 0.729 7.857 -10.459 1.00 77.62 902 LEU A CA 1
ATOM 7463 C C . LEU A 1 902 ? 1.197 7.168 -11.748 1.00 77.62 902 LEU A C 1
ATOM 7465 O O . LEU A 1 902 ? 2.171 7.599 -12.366 1.00 77.62 902 LEU A O 1
ATOM 7469 N N . PHE A 1 903 ? 0.486 6.131 -12.190 1.00 76.00 903 PHE A N 1
ATOM 7470 C CA . PHE A 1 903 ? 0.795 5.421 -13.430 1.00 76.00 903 PHE A CA 1
ATOM 7471 C C . PHE A 1 903 ? 0.590 6.295 -14.661 1.00 76.00 903 PHE A C 1
ATOM 7473 O O . PHE A 1 903 ? 1.449 6.304 -15.542 1.00 76.00 903 PHE A O 1
ATOM 7480 N N . LEU A 1 904 ? -0.477 7.095 -14.696 1.00 71.94 904 LEU A N 1
ATOM 7481 C CA . LEU A 1 904 ? -0.704 8.066 -15.758 1.00 71.94 904 LEU A CA 1
ATOM 7482 C C . LEU A 1 904 ? 0.435 9.094 -15.804 1.00 71.94 904 LEU A C 1
ATOM 7484 O O . LEU A 1 904 ? 0.976 9.348 -16.876 1.00 71.94 904 LEU A O 1
ATOM 7488 N N . MET A 1 905 ? 0.874 9.624 -14.659 1.00 74.12 905 MET A N 1
ATOM 7489 C CA . MET A 1 905 ? 2.011 10.550 -14.581 1.00 74.12 905 MET A CA 1
ATOM 7490 C C . MET A 1 905 ? 3.318 9.916 -15.074 1.00 74.12 905 MET A C 1
ATOM 7492 O O . MET A 1 905 ? 4.092 10.553 -15.792 1.00 74.12 905 MET A O 1
ATOM 7496 N N . ILE A 1 906 ? 3.561 8.646 -14.746 1.00 74.69 906 ILE A N 1
ATOM 7497 C CA . ILE A 1 906 ? 4.715 7.898 -15.260 1.00 74.69 906 ILE A CA 1
ATOM 7498 C C . ILE A 1 906 ? 4.602 7.704 -16.783 1.00 74.69 906 ILE A C 1
ATOM 7500 O O . ILE A 1 906 ? 5.595 7.868 -17.498 1.00 74.69 906 ILE A O 1
ATOM 7504 N N . ALA A 1 907 ? 3.402 7.438 -17.303 1.00 71.69 907 ALA A N 1
ATOM 7505 C CA . ALA A 1 907 ? 3.152 7.331 -18.739 1.00 71.69 907 ALA A CA 1
ATOM 7506 C C . ALA A 1 907 ? 3.362 8.671 -19.474 1.00 71.69 907 ALA A C 1
ATOM 7508 O O . ALA A 1 907 ? 3.930 8.680 -20.570 1.00 71.69 907 ALA A O 1
ATOM 7509 N N . ILE A 1 908 ? 3.021 9.815 -18.858 1.00 75.44 908 ILE A N 1
ATOM 7510 C CA . ILE A 1 908 ? 3.345 11.150 -19.402 1.00 75.44 908 ILE A CA 1
ATOM 7511 C C . ILE A 1 908 ? 4.860 11.273 -19.621 1.00 75.44 908 ILE A C 1
ATOM 7513 O O . ILE A 1 908 ? 5.294 11.710 -20.687 1.00 75.44 908 ILE A O 1
ATOM 7517 N N . ASN A 1 909 ? 5.682 10.842 -18.657 1.00 71.19 909 ASN A N 1
ATOM 7518 C CA . ASN A 1 909 ? 7.142 10.914 -18.783 1.00 71.19 909 ASN A CA 1
ATOM 7519 C C . ASN A 1 909 ? 7.667 10.084 -19.963 1.00 71.19 909 ASN A C 1
ATOM 7521 O O . ASN A 1 909 ? 8.565 10.530 -20.683 1.00 71.19 909 ASN A O 1
ATOM 7525 N N . ARG A 1 910 ? 7.080 8.905 -20.211 1.00 73.50 910 ARG A N 1
ATOM 7526 C CA . ARG A 1 910 ? 7.388 8.080 -21.391 1.00 73.50 910 ARG A CA 1
ATOM 7527 C C . ARG A 1 910 ? 7.078 8.834 -22.680 1.00 73.50 910 ARG A C 1
ATOM 7529 O O . ARG A 1 910 ? 7.903 8.875 -23.593 1.00 73.50 910 ARG A O 1
ATOM 7536 N N . PHE A 1 911 ? 5.894 9.428 -22.750 1.00 72.19 911 PHE A N 1
ATOM 7537 C CA . PHE A 1 911 ? 5.442 10.151 -23.926 1.00 72.19 911 PHE A CA 1
ATOM 7538 C C . PHE A 1 911 ? 6.320 11.379 -24.214 1.00 72.19 911 PHE A C 1
ATOM 7540 O O . PHE A 1 911 ? 6.790 11.556 -25.339 1.00 72.19 911 PHE A O 1
ATOM 7547 N N . LEU A 1 912 ? 6.656 12.160 -23.184 1.00 73.31 912 LEU A N 1
ATOM 7548 C CA . LEU A 1 912 ? 7.583 13.291 -23.287 1.00 73.31 912 LEU A CA 1
ATOM 7549 C C . LEU A 1 912 ? 8.992 12.856 -23.736 1.00 73.31 912 LEU A C 1
ATOM 7551 O O . LEU A 1 912 ? 9.646 13.560 -24.510 1.00 73.31 912 LEU A O 1
ATOM 7555 N N . GLY A 1 913 ? 9.438 11.665 -23.325 1.00 73.31 913 GLY A N 1
ATOM 7556 C CA . GLY A 1 913 ? 10.690 11.056 -23.780 1.00 73.31 913 GLY A CA 1
ATOM 7557 C C . GLY A 1 913 ? 10.753 10.802 -25.291 1.00 73.31 913 GLY A C 1
ATOM 7558 O O . GLY A 1 913 ? 11.832 10.876 -25.875 1.00 73.31 913 GLY A O 1
ATOM 7559 N N . ASN A 1 914 ? 9.617 10.566 -25.953 1.00 73.25 914 ASN A N 1
ATOM 7560 C CA . ASN A 1 914 ? 9.573 10.393 -27.409 1.00 73.25 914 ASN A CA 1
ATOM 7561 C C . ASN A 1 914 ? 9.662 11.723 -28.173 1.00 73.25 914 ASN A C 1
ATOM 7563 O O . ASN A 1 914 ? 10.111 11.737 -29.318 1.00 73.25 914 ASN A O 1
ATOM 7567 N N . TRP A 1 915 ? 9.259 12.834 -27.553 1.00 75.31 915 TRP A N 1
ATOM 7568 C CA . TRP A 1 915 ? 9.210 14.152 -28.195 1.00 75.31 915 TRP A CA 1
ATOM 7569 C C . TRP A 1 915 ? 10.562 14.859 -28.203 1.00 75.31 915 TRP A C 1
ATOM 7571 O O . TRP A 1 915 ? 10.856 15.624 -29.120 1.00 75.31 915 TRP A O 1
ATOM 7581 N N . SER A 1 916 ? 11.396 14.601 -27.192 1.00 80.62 916 SER A N 1
ATOM 7582 C CA . SER A 1 916 ? 12.702 15.239 -27.062 1.00 80.62 916 SER A CA 1
ATOM 7583 C C . SER A 1 916 ? 13.820 14.208 -26.924 1.00 80.62 916 SER A C 1
ATOM 7585 O O . SER A 1 916 ? 13.830 13.435 -25.961 1.00 80.62 916 SER A O 1
ATOM 7587 N N . PRO A 1 917 ? 14.836 14.233 -27.808 1.00 74.56 917 PRO A N 1
ATOM 7588 C CA . PRO A 1 917 ? 16.009 13.378 -27.659 1.00 74.56 917 PRO A CA 1
ATOM 7589 C C . PRO A 1 917 ? 16.758 13.647 -26.345 1.00 74.56 917 PRO A C 1
ATOM 7591 O O . PRO A 1 917 ? 17.364 12.730 -25.797 1.00 74.56 917 PRO A O 1
ATOM 7594 N N . TYR A 1 918 ? 16.671 14.863 -25.791 1.00 78.25 918 TYR A N 1
ATOM 7595 C CA . TYR A 1 918 ? 17.249 15.180 -24.484 1.00 78.25 918 TYR A CA 1
ATOM 7596 C C . TYR A 1 918 ? 16.545 14.424 -23.355 1.00 78.25 918 TYR A C 1
ATOM 7598 O O . TYR A 1 918 ? 17.214 13.799 -22.537 1.00 78.25 918 TYR A O 1
ATOM 7606 N N . LEU A 1 919 ? 15.207 14.418 -23.339 1.00 77.38 919 LEU A N 1
ATOM 7607 C CA . LEU A 1 919 ? 14.427 13.666 -22.348 1.00 77.38 919 LEU A CA 1
ATOM 7608 C C . LEU A 1 919 ? 14.659 12.160 -22.475 1.00 77.38 919 LEU A C 1
ATOM 7610 O O . LEU A 1 919 ? 14.788 11.475 -21.464 1.00 77.38 919 LEU A O 1
ATOM 7614 N N . LYS A 1 920 ? 14.807 11.656 -23.705 1.00 76.69 920 LYS A N 1
ATOM 7615 C CA . LYS A 1 920 ? 15.196 10.264 -23.948 1.00 76.69 920 LYS A CA 1
ATOM 7616 C C . LYS A 1 920 ? 16.560 9.930 -23.343 1.00 76.69 920 LYS A C 1
ATOM 7618 O O . LYS A 1 920 ? 16.700 8.885 -22.713 1.00 76.69 920 LYS A O 1
ATOM 7623 N N . CYS A 1 921 ? 17.549 10.814 -23.494 1.00 77.19 921 CYS A N 1
ATOM 7624 C CA . CYS A 1 921 ? 18.849 10.650 -22.847 1.00 77.19 921 CYS A CA 1
ATOM 7625 C C . CYS A 1 921 ? 18.719 10.637 -21.319 1.00 77.19 921 CYS A C 1
ATOM 7627 O O . CYS A 1 921 ? 19.260 9.729 -20.699 1.00 77.19 921 CYS A O 1
ATOM 7629 N N . TYR A 1 922 ? 17.965 11.566 -20.718 1.00 79.94 922 TYR A N 1
ATOM 7630 C CA . TYR A 1 922 ? 17.721 11.579 -19.266 1.00 79.94 922 TYR A CA 1
ATOM 7631 C C . TYR A 1 922 ? 17.036 10.302 -18.768 1.00 79.94 922 TYR A C 1
ATOM 7633 O O . TYR A 1 922 ? 17.465 9.733 -17.766 1.00 79.94 922 TYR A O 1
ATOM 7641 N N . GLY A 1 923 ? 16.032 9.807 -19.497 1.00 76.94 923 GLY A N 1
ATOM 7642 C CA . GLY A 1 923 ? 15.389 8.527 -19.204 1.00 76.94 923 GLY A CA 1
ATOM 7643 C C . GLY A 1 923 ? 16.390 7.372 -19.231 1.00 76.94 923 GLY A C 1
ATOM 7644 O O . GLY A 1 923 ? 16.445 6.586 -18.292 1.00 76.94 923 GLY A O 1
ATOM 7645 N N . LEU A 1 924 ? 17.255 7.314 -20.248 1.00 73.81 924 LEU A N 1
ATOM 7646 C CA . LEU A 1 924 ? 18.313 6.304 -20.320 1.00 73.81 924 LEU A CA 1
ATOM 7647 C C . LEU A 1 924 ? 19.300 6.399 -19.150 1.00 73.81 924 LEU A C 1
ATOM 7649 O O . LEU A 1 924 ? 19.728 5.354 -18.665 1.00 73.81 924 LEU A O 1
ATOM 7653 N N . VAL A 1 925 ? 19.637 7.604 -18.669 1.00 79.69 925 VAL A N 1
ATOM 7654 C CA . VAL A 1 925 ? 20.492 7.769 -17.479 1.00 79.69 925 VAL A CA 1
ATOM 7655 C C . VAL A 1 925 ? 19.840 7.155 -16.249 1.00 79.69 925 VAL A C 1
ATOM 7657 O O . VAL A 1 925 ? 20.466 6.338 -15.581 1.00 79.69 925 VAL A O 1
ATOM 7660 N N . MET A 1 926 ? 18.577 7.507 -15.988 1.00 73.75 926 MET A N 1
ATOM 7661 C CA . MET A 1 926 ? 17.830 7.017 -14.825 1.00 73.75 926 MET A CA 1
ATOM 7662 C C . MET A 1 926 ? 17.684 5.498 -14.842 1.00 73.75 926 MET A C 1
ATOM 7664 O O . MET A 1 926 ? 17.754 4.852 -13.800 1.00 73.75 926 MET A O 1
ATOM 7668 N N . ILE A 1 927 ? 17.507 4.918 -16.029 1.00 71.19 927 ILE A N 1
ATOM 7669 C CA . ILE A 1 927 ? 17.347 3.478 -16.147 1.00 71.19 927 ILE A CA 1
ATOM 7670 C C . ILE A 1 927 ? 18.694 2.774 -15.975 1.00 71.19 927 ILE A C 1
ATOM 7672 O O . ILE A 1 927 ? 18.715 1.753 -15.301 1.00 71.19 927 ILE A O 1
ATOM 7676 N N . ARG A 1 928 ? 19.810 3.298 -16.526 1.00 72.75 928 ARG A N 1
ATOM 7677 C CA . ARG A 1 928 ? 21.112 2.596 -16.653 1.00 72.75 928 ARG A CA 1
ATOM 7678 C C . ARG A 1 928 ? 21.677 2.031 -15.347 1.00 72.75 928 ARG A C 1
ATOM 7680 O O . ARG A 1 928 ? 22.469 1.092 -15.396 1.00 72.75 928 ARG A O 1
ATOM 7687 N N . ASN A 1 929 ? 21.258 2.544 -14.194 1.00 70.12 929 ASN A N 1
ATOM 7688 C CA . ASN A 1 929 ? 21.658 1.989 -12.909 1.00 70.12 929 ASN A CA 1
ATOM 7689 C C . ASN A 1 929 ? 20.507 2.042 -11.890 1.00 70.12 929 ASN A C 1
ATOM 7691 O O . ASN A 1 929 ? 20.517 2.863 -10.972 1.00 70.12 929 ASN A O 1
ATOM 7695 N N . PRO A 1 930 ? 19.484 1.187 -12.050 1.00 55.41 930 PRO A N 1
ATOM 7696 C CA . PRO A 1 930 ? 18.141 1.507 -11.582 1.00 55.41 930 PRO A CA 1
ATOM 7697 C C . PRO A 1 930 ? 17.920 1.269 -10.084 1.00 55.41 930 PRO A C 1
ATOM 7699 O O . PRO A 1 930 ? 16.808 1.455 -9.607 1.00 55.41 930 PRO A O 1
ATOM 7702 N N . GLY A 1 931 ? 18.926 0.849 -9.308 1.00 62.03 931 GLY A N 1
ATOM 7703 C CA . GLY A 1 931 ? 18.639 0.470 -7.922 1.00 62.03 931 GLY A CA 1
ATOM 7704 C C . GLY A 1 931 ? 19.796 0.392 -6.949 1.00 62.03 931 GLY A C 1
ATOM 7705 O O . GLY A 1 931 ? 19.550 0.564 -5.765 1.00 62.03 931 GLY A O 1
ATOM 7706 N N . SER A 1 932 ? 21.043 0.187 -7.382 1.00 71.75 932 SER A N 1
ATOM 7707 C CA . SER A 1 932 ? 22.136 -0.050 -6.425 1.00 71.75 932 SER A CA 1
ATOM 7708 C C . SER A 1 932 ? 22.288 1.099 -5.419 1.00 71.75 932 SER A C 1
ATOM 7710 O O . SER A 1 932 ? 22.257 0.863 -4.215 1.00 71.75 932 SER A O 1
ATOM 7712 N N . TYR A 1 933 ? 22.363 2.345 -5.887 1.00 79.44 933 TYR A N 1
ATOM 7713 C CA . TYR A 1 933 ? 22.608 3.484 -4.998 1.00 79.44 933 TYR A CA 1
ATOM 7714 C C . TYR A 1 933 ? 21.376 3.901 -4.198 1.00 79.44 933 TYR A C 1
ATOM 7716 O O . TYR A 1 933 ? 21.495 4.263 -3.031 1.00 79.44 933 TYR A O 1
ATOM 7724 N N . PHE A 1 934 ? 20.187 3.812 -4.798 1.00 79.56 934 PHE A N 1
ATOM 7725 C CA . PHE A 1 934 ? 18.942 4.142 -4.109 1.00 79.56 934 PHE A CA 1
ATOM 7726 C C . PHE A 1 934 ? 18.595 3.103 -3.034 1.00 79.56 934 PHE A C 1
ATOM 7728 O O . PHE A 1 934 ? 18.194 3.472 -1.936 1.00 79.56 934 PHE A O 1
ATOM 7735 N N . LEU A 1 935 ? 18.830 1.813 -3.298 1.00 82.94 935 LEU A N 1
ATOM 7736 C CA . LEU A 1 935 ? 18.664 0.755 -2.300 1.00 82.94 935 LEU A CA 1
ATOM 7737 C C . LEU A 1 935 ? 19.678 0.887 -1.163 1.00 82.94 935 LEU A C 1
ATOM 7739 O O . LEU A 1 935 ? 19.306 0.681 -0.015 1.00 82.94 935 LEU A O 1
ATOM 7743 N N . VAL A 1 936 ? 20.925 1.278 -1.453 1.00 84.88 936 VAL A N 1
ATOM 7744 C CA . VAL A 1 936 ? 21.921 1.579 -0.409 1.00 84.88 936 VAL A CA 1
ATOM 7745 C C . VAL A 1 936 ? 21.472 2.766 0.447 1.00 84.88 936 VAL A C 1
ATOM 7747 O O . VAL A 1 936 ? 21.570 2.699 1.669 1.00 84.88 936 VAL A O 1
ATOM 7750 N N . LEU A 1 937 ? 20.919 3.820 -0.165 1.00 85.25 937 LEU A N 1
ATOM 7751 C CA . LEU A 1 937 ? 20.366 4.959 0.568 1.00 85.25 937 LEU A CA 1
ATOM 7752 C C . LEU A 1 937 ? 19.188 4.541 1.460 1.00 85.25 937 LEU A C 1
ATOM 7754 O O . LEU A 1 937 ? 19.191 4.868 2.644 1.00 85.25 937 LEU A O 1
ATOM 7758 N N . ILE A 1 938 ? 18.219 3.786 0.927 1.00 88.56 938 ILE A N 1
ATOM 7759 C CA . ILE A 1 938 ? 17.091 3.258 1.711 1.00 88.56 938 ILE A CA 1
ATOM 7760 C C . ILE A 1 938 ? 17.606 2.391 2.856 1.00 88.56 938 ILE A C 1
ATOM 7762 O O . ILE A 1 938 ? 17.180 2.586 3.985 1.00 88.56 938 ILE A O 1
ATOM 7766 N N . PHE A 1 939 ? 18.541 1.480 2.590 1.00 89.38 939 PHE A N 1
ATOM 7767 C CA . PHE A 1 939 ? 19.106 0.588 3.598 1.00 89.38 939 PHE A CA 1
ATOM 7768 C C . PHE A 1 939 ? 19.772 1.362 4.742 1.00 89.38 939 PHE A C 1
ATOM 7770 O O . PHE A 1 939 ? 19.553 1.046 5.908 1.00 89.38 939 PHE A O 1
ATOM 7777 N N . ILE A 1 940 ? 20.522 2.421 4.429 1.00 86.94 940 ILE A N 1
ATOM 7778 C CA . ILE A 1 940 ? 21.149 3.280 5.440 1.00 86.94 940 ILE A CA 1
ATOM 7779 C C . ILE A 1 940 ? 20.094 4.066 6.226 1.00 86.94 940 ILE A C 1
ATOM 7781 O O . ILE A 1 940 ? 20.156 4.081 7.453 1.00 86.94 940 ILE A O 1
ATOM 7785 N N . ILE A 1 941 ? 19.088 4.651 5.560 1.00 89.19 941 ILE A N 1
ATOM 7786 C CA . ILE A 1 941 ? 17.972 5.327 6.247 1.00 89.19 941 ILE A CA 1
ATOM 7787 C C . ILE A 1 941 ? 17.218 4.333 7.140 1.00 89.19 941 ILE A C 1
ATOM 7789 O O . ILE A 1 941 ? 16.852 4.683 8.256 1.00 89.19 941 ILE A O 1
ATOM 7793 N N . SER A 1 942 ? 17.032 3.087 6.702 1.00 92.31 942 SER A N 1
ATOM 7794 C CA . SER A 1 942 ? 16.429 2.017 7.496 1.00 92.31 942 SER A CA 1
ATOM 7795 C C . SER A 1 942 ? 17.279 1.652 8.714 1.00 92.31 942 SER A C 1
ATOM 7797 O O . SER A 1 942 ? 16.724 1.510 9.797 1.00 92.31 942 SER A O 1
ATOM 7799 N N . ILE A 1 943 ? 18.608 1.568 8.599 1.00 91.31 943 ILE A N 1
ATOM 7800 C CA . ILE A 1 943 ? 19.489 1.358 9.762 1.00 91.31 943 ILE A CA 1
ATOM 7801 C C . ILE A 1 943 ? 19.380 2.534 10.738 1.00 91.31 943 ILE A C 1
ATOM 7803 O O . ILE A 1 943 ? 19.225 2.319 11.940 1.00 91.31 943 ILE A O 1
ATOM 7807 N N . CYS A 1 944 ? 19.402 3.773 10.237 1.00 89.44 944 CYS A N 1
ATOM 7808 C CA . CYS A 1 944 ? 19.206 4.960 11.067 1.00 89.44 944 CYS A CA 1
ATOM 7809 C C . CYS A 1 944 ? 17.829 4.945 11.746 1.00 89.44 944 CYS A C 1
ATOM 7811 O O . CYS A 1 944 ? 17.750 5.222 12.936 1.00 89.44 944 CYS A O 1
ATOM 7813 N N . ALA A 1 945 ? 16.767 4.564 11.031 1.00 90.31 945 ALA A N 1
ATOM 7814 C CA . ALA A 1 945 ? 15.411 4.437 11.562 1.00 90.31 945 ALA A CA 1
ATOM 7815 C C . ALA A 1 945 ? 15.297 3.344 12.624 1.00 90.31 945 ALA A C 1
ATOM 7817 O O . ALA A 1 945 ? 14.598 3.534 13.613 1.00 90.31 945 ALA A O 1
ATOM 7818 N N . MET A 1 946 ? 16.008 2.229 12.454 1.00 91.56 946 MET A N 1
ATOM 7819 C CA . MET A 1 946 ? 16.039 1.142 13.428 1.00 91.56 946 MET A CA 1
ATOM 7820 C C . MET A 1 946 ? 16.790 1.569 14.689 1.00 91.56 946 MET A C 1
ATOM 7822 O O . MET A 1 946 ? 16.268 1.414 15.788 1.00 91.56 946 MET A O 1
ATOM 7826 N N . SER A 1 947 ? 17.969 2.182 14.537 1.00 88.88 947 SER A N 1
ATOM 7827 C CA . SER A 1 947 ? 18.716 2.757 15.661 1.00 88.88 947 SER A CA 1
ATOM 7828 C C . SER A 1 947 ? 17.886 3.809 16.398 1.00 88.88 947 SER A C 1
ATOM 7830 O O . SER A 1 947 ? 17.868 3.828 17.623 1.00 88.88 947 SER A O 1
ATOM 7832 N N . TRP A 1 948 ? 17.179 4.661 15.654 1.00 86.88 948 TRP A N 1
ATOM 7833 C CA . TRP A 1 948 ? 16.306 5.697 16.195 1.00 86.88 948 TRP A CA 1
ATOM 7834 C C . TRP A 1 948 ? 15.126 5.106 16.968 1.00 86.88 948 TRP A C 1
ATOM 7836 O O . TRP A 1 948 ? 14.900 5.470 18.121 1.00 86.88 948 TRP A O 1
ATOM 7846 N N . SER A 1 949 ? 14.424 4.141 16.369 1.00 88.62 949 SER A N 1
ATOM 7847 C CA . SER A 1 949 ? 13.306 3.438 16.997 1.00 88.62 949 SER A CA 1
ATOM 7848 C C . SER A 1 949 ? 13.751 2.764 18.295 1.00 88.62 949 SER A C 1
ATOM 7850 O O . SER A 1 949 ? 13.141 3.024 19.319 1.00 88.62 949 SER A O 1
ATOM 7852 N N . ILE A 1 950 ? 14.887 2.052 18.317 1.00 88.06 950 ILE A N 1
ATOM 7853 C CA . ILE A 1 950 ? 15.423 1.428 19.544 1.00 88.06 950 ILE A CA 1
ATOM 7854 C C . ILE A 1 950 ? 15.701 2.467 20.645 1.00 88.06 950 ILE A C 1
ATOM 7856 O O . ILE A 1 950 ? 15.450 2.210 21.819 1.00 88.06 950 ILE A O 1
ATOM 7860 N N . THR A 1 951 ? 16.202 3.656 20.296 1.00 84.38 951 THR A N 1
ATOM 7861 C CA . THR A 1 951 ? 16.532 4.693 21.296 1.00 84.38 951 THR A CA 1
ATOM 7862 C C . THR A 1 951 ? 15.312 5.401 21.895 1.00 84.38 951 THR A C 1
ATOM 7864 O O . THR A 1 951 ? 15.392 5.935 23.011 1.00 84.38 951 THR A O 1
ATOM 7867 N N . LEU A 1 952 ? 14.195 5.415 21.159 1.00 80.31 952 LEU A N 1
ATOM 7868 C CA . LEU A 1 952 ? 12.966 6.135 21.504 1.00 80.31 952 LEU A CA 1
ATOM 7869 C C . LEU A 1 952 ? 11.761 5.250 21.801 1.00 80.31 952 LEU A C 1
ATOM 7871 O O . LEU A 1 952 ? 10.735 5.782 22.225 1.00 80.31 952 LEU A O 1
ATOM 7875 N N . GLN A 1 953 ? 11.875 3.941 21.600 1.00 80.75 953 GLN A N 1
ATOM 7876 C CA . GLN A 1 953 ? 10.817 2.987 21.897 1.00 80.75 953 GLN A CA 1
ATOM 7877 C C . GLN A 1 953 ? 10.348 3.169 23.346 1.00 80.75 953 GLN A C 1
ATOM 7879 O O . GLN A 1 953 ? 11.161 3.245 24.271 1.00 80.75 953 GLN A O 1
ATOM 7884 N N . GLY A 1 954 ? 9.036 3.319 23.530 1.00 70.81 954 GLY A N 1
ATOM 7885 C CA . GLY A 1 954 ? 8.412 3.578 24.831 1.00 70.81 954 GLY A CA 1
ATOM 7886 C C . GLY A 1 954 ? 8.516 5.022 25.345 1.00 70.81 954 GLY A C 1
ATOM 7887 O O . GLY A 1 954 ? 7.919 5.340 26.370 1.00 70.81 954 GLY A O 1
ATOM 7888 N N . LYS A 1 955 ? 9.235 5.920 24.654 1.00 72.38 955 LYS A N 1
ATOM 7889 C CA . LYS A 1 955 ? 9.323 7.355 25.005 1.00 72.38 955 LYS A CA 1
ATOM 7890 C C . LYS A 1 955 ? 8.386 8.226 24.171 1.00 72.38 955 LYS A C 1
ATOM 7892 O O . LYS A 1 955 ? 7.878 9.225 24.676 1.00 72.38 955 LYS A O 1
ATOM 7897 N N . LEU A 1 956 ? 8.164 7.869 22.904 1.00 69.75 956 LEU A N 1
ATOM 7898 C CA . LEU A 1 956 ? 7.304 8.602 21.972 1.00 69.75 956 LEU A CA 1
ATOM 7899 C C . LEU A 1 956 ? 6.372 7.636 21.236 1.00 69.75 956 LEU A C 1
ATOM 7901 O O . LEU A 1 956 ? 6.838 6.772 20.500 1.00 69.75 956 LEU A O 1
ATOM 7905 N N . VAL A 1 957 ? 5.061 7.860 21.365 1.00 66.62 957 VAL A N 1
ATOM 7906 C CA . VAL A 1 957 ? 3.997 6.990 20.817 1.00 66.62 957 VAL A CA 1
ATOM 7907 C C . VAL A 1 957 ? 4.154 6.760 19.309 1.00 66.62 957 VAL A C 1
ATOM 7909 O O . VAL A 1 957 ? 4.004 5.648 18.812 1.00 66.62 957 VAL A O 1
ATOM 7912 N N . ASN A 1 958 ? 4.519 7.803 18.559 1.00 67.69 958 ASN A N 1
ATOM 7913 C CA . ASN A 1 958 ? 4.666 7.710 17.105 1.00 67.69 958 ASN A CA 1
ATOM 7914 C C . ASN A 1 958 ? 5.930 6.953 16.656 1.00 67.69 958 ASN A C 1
ATOM 7916 O O . ASN A 1 958 ? 6.064 6.659 15.472 1.00 67.69 958 ASN A O 1
ATOM 7920 N N . HIS A 1 959 ? 6.859 6.628 17.560 1.00 73.19 959 HIS A N 1
ATOM 7921 C CA . HIS A 1 959 ? 8.133 5.979 17.224 1.00 73.19 959 HIS A CA 1
ATOM 7922 C C . HIS A 1 959 ? 8.206 4.494 17.595 1.00 73.19 959 HIS A C 1
ATOM 7924 O O . HIS A 1 959 ? 9.201 3.838 17.268 1.00 73.19 959 HIS A O 1
ATOM 7930 N N . ASP A 1 960 ? 7.137 3.945 18.175 1.00 76.19 960 ASP A N 1
ATOM 7931 C CA . ASP A 1 960 ? 7.044 2.523 18.518 1.00 76.19 960 ASP A CA 1
ATOM 7932 C C . ASP A 1 960 ? 6.944 1.624 17.271 1.00 76.19 960 ASP A C 1
ATOM 7934 O O . ASP A 1 960 ? 7.291 0.446 17.315 1.00 76.19 960 ASP A O 1
ATOM 7938 N N . ASN A 1 961 ? 6.546 2.183 16.120 1.00 85.81 961 ASN A N 1
ATOM 7939 C CA . ASN A 1 961 ? 6.618 1.501 14.831 1.00 85.81 961 ASN A CA 1
ATOM 7940 C C . ASN A 1 961 ? 7.844 1.971 14.036 1.00 85.81 961 ASN A C 1
ATOM 7942 O O . ASN A 1 961 ? 8.017 3.164 13.756 1.00 85.81 961 ASN A O 1
ATOM 7946 N N . PHE A 1 962 ? 8.650 1.011 13.585 1.00 89.75 962 PHE A N 1
ATOM 7947 C CA . PHE A 1 962 ? 9.775 1.244 12.683 1.00 89.75 962 PHE A CA 1
ATOM 7948 C C . PHE A 1 962 ? 9.389 2.085 11.455 1.00 89.75 962 PHE A C 1
ATOM 7950 O O . PHE A 1 962 ? 10.134 2.981 11.060 1.00 89.75 962 PHE A O 1
ATOM 7957 N N . PHE A 1 963 ? 8.215 1.840 10.867 1.00 87.31 963 PHE A N 1
ATOM 7958 C CA . PHE A 1 963 ? 7.768 2.543 9.666 1.00 87.31 963 PHE A CA 1
ATOM 7959 C C . PHE A 1 963 ? 7.509 4.034 9.916 1.00 87.31 963 PHE A C 1
ATOM 7961 O O . PHE A 1 963 ? 7.938 4.877 9.127 1.00 87.31 963 PHE A O 1
ATOM 7968 N N . TYR A 1 964 ? 6.871 4.383 11.037 1.00 85.31 964 TYR A N 1
ATOM 7969 C CA . TYR A 1 964 ? 6.677 5.785 11.412 1.00 85.31 964 TYR A CA 1
ATOM 7970 C C . TYR A 1 964 ? 8.001 6.459 11.767 1.00 85.31 964 TYR A C 1
ATOM 7972 O O . TYR A 1 964 ? 8.217 7.603 11.378 1.00 85.31 964 TYR A O 1
ATOM 7980 N N . SER A 1 965 ? 8.932 5.739 12.398 1.00 87.25 965 SER A N 1
ATOM 7981 C CA . SER A 1 965 ? 10.297 6.234 12.614 1.00 87.25 965 SER A CA 1
ATOM 7982 C C . SER A 1 965 ? 11.041 6.494 11.302 1.00 87.25 965 SER A C 1
ATOM 7984 O O . SER A 1 965 ? 11.697 7.525 11.163 1.00 87.25 965 SER A O 1
ATOM 7986 N N . PHE A 1 966 ? 10.896 5.614 10.310 1.00 90.44 966 PHE A N 1
ATOM 7987 C CA . PHE A 1 966 ? 11.464 5.799 8.975 1.00 90.44 966 PHE A CA 1
ATOM 7988 C C . PHE A 1 966 ? 10.885 7.036 8.274 1.00 90.44 966 PHE A C 1
ATOM 7990 O O . PHE A 1 966 ? 11.638 7.877 7.780 1.00 90.44 966 PHE A O 1
ATOM 7997 N N . LEU A 1 967 ? 9.556 7.191 8.273 1.00 86.50 967 LEU A N 1
ATOM 7998 C CA . LEU A 1 967 ? 8.896 8.367 7.699 1.00 86.50 967 LEU A CA 1
ATOM 7999 C C . LEU A 1 967 ? 9.232 9.655 8.459 1.00 86.50 967 LEU A C 1
ATOM 8001 O O . LEU A 1 967 ? 9.450 10.689 7.832 1.00 86.50 967 LEU A O 1
ATOM 8005 N N . GLY A 1 968 ? 9.317 9.598 9.788 1.00 83.69 968 GLY A N 1
ATOM 8006 C CA . GLY A 1 968 ? 9.722 10.720 10.632 1.00 83.69 968 GLY A CA 1
ATOM 8007 C C . GLY A 1 968 ? 11.142 11.182 10.314 1.00 83.69 968 GLY A C 1
ATOM 8008 O O . GLY A 1 968 ? 11.376 12.371 10.118 1.00 83.69 968 GLY A O 1
ATOM 8009 N N . LEU A 1 969 ? 12.087 10.253 10.141 1.00 85.44 969 LEU A N 1
ATOM 8010 C CA . LEU A 1 969 ? 13.438 10.593 9.687 1.00 85.44 969 LEU A CA 1
ATOM 8011 C C . LEU A 1 969 ? 13.444 11.200 8.282 1.00 85.44 969 LEU A C 1
ATOM 8013 O O . LEU A 1 969 ? 14.153 12.180 8.050 1.00 85.44 969 LEU A O 1
ATOM 8017 N N . LEU A 1 970 ? 12.630 10.682 7.358 1.00 84.94 970 LEU A N 1
ATOM 8018 C CA . LEU A 1 970 ? 12.482 11.281 6.031 1.00 84.94 970 LEU A CA 1
ATOM 8019 C C . LEU A 1 970 ? 11.947 12.723 6.129 1.00 84.94 970 LEU A C 1
ATOM 8021 O O . LEU A 1 970 ? 12.498 13.621 5.494 1.00 84.94 970 LEU A O 1
ATOM 8025 N N . ARG A 1 971 ? 10.944 12.985 6.977 1.00 83.50 971 ARG A N 1
ATOM 8026 C CA . ARG A 1 971 ? 10.434 14.346 7.242 1.00 83.50 971 ARG A CA 1
ATOM 8027 C C . ARG A 1 971 ? 11.509 15.256 7.839 1.00 83.50 971 ARG A C 1
ATOM 8029 O O . ARG A 1 971 ? 11.667 16.381 7.362 1.00 83.50 971 ARG A O 1
ATOM 8036 N N . CYS A 1 972 ? 12.316 14.741 8.768 1.00 80.75 972 CYS A N 1
ATOM 8037 C CA . CYS A 1 972 ? 13.468 15.450 9.329 1.00 80.75 972 CYS A CA 1
ATOM 8038 C C . CYS A 1 972 ? 14.479 15.871 8.253 1.00 80.75 972 CYS A C 1
ATOM 8040 O O . CYS A 1 972 ? 15.020 16.975 8.328 1.00 80.75 972 CYS A O 1
ATOM 8042 N N . THR A 1 973 ? 14.712 15.048 7.219 1.00 80.94 973 THR A N 1
ATOM 8043 C CA . THR A 1 973 ? 15.582 15.451 6.095 1.00 80.94 973 THR A CA 1
ATOM 8044 C C . THR A 1 973 ? 14.985 16.576 5.243 1.00 80.94 973 THR A C 1
ATOM 8046 O O . THR A 1 973 ? 15.730 17.379 4.686 1.00 80.94 973 THR A O 1
ATOM 8049 N N . LEU A 1 974 ? 13.653 16.692 5.185 1.00 78.62 974 LEU A N 1
ATOM 8050 C CA . LEU A 1 974 ? 12.920 17.689 4.395 1.00 78.62 974 LEU A CA 1
ATOM 8051 C C . LEU A 1 974 ? 12.691 19.021 5.135 1.00 78.62 974 LEU A C 1
ATOM 8053 O O . LEU A 1 974 ? 11.785 19.770 4.776 1.00 78.62 974 LEU A O 1
ATOM 8057 N N . LYS A 1 975 ? 13.522 19.350 6.139 1.00 67.62 975 LYS A N 1
ATOM 8058 C CA . LYS A 1 975 ? 13.486 20.604 6.928 1.00 67.62 975 LYS A CA 1
ATOM 8059 C C . LYS A 1 975 ? 12.318 20.725 7.922 1.00 67.62 975 LYS A C 1
ATOM 8061 O O . LYS A 1 975 ? 12.297 21.675 8.704 1.00 67.62 975 LYS A O 1
ATOM 8066 N N . TYR A 1 976 ? 11.399 19.761 7.977 1.00 67.75 976 TYR A N 1
ATOM 8067 C CA . TYR A 1 976 ? 10.459 19.653 9.094 1.00 67.75 976 TYR A CA 1
ATOM 8068 C C . TYR A 1 976 ? 11.206 19.058 10.284 1.00 67.75 976 TYR A C 1
ATOM 8070 O O . TYR A 1 976 ? 11.359 17.848 10.408 1.00 67.75 976 TYR A O 1
ATOM 8078 N N . GLY A 1 977 ? 11.774 19.930 11.117 1.00 65.69 977 GLY A N 1
ATOM 8079 C CA . GLY A 1 977 ? 12.483 19.499 12.313 1.00 65.69 977 GLY A CA 1
ATOM 8080 C C . GLY A 1 977 ? 11.531 18.781 13.266 1.00 65.69 977 GLY A C 1
ATOM 8081 O O . GLY A 1 977 ? 10.426 19.251 13.508 1.00 65.69 977 GLY A O 1
ATOM 8082 N N . MET A 1 978 ? 11.995 17.690 13.868 1.00 66.06 978 MET A N 1
ATOM 8083 C CA . MET A 1 978 ? 11.279 16.905 14.885 1.00 66.06 978 MET A CA 1
ATOM 8084 C C . MET A 1 978 ? 10.709 17.728 16.048 1.00 66.06 978 MET A C 1
ATOM 8086 O O . MET A 1 978 ? 9.763 17.316 16.706 1.00 66.06 978 MET A O 1
ATOM 8090 N N . HIS A 1 979 ? 11.278 18.907 16.306 1.00 71.19 979 HIS A N 1
ATOM 8091 C CA . HIS A 1 979 ? 10.746 19.853 17.281 1.00 71.19 979 HIS A CA 1
ATOM 8092 C C . HIS A 1 979 ? 9.301 20.262 16.962 1.00 71.19 979 HIS A C 1
ATOM 8094 O O . HIS A 1 979 ? 8.503 20.395 17.883 1.00 71.19 979 HIS A O 1
ATOM 8100 N N . ASN A 1 980 ? 8.956 20.382 15.675 1.00 70.75 980 ASN A N 1
ATOM 8101 C CA . ASN A 1 980 ? 7.592 20.653 15.235 1.00 70.75 980 ASN A CA 1
ATOM 8102 C C . ASN A 1 980 ? 6.693 19.438 15.471 1.0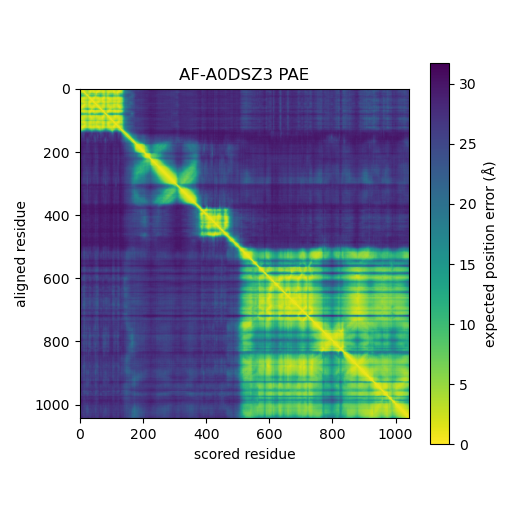0 70.75 980 ASN A C 1
ATOM 8104 O O . ASN A 1 980 ? 5.614 19.613 16.010 1.00 70.75 980 ASN A O 1
ATOM 8108 N N . ASP A 1 981 ? 7.158 18.219 15.178 1.00 67.38 981 ASP A N 1
ATOM 8109 C CA . ASP A 1 981 ? 6.379 16.998 15.439 1.00 67.38 981 ASP A CA 1
ATOM 8110 C C . ASP A 1 981 ? 6.121 16.796 16.947 1.00 67.38 981 ASP A C 1
ATOM 8112 O O . ASP A 1 981 ? 5.044 16.348 17.333 1.00 67.38 981 ASP A O 1
ATOM 8116 N N . ILE A 1 982 ? 7.083 17.145 17.813 1.00 65.50 982 ILE A N 1
ATOM 8117 C CA . ILE A 1 982 ? 6.917 17.107 19.278 1.00 65.50 982 ILE A CA 1
ATOM 8118 C C . ILE A 1 982 ? 5.955 18.205 19.748 1.00 65.50 982 ILE A C 1
ATOM 8120 O O . ILE A 1 982 ? 5.123 17.954 20.618 1.00 65.50 982 ILE A O 1
ATOM 8124 N N . ALA A 1 983 ? 6.066 19.414 19.187 1.00 66.50 983 ALA A N 1
ATOM 8125 C CA . ALA A 1 983 ? 5.183 20.529 19.518 1.00 66.50 983 ALA A CA 1
ATOM 8126 C C . ALA A 1 983 ? 3.736 20.273 19.056 1.00 66.50 983 ALA A C 1
ATOM 8128 O O . ALA A 1 983 ? 2.803 20.534 19.809 1.00 66.50 983 ALA A O 1
ATOM 8129 N N . GLU A 1 984 ? 3.547 19.711 17.859 1.00 65.69 984 GLU A N 1
ATOM 8130 C CA . GLU A 1 984 ? 2.239 19.347 17.298 1.00 65.69 984 GLU A CA 1
ATOM 8131 C C . GLU A 1 984 ? 1.573 18.197 18.062 1.00 65.69 984 GLU A C 1
ATOM 8133 O O . GLU A 1 984 ? 0.349 18.147 18.147 1.00 65.69 984 GLU A O 1
ATOM 8138 N N . GLN A 1 985 ? 2.352 17.293 18.666 1.00 62.38 985 GLN A N 1
ATOM 8139 C CA . GLN A 1 985 ? 1.815 16.200 19.486 1.00 62.38 985 GLN A CA 1
ATOM 8140 C C . GLN A 1 985 ? 1.254 16.664 20.841 1.00 62.38 985 GLN A C 1
ATOM 8142 O O . GLN A 1 985 ? 0.723 15.840 21.585 1.00 62.38 985 GLN A O 1
ATOM 8147 N N . GLY A 1 986 ? 1.340 17.960 21.171 1.00 58.66 986 GLY A N 1
ATOM 8148 C CA . GLY A 1 986 ? 0.678 18.531 22.347 1.00 58.66 986 GLY A CA 1
ATOM 8149 C C . GLY A 1 986 ? 1.172 17.948 23.672 1.00 58.66 986 GLY A C 1
ATOM 8150 O O . GLY A 1 986 ? 0.426 17.903 24.650 1.00 58.66 986 GLY A O 1
ATOM 8151 N N . PHE A 1 987 ? 2.416 17.455 23.723 1.00 57.41 987 PHE A N 1
ATOM 8152 C CA . PHE A 1 987 ? 3.002 16.963 24.965 1.00 57.41 987 PHE A CA 1
ATOM 8153 C C . PHE A 1 987 ? 3.340 18.133 25.899 1.00 57.41 987 PHE A C 1
ATOM 8155 O O . PHE A 1 987 ? 4.490 18.554 26.003 1.00 57.41 987 PHE A O 1
ATOM 8162 N N . ASP A 1 988 ? 2.340 18.609 26.639 1.00 54.91 988 ASP A N 1
ATOM 8163 C CA . ASP A 1 988 ? 2.528 19.525 27.774 1.00 54.91 988 ASP A CA 1
ATOM 8164 C C . ASP A 1 988 ? 3.091 18.811 29.014 1.00 54.91 988 ASP A C 1
ATOM 8166 O O . ASP A 1 988 ? 3.436 19.440 30.014 1.00 54.91 988 ASP A O 1
ATOM 8170 N N . ASN A 1 989 ? 3.226 17.481 28.965 1.00 57.62 989 ASN A N 1
ATOM 8171 C CA . ASN A 1 989 ? 3.813 16.725 30.058 1.00 57.62 989 ASN A CA 1
ATOM 8172 C C . ASN A 1 989 ? 5.331 16.978 30.120 1.00 57.62 989 ASN A C 1
ATOM 8174 O O . ASN A 1 989 ? 6.089 16.517 29.259 1.00 57.62 989 ASN A O 1
ATOM 8178 N N . ASN A 1 990 ? 5.764 17.694 31.163 1.00 60.75 990 ASN A N 1
ATOM 8179 C CA . ASN A 1 990 ? 7.161 18.058 31.415 1.00 60.75 990 ASN A CA 1
ATOM 8180 C C . ASN A 1 990 ? 8.116 16.859 31.324 1.00 60.75 990 ASN A C 1
ATOM 8182 O O . ASN A 1 990 ? 9.227 17.016 30.833 1.00 60.75 990 ASN A O 1
ATOM 8186 N N . TYR A 1 991 ? 7.670 15.654 31.691 1.00 61.75 991 TYR A N 1
ATOM 8187 C CA . TYR A 1 991 ? 8.493 14.446 31.623 1.00 61.75 991 TYR A CA 1
ATOM 8188 C C . TYR A 1 991 ? 8.835 14.026 30.182 1.00 61.75 991 TYR A C 1
ATOM 8190 O O . TYR A 1 991 ? 9.990 13.753 29.858 1.00 61.75 991 TYR A O 1
ATOM 8198 N N . VAL A 1 992 ? 7.850 14.039 29.275 1.00 63.00 992 VAL A N 1
ATOM 8199 C CA . VAL A 1 992 ? 8.076 13.732 27.848 1.00 63.00 992 VAL A CA 1
ATOM 8200 C C . VAL A 1 992 ? 8.936 14.818 27.216 1.00 63.00 992 VAL A C 1
ATOM 8202 O O . VAL A 1 992 ? 9.809 14.522 26.402 1.00 63.00 992 VAL A O 1
ATOM 8205 N N . LYS A 1 993 ? 8.736 16.072 27.629 1.00 67.19 993 LYS A N 1
ATOM 8206 C CA . LYS A 1 993 ? 9.535 17.214 27.192 1.00 67.19 993 LYS A CA 1
ATOM 8207 C C . LYS A 1 993 ? 11.000 17.079 27.625 1.00 67.19 993 LYS A C 1
ATOM 8209 O O . LYS A 1 993 ? 11.889 17.254 26.799 1.00 67.19 993 LYS A O 1
ATOM 8214 N N . GLU A 1 994 ? 11.261 16.715 28.876 1.00 72.19 994 GLU A N 1
ATOM 8215 C CA . GLU A 1 994 ? 12.612 16.485 29.403 1.00 72.19 994 GLU A CA 1
ATOM 8216 C C . GLU A 1 994 ? 13.309 15.307 28.717 1.00 72.19 994 GLU A C 1
ATOM 8218 O O . GLU A 1 994 ? 14.464 15.432 28.312 1.00 72.19 994 GLU A O 1
ATOM 8223 N N . ILE A 1 995 ? 12.601 14.196 28.499 1.00 66.69 995 ILE A N 1
ATOM 8224 C CA . ILE A 1 995 ? 13.146 13.031 27.791 1.00 66.69 995 ILE A CA 1
ATOM 8225 C C . ILE A 1 995 ? 13.424 13.348 26.319 1.00 66.69 995 ILE A C 1
ATOM 8227 O O . ILE A 1 995 ? 14.487 12.997 25.806 1.00 66.69 995 ILE A O 1
ATOM 8231 N N . SER A 1 996 ? 12.497 14.027 25.640 1.00 66.62 996 SER A N 1
ATOM 8232 C CA . SER A 1 996 ? 12.642 14.407 24.226 1.00 66.62 996 SER A CA 1
ATOM 8233 C C . SER A 1 996 ? 13.720 15.472 24.012 1.00 66.62 996 SER A C 1
ATOM 8235 O O . SER A 1 996 ? 14.220 15.641 22.902 1.00 66.62 996 SER A O 1
ATOM 8237 N N . TYR A 1 997 ? 14.083 16.204 25.067 1.00 72.50 997 TYR A N 1
ATOM 8238 C CA . TYR A 1 997 ? 15.193 17.151 25.070 1.00 72.50 997 TYR A CA 1
ATOM 8239 C C . TYR A 1 997 ? 16.434 16.639 25.784 1.00 72.50 997 TYR A C 1
ATOM 8241 O O . TYR A 1 997 ? 17.354 17.431 26.017 1.00 72.50 997 TYR A O 1
ATOM 8249 N N . SER A 1 998 ? 16.504 15.339 26.081 1.00 82.31 998 SER A N 1
ATOM 8250 C CA . SER A 1 998 ? 17.731 14.762 26.602 1.00 82.31 998 SER A CA 1
ATOM 8251 C C . SER A 1 998 ? 18.879 15.029 25.629 1.00 82.31 998 SER A C 1
ATOM 8253 O O . SER A 1 998 ? 18.707 15.095 24.406 1.00 82.31 998 SER A O 1
ATOM 8255 N N . PHE A 1 999 ? 20.074 15.218 26.180 1.00 82.50 999 PHE A N 1
ATOM 8256 C CA . PHE A 1 999 ? 21.260 15.468 25.371 1.00 82.50 999 PHE A CA 1
ATOM 8257 C C . PHE A 1 999 ? 21.471 14.353 24.336 1.00 82.50 999 PHE A C 1
ATOM 8259 O O . PHE A 1 999 ? 21.739 14.648 23.173 1.00 82.50 999 PHE A O 1
ATOM 8266 N N . ASP A 1 1000 ? 21.242 13.098 24.728 1.00 81.88 1000 ASP A N 1
ATOM 8267 C CA . ASP A 1 1000 ? 21.428 11.924 23.874 1.00 81.88 1000 ASP A CA 1
ATOM 8268 C C . ASP A 1 1000 ? 20.480 11.914 22.670 1.00 81.88 1000 ASP A C 1
ATOM 8270 O O . ASP A 1 1000 ? 20.912 11.661 21.546 1.00 81.88 1000 ASP A O 1
ATOM 8274 N N . THR A 1 1001 ? 19.197 12.239 22.867 1.00 80.94 1001 THR A N 1
ATOM 8275 C CA . THR A 1 1001 ? 18.210 12.246 21.771 1.00 80.94 1001 THR A CA 1
ATOM 8276 C C . THR A 1 1001 ? 18.509 13.352 20.765 1.00 80.94 1001 THR A C 1
ATOM 8278 O O . THR A 1 1001 ? 18.529 13.098 19.559 1.00 80.94 1001 THR A O 1
ATOM 8281 N N . ARG A 1 1002 ? 18.844 14.557 21.245 1.00 82.75 1002 ARG A N 1
ATOM 8282 C CA . ARG A 1 1002 ? 19.282 15.666 20.385 1.00 82.75 1002 ARG A CA 1
ATOM 8283 C C . ARG A 1 1002 ? 20.579 15.335 19.656 1.00 82.75 1002 ARG A C 1
ATOM 8285 O O . ARG A 1 1002 ? 20.685 15.598 18.462 1.00 82.75 1002 ARG A O 1
ATOM 8292 N N . TYR A 1 1003 ? 21.558 14.758 20.349 1.00 87.19 1003 TYR A N 1
ATOM 8293 C CA . TYR A 1 1003 ? 22.843 14.396 19.760 1.00 87.19 1003 TYR A CA 1
ATOM 8294 C C . TYR A 1 1003 ? 22.669 13.376 18.630 1.00 87.19 1003 TYR A C 1
ATOM 8296 O O . TYR A 1 1003 ? 23.132 13.620 17.516 1.00 87.19 1003 TYR A O 1
ATOM 8304 N N . ILE A 1 1004 ? 21.931 12.287 18.871 1.00 84.44 1004 ILE A N 1
ATOM 8305 C CA . ILE A 1 1004 ? 21.643 11.272 17.848 1.00 84.44 1004 ILE A CA 1
ATOM 8306 C C . ILE A 1 1004 ? 20.880 11.897 16.676 1.00 84.44 1004 ILE A C 1
ATOM 8308 O O . ILE A 1 1004 ? 21.213 11.630 15.522 1.00 84.44 1004 ILE A O 1
ATOM 8312 N N . GLN A 1 1005 ? 19.913 12.779 16.946 1.00 83.69 1005 GLN A N 1
ATOM 8313 C CA . GLN A 1 1005 ? 19.176 13.478 15.896 1.00 83.69 1005 GLN A CA 1
ATOM 8314 C C . GLN A 1 1005 ? 20.113 14.316 15.017 1.00 83.69 1005 GLN A C 1
ATOM 8316 O O . GLN A 1 1005 ? 20.056 14.214 13.792 1.00 83.69 1005 GLN A O 1
ATOM 8321 N N . TYR A 1 1006 ? 20.995 15.120 15.620 1.00 88.06 1006 TYR A N 1
ATOM 8322 C CA . TYR A 1 1006 ? 21.955 15.934 14.876 1.00 88.06 1006 TYR A CA 1
ATOM 8323 C C . TYR A 1 1006 ? 22.921 15.076 14.068 1.00 88.06 1006 TYR A C 1
ATOM 8325 O O . TYR A 1 1006 ? 23.181 15.403 12.914 1.00 88.06 1006 TYR A O 1
ATOM 8333 N N . VAL A 1 1007 ? 23.405 13.963 14.626 1.00 89.62 1007 VAL A N 1
ATOM 8334 C CA . VAL A 1 1007 ? 24.274 13.026 13.904 1.00 89.62 1007 VAL A CA 1
ATOM 8335 C C . VAL A 1 1007 ? 23.539 12.420 12.709 1.00 89.62 1007 VAL A C 1
ATOM 8337 O O . VAL A 1 1007 ? 24.078 12.440 11.606 1.00 89.62 1007 VAL A O 1
ATOM 8340 N N . ILE A 1 1008 ? 22.298 11.949 12.871 1.00 87.06 1008 ILE A N 1
ATOM 8341 C CA . ILE A 1 1008 ? 21.518 11.379 11.761 1.00 87.06 1008 ILE A CA 1
ATOM 8342 C C . ILE A 1 1008 ? 21.248 12.439 10.690 1.00 87.06 1008 ILE A C 1
ATOM 8344 O O . ILE A 1 1008 ? 21.478 12.187 9.508 1.00 87.06 1008 ILE A O 1
ATOM 8348 N N . VAL A 1 1009 ? 20.814 13.640 11.080 1.00 87.00 1009 VAL A N 1
ATOM 8349 C CA . VAL A 1 1009 ? 20.565 14.738 10.135 1.00 87.00 1009 VAL A CA 1
ATOM 8350 C C . VAL A 1 1009 ? 21.856 15.138 9.420 1.00 87.00 1009 VAL A C 1
ATOM 8352 O O . VAL A 1 1009 ? 21.830 15.324 8.206 1.00 87.00 1009 VAL A O 1
ATOM 8355 N N . MET A 1 1010 ? 22.991 15.217 10.118 1.00 90.00 1010 MET A N 1
ATOM 8356 C CA . MET A 1 1010 ? 24.297 15.526 9.529 1.00 90.00 1010 MET A CA 1
ATOM 8357 C C . MET A 1 1010 ? 24.730 14.444 8.535 1.00 90.00 1010 MET A C 1
ATOM 8359 O O . MET A 1 1010 ? 25.080 14.764 7.403 1.00 90.00 1010 MET A O 1
ATOM 8363 N N . VAL A 1 1011 ? 24.650 13.165 8.909 1.00 90.06 1011 VAL A N 1
ATOM 8364 C CA . VAL A 1 1011 ? 25.010 12.041 8.031 1.00 90.06 1011 VAL A CA 1
ATOM 8365 C C . VAL A 1 1011 ? 24.113 12.013 6.792 1.00 90.06 1011 VAL A C 1
ATOM 8367 O O . VAL A 1 1011 ? 24.612 11.925 5.670 1.00 90.06 1011 VAL A O 1
ATOM 8370 N N . LEU A 1 1012 ? 22.795 12.146 6.957 1.00 88.12 1012 LEU A N 1
ATOM 8371 C CA . LEU A 1 1012 ? 21.862 12.120 5.830 1.00 88.12 1012 LEU A CA 1
ATOM 8372 C C . LEU A 1 1012 ? 22.040 13.338 4.913 1.00 88.12 1012 LEU A C 1
ATOM 8374 O O . LEU A 1 1012 ? 22.179 13.174 3.701 1.00 88.12 1012 LEU A O 1
ATOM 8378 N N . SER A 1 1013 ? 22.075 14.550 5.470 1.00 88.50 1013 SER A N 1
ATOM 8379 C CA . SER A 1 1013 ? 22.098 15.787 4.676 1.00 88.50 1013 SER A CA 1
ATOM 8380 C C . SER A 1 1013 ? 23.478 16.159 4.129 1.00 88.50 1013 SER A C 1
ATOM 8382 O O . SER A 1 1013 ? 23.558 16.606 2.988 1.00 88.50 1013 SER A O 1
ATOM 8384 N N . MET A 1 1014 ? 24.561 15.975 4.895 1.00 91.00 1014 MET A N 1
ATOM 8385 C CA . MET A 1 1014 ? 25.909 16.411 4.498 1.00 91.00 1014 MET A CA 1
ATOM 8386 C C . MET A 1 1014 ? 26.744 15.318 3.833 1.00 91.00 1014 MET A C 1
ATOM 8388 O O . MET A 1 1014 ? 27.675 15.644 3.105 1.00 91.00 1014 MET A O 1
ATOM 8392 N N . ILE A 1 1015 ? 26.437 14.037 4.059 1.00 91.00 1015 ILE A N 1
ATOM 8393 C CA . ILE A 1 1015 ? 27.216 12.928 3.489 1.00 91.00 1015 ILE A CA 1
ATOM 8394 C C . ILE A 1 1015 ? 26.398 12.207 2.418 1.00 91.00 1015 ILE A C 1
ATOM 8396 O O . ILE A 1 1015 ? 26.791 12.165 1.253 1.00 91.00 1015 ILE A O 1
ATOM 8400 N N . MET A 1 1016 ? 25.230 11.676 2.780 1.00 86.81 1016 MET A N 1
ATOM 8401 C CA . MET A 1 1016 ? 24.487 10.771 1.900 1.00 86.81 1016 MET A CA 1
ATOM 8402 C C . MET A 1 1016 ? 23.872 11.474 0.688 1.00 86.81 1016 MET A C 1
ATOM 8404 O O . MET A 1 1016 ? 24.025 10.995 -0.438 1.00 86.81 1016 MET A O 1
ATOM 8408 N N . VAL A 1 1017 ? 23.208 12.616 0.891 1.00 87.38 1017 VAL A N 1
ATOM 8409 C CA . VAL A 1 1017 ? 22.610 13.386 -0.212 1.00 87.38 1017 VAL A CA 1
ATOM 8410 C C . VAL A 1 1017 ? 23.680 13.868 -1.211 1.00 87.38 1017 VAL A C 1
ATOM 8412 O O . VAL A 1 1017 ? 23.497 13.632 -2.407 1.00 87.38 1017 VAL A O 1
ATOM 8415 N N . PRO A 1 1018 ? 24.828 14.444 -0.795 1.00 92.69 1018 PRO A N 1
ATOM 8416 C CA . PRO A 1 1018 ? 25.900 14.807 -1.724 1.00 92.69 1018 PRO A CA 1
ATOM 8417 C C . PRO A 1 1018 ? 26.526 13.621 -2.461 1.00 92.69 1018 PRO A C 1
ATOM 8419 O O . PRO A 1 1018 ? 26.787 13.736 -3.657 1.00 92.69 1018 PRO A O 1
ATOM 8422 N N . ILE A 1 1019 ? 26.722 12.470 -1.802 1.00 89.00 1019 ILE A N 1
ATOM 8423 C CA . ILE A 1 1019 ? 27.202 11.248 -2.473 1.00 89.00 1019 ILE A CA 1
ATOM 8424 C C . ILE A 1 1019 ? 26.216 10.823 -3.564 1.00 89.00 1019 ILE A C 1
ATOM 8426 O O . ILE A 1 1019 ? 26.628 10.552 -4.693 1.00 89.00 1019 ILE A O 1
ATOM 8430 N N . PHE A 1 1020 ? 24.915 10.816 -3.263 1.00 86.31 1020 PHE A N 1
ATOM 8431 C CA . PHE A 1 1020 ? 23.882 10.493 -4.244 1.00 86.31 1020 PHE A CA 1
ATOM 8432 C C . PHE A 1 1020 ? 23.887 11.477 -5.426 1.00 86.31 1020 PHE A C 1
ATOM 8434 O O . PHE A 1 1020 ? 23.900 11.049 -6.580 1.00 86.31 1020 PHE A O 1
ATOM 8441 N N . ILE A 1 1021 ? 23.960 12.786 -5.159 1.00 89.12 1021 ILE A N 1
ATOM 8442 C CA . ILE A 1 1021 ? 24.045 13.823 -6.201 1.00 89.12 1021 ILE A CA 1
ATOM 8443 C C . ILE A 1 1021 ? 25.307 13.647 -7.057 1.00 89.12 1021 ILE A C 1
ATOM 8445 O O . ILE A 1 1021 ? 25.230 13.744 -8.283 1.00 89.12 1021 ILE A O 1
ATOM 8449 N N . SER A 1 1022 ? 26.458 13.360 -6.444 1.00 91.62 1022 SER A N 1
ATOM 8450 C CA . SER A 1 1022 ? 27.732 13.143 -7.141 1.00 91.62 1022 SER A CA 1
ATOM 8451 C C . SER A 1 1022 ? 27.663 11.937 -8.083 1.00 91.62 1022 SER A C 1
ATOM 8453 O O . SER A 1 1022 ? 27.967 12.055 -9.272 1.00 91.62 1022 SER A O 1
ATOM 8455 N N . LEU A 1 1023 ? 27.149 10.802 -7.596 1.00 86.44 1023 LEU A N 1
ATOM 8456 C CA . LEU A 1 1023 ? 26.968 9.585 -8.394 1.00 86.44 1023 LEU A CA 1
ATOM 8457 C C . LEU A 1 1023 ? 26.000 9.801 -9.564 1.00 86.44 1023 LEU A C 1
ATOM 8459 O O . LEU A 1 1023 ? 26.289 9.392 -10.691 1.00 86.44 1023 LEU A O 1
ATOM 8463 N N . MET A 1 1024 ? 24.880 10.490 -9.325 1.00 84.31 1024 MET A N 1
ATOM 8464 C CA . MET A 1 1024 ? 23.934 10.852 -10.384 1.00 84.31 1024 MET A CA 1
ATOM 8465 C C . MET A 1 1024 ? 24.580 11.778 -11.421 1.00 84.31 1024 MET A C 1
ATOM 8467 O O . MET A 1 1024 ? 24.427 11.565 -12.624 1.00 84.31 1024 MET A O 1
ATOM 8471 N N . THR A 1 1025 ? 25.363 12.764 -10.979 1.00 89.19 1025 THR A N 1
ATOM 8472 C CA . THR A 1 1025 ? 26.072 13.699 -11.866 1.00 89.19 1025 THR A CA 1
ATOM 8473 C C . THR A 1 1025 ? 27.088 12.971 -12.747 1.00 89.19 1025 THR A C 1
ATOM 8475 O O . THR A 1 1025 ? 27.140 13.206 -13.956 1.00 89.19 1025 THR A O 1
ATOM 8478 N N . GLN A 1 1026 ? 27.846 12.028 -12.179 1.00 89.00 1026 GLN A N 1
ATOM 8479 C CA . GLN A 1 1026 ? 28.801 11.208 -12.924 1.00 89.00 1026 GLN A CA 1
ATOM 8480 C C . GLN A 1 1026 ? 28.105 10.334 -13.977 1.00 89.00 1026 GLN A C 1
ATOM 8482 O O . GLN A 1 1026 ? 28.578 10.227 -15.109 1.00 89.00 1026 GLN A O 1
ATOM 8487 N N . GLN A 1 1027 ? 26.950 9.746 -13.659 1.00 85.44 1027 GLN A N 1
ATOM 8488 C CA . GLN A 1 1027 ? 26.182 8.964 -14.633 1.00 85.44 1027 GLN A CA 1
ATOM 8489 C C . GLN A 1 1027 ? 25.629 9.814 -15.772 1.00 85.44 1027 GLN A C 1
ATOM 8491 O O . GLN A 1 1027 ? 25.711 9.409 -16.937 1.00 85.44 1027 GLN A O 1
ATOM 8496 N N . VAL A 1 1028 ? 25.100 10.999 -15.460 1.00 87.00 1028 VAL A N 1
ATOM 8497 C CA . VAL A 1 1028 ? 24.656 11.963 -16.476 1.00 87.00 1028 VAL A CA 1
ATOM 8498 C C . VAL A 1 1028 ? 25.822 12.345 -17.390 1.00 87.00 1028 VAL A C 1
ATOM 8500 O O . VAL A 1 1028 ? 25.656 12.426 -18.607 1.00 87.00 1028 VAL A O 1
ATOM 8503 N N . HIS A 1 1029 ? 27.019 12.535 -16.835 1.00 88.56 1029 HIS A N 1
ATOM 8504 C CA . HIS A 1 1029 ? 28.207 12.835 -17.624 1.00 88.56 1029 HIS A CA 1
ATOM 8505 C C . HIS A 1 1029 ? 28.605 11.669 -18.546 1.00 88.56 1029 HIS A C 1
ATOM 8507 O O . HIS A 1 1029 ? 28.719 11.861 -19.757 1.00 88.56 1029 HIS A O 1
ATOM 8513 N N . ASN A 1 1030 ? 28.717 10.451 -18.011 1.00 87.62 1030 ASN A N 1
ATOM 8514 C CA . ASN A 1 1030 ? 29.119 9.261 -18.772 1.00 87.62 1030 ASN A CA 1
ATOM 8515 C C . ASN A 1 1030 ? 28.146 8.933 -19.914 1.00 87.62 1030 ASN A C 1
ATOM 8517 O O . ASN A 1 1030 ? 28.551 8.587 -21.021 1.00 87.62 1030 ASN A O 1
ATOM 8521 N N . THR A 1 1031 ? 26.844 9.061 -19.666 1.00 83.69 1031 THR A N 1
ATOM 8522 C CA . THR A 1 1031 ? 25.815 8.834 -20.693 1.00 83.69 1031 THR A CA 1
ATOM 8523 C C . THR A 1 1031 ? 25.827 9.913 -21.772 1.00 83.69 1031 THR A C 1
ATOM 8525 O O . THR A 1 1031 ? 25.620 9.606 -22.947 1.00 83.69 1031 THR A O 1
ATOM 8528 N N . LYS A 1 1032 ? 26.121 11.167 -21.408 1.00 86.69 1032 LYS A N 1
ATOM 8529 C CA . LYS A 1 1032 ? 26.317 12.260 -22.367 1.00 86.69 1032 LYS A CA 1
ATOM 8530 C C . LYS A 1 1032 ? 27.543 12.020 -23.253 1.00 86.69 1032 LYS A C 1
ATOM 8532 O O . LYS A 1 1032 ? 27.457 12.244 -24.459 1.00 86.69 1032 LYS A O 1
ATOM 8537 N N . GLU A 1 1033 ? 28.655 11.569 -22.679 1.00 87.81 1033 GLU A N 1
ATOM 8538 C CA . GLU A 1 1033 ? 29.874 11.178 -23.405 1.00 87.81 1033 GLU A CA 1
ATOM 8539 C C . GLU A 1 1033 ? 29.592 10.034 -24.393 1.00 87.81 1033 GLU A C 1
ATOM 8541 O O . GLU A 1 1033 ? 29.874 10.159 -25.584 1.00 87.81 1033 GLU A O 1
ATOM 8546 N N . GLU A 1 1034 ? 28.929 8.965 -23.945 1.00 85.12 1034 GLU A N 1
ATOM 8547 C CA . GLU A 1 1034 ? 28.565 7.833 -24.806 1.00 85.12 1034 GLU A CA 1
ATOM 8548 C C . GLU A 1 1034 ? 27.615 8.249 -25.942 1.00 85.12 1034 GLU A C 1
ATOM 8550 O O . GLU A 1 1034 ? 27.780 7.833 -27.091 1.00 85.12 1034 GLU A O 1
ATOM 8555 N N . ALA A 1 1035 ? 26.631 9.105 -25.652 1.00 79.19 1035 ALA A N 1
ATOM 8556 C CA . ALA A 1 1035 ? 25.727 9.631 -26.670 1.00 79.19 1035 ALA A CA 1
ATOM 8557 C C . ALA A 1 1035 ? 26.482 10.455 -27.727 1.00 79.19 1035 ALA A C 1
ATOM 8559 O O . ALA A 1 1035 ? 26.220 10.305 -28.922 1.00 79.19 1035 ALA A O 1
ATOM 8560 N N . LYS A 1 1036 ? 27.454 11.283 -27.312 1.00 84.19 1036 LYS A N 1
ATOM 8561 C CA . LYS A 1 1036 ? 28.329 12.019 -28.239 1.00 84.19 1036 LYS A CA 1
ATOM 8562 C C . LYS A 1 1036 ? 29.165 11.070 -29.098 1.00 84.19 1036 LYS A C 1
ATOM 8564 O O . LYS A 1 1036 ? 29.260 11.290 -30.304 1.00 84.19 1036 LYS A O 1
ATOM 8569 N N . GLN A 1 1037 ? 29.741 10.022 -28.507 1.00 86.12 1037 GLN A N 1
ATOM 8570 C CA . GLN A 1 1037 ? 30.530 9.024 -29.236 1.00 86.12 1037 GLN A CA 1
ATOM 8571 C C . GLN A 1 1037 ? 29.683 8.319 -30.302 1.00 86.12 1037 GLN A C 1
ATOM 8573 O O . GLN A 1 1037 ? 30.056 8.329 -31.473 1.00 86.12 1037 GLN A O 1
ATOM 8578 N N . LYS A 1 1038 ? 28.487 7.836 -29.943 1.00 77.88 1038 LYS A N 1
ATOM 8579 C CA . LYS A 1 1038 ? 27.543 7.211 -30.889 1.00 77.88 1038 LYS A CA 1
ATOM 8580 C C . LYS A 1 1038 ? 27.101 8.159 -32.006 1.00 77.88 1038 LYS A C 1
ATOM 8582 O O . LYS A 1 1038 ? 26.962 7.737 -33.150 1.00 77.88 1038 LYS A O 1
ATOM 8587 N N . MET A 1 1039 ? 26.905 9.447 -31.711 1.00 72.12 1039 MET A N 1
ATOM 8588 C CA . MET A 1 1039 ? 26.611 10.446 -32.748 1.00 72.12 1039 MET A CA 1
ATOM 8589 C C . MET A 1 1039 ? 27.788 10.655 -33.706 1.00 72.12 1039 MET A C 1
ATOM 8591 O O . MET A 1 1039 ? 27.571 10.816 -34.907 1.00 72.12 1039 MET A O 1
ATOM 8595 N N . MET A 1 1040 ? 29.025 10.651 -33.202 1.00 76.25 1040 MET A N 1
ATOM 8596 C CA . MET A 1 1040 ? 30.214 10.734 -34.052 1.00 76.25 1040 MET A CA 1
ATOM 8597 C C . MET A 1 1040 ? 30.395 9.480 -34.908 1.00 76.25 1040 MET A C 1
ATOM 8599 O O . MET A 1 1040 ? 30.752 9.613 -36.074 1.00 76.25 1040 MET A O 1
ATOM 8603 N N . GLU A 1 1041 ? 30.123 8.292 -34.368 1.00 78.12 1041 GLU A N 1
ATOM 8604 C CA . GLU A 1 1041 ? 30.135 7.033 -35.122 1.00 78.12 1041 GLU A CA 1
ATOM 8605 C C . GLU A 1 1041 ? 29.059 6.992 -36.204 1.00 78.12 1041 GLU A C 1
ATOM 8607 O O . GLU A 1 1041 ? 29.354 6.565 -37.306 1.00 78.12 1041 GLU A O 1
ATOM 8612 N N . TYR A 1 1042 ? 27.845 7.480 -35.930 1.00 67.88 1042 TYR A N 1
ATOM 8613 C CA . TYR A 1 1042 ? 26.769 7.534 -36.928 1.00 67.88 1042 TYR A CA 1
ATOM 8614 C C . TYR A 1 1042 ? 27.038 8.552 -38.048 1.00 67.88 1042 TYR A C 1
ATOM 8616 O O . TYR A 1 1042 ? 26.520 8.426 -39.155 1.00 67.88 1042 TYR A O 1
ATOM 8624 N N . LYS A 1 1043 ? 27.802 9.611 -37.746 1.00 69.88 1043 LYS A N 1
ATOM 8625 C CA . LYS A 1 1043 ? 28.196 10.628 -38.729 1.00 69.88 1043 LYS A CA 1
ATOM 8626 C C . LYS A 1 1043 ? 29.337 10.152 -39.637 1.00 69.88 1043 LYS A C 1
ATOM 8628 O O . LYS A 1 1043 ? 29.464 10.679 -40.742 1.00 69.88 1043 LYS A O 1
ATOM 8633 N N . LYS A 1 1044 ? 30.182 9.247 -39.140 1.00 69.69 1044 LYS A N 1
ATOM 8634 C CA . LYS A 1 1044 ? 31.239 8.579 -39.909 1.00 69.69 1044 LYS A CA 1
ATOM 8635 C C . LYS A 1 1044 ? 30.632 7.501 -40.797 1.00 69.69 1044 LYS A C 1
ATOM 8637 O O . LYS A 1 1044 ? 31.153 7.356 -41.923 1.00 69.69 1044 LYS A O 1
#

Mean predicted aligned error: 21.15 Å

Secondary structure (DSSP, 8-state):
-PPPPEEEEEEEEEEES--TTGGGTS----EEEEEEETTEEEEPPP-TT-TTS-EEEEEEEEE--TTS-EEEEEEEEE-TTSSSSEEEEEEEEEEHHHHHTSS-SEEEEEEEETTEEEEEEEEEEEETT---------S-------------------------------PPP----THHHHHHHHHHHHHHHHHHHHHHHHHHT-HHHHHHHHHHHHHHTTS-TTHHHHHHHHHHHHHHHHHHHHHHHHHHHHHHHHHHHHHHHHHHHHHHHHHHHHHHHHHHHHHHHHHHHHHHHHHHHHHHT--SSPPPGGGHHHHHHHHHHHHHHHHHHHHHHHHHHHHHHHHHHHHHHHHHHHHHHHHHTT-PPPP------------PEEEEEEETTEEEEEEEPTT--BHHHHHHHHHHHHT--GGGEEEE-TT-PBPPTTSBHHHHHS-GGGGG-TT-----EEEE---------TTSSHHHHTTSS------STTTGGG----------HHHHHHHHHHHHHHHHHHHHHHHHHHHHHHHHHHHTTTTTHHHHHHHHHH----S--S-HHHHHHHHHHHHSPPTT-----SEEE-SEEEEEEEEEEEEPGGG-TT--HHHHHHHHHTTPPEEEEEEEE-SPPSS-PPP-SS-TTSEETTTTEEEEEEE-SSHHHHHHHHHHHHHTT-S-S-EEEEEEEEEEEETTTTEEEEEEEEEEE--STT--EEEEEEEEEEE-SPPPHHHHHHHHHHHHHHHHHHHHHHHHHEEEEETT---HHHHHHHHHHHHHHHHHHHHHTT-PPPHHHHHHHHHHHHHHHTEEEEEETTEEEEEE---HHHIIIIIHHHHHHHHHHHHHHHHHHHHHHHHHHHTT--TT-SSPP-THHHHHHHHHHHHHHHHHHHHHHHHHHHHHHHH-HHHHHHHHHHHHS-SHHHHHHHHHHHHHHHHHHHHHTTT-GGGSSHHHHHHHHHHHHTT--HHHHHHHTT---HHHHHHHT-HHHHHHHHHHHHIIIIIIHHHHHHHHHHHHHHHHHHHHHHHHHHH-

Solvent-accessible surface area (backbone atoms only — not comparable to full-atom values): 60750 Å² total; per-residue (Å²): 132,86,79,71,45,44,31,38,41,29,41,42,34,36,48,40,75,64,48,79,28,54,81,68,74,73,49,57,30,20,45,22,47,35,45,31,48,75,92,50,71,50,68,55,71,62,27,73,68,40,40,38,58,34,68,65,70,46,75,45,84,40,84,50,47,88,91,55,34,56,36,36,38,35,37,21,34,56,39,93,84,48,97,64,48,65,46,77,60,21,38,33,77,43,56,44,69,61,50,72,70,37,71,57,46,68,44,78,41,65,19,33,44,95,88,39,81,31,33,37,36,37,37,35,56,45,52,61,91,60,79,79,57,78,71,84,75,74,92,72,91,82,88,85,89,85,81,90,86,85,88,82,90,89,81,86,90,84,89,83,89,86,84,90,81,89,82,88,84,82,90,80,88,81,81,83,69,62,67,60,57,54,51,52,52,54,51,50,52,54,54,50,53,54,50,53,53,51,52,54,56,57,62,71,68,39,66,65,57,55,51,48,50,48,54,47,53,64,61,50,73,78,58,70,78,72,66,53,55,60,53,51,52,52,53,52,51,50,51,53,52,53,50,54,64,70,47,46,64,59,52,53,52,49,54,50,52,52,50,54,50,53,50,52,54,50,53,50,55,52,49,52,54,51,49,54,55,50,53,52,53,50,56,49,54,53,52,54,49,55,52,50,52,54,51,50,54,52,55,54,56,66,54,66,82,67,81,87,77,86,90,63,90,74,62,68,65,55,54,56,53,52,51,49,53,51,51,52,49,52,51,53,50,53,51,50,50,54,53,48,54,54,49,51,53,51,51,53,53,52,49,52,51,48,53,53,49,53,51,51,52,56,52,60,75,71,57,80,86,78,81,92,84,80,83,91,76,93,77,79,87,82,62,46,53,72,46,56,43,52,57,103,88,49,75,48,79,43,79,40,62,62,84,61,54,30,42,48,59,51,44,56,50,51,28,69,77,66,74,51,58,84,91,25,60,45,44,22,44,87,87,65,51,76,60,62,49,85,43,48,49,63,60,72,60,52,44,80,77,50,76,77,43,93,81,76,77,71,62,56,43,53,49,73,56,83,78,76,80,75,78,80,82,83,75,74,64,72,70,61,63,68,69,76,74,70,95,77,86,92,85,72,71,78,71,69,76,77,70,74,72,88,72,85,75,72,74,62,58,68,61,55,52,55,51,50,53,55,50,47,54,49,52,54,49,52,52,50,52,49,46,53,50,53,48,50,57,57,46,54,64,55,54,70,63,67,71,63,47,62,63,56,48,52,56,53,71,73,49,70,87,67,63,51,53,92,50,56,72,59,58,50,47,56,55,52,46,72,71,45,66,61,96,82,60,94,64,85,65,54,59,42,64,36,37,27,29,40,41,34,40,28,36,36,27,74,43,60,69,90,73,46,84,85,56,54,70,73,52,47,53,53,30,60,75,66,74,57,81,43,68,36,84,90,42,69,48,64,68,70,51,95,62,96,66,81,75,61,101,48,55,52,38,42,51,35,78,87,84,61,23,28,39,41,82,34,40,46,76,36,52,65,53,33,49,51,45,52,51,47,43,61,73,67,57,66,77,62,91,54,47,43,33,41,35,39,43,38,42,30,39,28,63,89,77,42,28,40,33,40,39,37,40,34,38,37,50,51,94,61,79,80,45,46,49,48,73,44,79,47,76,46,79,43,76,70,67,75,80,51,71,67,55,56,49,50,54,52,49,45,52,53,52,52,54,58,57,48,53,61,57,52,46,71,48,46,41,78,41,52,74,88,60,84,49,66,68,59,50,49,49,53,52,45,52,52,53,50,51,49,48,54,55,30,51,77,68,77,41,82,76,58,72,67,57,48,51,51,48,51,53,47,47,59,66,44,66,41,42,47,71,46,82,48,103,63,36,36,40,36,32,64,39,53,54,75,66,45,37,55,50,51,47,47,49,49,46,42,53,48,48,48,52,50,38,59,55,53,44,54,54,36,52,48,56,36,49,65,54,53,74,71,58,61,88,83,44,78,62,73,70,80,63,70,72,48,47,61,37,50,51,51,43,49,54,47,51,52,52,41,51,53,47,50,54,53,50,50,54,56,56,51,25,74,76,31,73,66,46,36,52,52,52,51,44,59,55,76,66,74,43,70,68,60,50,51,50,50,50,50,49,47,50,51,14,46,56,47,19,70,76,33,50,90,71,39,85,69,27,63,41,55,69,46,23,37,51,50,53,55,41,40,72,70,72,50,48,62,67,54,60,51,60,73,66,63,63,80,49,62,67,56,46,50,58,68,61,30,68,66,54,49,49,53,49,50,50,51,49,45,46,47,61,70,45,48,48,51,51,52,52,50,54,51,49,52,43,52,48,54,48,52,53,51,51,51,51,53,51,54,59,74,73,101

Organism: Paramecium tetraurelia (NCBI:txid5888)

Radius of gyration: 45.8 Å; Cα contacts (8 Å, |Δi|>4): 956; chains: 1; bounding box: 115×144×128 Å

InterPro domains:
  IPR000008 C2 domain [PF00168] (7-101)
  IPR000008 C2 domain [PS50004] (1-111)
  IPR000008 C2 domain [SM00239] (6-108)
  IPR035892 C2 domain superfamily [G3DSA:2.60.40.150] (2-168)
  IPR035892 C2 domain superfamily [SSF49562] (7-129)
  IPR052981 Ingression C2 domain-containing protein [PTHR47052] (7-960)

Sequence (1044 aa):
MKSKPNLNITVKGAQLLQDLDQQKGKGKQDPQAIIQLGAQKFKTKAATNQGKVPIWNETFQFTYDPKNSNLTVSVVDVDLQKKNPEEIIGKAILDLQNVENSPDWLISVPLYKNQNDMGSLELEFDFIGKQKPVAKKDKSELGSERQLDKSNNNNSISSKQGSKQQQDNNYDFQTVNIETQQAELKKWISQIQEREYINTLKYLEDSRLQAAIERALNQVAEQNPKDQIDYFADLIMTSISYNAKKLRPFKIQKDALQNDLNKLSQEYQEEEKLNDLYFDEIGRAEKEFDALQKYFDQHQKQHQDKTSGPITQESQGIDAKLEHEVTQTLKLFLLNISKKETLEFIQEKELQKRLQRIQTIQLTMNQKPEDENAKVEDEELDNGYYITLRNQSNSVQVKVPGTIKTFRELKQIVRSCFMAEDNEIFYTDQMGNLLQFDMNVLNELYPPIYELLRNYEPTVGVQIVKQKKQKDDKTNLSQLEEVLFTEAYPDGLTKIFRQTRRMDNKVNWSLYLGYLNKVKYFFESCLFILLLFLFIFTEINQIKFVTNTQILVSFQNSYPIQRSYPQPVFNLSTLIHQTLAEENEDQKFYNYPLKSGLLIQKLVQEENIDDCHILNENQKEMFLENNQSCLNFDKVFSEDLDGDYTQTEFDPSKYDSYFGGYVWELNLTDQNSFQNSMEEIQSQQWLKYNIKQSQFILNYFNSPTQRLIQATITTLYLFNDELLNYNTMQTQAFDLNSQSDTEVLAQTLMFYIAILLLVPSFFDFFGFYFIGTQNALILIYIQYMELFNRRKKMQSRKRDLAPQEEREFQQKKLILSEYFIFNLKVLYVVIKIPLIFDIICNLYLHMLDMLSNVSILIRSTISKSYQDQLDLIVVGSNSYQDVSKLITPLYTSRIYDGIQILFLMIAINRFLGNWSPYLKCYGLVMIRNPGSYFLVLIFIISICAMSWSITLQGKLVNHDNFFYSFLGLLRCTLKYGMHNDIAEQGFDNNYVKEISYSFDTRYIQYVIVMVLSMIMVPIFISLMTQQVHNTKEEAKQKMMEYKK

pLDDT: mean 72.85, std 18.37, range [22.23, 97.56]

Foldseek 3Di:
DPQQWKKKKWWFKWQFPDFPCVVVVRAAFFKKKWKDFPPDIDIFGTQPRPHRIGGGRDMDMDRDDLVRQKMKMWIFGQDPPDPPRTHTLFIFIDRNVVCLPDLAQWDWTFTDDPNDTGGITTMGMDTPPDDRPPPPDDDDDDDDDDDDDDDDDDDDDDDDDDDDDDDDDDDDDDDDDCVVVVVVVVVVVVVVVVVVVVVVVVVVVDVVVVVVVVVVVVVVVPDDDPVVVVVVVVVVVVVVVVVCVVCVVVVVVVVVVVVVVVVVVVVVVVVVVVVVVVVVVVVVLVVVVVVVVVVVVVVVVVVVVDPDDDDDPPVVVVVVVVVVVVVVNVVVVVVVVVVVVVVVVVVVVVVVVVVVVVVVVVVVVPDDDDDPDDDDDDDDDQPWDWAWEDDPHDTDIDTGGPVDFWLLSVLVVVCVVVVADSVQKFKAFPVRDTDDGGHTPCCVQDPVVCVVPPDDDGYIYIGGHDDDPDDPPPPPPVVVVVVPDDDDDDDDPPVVVPPPDDDPPPPPVVVVVVVVVVVVLVVLVVLLVVLVVLLCVLVVVVVVVPPPCPVVCCVCVVDPQDWDDLCVPVVVLVVLLVVADAPPDPDPPLKHWFQKKKKFWWFFDFDDLVPLVPDDPVRSVVCVVVVHTDTDPVDIDQDFAPFDADDDVADQRGQDPVVRGRMDMAGRNHSVSRVVSVVSCVVRVSPDPRTQKIKIWIWMARNVQRKIKIKIWMWGDDPDPSGGIDIDIDIDIDHLDDDDPVSVVSLVSSLVSLVVSLVVLVCVQKPKDWPVDPPPLVVLVVVLVVLVVVQVVCVVVVHHDDPVSVVSNVVSCVVCVQWDWDDDPTIIITGGNHDVLCCCVVVVLSVLSVVVSVVSVVLVVLVVQLVVLSVQDDSRDNDDRPPVSNVVSVVVNVVSSVSSVVSSVVVVLVSVLVVDVVSVLVVCLCSVVPDPLVVVLLVVLLVLLVVLLVLCQVLDPQSVDSVSSSVVLVCCLVVNNCVVVVVVSVCPPVVSVCSCPPPVNVVSSCVSSCCVNVPSVVVVVVVSVVSSVVSVVVVVVVVVVVVD